Protein AF-A0A9W5Y0M5-F1 (afdb_monomer)

Foldseek 3Di:
DVVVLVVLQVQLVVLCVVLVNPCSNCLQPPAAQEEEEQEDDDDQQCPDQDDLVSCCLVDPVSQVVLVVLSYDYDYDPRDDLCLPPQAAYEYEYELDADDDDVLVSLQSNVVVVRHYAYEYAYEPVNLQDAPDVPVSVVNRQVSVVVRHPAHYAYAYSCCSVVVPPLVSLLSNLVRNLRSLVVLLVVLVVLLVVLVVVLVVLDDPPDDPVSVVVSVVSNVVSVVSNVSSVVSNVSSVVSNVVSRVSSVVSRVVRVVVSVVSSVVNNAAADLVVLLVVLCVVCVVLVVLVVVLLVVQCPDPLRVPDPLNVVLSVVLVVLLQDFFAEEEAEAPPLCRQLVVCRNQSAPFGDQDAPAFDDLAKEKEFADPPDPAWKKKFAWDQKFKDWQKAFDDLVVVLVVVLDPAWWAFQDADVVQQKTWIDGPPDIDIAGADDPWDQPDDHGDTHHRPDDRTPDDRPDDDDQKIFGPALQLLVVVVVLVVVVQWAFKKKWFDFPPDIDIGTDPVSVLVSVLSNVLNVPDDRIDGLVSCVVSVSRRGRIMMMMTGGRDGMDMFGSDLVSLCVQAVDSPDSHGDGRSCCNRITHYMYIHDPGSSNSRYMYIYATHFPDDDPVSVVRVLVCLLVRPHQAEYRQEFDPPSVDPRLVVVLVSSLVSQVVDPVHDLARYAYEYAYDPPHDDLVSSVVSLVVSLVSSVVSPHDSLRYAYFHSVCCVVVVDQRFCPDVVHHTVVSVVVVVSVRSSVSTVLVSLVVSLVSLVVVLVVLLVVLVVLLVVLVVLLVVLVVLLVLLVVLLVQLVPQDQDDLVRLLVVLCVLCVVLLVQLLPQDDLVSLVVCVVVSLVSLVPRAFSVVSLVVSLVSNVVSLVSNVNDPDDSPDPVPPPTPRLPSVVLNVVSVVVSPPDDCVVCVVCVVVVSVVSSVVSVVSSVVSSVCCVPPNVVVSNVVSVVSSVVSSVVSVVSSVVSPCPCPSVVSSVSSVVVSVVSVVSVVSSVVSSVVSVVVVVVVVVD

Sequence (998 aa):
MINELKNYIDKIVMIAEKLGMEDINRHFYDEVANIKVYFHGGYDYGKKSTSPQRLIFSNKEFKGFVSQHRIRFEELNVALPYNGEQDLLLTVFGDEEIEGRDKKNLNERRYNNYPTLPLIIFTEDFFRIPYGEVLAYASIIETLESCCEYRVVAFNERDVRSYESIFSRYLYCVSFLKRTIDIVKIADETRDNLHNLIFEIYDENDSHIDLVLKGGWIKQISEKLKEIESLNVACNSLKDFIFQQLFSIQEENKNNVLRRLRYFKANSYASTFAKDILLKYGTVIEEIDQFTDEVSKNQHINSDYQIVRRMEATRHYLEDACEFATIGTFSSGKTTFINTLLASNHKLRTSAAHNTAVLLKIHKDDEVKGEYSKITFKDKIELDLIEPASTNELAQLYRGQENGRVISVDRINARIKIRYGNRTSVILIENEKTIIVTEGQILKPNDKLTEGFSDVHNCRKVKCVSRDELLVLIDELNAKRLSSISVTLESENKSDFEKGSRAIGVIKALLKIANNTESTIDIESLKEVGLENCHHIKLTAEYNKGPIEIKLDNNGWRYFSDNVEEDVYIERPECYIFAKEIDVFMKSSFLQYCTIIDTPGFGSVTEKHDAISERYLMEHNGILLIMIKISNATEKLSMRVLLNKVEAIYNNNSNLNKKNVTFILNCFANSTTEEHLISACRNVSKMIVDKGFSKDKIFVCNLKRSIENNEYLDRMFDEFPSYKMFASSIKREIEEKGMLQKFIGVKDIWDGFFESKINELTRENSELKNDKRNRERIVSDNEFALGQTKNIQMLDFYELKKKYMDEVNPLLRMVDGLSSKKEWKQSKDDIFVFLDTVSGIDDYIERDYNKVYDIASKAGIRDIEIPQISNRKKFIVPSETFKDLYNDILYRRSWGLFWHNKHRFQKELYDFLTDEIDKSFEIMEKEYYKICSEQFAKFKKYCIAVIMKRIEVNKDDGTNKYIIESNEILNKEYRKFYKSWSVLSSLISKMDDMRNNY

Structure (mmCIF, N/CA/C/O backbone):
data_AF-A0A9W5Y0M5-F1
#
_entry.id   AF-A0A9W5Y0M5-F1
#
loop_
_atom_site.group_PDB
_atom_site.id
_atom_site.type_symbol
_atom_site.label_atom_id
_atom_site.label_alt_id
_atom_site.label_comp_id
_atom_site.label_asym_id
_atom_site.label_entity_id
_atom_site.label_seq_id
_atom_site.pdbx_PDB_ins_code
_atom_site.Cartn_x
_atom_site.Cartn_y
_atom_site.Cartn_z
_atom_site.occupancy
_atom_site.B_iso_or_equiv
_atom_site.auth_seq_id
_atom_site.auth_comp_id
_atom_site.auth_asym_id
_atom_site.auth_atom_id
_atom_site.pdbx_PDB_model_num
ATOM 1 N N . MET A 1 1 ? 41.125 -19.874 35.496 1.00 81.75 1 MET A N 1
ATOM 2 C CA . MET A 1 1 ? 39.735 -20.230 35.866 1.00 81.75 1 MET A CA 1
ATOM 3 C C . MET A 1 1 ? 39.630 -21.487 36.734 1.00 81.75 1 MET A C 1
ATOM 5 O O . MET A 1 1 ? 39.578 -21.315 37.938 1.00 81.75 1 MET A O 1
ATOM 9 N N . ILE A 1 2 ? 39.612 -22.728 36.208 1.00 80.75 2 ILE A N 1
ATOM 10 C CA . ILE A 1 2 ? 39.308 -23.933 37.030 1.00 80.75 2 ILE A CA 1
ATOM 11 C C . ILE A 1 2 ? 40.266 -24.096 38.225 1.00 80.75 2 ILE A C 1
ATOM 13 O O . ILE A 1 2 ? 39.815 -24.296 39.347 1.00 80.75 2 ILE A O 1
ATOM 17 N N . ASN A 1 3 ? 41.575 -23.931 38.009 1.00 84.56 3 ASN A N 1
ATOM 18 C CA . ASN A 1 3 ? 42.567 -24.028 39.089 1.00 84.56 3 ASN A CA 1
ATOM 19 C C . ASN A 1 3 ? 42.415 -22.925 40.153 1.00 84.56 3 ASN A C 1
ATOM 21 O O . ASN A 1 3 ? 42.693 -23.161 41.321 1.00 84.56 3 ASN A O 1
ATOM 25 N N . GLU A 1 4 ? 41.968 -21.729 39.768 1.00 85.31 4 GLU A N 1
ATOM 26 C CA . GLU A 1 4 ? 41.758 -20.621 40.710 1.00 85.31 4 GLU A CA 1
ATOM 27 C C . GLU A 1 4 ? 40.483 -20.831 41.521 1.00 85.31 4 GLU A C 1
ATOM 29 O O . GLU A 1 4 ? 40.516 -20.671 42.737 1.00 85.31 4 GLU A O 1
ATOM 34 N N . LEU A 1 5 ? 39.396 -21.279 40.876 1.00 86.00 5 LEU A N 1
ATOM 35 C CA . LEU A 1 5 ? 38.164 -21.679 41.565 1.00 86.00 5 LEU A CA 1
ATOM 36 C C . LEU A 1 5 ? 38.461 -22.729 42.635 1.00 86.00 5 LEU A C 1
ATOM 38 O O . LEU A 1 5 ? 38.001 -22.591 43.765 1.00 86.00 5 LEU A O 1
ATOM 42 N N . LYS A 1 6 ? 39.294 -23.720 42.300 1.00 88.81 6 LYS A N 1
ATOM 43 C CA . LYS A 1 6 ? 39.710 -24.770 43.230 1.00 88.81 6 LYS A CA 1
ATOM 44 C C . LYS A 1 6 ? 40.341 -24.203 44.507 1.00 88.81 6 LYS A C 1
ATOM 46 O O . LYS A 1 6 ? 39.952 -24.579 45.604 1.00 88.81 6 LYS A O 1
ATOM 51 N N . ASN A 1 7 ? 41.249 -23.235 44.378 1.00 90.94 7 ASN A N 1
ATOM 52 C CA . ASN A 1 7 ? 41.927 -22.634 45.532 1.00 90.94 7 ASN A CA 1
ATOM 53 C C . ASN A 1 7 ? 40.961 -21.906 46.478 1.00 90.94 7 ASN A C 1
ATOM 55 O O . ASN A 1 7 ? 41.106 -21.986 47.699 1.00 90.94 7 ASN A O 1
ATOM 59 N N . TYR A 1 8 ? 39.983 -21.184 45.925 1.00 92.19 8 TYR A N 1
ATOM 60 C CA . TYR A 1 8 ? 38.956 -20.529 46.734 1.00 92.19 8 TYR A CA 1
ATOM 61 C C . TYR A 1 8 ? 38.075 -21.552 47.450 1.00 92.19 8 TYR A C 1
ATOM 63 O O . TYR A 1 8 ? 37.809 -21.401 48.640 1.00 92.19 8 TYR A O 1
ATOM 71 N N . ILE A 1 9 ? 37.663 -22.601 46.740 1.00 91.31 9 ILE A N 1
ATOM 72 C CA . ILE A 1 9 ? 36.822 -23.668 47.283 1.00 91.31 9 ILE A CA 1
ATOM 73 C C . ILE A 1 9 ? 37.543 -24.414 48.404 1.00 91.31 9 ILE A C 1
ATOM 75 O O . ILE A 1 9 ? 36.989 -24.532 49.491 1.00 91.31 9 ILE A O 1
ATOM 79 N N . ASP A 1 10 ? 38.787 -24.846 48.194 1.00 91.50 10 ASP A N 1
ATOM 80 C CA . ASP A 1 10 ? 39.550 -25.610 49.189 1.00 91.50 10 ASP A CA 1
ATOM 81 C C . ASP A 1 10 ? 39.711 -24.814 50.501 1.00 91.50 10 ASP A C 1
ATOM 83 O O . ASP A 1 10 ? 39.638 -25.371 51.599 1.00 91.50 10 ASP A O 1
ATOM 87 N N . LYS A 1 11 ? 39.840 -23.480 50.409 1.00 92.25 11 LYS A N 1
ATOM 88 C CA . LYS A 1 11 ? 39.851 -22.590 51.579 1.00 92.25 11 LYS A CA 1
ATOM 89 C C . LYS A 1 11 ? 38.501 -22.557 52.302 1.00 92.25 11 LYS A C 1
ATOM 91 O O . LYS A 1 11 ? 38.487 -22.563 53.531 1.00 92.25 11 LYS A O 1
ATOM 96 N N . ILE A 1 12 ? 37.391 -22.496 51.564 1.00 93.56 12 ILE A N 1
ATOM 97 C CA . ILE A 1 12 ? 36.033 -22.507 52.133 1.00 93.56 12 ILE A CA 1
ATOM 98 C C . ILE A 1 12 ? 35.776 -23.846 52.834 1.00 93.56 12 ILE A C 1
ATOM 100 O O . ILE A 1 12 ? 35.376 -23.852 53.995 1.00 93.56 12 ILE A O 1
ATOM 104 N N . VAL A 1 13 ? 36.083 -24.961 52.167 1.00 91.81 13 VAL A N 1
ATOM 105 C CA . VAL A 1 13 ? 35.938 -26.327 52.694 1.00 91.81 13 VAL A CA 1
ATOM 106 C C . VAL A 1 13 ? 36.671 -26.485 54.022 1.00 91.81 13 VAL A C 1
ATOM 108 O O . VAL A 1 13 ? 36.061 -26.866 55.015 1.00 91.81 13 VAL A O 1
ATOM 111 N N . MET A 1 14 ? 37.952 -26.109 54.071 1.00 93.00 14 MET A N 1
ATOM 112 C CA . MET A 1 14 ? 38.766 -26.225 55.283 1.00 93.00 14 MET A CA 1
ATOM 113 C C . MET A 1 14 ? 38.173 -25.450 56.472 1.00 93.00 14 MET A C 1
ATOM 115 O O . MET A 1 14 ? 38.254 -25.909 57.611 1.00 93.00 14 MET A O 1
ATOM 119 N N . ILE A 1 15 ? 37.632 -24.249 56.243 1.00 91.31 15 ILE A N 1
ATOM 120 C CA . ILE A 1 15 ? 37.026 -23.449 57.319 1.00 91.31 15 ILE A CA 1
ATOM 121 C C . ILE A 1 15 ? 35.712 -24.093 57.770 1.00 91.31 15 ILE A C 1
ATOM 123 O O . ILE A 1 15 ? 35.458 -24.188 58.968 1.00 91.31 15 ILE A O 1
ATOM 127 N N . ALA A 1 16 ? 34.900 -24.565 56.828 1.00 90.38 16 ALA A N 1
ATOM 128 C CA . ALA A 1 16 ? 33.612 -25.164 57.134 1.00 90.38 16 ALA A CA 1
ATOM 129 C C . ALA A 1 16 ? 33.751 -26.493 57.907 1.00 90.38 16 ALA A C 1
ATOM 131 O O . ALA A 1 16 ? 33.035 -26.713 58.880 1.00 90.38 16 ALA A O 1
ATOM 132 N N . GLU A 1 17 ? 34.737 -27.333 57.580 1.00 88.81 17 GLU A N 1
ATOM 133 C CA . GLU A 1 17 ? 34.998 -28.575 58.325 1.00 88.81 17 GLU A CA 1
ATOM 134 C C . GLU A 1 17 ? 35.321 -28.314 59.808 1.00 88.81 17 GLU A C 1
ATOM 136 O O . GLU A 1 17 ? 34.898 -29.078 60.676 1.00 88.81 17 GLU A O 1
ATOM 141 N N . LYS A 1 18 ? 35.997 -27.202 60.137 1.00 86.81 18 LYS A N 1
ATOM 142 C CA . LYS A 1 18 ? 36.284 -26.820 61.537 1.00 86.81 18 LYS A CA 1
ATOM 143 C C . LYS A 1 18 ? 35.035 -26.475 62.336 1.00 86.81 18 LYS A C 1
ATOM 145 O O . LYS A 1 18 ? 34.944 -26.818 63.513 1.00 86.81 18 LYS A O 1
ATOM 150 N N . LEU A 1 19 ? 34.037 -25.899 61.672 1.00 85.75 19 LEU A N 1
ATOM 151 C CA . LEU A 1 19 ? 32.725 -25.660 62.271 1.00 85.75 19 LEU A CA 1
ATOM 152 C C . LEU A 1 19 ? 31.978 -26.966 62.584 1.00 85.75 19 LEU A C 1
ATOM 154 O O . LEU A 1 19 ? 30.971 -26.944 63.303 1.00 85.75 19 LEU A O 1
ATOM 158 N N . GLY A 1 20 ? 32.498 -28.098 62.102 1.00 81.94 20 GLY A N 1
ATOM 159 C CA . GLY A 1 20 ? 31.823 -29.385 62.080 1.00 81.94 20 GLY A CA 1
ATOM 160 C C . GLY A 1 20 ? 30.811 -29.467 60.944 1.00 81.94 20 GLY A C 1
ATOM 161 O O . GLY A 1 20 ? 29.874 -30.253 61.038 1.00 81.94 20 GLY A O 1
ATOM 162 N N . MET A 1 21 ? 30.949 -28.635 59.901 1.00 86.19 21 MET A N 1
ATOM 163 C CA . MET A 1 21 ? 30.153 -28.794 58.689 1.00 86.19 21 MET A CA 1
ATOM 164 C C . MET A 1 21 ? 30.779 -29.911 57.864 1.00 86.19 21 MET A C 1
ATOM 166 O O . MET A 1 21 ? 31.766 -29.719 57.151 1.00 86.19 21 MET A O 1
ATOM 170 N N . GLU A 1 22 ? 30.229 -31.103 58.039 1.00 78.88 22 GLU A N 1
ATOM 171 C CA . GLU A 1 22 ? 30.641 -32.292 57.306 1.00 78.88 22 GLU A CA 1
ATOM 172 C C . GLU A 1 22 ? 30.215 -32.187 55.827 1.00 78.88 22 GLU A C 1
ATOM 174 O O . GLU A 1 22 ? 29.307 -31.436 55.472 1.00 78.88 22 GLU A O 1
ATOM 179 N N . ASP A 1 23 ? 30.915 -32.909 54.948 1.00 83.94 23 ASP A N 1
ATOM 180 C CA . ASP A 1 23 ? 30.634 -33.016 53.505 1.00 83.94 23 ASP A CA 1
ATOM 181 C C . ASP A 1 23 ? 30.781 -31.737 52.645 1.00 83.94 23 ASP A C 1
ATOM 183 O O . ASP A 1 23 ? 30.442 -31.745 51.462 1.00 83.94 23 ASP A O 1
ATOM 187 N N . ILE A 1 24 ? 31.382 -30.651 53.140 1.00 84.69 24 ILE A N 1
ATOM 188 C CA . ILE A 1 24 ? 31.492 -29.390 52.368 1.00 84.69 24 ILE A CA 1
ATOM 189 C C . ILE A 1 24 ? 32.367 -29.531 51.111 1.00 84.69 24 ILE A C 1
ATOM 191 O O . ILE A 1 24 ? 32.084 -28.927 50.073 1.00 84.69 24 ILE A O 1
ATOM 195 N N . ASN A 1 25 ? 33.402 -30.372 51.159 1.00 83.62 25 ASN A N 1
ATOM 196 C CA . ASN A 1 25 ? 34.210 -30.685 49.977 1.00 83.62 25 ASN A CA 1
ATOM 197 C C . ASN A 1 25 ? 33.360 -31.339 48.877 1.00 83.62 25 ASN A C 1
ATOM 199 O O . ASN A 1 25 ? 33.395 -30.953 47.705 1.00 83.62 25 ASN A O 1
ATOM 203 N N . ARG A 1 26 ? 32.524 -32.293 49.294 1.00 86.62 26 ARG A N 1
ATOM 204 C CA . ARG A 1 26 ? 31.581 -33.001 48.433 1.00 86.62 26 ARG A CA 1
ATOM 205 C C . ARG A 1 26 ? 30.516 -32.045 47.891 1.00 86.62 26 ARG A C 1
ATOM 207 O O . ARG A 1 26 ? 30.210 -32.106 46.701 1.00 86.62 26 ARG A O 1
ATOM 214 N N . HIS A 1 27 ? 30.032 -31.107 48.707 1.00 86.88 27 HIS A N 1
ATOM 215 C CA . HIS A 1 27 ? 29.091 -30.072 48.280 1.00 86.88 27 HIS A CA 1
ATOM 216 C C . HIS A 1 27 ? 29.619 -29.286 47.074 1.00 86.88 27 HIS A C 1
ATOM 218 O O . HIS A 1 27 ? 28.908 -29.108 46.085 1.00 86.88 27 HIS A O 1
ATOM 224 N N . PHE A 1 28 ? 30.892 -28.879 47.095 1.00 81.31 28 PHE A N 1
ATOM 225 C CA . PHE A 1 28 ? 31.470 -28.090 46.009 1.00 81.31 28 PHE A CA 1
ATOM 226 C C . PHE A 1 28 ? 31.814 -28.853 44.737 1.00 81.31 28 PHE A C 1
ATOM 228 O O . PHE A 1 28 ? 31.630 -28.288 43.655 1.00 81.31 28 PHE A O 1
ATOM 235 N N . TYR A 1 29 ? 32.348 -30.068 44.830 1.00 82.12 29 TYR A N 1
ATOM 236 C CA . TYR A 1 29 ? 32.862 -30.774 43.651 1.00 82.12 29 TYR A CA 1
ATOM 237 C C . TYR A 1 29 ? 31.922 -31.862 43.127 1.00 82.12 29 TYR A C 1
ATOM 239 O O . TYR A 1 29 ? 31.906 -32.116 41.919 1.00 82.12 29 TYR A O 1
ATOM 247 N N . ASP A 1 30 ? 31.095 -32.446 43.995 1.00 81.69 30 ASP A N 1
ATOM 248 C CA . ASP A 1 30 ? 30.342 -33.660 43.678 1.00 81.69 30 ASP A CA 1
ATOM 249 C C . ASP A 1 30 ? 28.825 -33.445 43.637 1.00 81.69 30 ASP A C 1
ATOM 251 O O . ASP A 1 30 ? 28.134 -34.088 42.838 1.00 81.69 30 ASP A O 1
ATOM 255 N N . GLU A 1 31 ? 28.287 -32.547 44.465 1.00 86.31 31 GLU A N 1
ATOM 256 C CA . GLU A 1 31 ? 26.841 -32.334 44.557 1.00 86.31 31 GLU A CA 1
ATOM 257 C C . GLU A 1 31 ? 26.271 -31.536 43.387 1.00 86.31 31 GLU A C 1
ATOM 259 O O . GLU A 1 31 ? 26.916 -30.668 42.802 1.00 86.31 31 GLU A O 1
ATOM 264 N N . VAL A 1 32 ? 25.020 -31.822 43.029 1.00 90.88 32 VAL A N 1
ATOM 265 C CA . VAL A 1 32 ? 24.330 -31.124 41.940 1.00 90.88 32 VAL A CA 1
ATOM 266 C C . VAL A 1 32 ? 23.753 -29.810 42.464 1.00 90.88 32 VAL A C 1
ATOM 268 O O . VAL A 1 32 ? 22.937 -29.819 43.379 1.00 90.88 32 VAL A O 1
ATOM 271 N N . ALA A 1 33 ? 24.146 -28.687 41.862 1.00 91.25 33 ALA A N 1
ATOM 272 C CA . ALA A 1 33 ? 23.612 -27.372 42.196 1.00 91.25 33 ALA A CA 1
ATOM 273 C C . ALA A 1 33 ? 22.201 -27.214 41.608 1.00 91.25 33 ALA A C 1
ATOM 275 O O . ALA A 1 33 ? 22.037 -27.186 40.384 1.00 91.25 33 ALA A O 1
ATOM 276 N N . ASN A 1 34 ? 21.190 -27.109 42.471 1.00 93.00 34 ASN A N 1
ATOM 277 C CA . ASN A 1 34 ? 19.806 -26.873 42.058 1.00 93.00 34 ASN A CA 1
ATOM 278 C C . ASN A 1 34 ? 19.563 -25.367 41.960 1.00 93.00 34 ASN A C 1
ATOM 280 O O . ASN A 1 34 ? 19.688 -24.658 42.952 1.00 93.00 34 ASN A O 1
ATOM 284 N N . ILE A 1 35 ? 19.252 -24.864 40.771 1.00 92.88 35 ILE A N 1
ATOM 285 C CA . ILE A 1 35 ? 19.120 -23.429 40.513 1.00 92.88 35 ILE A CA 1
ATOM 286 C C . ILE A 1 35 ? 17.701 -23.142 40.075 1.00 92.88 35 ILE A C 1
ATOM 288 O O . ILE A 1 35 ? 17.226 -23.720 39.093 1.00 92.88 35 ILE A O 1
ATOM 292 N N . LYS A 1 36 ? 17.049 -22.221 40.787 1.00 91.56 36 LYS A N 1
ATOM 293 C CA . LYS A 1 36 ? 15.712 -21.772 40.428 1.00 91.56 36 LYS A CA 1
ATOM 294 C C . LYS A 1 36 ? 15.793 -20.928 39.167 1.00 91.56 36 LYS A C 1
ATOM 296 O O . LYS A 1 36 ? 16.604 -20.006 39.085 1.00 91.56 36 LYS A O 1
ATOM 301 N N . VAL A 1 37 ? 14.964 -21.247 38.181 1.00 89.19 37 VAL A N 1
ATOM 302 C CA . VAL A 1 37 ? 14.923 -20.532 36.906 1.00 89.19 37 VAL A CA 1
ATOM 303 C C . VAL A 1 37 ? 13.552 -19.929 36.693 1.00 89.19 37 VAL A C 1
ATOM 305 O O . VAL A 1 37 ? 12.531 -20.601 36.836 1.00 89.19 37 VAL A O 1
ATOM 308 N N . TYR A 1 38 ? 13.547 -18.661 36.314 1.00 86.38 38 TYR A N 1
ATOM 309 C CA . TYR A 1 38 ? 12.376 -17.964 35.824 1.00 86.38 38 TYR A CA 1
ATOM 310 C C . TYR A 1 38 ? 12.607 -17.584 34.365 1.00 86.38 38 TYR A C 1
ATOM 312 O O . TYR A 1 38 ? 13.620 -16.972 34.037 1.00 86.38 38 TYR A O 1
ATOM 320 N N . PHE A 1 39 ? 11.676 -17.940 33.487 1.00 83.56 39 PHE A N 1
ATOM 321 C CA . PHE A 1 39 ? 11.730 -17.566 32.077 1.00 83.56 39 PHE A CA 1
ATOM 322 C C . PHE A 1 39 ? 10.807 -16.373 31.843 1.00 83.56 39 PHE A C 1
ATOM 324 O O . PHE A 1 39 ? 9.601 -16.463 32.063 1.00 83.56 39 PHE A O 1
ATOM 331 N N . HIS A 1 40 ? 11.381 -15.265 31.395 1.00 75.31 40 HIS A N 1
ATOM 332 C CA . HIS A 1 40 ? 10.650 -14.106 30.909 1.00 75.31 40 HIS A CA 1
ATOM 333 C C . HIS A 1 40 ? 10.088 -14.393 29.508 1.00 75.31 40 HIS A C 1
ATOM 335 O O . HIS A 1 40 ? 10.730 -15.079 28.711 1.00 75.31 40 HIS A O 1
ATOM 341 N N . GLY A 1 41 ? 8.884 -13.893 29.224 1.00 57.34 41 GLY A N 1
ATOM 342 C CA . GLY A 1 41 ? 8.207 -14.086 27.936 1.00 57.34 41 GLY A CA 1
ATOM 343 C C . GLY A 1 41 ? 6.754 -14.547 28.066 1.00 57.34 41 GLY A C 1
ATOM 344 O O . GLY A 1 41 ? 6.432 -15.713 27.843 1.00 57.34 41 GLY A O 1
ATOM 345 N N . GLY A 1 42 ? 5.859 -13.607 28.378 1.00 46.72 42 GLY A N 1
ATOM 346 C CA . GLY A 1 42 ? 4.423 -13.760 28.127 1.00 46.72 42 GLY A CA 1
ATOM 347 C C . GLY A 1 42 ? 3.545 -13.921 29.370 1.00 46.72 42 GLY A C 1
ATOM 348 O O . GLY A 1 42 ? 3.496 -14.992 29.970 1.00 46.72 42 GLY A O 1
ATOM 349 N N . TYR A 1 43 ? 2.849 -12.820 29.688 1.00 43.50 43 TYR A N 1
ATOM 350 C CA . TYR A 1 43 ? 1.579 -12.520 30.394 1.00 43.50 43 TYR A CA 1
ATOM 351 C C . TYR A 1 43 ? 0.828 -13.521 31.299 1.00 43.50 43 TYR A C 1
ATOM 353 O O . TYR A 1 43 ? -0.148 -13.121 31.927 1.00 43.50 43 TYR A O 1
ATOM 361 N N . ASP A 1 44 ? 1.271 -14.762 31.452 1.00 48.47 44 ASP A N 1
ATOM 362 C CA . ASP A 1 44 ? 0.581 -15.810 32.209 1.00 48.47 44 ASP A CA 1
ATOM 363 C C . ASP A 1 44 ? 1.521 -16.502 33.210 1.00 48.47 44 ASP A C 1
ATOM 365 O O . ASP A 1 44 ? 1.448 -17.710 33.445 1.00 48.47 44 ASP A O 1
ATOM 369 N N . TYR A 1 45 ? 2.450 -15.729 33.785 1.00 52.47 45 TYR A N 1
ATOM 370 C CA . TYR A 1 45 ? 3.447 -16.178 34.766 1.00 52.47 45 TYR A CA 1
ATOM 371 C C . TYR A 1 45 ? 4.393 -17.286 34.269 1.00 52.47 45 TYR A C 1
ATOM 373 O O . TYR A 1 45 ? 5.077 -17.875 35.096 1.00 52.47 45 TYR A O 1
ATOM 381 N N . GLY A 1 46 ? 4.437 -17.575 32.957 1.00 51.97 46 GLY A N 1
ATOM 382 C CA . GLY A 1 46 ? 5.152 -18.710 32.359 1.00 51.97 46 GLY A CA 1
ATOM 383 C C . GLY A 1 46 ? 4.295 -19.974 32.133 1.00 51.97 46 GLY A C 1
ATOM 384 O O . GLY A 1 46 ? 4.840 -21.073 32.121 1.00 51.97 46 GLY A O 1
ATOM 385 N N . LYS A 1 47 ? 2.951 -19.917 32.042 1.00 51.09 47 LYS A N 1
ATOM 386 C CA . LYS A 1 47 ? 2.103 -21.146 32.015 1.00 51.09 47 LYS A CA 1
ATOM 387 C C . LYS A 1 47 ? 2.054 -21.913 30.705 1.00 51.09 47 LYS A C 1
ATOM 389 O O . LYS A 1 47 ? 1.684 -23.086 30.734 1.00 51.09 47 LYS A O 1
ATOM 394 N N . LYS A 1 48 ? 2.445 -21.330 29.574 1.00 48.00 48 LYS A N 1
ATOM 395 C CA . LYS A 1 48 ? 2.484 -22.057 28.298 1.00 48.00 48 LYS A CA 1
ATOM 396 C C . LYS A 1 48 ? 3.901 -22.119 27.734 1.00 48.00 48 LYS A C 1
ATOM 398 O O . LYS A 1 48 ? 4.658 -21.158 27.725 1.00 48.00 48 LYS A O 1
ATOM 403 N N . SER A 1 49 ? 4.268 -23.347 27.393 1.00 48.62 49 SER A N 1
ATOM 404 C CA . SER A 1 49 ? 5.604 -23.918 27.287 1.00 48.62 49 SER A CA 1
ATOM 405 C C . SER A 1 49 ? 6.235 -23.694 25.922 1.00 48.62 49 SER A C 1
ATOM 407 O O . SER A 1 49 ? 6.375 -24.647 25.156 1.00 48.62 49 SER A O 1
ATOM 409 N N . THR A 1 50 ? 6.564 -22.459 25.569 1.00 53.28 50 THR A N 1
ATOM 410 C CA . THR A 1 50 ? 6.996 -22.235 24.184 1.00 53.28 50 THR A CA 1
ATOM 411 C C . THR A 1 50 ? 8.032 -21.154 23.985 1.00 53.28 50 THR A C 1
ATOM 413 O O . THR A 1 50 ? 8.482 -21.023 22.850 1.00 53.28 50 THR A O 1
ATOM 416 N N . SER A 1 51 ? 8.469 -20.426 25.024 1.00 67.00 51 SER A N 1
ATOM 417 C CA . SER A 1 51 ? 9.614 -19.540 24.811 1.00 67.00 51 SER A CA 1
ATOM 418 C C . SER A 1 51 ? 10.805 -20.407 24.375 1.00 67.00 51 SER A C 1
ATOM 420 O O . SER A 1 51 ? 11.069 -21.443 25.011 1.00 67.00 51 SER A O 1
ATOM 422 N N . PRO A 1 52 ? 11.483 -20.068 23.264 1.00 73.38 52 PRO A N 1
ATOM 423 C CA . PRO A 1 52 ? 12.607 -20.848 22.752 1.00 73.38 52 PRO A CA 1
ATOM 424 C C . PRO A 1 52 ? 13.626 -21.170 23.849 1.00 73.38 52 PRO A C 1
ATOM 426 O O . PRO A 1 52 ? 14.142 -22.281 23.928 1.00 73.38 52 PRO A O 1
ATOM 429 N N . GLN A 1 53 ? 13.802 -20.245 24.791 1.00 83.56 53 GLN A N 1
ATOM 430 C CA . GLN A 1 53 ? 14.659 -20.369 25.960 1.00 83.56 53 GLN A CA 1
ATOM 431 C C . GLN A 1 53 ? 14.186 -21.469 26.917 1.00 83.56 53 GLN A C 1
ATOM 433 O O . GLN A 1 53 ? 14.962 -22.352 27.273 1.00 83.56 53 GLN A O 1
ATOM 438 N N . ARG A 1 54 ? 12.906 -21.503 27.300 1.00 78.88 54 ARG A N 1
ATOM 439 C CA . ARG A 1 54 ? 12.381 -22.571 28.164 1.00 78.88 54 ARG A CA 1
ATOM 440 C C . ARG A 1 54 ? 12.407 -23.932 27.476 1.00 78.88 54 ARG A C 1
ATOM 442 O O . ARG A 1 54 ? 12.639 -24.951 28.130 1.00 78.88 54 ARG A O 1
ATOM 449 N N . LEU A 1 55 ? 12.198 -23.972 26.161 1.00 82.25 55 LEU A N 1
ATOM 450 C CA . LEU A 1 55 ? 12.323 -25.197 25.368 1.00 82.25 55 LEU A CA 1
ATOM 451 C C . LEU A 1 55 ? 13.760 -25.715 25.342 1.00 82.25 55 LEU A C 1
ATOM 453 O O . LEU A 1 55 ? 13.969 -26.912 25.530 1.00 82.25 55 LEU A O 1
ATOM 457 N N . ILE A 1 56 ? 14.748 -24.826 25.209 1.00 84.19 56 ILE A N 1
ATOM 458 C CA . ILE A 1 56 ? 16.161 -25.183 25.373 1.00 84.19 56 ILE A CA 1
ATOM 459 C C . ILE A 1 56 ? 16.369 -25.826 26.748 1.00 84.19 56 ILE A C 1
ATOM 461 O O . ILE A 1 56 ? 16.910 -26.921 26.827 1.00 84.19 56 ILE A O 1
ATOM 465 N N . PHE A 1 57 ? 15.845 -25.235 27.823 1.00 86.56 57 PHE A N 1
ATOM 466 C CA . PHE A 1 57 ? 16.030 -25.760 29.182 1.00 86.56 57 PHE A CA 1
ATOM 467 C C . PHE A 1 57 ? 15.225 -27.031 29.489 1.00 86.56 57 PHE A C 1
ATOM 469 O O . PHE A 1 57 ? 15.603 -27.814 30.364 1.00 86.56 57 PHE A O 1
ATOM 476 N N . SER A 1 58 ? 14.125 -27.273 28.776 1.00 83.88 58 SER A N 1
ATOM 477 C CA . SER A 1 58 ? 13.309 -28.485 28.916 1.00 83.88 58 SER A CA 1
ATOM 478 C C . SER A 1 58 ? 13.766 -29.632 28.005 1.00 83.88 58 SER A C 1
ATOM 480 O O . SER A 1 58 ? 13.453 -30.788 28.313 1.00 83.88 58 SER A O 1
ATOM 482 N N . ASN A 1 59 ? 14.562 -29.341 26.969 1.00 89.38 59 ASN A N 1
ATOM 483 C CA . ASN A 1 59 ? 15.159 -30.308 26.050 1.00 89.38 59 ASN A CA 1
ATOM 484 C C . ASN A 1 59 ? 16.054 -31.324 26.790 1.00 89.38 59 ASN A C 1
ATOM 486 O O . ASN A 1 59 ? 16.869 -30.975 27.646 1.00 89.38 59 ASN A O 1
ATOM 490 N N . LYS A 1 60 ? 15.908 -32.613 26.451 1.00 89.06 60 LYS A N 1
ATOM 491 C CA . LYS A 1 60 ? 16.620 -33.714 27.120 1.00 89.06 60 LYS A CA 1
ATOM 492 C C . LYS A 1 60 ? 18.135 -33.671 26.898 1.00 89.06 60 LYS A C 1
ATOM 494 O O . LYS A 1 60 ? 18.877 -33.984 27.823 1.00 89.06 60 LYS A O 1
ATOM 499 N N . GLU A 1 61 ? 18.587 -33.294 25.707 1.00 89.31 61 GLU A N 1
ATOM 500 C CA . GLU A 1 61 ? 20.010 -33.177 25.372 1.00 89.31 61 GLU A CA 1
ATOM 501 C C . GLU A 1 61 ? 20.640 -32.008 26.119 1.00 89.31 61 GLU A C 1
ATOM 503 O O . GLU A 1 61 ? 21.679 -32.180 26.748 1.00 89.31 61 GLU A O 1
ATOM 508 N N . PHE A 1 62 ? 19.958 -30.860 26.174 1.00 89.38 62 PHE A N 1
ATOM 509 C CA . PHE A 1 62 ? 20.410 -29.726 26.978 1.00 89.38 62 PHE A CA 1
ATOM 510 C C . PHE A 1 62 ? 20.461 -30.069 28.472 1.00 89.38 62 PHE A C 1
ATOM 512 O O . PHE A 1 62 ? 21.464 -29.800 29.123 1.00 89.38 62 PHE A O 1
ATOM 519 N N . LYS A 1 63 ? 19.442 -30.745 29.022 1.00 89.00 63 LYS A N 1
ATOM 520 C CA . LYS A 1 63 ? 19.487 -31.257 30.405 1.00 89.00 63 LYS A CA 1
ATOM 521 C C . LYS A 1 63 ? 20.649 -32.228 30.618 1.00 89.00 63 LYS A C 1
ATOM 523 O O . LYS A 1 63 ? 21.311 -32.165 31.651 1.00 89.00 63 LYS A O 1
ATOM 528 N N . GLY A 1 64 ? 20.915 -33.096 29.642 1.00 90.31 64 GLY A N 1
ATOM 529 C CA . GLY A 1 64 ? 22.076 -33.983 29.637 1.00 90.31 64 GLY A CA 1
ATOM 530 C C . GLY A 1 64 ? 23.386 -33.198 29.696 1.00 90.31 64 GLY A C 1
ATOM 531 O O . GLY A 1 64 ? 24.214 -33.451 30.566 1.00 90.31 64 GLY A O 1
ATOM 532 N N . PHE A 1 65 ? 23.537 -32.186 28.851 1.00 89.75 65 PHE A N 1
ATOM 533 C CA . PHE A 1 65 ? 24.706 -31.313 28.807 1.00 89.75 65 PHE A CA 1
ATOM 534 C C . PHE A 1 65 ? 24.903 -30.498 30.100 1.00 89.75 65 PHE A C 1
ATOM 536 O O . PHE A 1 65 ? 25.989 -30.475 30.678 1.00 89.75 65 PHE A O 1
ATOM 543 N N . VAL A 1 66 ? 23.843 -29.888 30.629 1.00 90.31 66 VAL A N 1
ATOM 544 C CA . VAL A 1 66 ? 23.876 -29.150 31.902 1.00 90.31 66 VAL A CA 1
ATOM 545 C C . VAL A 1 66 ? 24.217 -30.082 33.074 1.00 90.31 66 VAL A C 1
ATOM 547 O O . VAL A 1 66 ? 24.964 -29.700 33.975 1.00 90.31 66 VAL A O 1
ATOM 550 N N . SER A 1 67 ? 23.765 -31.342 33.042 1.00 89.31 67 SER A N 1
ATOM 551 C CA . SER A 1 67 ? 24.103 -32.326 34.079 1.00 89.31 67 SER A CA 1
ATOM 552 C C . SER A 1 67 ? 25.592 -32.703 34.102 1.00 89.31 67 SER A C 1
ATOM 554 O O . SER A 1 67 ? 26.122 -32.996 35.175 1.00 89.31 67 SER A O 1
ATOM 556 N N . GLN A 1 68 ? 26.298 -32.604 32.965 1.00 88.38 68 GLN A N 1
ATOM 557 C CA . GLN A 1 68 ? 27.762 -32.757 32.908 1.00 88.38 68 GLN A CA 1
ATOM 558 C C . GLN A 1 68 ? 28.480 -31.644 33.686 1.00 88.38 68 GLN A C 1
ATOM 560 O O . GLN A 1 68 ? 29.580 -31.853 34.192 1.00 88.38 68 GLN A O 1
ATOM 565 N N . HIS A 1 69 ? 27.821 -30.496 33.853 1.00 87.06 69 HIS A N 1
ATOM 566 C CA . HIS A 1 69 ? 28.287 -29.364 34.652 1.00 87.06 69 HIS A CA 1
ATOM 567 C C . HIS A 1 69 ? 27.777 -29.412 36.102 1.00 87.06 69 HIS A C 1
ATOM 569 O O . HIS A 1 69 ? 27.968 -28.456 36.847 1.00 87.06 69 HIS A O 1
ATOM 575 N N . ARG A 1 70 ? 27.149 -30.525 36.520 1.00 90.19 70 ARG A N 1
ATOM 576 C CA . ARG A 1 70 ? 26.568 -30.728 37.861 1.00 90.19 70 ARG A CA 1
ATOM 577 C C . ARG A 1 70 ? 25.522 -29.677 38.237 1.00 90.19 70 ARG A C 1
ATOM 579 O O . ARG A 1 70 ? 25.411 -29.308 39.401 1.00 90.19 70 ARG A O 1
ATOM 586 N N . ILE A 1 71 ? 24.731 -29.228 37.269 1.00 92.75 71 ILE A N 1
ATOM 587 C CA . ILE A 1 71 ? 23.634 -28.286 37.501 1.00 92.75 71 ILE A CA 1
ATOM 588 C C . ILE A 1 71 ? 22.306 -28.983 37.239 1.00 92.75 71 ILE A C 1
ATOM 590 O O . ILE A 1 71 ? 22.177 -29.822 36.342 1.00 92.75 71 ILE A O 1
ATOM 594 N N . ARG A 1 72 ? 21.298 -28.600 38.015 1.00 94.12 72 ARG A N 1
ATOM 595 C CA . ARG A 1 72 ? 19.900 -28.885 37.735 1.00 94.12 72 ARG A CA 1
ATOM 596 C C . ARG A 1 72 ? 19.130 -27.578 37.773 1.00 94.12 72 ARG A C 1
ATOM 598 O O . ARG A 1 72 ? 19.134 -26.875 38.775 1.00 94.12 72 ARG A O 1
ATOM 605 N N . PHE A 1 73 ? 18.465 -27.266 36.673 1.00 92.38 73 PHE A N 1
ATOM 606 C CA . PHE A 1 73 ? 17.563 -26.129 36.620 1.00 92.38 73 PHE A CA 1
ATOM 607 C C . PHE A 1 73 ? 16.172 -26.558 37.066 1.00 92.38 73 PHE A C 1
ATOM 609 O O . PHE A 1 73 ? 15.593 -27.495 36.509 1.00 92.38 73 PHE A O 1
ATOM 616 N N . GLU A 1 74 ? 15.663 -25.874 38.080 1.00 89.75 74 GLU A N 1
ATOM 617 C CA . GLU A 1 74 ? 14.335 -26.073 38.636 1.00 89.75 74 GLU A CA 1
ATOM 618 C C . GLU A 1 74 ? 13.504 -24.851 38.302 1.00 89.75 74 GLU A C 1
ATOM 620 O O . GLU A 1 74 ? 13.781 -23.738 38.737 1.00 89.75 74 GLU A O 1
ATOM 625 N N . GLU A 1 75 ? 12.505 -25.038 37.457 1.00 86.69 75 GLU A N 1
ATOM 626 C CA . GLU A 1 75 ? 11.666 -23.922 37.071 1.00 86.69 75 GLU A CA 1
ATOM 627 C C . GLU A 1 75 ? 10.794 -23.474 38.249 1.00 86.69 75 GLU A C 1
ATOM 629 O O . GLU A 1 75 ? 10.167 -24.296 38.922 1.00 86.69 75 GLU A O 1
ATOM 634 N N . LEU A 1 76 ? 10.751 -22.165 38.499 1.00 81.31 76 LEU A N 1
ATOM 635 C CA . LEU A 1 76 ? 9.916 -21.598 39.547 1.00 81.31 76 LEU A CA 1
ATOM 636 C C . LEU A 1 76 ? 8.428 -21.811 39.214 1.00 81.31 76 LEU A C 1
ATOM 638 O O . LEU A 1 76 ? 7.986 -21.549 38.096 1.00 81.31 76 LEU A O 1
ATOM 642 N N . ASN A 1 77 ? 7.640 -22.269 40.193 1.00 66.00 77 ASN A N 1
ATOM 643 C CA . ASN A 1 77 ? 6.222 -22.566 39.986 1.00 66.00 77 ASN A CA 1
ATOM 644 C C . ASN A 1 77 ? 5.421 -21.318 39.559 1.00 66.00 77 ASN A C 1
ATOM 646 O O . ASN A 1 77 ? 5.435 -20.263 40.191 1.00 66.00 77 ASN A O 1
ATOM 650 N N . VAL A 1 78 ? 4.660 -21.500 38.488 1.00 55.94 78 VAL A N 1
ATOM 651 C CA . VAL A 1 78 ? 4.214 -20.496 37.516 1.00 55.94 78 VAL A CA 1
ATOM 652 C C . VAL A 1 78 ? 2.945 -19.726 37.948 1.00 55.94 78 VAL A C 1
ATOM 654 O O . VAL A 1 78 ? 1.970 -19.595 37.212 1.00 55.94 78 VAL A O 1
ATOM 657 N N . ALA A 1 79 ? 2.873 -19.279 39.202 1.00 53.84 79 ALA A N 1
ATOM 658 C CA . ALA A 1 79 ? 1.674 -18.599 39.719 1.00 53.84 79 ALA A CA 1
ATOM 659 C C . ALA A 1 79 ? 1.923 -17.602 40.863 1.00 53.84 79 ALA A C 1
ATOM 661 O O . ALA A 1 79 ? 0.963 -17.016 41.361 1.00 53.84 79 ALA A O 1
ATOM 662 N N . LEU A 1 80 ? 3.175 -17.403 41.291 1.00 56.72 80 LEU A N 1
ATOM 663 C CA . LEU A 1 80 ? 3.523 -16.499 42.391 1.00 56.72 80 LEU A CA 1
ATOM 664 C C . LEU A 1 80 ? 4.488 -15.401 41.919 1.00 56.72 80 LEU A C 1
ATOM 666 O O . LEU A 1 80 ? 5.330 -15.663 41.058 1.00 56.72 80 LEU A O 1
ATOM 670 N N . PRO A 1 81 ? 4.390 -14.169 42.458 1.00 63.75 81 PRO A N 1
ATOM 671 C CA . PRO A 1 81 ? 5.409 -13.155 42.232 1.00 63.75 81 PRO A CA 1
ATOM 672 C C . PRO A 1 81 ? 6.746 -13.661 42.787 1.00 63.75 81 PRO A C 1
ATOM 674 O O . PRO A 1 81 ? 6.854 -14.044 43.949 1.00 63.75 81 PRO A O 1
ATOM 677 N N . TYR A 1 82 ? 7.775 -13.675 41.942 1.00 70.75 82 TYR A N 1
ATOM 678 C CA . TYR A 1 82 ? 9.103 -14.179 42.301 1.00 70.75 82 TYR A CA 1
ATOM 679 C C . TYR A 1 82 ? 9.922 -13.160 43.110 1.00 70.75 82 TYR A C 1
ATOM 681 O O . TYR A 1 82 ? 11.083 -13.403 43.422 1.00 70.75 82 TYR A O 1
ATOM 689 N N . ASN A 1 83 ? 9.341 -12.014 43.477 1.00 70.62 83 ASN A N 1
ATOM 690 C CA . ASN A 1 83 ? 10.008 -10.964 44.249 1.00 70.62 83 ASN A CA 1
ATOM 691 C C . ASN A 1 83 ? 10.376 -11.394 45.684 1.00 70.62 83 ASN A C 1
ATOM 693 O O . ASN A 1 83 ? 11.335 -10.865 46.236 1.00 70.62 83 ASN A O 1
ATOM 697 N N . GLY A 1 84 ? 9.672 -12.380 46.254 1.00 68.50 84 GLY A N 1
ATOM 698 C CA . GLY A 1 84 ? 9.936 -12.934 47.589 1.00 68.50 84 GLY A CA 1
ATOM 699 C C . GLY A 1 84 ? 10.895 -14.132 47.642 1.00 68.50 84 GLY A C 1
ATOM 700 O O . GLY A 1 84 ? 11.148 -14.646 48.726 1.00 68.50 84 GLY A O 1
ATOM 701 N N . GLU A 1 85 ? 11.411 -14.616 46.505 1.00 81.62 85 GLU A N 1
ATOM 702 C CA . GLU A 1 85 ? 12.300 -15.788 46.475 1.00 81.62 85 GLU A CA 1
ATOM 703 C C . GLU A 1 85 ? 13.704 -15.450 47.009 1.00 81.62 85 GLU A C 1
ATOM 705 O O . GLU A 1 85 ? 14.440 -14.688 46.393 1.00 81.62 85 GLU A O 1
ATOM 710 N N . GLN A 1 86 ? 14.116 -16.008 48.140 1.00 81.94 86 GLN A N 1
ATOM 711 C CA . GLN A 1 86 ? 15.398 -15.627 48.751 1.00 81.94 86 GLN A CA 1
ATOM 712 C C . GLN A 1 86 ? 16.603 -16.363 48.146 1.00 81.94 86 GLN A C 1
ATOM 714 O O . GLN A 1 86 ? 17.735 -15.914 48.312 1.00 81.94 86 GLN A O 1
ATOM 719 N N . ASP A 1 87 ? 16.374 -17.476 47.442 1.00 85.56 87 ASP A N 1
ATOM 720 C CA . ASP A 1 87 ? 17.436 -18.243 46.789 1.00 85.56 87 ASP A CA 1
ATOM 721 C C . ASP A 1 87 ? 17.892 -17.606 45.457 1.00 85.56 87 ASP A C 1
ATOM 723 O O . ASP A 1 87 ? 17.238 -16.706 44.916 1.00 85.56 87 ASP A O 1
ATOM 727 N N . LEU A 1 88 ? 19.017 -18.082 44.908 1.00 90.06 88 LEU A N 1
ATOM 728 C CA . LEU A 1 88 ? 19.540 -17.646 43.615 1.00 90.06 88 LEU A CA 1
ATOM 729 C C . LEU A 1 88 ? 18.528 -17.932 42.507 1.00 90.06 88 LEU A C 1
ATOM 731 O O . LEU A 1 88 ? 18.239 -19.089 42.184 1.00 90.06 88 LEU A O 1
ATOM 735 N N . LEU A 1 89 ? 18.073 -16.853 41.877 1.00 89.81 89 LEU A N 1
ATOM 736 C CA . LEU A 1 89 ? 17.165 -16.912 40.746 1.00 89.81 89 LEU A CA 1
ATOM 737 C C . LEU A 1 89 ? 17.901 -16.585 39.446 1.00 89.81 89 LEU A C 1
ATOM 739 O O . LEU A 1 89 ? 18.381 -15.467 39.253 1.00 89.81 89 LEU A O 1
ATOM 743 N N . LEU A 1 90 ? 17.948 -17.547 38.526 1.00 90.88 90 LEU A N 1
ATOM 744 C CA . LEU A 1 90 ? 18.348 -17.307 37.144 1.00 90.88 90 LEU A CA 1
ATOM 745 C C . LEU A 1 90 ? 17.130 -16.817 36.363 1.00 90.88 90 LEU A C 1
ATOM 747 O O . LEU A 1 90 ? 16.158 -17.549 36.200 1.00 90.88 90 LEU A O 1
ATOM 751 N N . THR A 1 91 ? 17.186 -15.586 35.873 1.00 87.50 91 THR A N 1
ATOM 752 C CA . THR A 1 91 ? 16.085 -14.986 35.115 1.00 87.50 91 THR A CA 1
ATOM 753 C C . THR A 1 91 ? 16.477 -14.943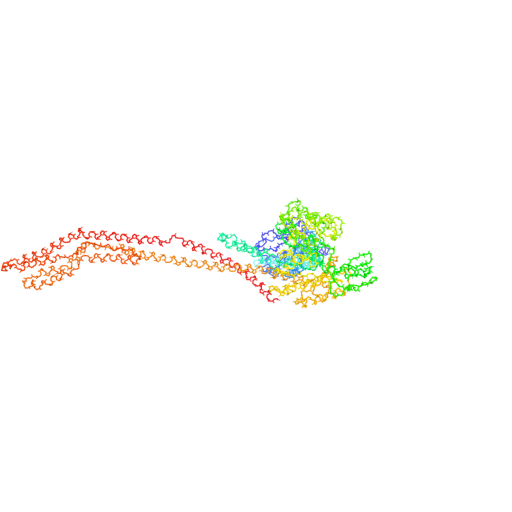 33.646 1.00 87.50 91 THR A C 1
ATOM 755 O O . THR A 1 91 ? 17.456 -14.288 33.292 1.00 87.50 91 THR A O 1
ATOM 758 N N . VAL A 1 92 ? 15.766 -15.688 32.802 1.00 87.19 92 VAL A N 1
ATOM 759 C CA . VAL A 1 92 ? 16.129 -15.903 31.399 1.00 87.19 92 VAL A CA 1
ATOM 760 C C . VAL A 1 92 ? 15.218 -15.096 30.488 1.00 87.19 92 VAL A C 1
ATOM 762 O O . VAL A 1 92 ? 14.007 -15.285 30.515 1.00 87.19 92 VAL A O 1
ATOM 765 N N . PHE A 1 93 ? 15.806 -14.239 29.667 1.00 83.44 93 PHE A N 1
ATOM 766 C CA . PHE A 1 93 ? 15.141 -13.302 28.772 1.00 83.44 93 PHE A CA 1
ATOM 767 C C . PHE A 1 93 ? 15.368 -13.677 27.307 1.00 83.44 93 PHE A C 1
ATOM 769 O O . PHE A 1 93 ? 16.374 -14.302 26.956 1.00 83.44 93 PHE A O 1
ATOM 776 N N . GLY A 1 94 ? 14.415 -13.297 26.463 1.00 77.69 94 GLY A N 1
ATOM 777 C CA . GLY A 1 94 ? 14.546 -13.336 25.011 1.00 77.69 94 GLY A CA 1
ATOM 778 C C . GLY A 1 94 ? 14.995 -11.992 24.443 1.00 77.69 94 GLY A C 1
ATOM 779 O O . GLY A 1 94 ? 15.739 -11.250 25.074 1.00 77.69 94 GLY A O 1
ATOM 780 N N . ASP A 1 95 ? 14.524 -11.691 23.244 1.00 68.81 95 ASP A N 1
ATOM 781 C CA . ASP A 1 95 ? 14.736 -10.449 22.498 1.00 68.81 95 ASP A CA 1
ATOM 782 C C . ASP A 1 95 ? 13.723 -9.335 22.817 1.00 68.81 95 ASP A C 1
ATOM 784 O O . ASP A 1 95 ? 13.727 -8.291 22.168 1.00 68.81 95 ASP A O 1
ATOM 788 N N . GLU A 1 96 ? 12.878 -9.530 23.826 1.00 69.31 96 GLU A N 1
ATOM 789 C CA . GLU A 1 96 ? 11.851 -8.569 24.236 1.00 69.31 96 GLU A CA 1
ATOM 790 C C . GLU A 1 96 ? 12.411 -7.500 25.198 1.00 69.31 96 GLU A C 1
ATOM 792 O O . GLU A 1 96 ? 13.212 -7.796 26.092 1.00 69.31 96 GLU A O 1
ATOM 797 N N . GLU A 1 97 ? 11.970 -6.245 25.039 1.00 66.31 97 GLU A N 1
ATOM 798 C CA . GLU A 1 97 ? 12.246 -5.174 26.005 1.00 66.31 97 GLU A CA 1
ATOM 799 C C . GLU A 1 97 ? 11.438 -5.363 27.292 1.00 66.31 97 GLU A C 1
ATOM 801 O O . GLU A 1 97 ? 10.278 -5.777 27.291 1.00 66.31 97 GLU A O 1
ATOM 806 N N . ILE A 1 98 ? 12.056 -5.023 28.424 1.00 70.88 98 ILE A N 1
ATOM 807 C CA . ILE A 1 98 ? 11.455 -5.271 29.732 1.00 70.88 98 ILE A CA 1
ATOM 808 C C . ILE A 1 98 ? 10.713 -4.047 30.225 1.00 70.88 98 ILE A C 1
ATOM 810 O O . ILE A 1 98 ? 11.308 -3.033 30.607 1.00 70.88 98 ILE A O 1
ATOM 814 N N . GLU A 1 99 ? 9.402 -4.206 30.358 1.00 68.81 99 GLU A N 1
ATOM 815 C CA . GLU A 1 99 ? 8.515 -3.163 30.844 1.00 68.81 99 GLU A CA 1
ATOM 816 C C . GLU A 1 99 ? 7.630 -3.619 32.015 1.00 68.81 99 GLU A C 1
ATOM 818 O O . GLU A 1 99 ? 7.514 -4.798 32.363 1.00 68.81 99 GLU A O 1
ATOM 823 N N . GLY A 1 100 ? 7.001 -2.642 32.673 1.00 75.75 100 GLY A N 1
ATOM 824 C CA . GLY A 1 100 ? 5.936 -2.883 33.643 1.00 75.75 100 GLY A CA 1
ATOM 825 C C . GLY A 1 100 ? 6.344 -3.708 34.873 1.00 75.75 100 GLY A C 1
ATOM 826 O O . GLY A 1 100 ? 7.138 -3.270 35.709 1.00 75.75 100 GLY A O 1
ATOM 827 N N . ARG A 1 101 ? 5.705 -4.874 35.045 1.00 70.38 101 ARG A N 1
ATOM 828 C CA . ARG A 1 101 ? 5.704 -5.651 36.299 1.00 70.38 101 ARG A CA 1
ATOM 829 C C . ARG A 1 101 ? 7.005 -6.414 36.547 1.00 70.38 101 ARG A C 1
ATOM 831 O O . ARG A 1 101 ? 7.472 -6.405 37.680 1.00 70.38 101 ARG A O 1
ATOM 838 N N . ASP A 1 102 ? 7.602 -7.030 35.531 1.00 75.12 102 ASP A N 1
ATOM 839 C CA . ASP A 1 102 ? 8.864 -7.768 35.699 1.00 75.12 102 ASP A CA 1
ATOM 840 C C . ASP A 1 102 ? 10.019 -6.811 36.009 1.00 75.12 102 ASP A C 1
ATOM 842 O O . ASP A 1 102 ? 10.813 -7.074 36.911 1.00 75.12 102 ASP A O 1
ATOM 846 N N . LYS A 1 103 ? 10.027 -5.626 35.382 1.00 82.56 103 LYS A N 1
ATOM 847 C CA . LYS A 1 103 ? 10.929 -4.522 35.747 1.00 82.56 103 LYS A CA 1
ATOM 848 C C . LYS A 1 103 ? 10.783 -4.141 37.224 1.00 82.56 103 LYS A C 1
ATOM 850 O O . LYS A 1 103 ? 11.775 -3.991 37.934 1.00 82.56 103 LYS A O 1
ATOM 855 N N . LYS A 1 104 ? 9.540 -4.020 37.707 1.00 82.00 104 LYS A N 1
ATOM 856 C CA . LYS A 1 104 ? 9.238 -3.726 39.116 1.00 82.00 104 LYS A CA 1
ATOM 857 C C . LYS A 1 104 ? 9.696 -4.852 40.052 1.00 82.00 104 LYS A C 1
ATOM 859 O O . LYS A 1 104 ? 10.348 -4.559 41.047 1.00 82.00 104 LYS A O 1
ATOM 864 N N . ASN A 1 105 ? 9.429 -6.113 39.717 1.00 82.88 105 ASN A N 1
ATOM 865 C CA . ASN A 1 105 ? 9.839 -7.271 40.519 1.00 82.88 105 ASN A CA 1
ATOM 866 C C . ASN A 1 105 ? 11.367 -7.393 40.615 1.00 82.88 105 ASN A C 1
ATOM 868 O O . ASN A 1 105 ? 11.888 -7.659 41.695 1.00 82.88 105 ASN A O 1
ATOM 872 N N . LEU A 1 106 ? 12.090 -7.181 39.510 1.00 84.06 106 LEU A N 1
ATOM 873 C CA . LEU A 1 106 ? 13.557 -7.174 39.505 1.00 84.06 106 LEU A CA 1
ATOM 874 C C . LEU A 1 106 ? 14.110 -6.057 40.400 1.00 84.06 106 LEU A C 1
ATOM 876 O O . LEU A 1 106 ? 14.982 -6.317 41.227 1.00 84.06 106 LEU A O 1
ATOM 880 N N . ASN A 1 107 ? 13.534 -4.854 40.319 1.00 85.62 107 ASN A N 1
ATOM 881 C CA . ASN A 1 107 ? 13.910 -3.739 41.191 1.00 85.62 107 ASN A CA 1
ATOM 882 C C . ASN A 1 107 ? 13.617 -4.025 42.675 1.00 85.62 107 ASN A C 1
ATOM 884 O O . ASN A 1 107 ? 14.435 -3.692 43.529 1.00 85.62 107 ASN A O 1
ATOM 888 N N . GLU A 1 108 ? 12.483 -4.656 42.996 1.00 85.62 108 GLU A N 1
ATOM 889 C CA . GLU A 1 108 ? 12.132 -5.044 44.371 1.00 85.62 108 GLU A CA 1
ATOM 890 C C . GLU A 1 108 ? 13.090 -6.107 44.931 1.00 85.62 108 GLU A C 1
ATOM 892 O O . GLU A 1 108 ? 13.548 -5.983 46.066 1.00 85.62 108 GLU A O 1
ATOM 897 N N . ARG A 1 109 ? 13.466 -7.119 44.136 1.00 88.62 109 ARG A N 1
ATOM 898 C CA . ARG A 1 109 ? 14.481 -8.112 44.540 1.00 88.62 109 ARG A CA 1
ATOM 899 C C . ARG A 1 109 ? 15.836 -7.474 44.786 1.00 88.62 109 ARG A C 1
ATOM 901 O O . ARG A 1 109 ? 16.472 -7.772 45.792 1.00 88.62 109 ARG A O 1
ATOM 908 N N . ARG A 1 110 ? 16.249 -6.576 43.888 1.00 86.19 110 ARG A N 1
ATOM 909 C CA . ARG A 1 110 ? 17.488 -5.811 44.026 1.00 86.19 110 ARG A CA 1
ATOM 910 C C . ARG A 1 110 ? 17.479 -4.966 45.300 1.00 86.19 110 ARG A C 1
ATOM 912 O O . ARG A 1 110 ? 18.473 -4.951 46.010 1.00 86.19 110 ARG A O 1
ATOM 919 N N . TYR A 1 111 ? 16.366 -4.300 45.614 1.00 87.44 111 TYR A N 1
ATOM 920 C CA . TYR A 1 111 ? 16.225 -3.519 46.848 1.00 87.44 111 TYR A CA 1
ATOM 921 C C . TYR A 1 111 ? 16.368 -4.384 48.112 1.00 87.44 111 TYR A C 1
ATOM 923 O O . TYR A 1 111 ? 16.954 -3.942 49.095 1.00 87.44 111 TYR A O 1
ATOM 931 N N . ASN A 1 112 ? 15.887 -5.630 48.064 1.00 83.62 112 ASN A N 1
ATOM 932 C CA . ASN A 1 112 ? 15.969 -6.592 49.168 1.00 83.62 112 ASN A CA 1
ATOM 933 C C . ASN A 1 112 ? 17.280 -7.412 49.201 1.00 83.62 112 ASN A C 1
ATOM 935 O O . ASN A 1 112 ? 17.401 -8.301 50.042 1.00 83.62 112 ASN A O 1
ATOM 939 N N . ASN A 1 113 ? 18.249 -7.142 48.314 1.00 83.25 113 ASN A N 1
ATOM 940 C CA . ASN A 1 113 ? 19.494 -7.911 48.142 1.00 83.25 113 ASN A CA 1
ATOM 941 C C . ASN A 1 113 ? 19.274 -9.417 47.889 1.00 83.25 113 ASN A C 1
ATOM 943 O O . ASN A 1 113 ? 20.036 -10.262 48.365 1.00 83.25 113 ASN A O 1
ATOM 947 N N . TYR A 1 114 ? 18.214 -9.776 47.156 1.00 87.44 114 TYR A N 1
ATOM 948 C CA . TYR A 1 114 ? 17.975 -11.167 46.770 1.00 87.44 114 TYR A CA 1
ATOM 949 C C . TYR A 1 114 ? 18.710 -11.512 45.466 1.00 87.44 114 TYR A C 1
ATOM 951 O O . TYR A 1 114 ? 18.480 -10.864 44.434 1.00 87.44 114 TYR A O 1
ATOM 959 N N . PRO A 1 115 ? 19.552 -12.564 45.460 1.00 86.19 115 PRO A N 1
ATOM 960 C CA . PRO A 1 115 ? 20.457 -12.834 44.352 1.00 86.19 115 PRO A CA 1
ATOM 961 C C . PRO A 1 115 ? 19.682 -13.173 43.071 1.00 86.19 115 PRO A C 1
ATOM 963 O O . PRO A 1 115 ? 18.874 -14.106 43.031 1.00 86.19 115 PRO A O 1
ATOM 966 N N . THR A 1 116 ? 19.921 -12.396 42.008 1.00 88.94 116 THR A N 1
ATOM 967 C CA . THR A 1 116 ? 19.199 -12.522 40.731 1.00 88.94 116 THR A CA 1
ATOM 968 C C . THR A 1 116 ? 20.145 -12.366 39.550 1.00 88.94 116 THR A C 1
ATOM 970 O O . THR A 1 116 ? 20.670 -11.277 39.321 1.00 88.94 116 THR A O 1
ATOM 973 N N . LEU A 1 117 ? 20.354 -13.442 38.791 1.00 91.06 117 LEU A N 1
ATOM 974 C CA . LEU A 1 117 ? 21.253 -13.451 37.640 1.00 91.06 117 LEU A CA 1
ATOM 975 C C . LEU A 1 117 ? 20.455 -13.339 36.332 1.00 91.06 117 LEU A C 1
ATOM 977 O O . LEU A 1 117 ? 19.700 -14.263 36.023 1.00 91.06 117 LEU A O 1
ATOM 981 N N . PRO A 1 118 ? 20.609 -12.256 35.552 1.00 89.50 118 PRO A N 1
ATOM 982 C CA . PRO A 1 118 ? 19.937 -12.135 34.266 1.00 89.50 118 PRO A CA 1
ATOM 983 C C . PRO A 1 118 ? 20.741 -12.802 33.136 1.00 89.50 118 PRO A C 1
ATOM 985 O O . PRO A 1 118 ? 21.939 -12.562 32.965 1.00 89.50 118 PRO A O 1
ATOM 988 N N . LEU A 1 119 ? 20.064 -13.628 32.340 1.00 90.88 119 LEU A N 1
ATOM 989 C CA . LEU A 1 119 ? 20.601 -14.289 31.150 1.00 90.88 119 LEU A CA 1
ATOM 990 C C . LEU A 1 119 ? 19.712 -13.972 29.954 1.00 90.88 119 LEU A C 1
ATOM 992 O O . LEU A 1 119 ? 18.534 -14.293 29.984 1.00 90.88 119 LEU A O 1
ATOM 996 N N . ILE A 1 120 ? 20.262 -13.413 28.885 1.00 88.00 120 ILE A N 1
ATOM 997 C CA . ILE A 1 120 ? 19.544 -13.265 27.620 1.00 88.00 120 ILE A CA 1
ATOM 998 C C . ILE A 1 120 ? 19.948 -14.401 26.683 1.00 88.00 120 ILE A C 1
ATOM 1000 O O . ILE A 1 120 ? 21.131 -14.704 26.520 1.00 88.00 120 ILE A O 1
ATOM 1004 N N . ILE A 1 121 ? 18.977 -15.017 26.024 1.00 87.50 121 ILE A N 1
ATOM 1005 C CA . ILE A 1 121 ? 19.230 -15.905 24.894 1.00 87.50 121 ILE A CA 1
ATOM 1006 C C . ILE A 1 121 ? 18.444 -15.355 23.709 1.00 87.50 121 ILE A C 1
ATOM 1008 O O . ILE A 1 121 ? 17.238 -15.583 23.583 1.00 87.50 121 ILE A O 1
ATOM 1012 N N . PHE A 1 122 ? 19.149 -14.620 22.854 1.00 81.75 122 PHE A N 1
ATOM 1013 C CA . PHE A 1 122 ? 18.625 -14.104 21.599 1.00 81.75 122 PHE A CA 1
ATOM 1014 C C . PHE A 1 122 ? 18.403 -15.267 20.641 1.00 81.75 122 PHE A C 1
ATOM 1016 O O . PHE A 1 122 ? 19.301 -16.085 20.430 1.00 81.75 122 PHE A O 1
ATOM 1023 N N . THR A 1 123 ? 17.220 -15.341 20.050 1.00 77.06 123 THR A N 1
ATOM 1024 C CA . THR A 1 123 ? 16.916 -16.342 19.025 1.00 77.06 123 THR A CA 1
ATOM 1025 C C . THR A 1 123 ? 17.830 -16.151 17.809 1.00 77.06 123 THR A C 1
ATOM 1027 O O . THR A 1 123 ? 18.419 -15.083 17.604 1.00 77.06 123 THR A O 1
ATOM 1030 N N . GLU A 1 124 ? 17.987 -17.180 16.973 1.00 69.88 124 GLU A N 1
ATOM 1031 C CA . GLU A 1 124 ? 18.780 -17.025 15.742 1.00 69.88 124 GLU A CA 1
ATOM 1032 C C . GLU A 1 124 ? 18.229 -15.929 14.810 1.00 69.88 124 GLU A C 1
ATOM 1034 O O . GLU A 1 124 ? 18.995 -15.310 14.063 1.00 69.88 124 GLU A O 1
ATOM 1039 N N . ASP A 1 125 ? 16.922 -15.674 14.870 1.00 58.72 125 ASP A N 1
ATOM 1040 C CA . ASP A 1 125 ? 16.226 -14.725 14.004 1.00 58.72 125 ASP A CA 1
ATOM 1041 C C . ASP A 1 125 ? 16.495 -13.261 14.367 1.00 58.72 125 ASP A C 1
ATOM 1043 O O . ASP A 1 125 ? 16.577 -12.423 13.465 1.00 58.72 125 ASP A O 1
ATOM 1047 N N . PHE A 1 126 ? 16.784 -12.969 15.639 1.00 63.56 126 PHE A N 1
ATOM 1048 C CA . PHE A 1 126 ? 17.172 -11.634 16.105 1.00 63.56 126 PHE A CA 1
ATOM 1049 C C . PHE A 1 126 ? 18.349 -11.031 15.304 1.00 63.56 126 PHE A C 1
ATOM 1051 O O . PHE A 1 126 ? 18.441 -9.822 15.099 1.00 63.56 126 PHE A O 1
ATOM 1058 N N . PHE A 1 127 ? 19.254 -11.863 14.773 1.00 55.75 127 PHE A N 1
ATOM 1059 C CA . PHE A 1 127 ? 20.448 -11.409 14.043 1.00 55.75 127 PHE A CA 1
ATOM 1060 C C . PHE A 1 127 ? 20.301 -11.358 12.513 1.00 55.75 127 PHE A C 1
ATOM 1062 O O . PHE A 1 127 ? 21.295 -11.164 11.806 1.00 55.75 127 PHE A O 1
ATOM 1069 N N . ARG A 1 128 ? 19.086 -11.510 11.975 1.00 52.00 128 ARG A N 1
ATOM 1070 C CA . ARG A 1 128 ? 18.818 -11.545 10.522 1.00 52.00 128 ARG A CA 1
ATOM 1071 C C . ARG A 1 128 ? 18.324 -10.203 9.925 1.00 52.00 128 ARG A C 1
ATOM 1073 O O . ARG A 1 128 ? 17.852 -10.181 8.788 1.00 52.00 128 ARG A O 1
ATOM 1080 N N . ILE A 1 129 ? 18.467 -9.069 10.628 1.00 48.12 129 ILE A N 1
ATOM 1081 C CA . ILE A 1 129 ? 17.832 -7.769 10.281 1.00 48.12 129 ILE A CA 1
ATOM 1082 C C . ILE A 1 129 ? 18.800 -6.752 9.580 1.00 48.12 129 ILE A C 1
ATOM 1084 O O . ILE A 1 129 ? 19.943 -6.588 10.031 1.00 48.12 129 ILE A O 1
ATOM 1088 N N . PRO A 1 130 ? 18.409 -6.043 8.479 1.00 42.72 130 PRO A N 1
ATOM 1089 C CA . PRO A 1 130 ? 19.193 -4.958 7.844 1.00 42.72 130 PRO A CA 1
ATOM 1090 C C . PRO A 1 130 ? 19.291 -3.660 8.682 1.00 42.72 130 PRO A C 1
ATOM 1092 O O . PRO A 1 130 ? 18.673 -3.527 9.726 1.00 42.72 130 PRO A O 1
ATOM 1095 N N . TYR A 1 131 ? 20.135 -2.699 8.270 1.00 39.69 131 TYR A N 1
ATOM 1096 C CA . TYR A 1 131 ? 20.566 -1.547 9.094 1.00 39.69 131 TYR A CA 1
ATOM 1097 C C . TYR A 1 131 ? 19.414 -0.594 9.503 1.00 39.69 131 TYR A C 1
ATOM 1099 O O . TYR A 1 131 ? 18.907 0.141 8.664 1.00 39.69 131 TYR A O 1
ATOM 1107 N N . GLY A 1 132 ? 19.093 -0.561 10.804 1.00 46.22 132 GLY A N 1
ATOM 1108 C CA . GLY A 1 132 ? 18.136 0.359 11.447 1.00 46.22 132 GLY A CA 1
ATOM 1109 C C . GLY A 1 132 ? 17.846 -0.004 12.913 1.00 46.22 132 GLY A C 1
ATOM 1110 O O . GLY A 1 132 ? 17.772 0.874 13.761 1.00 46.22 132 GLY A O 1
ATOM 1111 N N . GLU A 1 133 ? 17.845 -1.300 13.241 1.00 44.12 133 GLU A N 1
ATOM 1112 C CA . GLU A 1 133 ? 17.546 -1.826 14.591 1.00 44.12 133 GLU A CA 1
ATOM 1113 C C . GLU A 1 133 ? 18.788 -2.246 15.398 1.00 44.12 133 GLU A C 1
ATOM 1115 O O . GLU A 1 133 ? 18.723 -3.024 16.344 1.00 44.12 133 GLU A O 1
ATOM 1120 N N . VAL A 1 134 ? 19.969 -1.715 15.072 1.00 45.03 134 VAL A N 1
ATOM 1121 C CA . VAL A 1 134 ? 21.195 -2.032 15.839 1.00 45.03 134 VAL A CA 1
ATOM 1122 C C . VAL A 1 134 ? 21.153 -1.430 17.264 1.00 45.03 134 VAL A C 1
ATOM 1124 O O . VAL A 1 134 ? 22.013 -1.732 18.087 1.00 45.03 134 VAL A O 1
ATOM 1127 N N . LEU A 1 135 ? 20.133 -0.625 17.583 1.00 45.72 135 LEU A N 1
ATOM 1128 C CA . LEU A 1 135 ? 19.909 -0.053 18.912 1.00 45.72 135 LEU A CA 1
ATOM 1129 C C . LEU A 1 135 ? 19.287 -1.048 19.919 1.00 45.72 135 LEU A C 1
ATOM 1131 O O . LEU A 1 135 ? 19.564 -0.913 21.108 1.00 45.72 135 LEU A O 1
ATOM 1135 N N . ALA A 1 136 ? 18.546 -2.080 19.483 1.00 56.09 136 ALA A N 1
ATOM 1136 C CA . ALA A 1 136 ? 17.825 -2.984 20.397 1.00 56.09 136 ALA A CA 1
ATOM 1137 C C . ALA A 1 136 ? 18.756 -3.890 21.228 1.00 56.09 136 ALA A C 1
ATOM 1139 O O . ALA A 1 136 ? 18.569 -4.038 22.432 1.00 56.09 136 ALA A O 1
ATOM 1140 N N . TYR A 1 137 ? 19.820 -4.443 20.630 1.00 62.12 137 TYR A N 1
ATOM 1141 C CA . TYR A 1 137 ? 20.733 -5.352 21.347 1.00 62.12 137 TYR A CA 1
ATOM 1142 C C . TYR A 1 137 ? 21.381 -4.688 22.573 1.00 62.12 137 TYR A C 1
ATOM 1144 O O . TYR A 1 137 ? 21.440 -5.283 23.645 1.00 62.12 137 TYR A O 1
ATOM 1152 N N . ALA A 1 138 ? 21.871 -3.452 22.420 1.00 64.75 138 ALA A N 1
ATOM 1153 C CA . ALA A 1 138 ? 22.481 -2.706 23.520 1.00 64.75 138 ALA A CA 1
ATOM 1154 C C . ALA A 1 138 ? 21.424 -2.205 24.516 1.00 64.75 138 ALA A C 1
ATOM 1156 O O . ALA A 1 138 ? 21.634 -2.317 25.721 1.00 64.75 138 ALA A O 1
ATOM 1157 N N . SER A 1 139 ? 20.274 -1.732 24.021 1.00 66.56 139 SER A N 1
ATOM 1158 C CA . SER A 1 139 ? 19.206 -1.174 24.854 1.00 66.56 139 SER A CA 1
ATOM 1159 C C . SER A 1 139 ? 18.564 -2.205 25.791 1.00 66.56 139 SER A C 1
ATOM 1161 O O . SER A 1 139 ? 18.353 -1.903 26.967 1.00 66.56 139 SER A O 1
ATOM 1163 N N . ILE A 1 140 ? 18.334 -3.443 25.334 1.00 71.06 140 ILE A N 1
ATOM 1164 C CA . ILE A 1 140 ? 17.786 -4.523 26.176 1.00 71.06 140 ILE A CA 1
ATOM 1165 C C . ILE A 1 140 ? 18.768 -4.882 27.299 1.00 71.06 140 ILE A C 1
ATOM 1167 O O . ILE A 1 140 ? 18.376 -4.985 28.464 1.00 71.06 140 ILE A O 1
ATOM 1171 N N . ILE A 1 141 ? 20.056 -5.024 26.965 1.00 76.88 141 ILE A N 1
ATOM 1172 C CA . ILE A 1 141 ? 21.119 -5.323 27.937 1.00 76.88 141 ILE A CA 1
ATOM 1173 C C . ILE A 1 141 ? 21.221 -4.202 28.979 1.00 76.88 141 ILE A C 1
ATOM 1175 O O . ILE A 1 141 ? 21.180 -4.477 30.175 1.00 76.88 141 ILE A O 1
ATOM 1179 N N . GLU A 1 142 ? 21.308 -2.943 28.545 1.00 79.06 142 GLU A N 1
ATOM 1180 C CA . GLU A 1 142 ? 21.418 -1.778 29.434 1.00 79.06 142 GLU A CA 1
ATOM 1181 C C . GLU A 1 142 ? 20.188 -1.624 30.338 1.00 79.06 142 GLU A C 1
ATOM 1183 O O . GLU A 1 142 ? 20.318 -1.367 31.539 1.00 79.06 142 GLU A O 1
ATOM 1188 N N . THR A 1 143 ? 18.990 -1.840 29.788 1.00 79.31 143 THR A N 1
ATOM 1189 C CA . THR A 1 143 ? 17.734 -1.794 30.547 1.00 79.31 143 THR A CA 1
ATOM 1190 C C . THR A 1 143 ? 17.717 -2.850 31.646 1.00 79.31 143 THR A C 1
ATOM 1192 O O . THR A 1 143 ? 17.375 -2.541 32.788 1.00 79.31 143 THR A O 1
ATOM 1195 N N . LEU A 1 144 ? 18.141 -4.076 31.344 1.00 80.25 144 LEU A N 1
ATOM 1196 C CA . LEU A 1 144 ? 18.230 -5.159 32.318 1.00 80.25 144 LEU A CA 1
ATOM 1197 C C . LEU A 1 144 ? 19.273 -4.909 33.406 1.00 80.25 144 LEU A C 1
ATOM 1199 O O . LEU A 1 144 ? 18.980 -5.068 34.592 1.00 80.25 144 LEU A O 1
ATOM 1203 N N . GLU A 1 145 ? 20.475 -4.479 33.023 1.00 83.69 145 GLU A N 1
ATOM 1204 C CA . GLU A 1 145 ? 21.540 -4.155 33.977 1.00 83.69 145 GLU A CA 1
ATOM 1205 C C . GLU A 1 145 ? 21.142 -3.009 34.913 1.00 83.69 145 GLU A C 1
ATOM 1207 O O . GLU A 1 145 ? 21.555 -2.978 36.071 1.00 83.69 145 GLU A O 1
ATOM 1212 N N . SER A 1 146 ? 20.285 -2.091 34.454 1.00 82.62 146 SER A N 1
ATOM 1213 C CA . SER A 1 146 ? 19.741 -1.030 35.304 1.00 82.62 146 SER A CA 1
ATOM 1214 C C . SER A 1 146 ? 18.780 -1.546 36.385 1.00 82.62 146 SER A C 1
ATOM 1216 O O . SER A 1 146 ? 18.583 -0.865 37.393 1.00 82.62 146 SER A O 1
ATOM 1218 N N . CYS A 1 147 ? 18.215 -2.746 36.217 1.00 80.00 147 CYS A N 1
ATOM 1219 C CA . CYS A 1 147 ? 17.206 -3.325 37.108 1.00 80.00 147 CYS A CA 1
ATOM 1220 C C . CYS A 1 147 ? 17.708 -4.509 37.948 1.00 80.00 147 CYS A C 1
ATOM 1222 O O . CYS A 1 147 ? 17.037 -4.904 38.900 1.00 80.00 147 CYS A O 1
ATOM 1224 N N . CYS A 1 148 ? 18.888 -5.055 37.649 1.00 78.56 148 CYS A N 1
ATOM 1225 C CA . CYS A 1 148 ? 19.474 -6.191 38.361 1.00 78.56 148 CYS A CA 1
ATOM 1226 C C . CYS A 1 148 ? 20.743 -5.797 39.132 1.00 78.56 148 CYS A C 1
ATOM 1228 O O . CYS A 1 148 ? 21.412 -4.819 38.811 1.00 78.56 148 CYS A O 1
ATOM 1230 N N . GLU A 1 149 ? 21.068 -6.553 40.183 1.00 71.81 149 GLU A N 1
ATOM 1231 C CA . GLU A 1 149 ? 22.328 -6.385 40.924 1.00 71.81 149 GLU A CA 1
ATOM 1232 C C . GLU A 1 149 ? 23.525 -6.929 40.125 1.00 71.81 149 GLU A C 1
ATOM 1234 O O . GLU A 1 149 ? 24.610 -6.350 40.145 1.00 71.81 149 GLU A O 1
ATOM 1239 N N . TYR A 1 150 ? 23.311 -8.021 39.381 1.00 79.69 150 TYR A N 1
ATOM 1240 C CA . TYR A 1 150 ? 24.340 -8.690 38.589 1.00 79.69 150 TYR A CA 1
ATOM 1241 C C . TYR A 1 150 ? 24.275 -8.314 37.103 1.00 79.69 150 TYR A C 1
ATOM 1243 O O . TYR A 1 150 ? 23.212 -8.007 36.561 1.00 79.69 150 TYR A O 1
ATOM 1251 N N . ARG A 1 151 ? 25.441 -8.365 36.444 1.00 80.12 151 ARG A N 1
ATOM 1252 C CA . ARG A 1 151 ? 25.613 -8.077 35.011 1.00 80.12 151 ARG A CA 1
ATOM 1253 C C . ARG A 1 151 ? 24.886 -9.092 34.135 1.00 80.12 151 ARG A C 1
ATOM 1255 O O . ARG A 1 151 ? 24.778 -10.266 34.491 1.00 80.12 151 ARG A O 1
ATOM 1262 N N . VAL A 1 152 ? 24.447 -8.633 32.967 1.00 87.31 152 VAL A N 1
ATOM 1263 C CA . VAL A 1 152 ? 23.693 -9.451 32.014 1.00 87.31 152 VAL A CA 1
ATOM 1264 C C . VAL A 1 152 ? 24.645 -10.184 31.090 1.00 87.31 152 VAL A C 1
ATOM 1266 O O . VAL A 1 152 ? 25.504 -9.574 30.457 1.00 87.31 152 VAL A O 1
ATOM 1269 N N . VAL A 1 153 ? 24.455 -11.496 30.967 1.00 88.25 153 VAL A N 1
ATOM 1270 C CA . VAL A 1 153 ? 25.140 -12.296 29.948 1.00 88.25 153 VAL A CA 1
ATOM 1271 C C . VAL A 1 153 ? 24.136 -12.659 28.865 1.00 88.25 153 VAL A C 1
ATOM 1273 O O . VAL A 1 153 ? 23.030 -13.086 29.169 1.00 88.25 153 VAL A O 1
ATOM 1276 N N . ALA A 1 154 ? 24.511 -12.479 27.606 1.00 87.62 154 ALA A N 1
ATOM 1277 C CA . ALA A 1 154 ? 23.691 -12.709 26.438 1.00 87.62 154 ALA A CA 1
ATOM 1278 C C . ALA A 1 154 ? 24.359 -13.722 25.506 1.00 87.62 154 ALA A C 1
ATOM 1280 O O . ALA A 1 154 ? 25.555 -13.633 25.219 1.00 87.62 154 ALA A O 1
ATOM 1281 N N . PHE A 1 155 ? 23.574 -14.670 25.009 1.00 87.06 155 PHE A N 1
ATOM 1282 C CA . PHE A 1 155 ? 24.002 -15.654 24.022 1.00 87.06 155 PHE A CA 1
ATOM 1283 C C . PHE A 1 155 ? 23.061 -15.649 22.826 1.00 87.06 155 PHE A C 1
ATOM 1285 O O . PHE A 1 155 ? 21.885 -15.316 22.954 1.00 87.06 155 PHE A O 1
ATOM 1292 N N . ASN A 1 156 ? 23.564 -16.067 21.666 1.00 80.12 156 ASN A N 1
ATOM 1293 C CA . ASN A 1 156 ? 22.682 -16.544 20.615 1.00 80.12 156 ASN A CA 1
ATOM 1294 C C . ASN A 1 156 ? 22.221 -17.961 20.985 1.00 80.12 156 ASN A C 1
ATOM 1296 O O . ASN A 1 156 ? 23.003 -18.774 21.478 1.00 80.12 156 ASN A O 1
ATOM 1300 N N . GLU A 1 157 ? 20.964 -18.269 20.715 1.00 84.62 157 GLU A N 1
ATOM 1301 C CA . GLU A 1 157 ? 20.375 -19.595 20.851 1.00 84.62 157 GLU A CA 1
ATOM 1302 C C . GLU A 1 157 ? 21.249 -20.697 20.245 1.00 84.62 157 GLU A C 1
ATOM 1304 O O . GLU A 1 157 ? 21.412 -21.757 20.854 1.00 84.62 157 GLU A O 1
ATOM 1309 N N . ARG A 1 158 ? 21.859 -20.439 19.085 1.00 82.44 158 ARG A N 1
ATOM 1310 C CA . ARG A 1 158 ? 22.789 -21.368 18.450 1.00 82.44 158 ARG A CA 1
ATOM 1311 C C . ARG A 1 158 ? 23.944 -21.728 19.366 1.00 82.44 158 ARG A C 1
ATOM 1313 O O . ARG A 1 158 ? 24.227 -22.907 19.499 1.00 82.44 158 ARG A O 1
ATOM 1320 N N . ASP A 1 159 ? 24.560 -20.746 20.016 1.00 79.19 159 ASP A N 1
ATOM 1321 C CA . ASP A 1 159 ? 25.756 -20.943 20.845 1.00 79.19 159 ASP A CA 1
ATOM 1322 C C . ASP A 1 159 ? 25.428 -21.787 22.087 1.00 79.19 159 ASP A C 1
ATOM 1324 O O . ASP A 1 159 ? 26.229 -22.610 22.537 1.00 79.19 159 ASP A O 1
ATOM 1328 N N . VAL A 1 160 ? 24.202 -21.631 22.596 1.00 83.62 160 VAL A N 1
ATOM 1329 C CA . VAL A 1 160 ? 23.643 -22.429 23.693 1.00 83.62 160 VAL A CA 1
ATOM 1330 C C . VAL A 1 160 ? 23.337 -23.862 23.241 1.00 83.62 160 VAL A C 1
ATOM 1332 O O . VAL A 1 160 ? 23.653 -24.815 23.953 1.00 83.62 160 VAL A O 1
ATOM 1335 N N . ARG A 1 161 ? 22.740 -24.034 22.055 1.00 80.12 161 ARG A N 1
ATOM 1336 C CA . ARG A 1 161 ? 22.337 -25.342 21.505 1.00 80.12 161 ARG A CA 1
ATOM 1337 C C . ARG A 1 161 ? 23.501 -26.159 20.952 1.00 80.12 161 ARG A C 1
ATOM 1339 O O . ARG A 1 161 ? 23.484 -27.377 21.071 1.00 80.12 161 ARG A O 1
ATOM 1346 N N . SER A 1 162 ? 24.499 -25.514 20.352 1.00 77.44 162 SER A N 1
ATOM 1347 C CA . SER A 1 162 ? 25.728 -26.161 19.882 1.00 77.44 162 SER A CA 1
ATOM 1348 C C . SER A 1 162 ? 26.747 -26.367 20.999 1.00 77.44 162 SER A C 1
ATOM 1350 O O . SER A 1 162 ? 27.856 -26.819 20.722 1.00 77.44 162 SER A O 1
ATOM 1352 N N . TYR A 1 163 ? 26.367 -26.045 22.242 1.00 81.19 163 TYR A N 1
ATOM 1353 C CA . TYR A 1 163 ? 27.163 -26.251 23.445 1.00 81.19 163 TYR A CA 1
ATOM 1354 C C . TYR A 1 163 ? 28.559 -25.639 23.328 1.00 81.19 163 TYR A C 1
ATOM 1356 O O . TYR A 1 163 ? 29.562 -26.273 23.664 1.00 81.19 163 TYR A O 1
ATOM 1364 N N . GLU A 1 164 ? 28.637 -24.409 22.809 1.00 75.69 164 GLU A N 1
ATOM 1365 C CA . GLU A 1 164 ? 29.928 -23.763 22.606 1.00 75.69 164 GLU A CA 1
ATOM 1366 C C . GLU A 1 164 ? 30.700 -23.653 23.932 1.00 75.69 164 GLU A C 1
ATOM 1368 O O . GLU A 1 164 ? 30.139 -23.552 25.034 1.00 75.69 164 GLU A O 1
ATOM 1373 N N . SER A 1 165 ? 32.029 -23.669 23.834 1.00 81.31 165 SER A N 1
ATOM 1374 C CA . SER A 1 165 ? 32.930 -23.641 24.993 1.00 81.31 165 SER A CA 1
ATOM 1375 C C . SER A 1 165 ? 32.677 -22.437 25.911 1.00 81.31 165 SER A C 1
ATOM 1377 O O . SER A 1 165 ? 32.865 -22.529 27.125 1.00 81.31 165 SER A O 1
ATOM 1379 N N . ILE A 1 166 ? 32.193 -21.324 25.355 1.00 84.81 166 ILE A N 1
ATOM 1380 C CA . ILE A 1 166 ? 31.855 -20.103 26.091 1.00 84.81 166 ILE A CA 1
ATOM 1381 C C . ILE A 1 166 ? 30.603 -20.302 26.963 1.00 84.81 166 ILE A C 1
ATOM 1383 O O . ILE A 1 166 ? 30.612 -19.928 28.138 1.00 84.81 166 ILE A O 1
ATOM 1387 N N . PHE A 1 167 ? 29.554 -20.956 26.451 1.00 89.62 167 PHE A N 1
ATOM 1388 C CA . PHE A 1 167 ? 28.356 -21.261 27.244 1.00 89.62 167 PHE A CA 1
ATOM 1389 C C . PHE A 1 167 ? 28.652 -22.287 28.352 1.00 89.62 167 PHE A C 1
ATOM 1391 O O . PHE A 1 167 ? 28.172 -22.159 29.477 1.00 89.62 167 PHE A O 1
ATOM 1398 N N . SER A 1 168 ? 29.540 -23.249 28.081 1.00 89.44 168 SER A N 1
ATOM 1399 C CA . SER A 1 168 ? 30.033 -24.202 29.092 1.00 89.44 168 SER A CA 1
ATOM 1400 C C . SER A 1 168 ? 30.698 -23.489 30.281 1.00 89.44 168 SER A C 1
ATOM 1402 O O . SER A 1 168 ? 30.424 -23.792 31.443 1.00 89.44 168 SER A O 1
ATOM 1404 N N . ARG A 1 169 ? 31.543 -22.480 30.010 1.00 90.12 169 ARG A N 1
ATOM 1405 C CA . ARG A 1 169 ? 32.178 -21.648 31.052 1.00 90.12 169 ARG A CA 1
ATOM 1406 C C . ARG A 1 169 ? 31.147 -20.890 31.886 1.00 90.12 169 ARG A C 1
ATOM 1408 O O . ARG A 1 169 ? 31.294 -20.831 33.105 1.00 90.12 169 ARG A O 1
ATOM 1415 N N . TYR A 1 170 ? 30.107 -20.356 31.245 1.00 92.69 170 TYR A N 1
ATOM 1416 C CA . TYR A 1 170 ? 29.009 -19.678 31.936 1.00 92.69 170 TYR A CA 1
ATOM 1417 C C . TYR A 1 170 ? 28.322 -20.609 32.941 1.00 92.69 170 TYR A C 1
ATOM 1419 O O . TYR A 1 170 ? 28.170 -20.243 34.106 1.00 92.69 170 TYR A O 1
ATOM 1427 N N . LEU A 1 171 ? 27.998 -21.842 32.539 1.00 92.19 171 LEU A N 1
ATOM 1428 C CA . LEU A 1 171 ? 27.390 -22.826 33.437 1.00 92.19 171 LEU A CA 1
ATOM 1429 C C . LEU A 1 171 ? 28.284 -23.146 34.644 1.00 92.19 171 LEU A C 1
ATOM 1431 O O . LEU A 1 171 ? 27.792 -23.157 35.770 1.00 92.19 171 LEU A O 1
ATOM 1435 N N . TYR A 1 172 ? 29.597 -23.324 34.455 1.00 89.62 172 TYR A N 1
ATOM 1436 C CA . TYR A 1 172 ? 30.518 -23.527 35.582 1.00 89.62 172 TYR A CA 1
ATOM 1437 C C . TYR A 1 172 ? 30.456 -22.384 36.603 1.00 89.62 172 TYR A C 1
ATOM 1439 O O . TYR A 1 172 ? 30.332 -22.638 37.801 1.00 89.62 172 TYR A O 1
ATOM 1447 N N . CYS A 1 173 ? 30.502 -21.134 36.139 1.00 91.38 173 CYS A N 1
ATOM 1448 C CA . CYS A 1 173 ? 30.389 -19.956 36.999 1.00 91.38 173 CYS A CA 1
ATOM 1449 C C . CYS A 1 173 ? 29.076 -19.955 37.794 1.00 91.38 173 CYS A C 1
ATOM 1451 O O . CYS A 1 173 ? 29.083 -19.772 39.011 1.00 91.38 173 CYS A O 1
ATOM 1453 N N . VAL A 1 174 ? 27.962 -20.226 37.116 1.00 92.06 174 VAL A N 1
ATOM 1454 C CA . VAL A 1 174 ? 26.627 -20.273 37.721 1.00 92.06 174 VAL A CA 1
ATOM 1455 C C . VAL A 1 174 ? 26.513 -21.386 38.773 1.00 92.06 174 VAL A C 1
ATOM 1457 O O . VAL A 1 174 ? 25.971 -21.154 39.854 1.00 92.06 174 VAL A O 1
ATOM 1460 N N . SER A 1 175 ? 27.087 -22.565 38.510 1.00 92.69 175 SER A N 1
ATOM 1461 C CA . SER A 1 175 ? 27.100 -23.684 39.462 1.00 92.69 175 SER A CA 1
ATOM 1462 C C . SER A 1 175 ? 27.812 -23.334 40.765 1.00 92.69 175 SER A C 1
ATOM 1464 O O . SER A 1 175 ? 27.292 -23.619 41.842 1.00 92.69 175 SER A O 1
ATOM 1466 N N . PHE A 1 176 ? 29.012 -22.755 40.684 1.00 91.56 176 PHE A N 1
ATOM 1467 C CA . PHE A 1 176 ? 29.781 -22.429 41.884 1.00 91.56 176 PHE A CA 1
ATOM 1468 C C . PHE A 1 176 ? 29.144 -21.282 42.662 1.00 91.56 176 PHE A C 1
ATOM 1470 O O . PHE A 1 176 ? 29.112 -21.343 43.887 1.00 91.56 176 PHE A O 1
ATOM 1477 N N . LEU A 1 177 ? 28.551 -20.305 41.968 1.00 92.06 177 LEU A N 1
ATOM 1478 C CA . LEU A 1 177 ? 27.853 -19.197 42.613 1.00 92.06 177 LEU A CA 1
ATOM 1479 C C . LEU A 1 177 ? 26.728 -19.696 43.524 1.00 92.06 177 LEU A C 1
ATOM 1481 O O . LEU A 1 177 ? 26.632 -19.257 44.669 1.00 92.06 177 LEU A O 1
ATOM 1485 N N . LYS A 1 178 ? 25.915 -20.642 43.038 1.00 93.06 178 LYS A N 1
ATOM 1486 C CA . LYS A 1 178 ? 24.828 -21.243 43.820 1.00 93.06 178 LYS A CA 1
ATOM 1487 C C . LYS A 1 178 ? 25.342 -21.895 45.105 1.00 93.06 178 LYS A C 1
ATOM 1489 O O . LYS A 1 178 ? 24.886 -21.543 46.186 1.00 93.06 178 LYS A O 1
ATOM 1494 N N . ARG A 1 179 ? 26.336 -22.778 44.998 1.00 92.50 179 ARG A N 1
ATOM 1495 C CA . ARG A 1 179 ? 26.904 -23.497 46.154 1.00 92.50 179 ARG A CA 1
ATOM 1496 C C . ARG A 1 179 ? 27.506 -22.550 47.189 1.00 92.50 179 ARG A C 1
ATOM 1498 O O . ARG A 1 179 ? 27.356 -22.733 48.391 1.00 92.50 179 ARG A O 1
ATOM 1505 N N . THR A 1 180 ? 28.153 -21.484 46.727 1.00 91.69 180 THR A N 1
ATOM 1506 C CA . THR A 1 180 ? 28.677 -20.449 47.620 1.00 91.69 180 THR A CA 1
ATOM 1507 C C . THR A 1 180 ? 27.563 -19.688 48.344 1.00 91.69 180 THR A C 1
ATOM 1509 O O . THR A 1 180 ? 27.746 -19.308 49.496 1.00 91.69 180 THR A O 1
ATOM 1512 N N . ILE A 1 181 ? 26.412 -19.455 47.705 1.00 90.88 181 ILE A N 1
ATOM 1513 C CA . ILE A 1 181 ? 25.239 -18.853 48.362 1.00 90.88 181 ILE A CA 1
ATOM 1514 C C . ILE A 1 181 ? 24.666 -19.799 49.426 1.00 90.88 181 ILE A C 1
ATOM 1516 O O . ILE A 1 181 ? 24.374 -19.343 50.530 1.00 90.88 181 ILE A O 1
ATOM 1520 N N . ASP A 1 182 ? 24.577 -21.098 49.134 1.00 90.38 182 ASP A N 1
ATOM 1521 C CA . ASP A 1 182 ? 24.053 -22.102 50.071 1.00 90.38 182 ASP A CA 1
ATOM 1522 C C . ASP A 1 182 ? 24.884 -22.208 51.348 1.00 90.38 182 ASP A C 1
ATOM 1524 O O . ASP A 1 182 ? 24.335 -22.216 52.447 1.00 90.38 182 ASP A O 1
ATOM 1528 N N . ILE A 1 183 ? 26.210 -22.207 51.223 1.00 90.44 183 ILE A N 1
ATOM 1529 C CA . ILE A 1 183 ? 27.098 -22.270 52.389 1.00 90.44 183 ILE A CA 1
ATOM 1530 C C . ILE A 1 183 ? 26.961 -21.034 53.267 1.00 90.44 183 ILE A C 1
ATOM 1532 O O . ILE A 1 183 ? 26.919 -21.169 54.485 1.00 90.44 183 ILE A O 1
ATOM 1536 N N . VAL A 1 184 ? 26.856 -19.842 52.673 1.00 90.19 184 VAL A N 1
ATOM 1537 C CA . VAL A 1 184 ? 26.620 -18.612 53.445 1.00 90.19 184 VAL A CA 1
ATOM 1538 C C . VAL A 1 184 ? 25.307 -18.719 54.217 1.00 90.19 184 VAL A C 1
ATOM 1540 O O . VAL A 1 184 ? 25.271 -18.403 55.401 1.00 90.19 184 VAL A O 1
ATOM 1543 N N . LYS A 1 185 ? 24.253 -19.246 53.585 1.00 89.44 185 LYS A N 1
ATOM 1544 C CA . LYS A 1 185 ? 22.960 -19.445 54.243 1.00 89.44 185 LYS A CA 1
ATOM 1545 C C . LYS A 1 185 ? 23.050 -20.431 55.409 1.00 89.44 185 LYS A C 1
ATOM 1547 O O . LYS A 1 185 ? 22.562 -20.124 56.489 1.00 89.44 185 LYS A O 1
ATOM 1552 N N . ILE A 1 186 ? 23.704 -21.579 55.224 1.00 89.06 186 ILE A N 1
ATOM 1553 C CA . ILE A 1 186 ? 23.915 -22.564 56.299 1.00 89.06 186 ILE A CA 1
ATOM 1554 C C . ILE A 1 186 ? 24.743 -21.950 57.432 1.00 89.06 186 ILE A C 1
ATOM 1556 O O . ILE A 1 186 ? 24.461 -22.182 58.607 1.00 89.06 186 ILE A O 1
ATOM 1560 N N . ALA A 1 187 ? 25.758 -21.156 57.093 1.00 87.81 187 ALA A N 1
ATOM 1561 C CA . ALA A 1 187 ? 26.583 -20.456 58.064 1.00 87.81 187 ALA A CA 1
ATOM 1562 C C . ALA A 1 187 ? 25.759 -19.444 58.874 1.00 87.81 187 ALA A C 1
ATOM 1564 O O . ALA A 1 187 ? 25.870 -19.427 60.099 1.00 87.81 187 ALA A O 1
ATOM 1565 N N . ASP A 1 188 ? 24.880 -18.681 58.224 1.00 88.44 188 ASP A N 1
ATOM 1566 C CA . ASP A 1 188 ? 23.957 -17.753 58.880 1.00 88.44 188 ASP A CA 1
ATOM 1567 C C . ASP A 1 188 ? 22.905 -18.481 59.740 1.00 88.44 188 ASP A C 1
ATOM 1569 O O . ASP A 1 188 ? 22.701 -18.105 60.889 1.00 88.44 188 ASP A O 1
ATOM 1573 N N . GLU A 1 189 ? 22.299 -19.574 59.265 1.00 88.00 189 GLU A N 1
ATOM 1574 C CA . GLU A 1 189 ? 21.361 -20.387 60.063 1.00 88.00 189 GLU A CA 1
ATOM 1575 C C . GLU A 1 189 ? 22.048 -21.013 61.282 1.00 88.00 189 GLU A C 1
ATOM 1577 O O . GLU A 1 189 ? 21.506 -21.019 62.388 1.00 88.00 189 GLU A O 1
ATOM 1582 N N . THR A 1 190 ? 23.270 -21.518 61.102 1.00 87.31 190 THR A N 1
ATOM 1583 C CA . THR A 1 190 ? 24.079 -22.055 62.202 1.00 87.31 190 THR A CA 1
ATOM 1584 C C . THR A 1 190 ? 24.380 -20.957 63.211 1.00 87.31 190 THR A C 1
ATOM 1586 O O . THR A 1 190 ? 24.251 -21.185 64.411 1.00 87.31 190 THR A O 1
ATOM 1589 N N . ARG A 1 191 ? 24.731 -19.754 62.745 1.00 89.75 191 ARG A N 1
ATOM 1590 C CA . ARG A 1 191 ? 24.950 -18.581 63.596 1.00 89.75 191 ARG A CA 1
ATOM 1591 C C . ARG A 1 191 ? 23.705 -18.274 64.424 1.00 89.75 191 ARG A C 1
ATOM 1593 O O . ARG A 1 191 ? 23.806 -18.118 65.637 1.00 89.75 191 ARG A O 1
ATOM 1600 N N . ASP A 1 192 ? 22.543 -18.232 63.783 1.00 87.38 192 ASP A N 1
ATOM 1601 C CA . ASP A 1 192 ? 21.276 -17.879 64.419 1.00 87.38 192 ASP A CA 1
ATOM 1602 C C . ASP A 1 192 ? 20.821 -18.965 65.414 1.00 87.38 192 ASP A C 1
ATOM 1604 O O . ASP A 1 192 ? 20.404 -18.644 66.524 1.00 87.38 192 ASP A O 1
ATOM 1608 N N . ASN A 1 193 ? 20.998 -20.252 65.092 1.00 86.81 193 ASN A N 1
ATOM 1609 C CA . ASN A 1 193 ? 20.753 -21.366 66.018 1.00 86.81 193 ASN A CA 1
ATOM 1610 C C . ASN A 1 193 ? 21.684 -21.326 67.230 1.00 86.81 193 ASN A C 1
ATOM 1612 O O . ASN A 1 193 ? 21.249 -21.545 68.357 1.00 86.81 193 ASN A O 1
ATOM 1616 N N . LEU A 1 194 ? 22.965 -21.031 67.009 1.00 85.94 194 LEU A N 1
ATOM 1617 C CA . LEU A 1 194 ? 23.938 -20.848 68.079 1.00 85.94 194 LEU A CA 1
ATOM 1618 C C . LEU A 1 194 ? 23.550 -19.668 68.982 1.00 85.94 194 LEU A C 1
ATOM 1620 O O . LEU A 1 194 ? 23.670 -19.773 70.201 1.00 85.94 194 LEU A O 1
ATOM 1624 N N . HIS A 1 195 ? 23.029 -18.580 68.409 1.00 82.50 195 HIS A N 1
ATOM 1625 C CA . HIS A 1 195 ? 22.455 -17.475 69.175 1.00 82.50 195 HIS A CA 1
ATOM 1626 C C . HIS A 1 195 ? 21.207 -17.902 69.965 1.00 82.50 195 HIS A C 1
ATOM 1628 O O . HIS A 1 195 ? 21.143 -17.632 71.161 1.00 82.50 195 HIS A O 1
ATOM 1634 N N . ASN A 1 196 ? 20.254 -18.606 69.349 1.00 81.56 196 ASN A N 1
ATOM 1635 C CA . ASN A 1 196 ? 19.037 -19.093 70.012 1.00 81.56 196 ASN A CA 1
ATOM 1636 C C . ASN A 1 196 ? 19.344 -20.071 71.148 1.00 81.56 196 ASN A C 1
ATOM 1638 O O . ASN A 1 196 ? 18.768 -19.955 72.223 1.00 81.56 196 ASN A O 1
ATOM 1642 N N . LEU A 1 197 ? 20.307 -20.973 70.954 1.00 82.06 197 LEU A N 1
ATOM 1643 C CA . LEU A 1 197 ? 20.748 -21.903 71.987 1.00 82.06 197 LEU A CA 1
ATOM 1644 C C . LEU A 1 197 ? 21.338 -21.160 73.191 1.00 82.06 197 LEU A C 1
ATOM 1646 O O . LEU A 1 197 ? 21.083 -21.542 74.328 1.00 82.06 197 LEU A O 1
ATOM 1650 N N . ILE A 1 198 ? 22.092 -20.076 72.962 1.00 78.19 198 ILE A N 1
ATOM 1651 C CA . ILE A 1 198 ? 22.558 -19.206 74.053 1.00 78.19 198 ILE A CA 1
ATOM 1652 C C . ILE A 1 198 ? 21.365 -18.639 74.839 1.00 78.19 198 ILE A C 1
ATOM 1654 O O . ILE A 1 198 ? 21.438 -18.580 76.066 1.00 78.19 198 ILE A O 1
ATOM 1658 N N . PHE A 1 199 ? 20.284 -18.245 74.155 1.00 75.25 199 PHE A N 1
ATOM 1659 C CA . PHE A 1 199 ? 19.076 -17.717 74.794 1.00 75.25 199 PHE A CA 1
ATOM 1660 C C . PHE A 1 199 ? 18.276 -18.790 75.550 1.00 75.25 199 PHE A C 1
ATOM 1662 O O . PHE A 1 199 ? 17.891 -18.542 76.684 1.00 75.25 199 PHE A O 1
ATOM 1669 N N . GLU A 1 200 ? 18.062 -19.980 74.981 1.00 72.75 200 GLU A N 1
ATOM 1670 C CA . GLU A 1 200 ? 17.312 -21.084 75.617 1.00 72.75 200 GLU A CA 1
ATOM 1671 C C . GLU A 1 200 ? 18.026 -21.675 76.830 1.00 72.75 200 GLU A C 1
ATOM 1673 O O . GLU A 1 200 ? 17.404 -22.071 77.812 1.00 72.75 200 GLU A O 1
ATOM 1678 N N . ILE A 1 201 ? 19.358 -21.718 76.779 1.00 72.25 201 ILE A N 1
ATOM 1679 C CA . ILE A 1 201 ? 20.182 -22.114 77.918 1.00 72.25 201 ILE A CA 1
ATOM 1680 C C . ILE A 1 201 ? 19.949 -21.173 79.116 1.00 72.25 201 ILE A C 1
ATOM 1682 O O . ILE A 1 201 ? 20.236 -21.539 80.256 1.00 72.25 201 ILE A O 1
ATOM 1686 N N . TYR A 1 202 ? 19.392 -19.989 78.902 1.00 63.69 202 TYR A N 1
ATOM 1687 C CA . TYR A 1 202 ? 19.042 -19.040 79.945 1.00 63.69 202 TYR A CA 1
ATOM 1688 C C . TYR A 1 202 ? 17.567 -19.215 80.376 1.00 63.69 202 TYR A C 1
ATOM 1690 O O . TYR A 1 202 ? 16.682 -18.582 79.812 1.00 63.69 202 TYR A O 1
ATOM 1698 N N . ASP A 1 203 ? 17.288 -20.039 81.399 1.00 62.34 203 ASP A N 1
ATOM 1699 C CA . ASP A 1 203 ? 16.010 -19.995 82.141 1.00 62.34 203 ASP A CA 1
ATOM 1700 C C . ASP A 1 203 ? 16.250 -19.360 83.519 1.00 62.34 203 ASP A C 1
ATOM 1702 O O . ASP A 1 203 ? 17.211 -19.688 84.222 1.00 62.34 203 ASP A O 1
ATOM 1706 N N . GLU A 1 204 ? 15.381 -18.419 83.888 1.00 59.94 204 GLU A N 1
ATOM 1707 C CA . GLU A 1 204 ? 15.453 -17.646 85.130 1.00 59.94 204 GLU A CA 1
ATOM 1708 C C . GLU A 1 204 ? 15.100 -18.480 86.375 1.00 59.94 204 GLU A C 1
ATOM 1710 O O . GLU A 1 204 ? 15.405 -18.057 87.490 1.00 59.94 204 GLU A O 1
ATOM 1715 N N . ASN A 1 205 ? 14.501 -19.668 86.208 1.00 62.78 205 ASN A N 1
ATOM 1716 C CA . ASN A 1 205 ? 14.049 -20.519 87.318 1.00 62.78 205 ASN A CA 1
ATOM 1717 C C . ASN A 1 205 ? 14.922 -21.766 87.592 1.00 62.78 205 ASN A C 1
ATOM 1719 O O . ASN A 1 205 ? 14.556 -22.584 88.441 1.00 62.78 205 ASN A O 1
ATOM 1723 N N . ASP A 1 206 ? 16.067 -21.917 86.919 1.00 62.28 206 ASP A N 1
ATOM 1724 C CA . ASP A 1 206 ? 16.936 -23.099 87.040 1.00 62.28 206 ASP A CA 1
ATOM 1725 C C . ASP A 1 206 ? 17.806 -23.124 88.315 1.00 62.28 206 ASP A C 1
ATOM 1727 O O . ASP A 1 206 ? 18.186 -22.098 88.884 1.00 62.28 206 ASP A O 1
ATOM 1731 N N . SER A 1 207 ? 18.178 -24.326 88.773 1.00 56.59 207 SER A N 1
ATOM 1732 C CA . SER A 1 207 ? 19.011 -24.510 89.969 1.00 56.59 207 SER A CA 1
ATOM 1733 C C . SER A 1 207 ? 20.496 -24.180 89.720 1.00 56.59 207 SER A C 1
ATOM 1735 O O . SER A 1 207 ? 20.994 -24.184 88.598 1.00 56.59 207 SER A O 1
ATOM 1737 N N . HIS A 1 208 ? 21.274 -23.946 90.784 1.00 59.34 208 HIS A N 1
ATOM 1738 C CA . HIS A 1 208 ? 22.684 -23.537 90.663 1.00 59.34 208 HIS A CA 1
ATOM 1739 C C . HIS A 1 208 ? 23.610 -24.597 90.026 1.00 59.34 208 HIS A C 1
ATOM 1741 O O . HIS A 1 208 ? 24.659 -24.239 89.483 1.00 59.34 208 HIS A O 1
ATOM 1747 N N . ILE A 1 209 ? 23.231 -25.882 90.084 1.00 58.84 209 ILE A N 1
ATOM 1748 C CA . ILE A 1 209 ? 23.961 -26.973 89.416 1.00 58.84 209 ILE A CA 1
ATOM 1749 C C . ILE A 1 209 ? 23.787 -26.875 87.891 1.00 58.84 209 ILE A C 1
ATOM 1751 O O . ILE A 1 209 ? 24.734 -27.158 87.156 1.00 58.84 209 ILE A O 1
ATOM 1755 N N . ASP A 1 210 ? 22.647 -26.367 87.419 1.00 57.38 210 ASP A N 1
ATOM 1756 C CA . ASP A 1 210 ? 22.372 -26.195 85.992 1.00 57.38 210 ASP A CA 1
ATOM 1757 C C . ASP A 1 210 ? 23.203 -25.052 85.380 1.00 57.38 210 ASP A C 1
ATOM 1759 O O . ASP A 1 210 ? 23.661 -25.164 84.249 1.00 57.38 210 ASP A O 1
ATOM 1763 N N . LEU A 1 211 ? 23.515 -23.983 86.126 1.00 60.19 211 LEU A N 1
ATOM 1764 C CA . LEU A 1 211 ? 24.229 -22.797 85.608 1.00 60.19 211 LEU A CA 1
ATOM 1765 C C . LEU A 1 211 ? 25.727 -23.001 85.299 1.00 60.19 211 LEU A C 1
ATOM 1767 O O . LEU A 1 211 ? 26.229 -22.467 84.308 1.00 60.19 211 LEU A O 1
ATOM 1771 N N . VAL A 1 212 ? 26.473 -23.761 86.112 1.00 60.47 212 VAL A N 1
ATOM 1772 C CA . VAL A 1 212 ? 27.925 -23.974 85.885 1.00 60.47 212 VAL A CA 1
ATOM 1773 C C . VAL A 1 212 ? 28.172 -24.847 84.657 1.00 60.47 212 VAL A C 1
ATOM 1775 O O . VAL A 1 212 ? 29.093 -24.582 83.881 1.00 60.47 212 VAL A O 1
ATOM 1778 N N . LEU A 1 213 ? 27.321 -25.852 84.437 1.00 62.56 213 LEU A N 1
ATOM 1779 C CA . LEU A 1 213 ? 27.391 -26.699 83.249 1.00 62.56 213 LEU A CA 1
ATOM 1780 C C . LEU A 1 213 ? 27.122 -25.901 81.964 1.00 62.56 213 LEU A C 1
ATOM 1782 O O . LEU A 1 213 ? 27.690 -26.232 80.929 1.00 62.56 213 LEU A O 1
ATOM 1786 N N . LYS A 1 214 ? 26.371 -24.795 82.035 1.00 65.12 2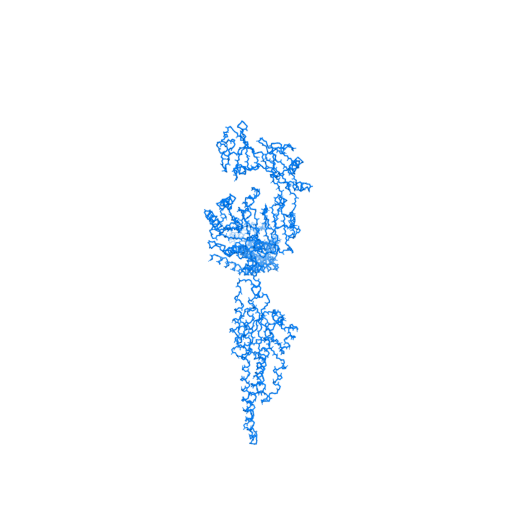14 LYS A N 1
ATOM 1787 C CA . LYS A 1 214 ? 26.022 -23.939 80.890 1.00 65.12 214 LYS A CA 1
ATOM 1788 C C . LYS A 1 214 ? 27.143 -22.981 80.434 1.00 65.12 214 LYS A C 1
ATOM 1790 O O . LYS A 1 214 ? 27.274 -22.719 79.241 1.00 65.12 214 LYS A O 1
ATOM 1795 N N . GLY A 1 215 ? 28.018 -22.496 81.327 1.00 66.44 215 GLY A N 1
ATOM 1796 C CA . GLY A 1 215 ? 29.076 -21.517 80.986 1.00 66.44 215 GLY A CA 1
ATOM 1797 C C . GLY A 1 215 ? 30.185 -22.037 80.052 1.00 66.44 215 GLY A C 1
ATOM 1798 O O . GLY A 1 215 ? 30.704 -21.292 79.217 1.00 66.44 215 GLY A O 1
ATOM 1799 N N . GLY A 1 216 ? 30.524 -23.329 80.139 1.00 72.31 216 GLY A N 1
ATOM 1800 C CA . GLY A 1 216 ? 31.465 -23.970 79.209 1.00 72.31 216 GLY A CA 1
ATOM 1801 C C . GLY A 1 216 ? 30.932 -24.042 77.773 1.00 72.31 216 GLY A C 1
ATOM 1802 O O . GLY A 1 216 ? 31.705 -23.927 76.822 1.00 72.31 216 GLY A O 1
ATOM 1803 N N . TRP A 1 217 ? 29.610 -24.151 77.621 1.00 75.12 217 TRP A N 1
ATOM 1804 C CA . TRP A 1 217 ? 28.945 -24.244 76.324 1.00 75.12 217 TRP A CA 1
ATOM 1805 C C . TRP A 1 217 ? 28.973 -22.889 75.598 1.00 75.12 217 TRP A C 1
ATOM 1807 O O . TRP A 1 217 ? 29.294 -22.839 74.415 1.00 75.12 217 TRP A O 1
ATOM 1817 N N . ILE A 1 218 ? 28.781 -21.769 76.310 1.00 78.06 218 ILE A N 1
ATOM 1818 C CA . ILE A 1 218 ? 28.779 -20.414 75.717 1.00 78.06 218 ILE A CA 1
ATOM 1819 C C . ILE A 1 218 ? 30.124 -20.055 75.056 1.00 78.06 218 ILE A C 1
ATOM 1821 O O . ILE A 1 218 ? 30.148 -19.498 73.956 1.00 78.06 218 ILE A O 1
ATOM 1825 N N . LYS A 1 219 ? 31.262 -20.383 75.685 1.00 81.06 219 LYS A N 1
ATOM 1826 C CA . LYS A 1 219 ? 32.587 -20.087 75.106 1.00 81.06 219 LYS A CA 1
ATOM 1827 C C . LYS A 1 219 ? 32.822 -20.854 73.798 1.00 81.06 219 LYS A C 1
ATOM 1829 O O . LYS A 1 219 ? 33.296 -20.259 72.832 1.00 81.06 219 LYS A O 1
ATOM 1834 N N . GLN A 1 220 ? 32.456 -22.139 73.760 1.00 82.94 220 GLN A N 1
ATOM 1835 C CA . GLN A 1 220 ? 32.557 -22.966 72.551 1.00 82.94 220 GLN A CA 1
ATOM 1836 C C . GLN A 1 220 ? 31.665 -22.428 71.425 1.00 82.94 220 GLN A C 1
ATOM 1838 O O . GLN A 1 220 ? 32.078 -22.411 70.267 1.00 82.94 220 GLN A O 1
ATOM 1843 N N . ILE A 1 221 ? 30.477 -21.917 71.763 1.00 84.38 221 ILE A N 1
ATOM 1844 C CA . ILE A 1 221 ? 29.586 -21.277 70.792 1.00 84.38 221 ILE A CA 1
ATOM 1845 C C . ILE A 1 221 ? 30.231 -20.007 70.193 1.00 84.38 221 ILE A C 1
ATOM 1847 O O . ILE A 1 221 ? 30.210 -19.831 68.977 1.00 84.38 221 ILE A O 1
ATOM 1851 N N . SER A 1 222 ? 30.866 -19.144 71.000 1.00 85.19 222 SER A N 1
ATOM 1852 C CA . SER A 1 222 ? 31.501 -17.901 70.512 1.00 85.19 222 SER A CA 1
ATOM 1853 C C . SER A 1 222 ? 32.676 -18.133 69.551 1.00 85.19 222 SER A C 1
ATOM 1855 O O . SER A 1 222 ? 32.847 -17.368 68.599 1.00 85.19 222 SER A O 1
ATOM 1857 N N . GLU A 1 223 ? 33.478 -19.177 69.773 1.00 85.94 223 GLU A N 1
ATOM 1858 C CA . GLU A 1 223 ? 34.570 -19.551 68.863 1.00 85.94 223 GLU A CA 1
ATOM 1859 C C . GLU A 1 223 ? 34.018 -20.008 67.501 1.00 85.94 223 GLU A C 1
ATOM 1861 O O . GLU A 1 223 ? 34.494 -19.531 66.467 1.00 85.94 223 GLU A O 1
ATOM 1866 N N . LYS A 1 224 ? 32.932 -20.798 67.491 1.00 88.12 224 LYS A N 1
ATOM 1867 C CA . LYS A 1 224 ? 32.228 -21.183 66.255 1.00 88.12 224 LYS A CA 1
ATOM 1868 C C . LYS A 1 224 ? 31.639 -19.983 65.500 1.00 88.12 224 LYS A C 1
ATOM 1870 O O . LYS A 1 224 ? 31.702 -19.942 64.276 1.00 88.12 224 LYS A O 1
ATOM 1875 N N . LEU A 1 225 ? 31.131 -18.959 66.191 1.00 89.31 225 LEU A N 1
ATOM 1876 C CA . LEU A 1 225 ? 30.605 -17.751 65.530 1.00 89.31 225 LEU A CA 1
ATOM 1877 C C . LEU A 1 225 ? 31.686 -16.981 64.734 1.00 89.31 225 LEU A C 1
ATOM 1879 O O . LEU A 1 225 ? 31.402 -16.476 63.649 1.00 89.31 225 LEU A O 1
ATOM 1883 N N . LYS A 1 226 ? 32.940 -16.927 65.212 1.00 91.19 226 LYS A N 1
ATOM 1884 C CA . LYS A 1 226 ? 34.059 -16.281 64.482 1.00 91.19 226 LYS A CA 1
ATOM 1885 C C . LYS A 1 226 ? 34.513 -17.075 63.256 1.00 91.19 226 LYS A C 1
ATOM 1887 O O . LYS A 1 226 ? 34.930 -16.499 62.246 1.00 91.19 226 LYS A O 1
ATOM 1892 N N . GLU A 1 227 ? 34.460 -18.400 63.345 1.00 90.62 227 GLU A N 1
ATOM 1893 C CA . GLU A 1 227 ? 34.748 -19.281 62.214 1.00 90.62 227 GLU A CA 1
ATOM 1894 C C . GLU A 1 227 ? 33.679 -19.143 61.114 1.00 90.62 227 GLU A C 1
ATOM 1896 O O . GLU A 1 227 ? 34.038 -19.080 59.937 1.00 90.62 227 GLU A O 1
ATOM 1901 N N . ILE A 1 228 ? 32.402 -18.959 61.481 1.00 91.81 228 ILE A N 1
ATOM 1902 C CA . ILE A 1 228 ? 31.311 -18.617 60.547 1.00 91.81 228 ILE A CA 1
ATOM 1903 C C . ILE A 1 228 ? 31.584 -17.288 59.820 1.00 91.81 228 ILE A C 1
ATOM 1905 O O . ILE A 1 228 ? 31.436 -17.205 58.601 1.00 91.81 228 ILE A O 1
ATOM 1909 N N . GLU A 1 229 ? 32.045 -16.250 60.522 1.00 91.75 229 GLU A N 1
ATOM 1910 C CA . GLU A 1 229 ? 32.374 -14.962 59.889 1.00 91.75 229 GLU A CA 1
ATOM 1911 C C . GLU A 1 229 ? 33.535 -15.093 58.885 1.00 91.75 229 GLU A C 1
ATOM 1913 O O . GLU A 1 229 ? 33.474 -14.581 57.763 1.00 91.75 229 GLU A O 1
ATOM 1918 N N . SER A 1 230 ? 34.566 -15.862 59.247 1.00 92.06 230 SER A N 1
ATOM 1919 C CA . SER A 1 230 ? 35.697 -16.162 58.357 1.00 92.06 230 SER A CA 1
ATOM 1920 C C . SER A 1 230 ? 35.265 -16.946 57.110 1.00 92.06 230 SER A C 1
ATOM 1922 O O . SER A 1 230 ? 35.790 -16.709 56.015 1.00 92.06 230 SER A O 1
ATOM 1924 N N . LEU A 1 231 ? 34.293 -17.852 57.257 1.00 93.31 231 LEU A N 1
ATOM 1925 C CA . LEU A 1 231 ? 33.692 -18.606 56.158 1.00 93.31 231 LEU A CA 1
ATOM 1926 C C . LEU A 1 231 ? 32.941 -17.681 55.188 1.00 93.31 231 LEU A C 1
ATOM 1928 O O . LEU A 1 231 ? 33.141 -17.772 53.973 1.00 93.31 231 LEU A O 1
ATOM 1932 N N . ASN A 1 232 ? 32.154 -16.739 55.712 1.00 91.88 232 ASN A N 1
ATOM 1933 C CA . ASN A 1 232 ? 31.416 -15.762 54.909 1.00 91.88 232 ASN A CA 1
ATOM 1934 C C . ASN A 1 232 ? 32.350 -14.862 54.079 1.00 91.88 232 ASN A C 1
ATOM 1936 O O . ASN A 1 232 ? 32.099 -14.638 52.892 1.00 91.88 232 ASN A O 1
ATOM 1940 N N . VAL A 1 233 ? 33.478 -14.409 54.644 1.00 93.62 233 VAL A N 1
ATOM 1941 C CA . VAL A 1 233 ? 34.491 -13.621 53.907 1.00 93.62 233 VAL A CA 1
ATOM 1942 C C . VAL A 1 233 ? 35.111 -14.423 52.755 1.00 93.62 233 VAL A C 1
ATOM 1944 O O . VAL A 1 233 ? 35.286 -13.899 51.647 1.00 93.62 233 VAL A O 1
ATOM 1947 N N . ALA A 1 234 ? 35.431 -15.700 52.984 1.00 92.62 234 ALA A N 1
ATOM 1948 C CA . ALA A 1 234 ? 35.968 -16.574 51.942 1.00 92.62 234 ALA A CA 1
ATOM 1949 C C . ALA A 1 234 ? 34.943 -16.820 50.820 1.00 92.62 234 ALA A C 1
ATOM 1951 O O . ALA A 1 234 ? 35.297 -16.744 49.641 1.00 92.62 234 ALA A O 1
ATOM 1952 N N . CYS A 1 235 ? 33.672 -17.030 51.175 1.00 92.69 235 CYS A N 1
ATOM 1953 C CA . CYS A 1 235 ? 32.577 -17.181 50.220 1.00 92.69 235 CYS A CA 1
ATOM 1954 C C . CYS A 1 235 ? 32.380 -15.922 49.364 1.00 92.69 235 CYS A C 1
ATOM 1956 O O . CYS A 1 235 ? 32.276 -16.023 48.143 1.00 92.69 235 CYS A O 1
ATOM 1958 N N . ASN A 1 236 ? 32.407 -14.726 49.957 1.00 91.75 236 ASN A N 1
ATOM 1959 C CA . ASN A 1 236 ? 32.284 -13.478 49.195 1.00 91.75 236 ASN A CA 1
ATOM 1960 C C . ASN A 1 236 ? 33.453 -13.271 48.220 1.00 91.75 236 ASN A C 1
ATOM 1962 O O . ASN A 1 236 ? 33.230 -12.903 47.070 1.00 91.75 236 ASN A O 1
ATOM 1966 N N . SER A 1 237 ? 34.677 -13.627 48.623 1.00 93.19 237 SER A N 1
ATOM 1967 C CA . SER A 1 237 ? 35.848 -13.559 47.734 1.00 93.19 237 SER A CA 1
ATOM 1968 C C . SER A 1 237 ? 35.702 -14.454 46.490 1.00 93.19 237 SER A C 1
ATOM 1970 O O . SER A 1 237 ? 36.151 -14.090 45.403 1.00 93.19 237 SER A O 1
ATOM 1972 N N . LEU A 1 238 ? 35.062 -15.621 46.628 1.00 93.31 238 LEU A N 1
ATOM 1973 C CA . LEU A 1 238 ? 34.752 -16.505 45.500 1.00 93.31 238 LEU A CA 1
ATOM 1974 C C . LEU A 1 238 ? 33.640 -15.927 44.608 1.00 93.31 238 LEU A C 1
ATOM 1976 O O . LEU A 1 238 ? 33.754 -15.992 43.383 1.00 93.31 238 LEU A O 1
ATOM 1980 N N . LYS A 1 239 ? 32.592 -15.327 45.192 1.00 91.31 239 LYS A N 1
ATOM 1981 C CA . LYS A 1 239 ? 31.518 -14.665 44.426 1.00 91.31 239 LYS A CA 1
ATOM 1982 C C . LYS A 1 239 ? 32.077 -13.566 43.517 1.00 91.31 239 LYS A C 1
ATOM 1984 O O . LYS A 1 239 ? 31.774 -13.561 42.325 1.00 91.31 239 LYS A O 1
ATOM 1989 N N . ASP A 1 240 ? 32.956 -12.714 44.041 1.00 90.69 240 ASP A N 1
ATOM 1990 C CA . ASP A 1 240 ? 33.581 -11.630 43.270 1.00 90.69 240 ASP A CA 1
ATOM 1991 C C . ASP A 1 240 ? 34.382 -12.158 42.073 1.00 90.69 240 ASP A C 1
ATOM 1993 O O . ASP A 1 240 ? 34.251 -11.659 40.951 1.00 90.69 240 ASP A O 1
ATOM 1997 N N . PHE A 1 241 ? 35.170 -13.216 42.283 1.00 92.94 241 PHE A N 1
ATOM 1998 C CA . PHE A 1 241 ? 35.909 -13.867 41.203 1.00 92.94 241 PHE A CA 1
ATOM 1999 C C . PHE A 1 241 ? 34.969 -14.431 40.124 1.00 92.94 241 PHE A C 1
ATOM 2001 O O . PHE A 1 241 ? 35.217 -14.268 38.927 1.00 92.94 241 PHE A O 1
ATOM 2008 N N . ILE A 1 242 ? 33.862 -15.064 40.525 1.00 91.31 242 ILE A N 1
ATOM 2009 C CA . ILE A 1 242 ? 32.866 -15.600 39.591 1.00 91.31 242 ILE A CA 1
ATOM 2010 C C . ILE A 1 242 ? 32.231 -14.478 38.757 1.00 91.31 242 ILE A C 1
ATOM 2012 O O . ILE A 1 242 ? 32.082 -14.636 37.542 1.00 91.31 242 ILE A O 1
ATOM 2016 N N . PHE A 1 243 ? 31.919 -13.326 39.354 1.00 88.50 243 PHE A N 1
ATOM 2017 C CA . PHE A 1 243 ? 31.352 -12.193 38.618 1.00 88.50 243 PHE A CA 1
ATOM 2018 C C . PHE A 1 243 ? 32.315 -11.611 37.582 1.00 88.50 243 PHE A C 1
ATOM 2020 O O . PHE A 1 243 ? 31.894 -11.293 36.467 1.00 88.50 243 PHE A O 1
ATOM 2027 N N . GLN A 1 244 ? 33.612 -11.549 37.891 1.00 89.06 244 GLN A N 1
ATOM 2028 C CA . GLN A 1 244 ? 34.625 -11.143 36.911 1.00 89.06 244 GLN A CA 1
ATOM 2029 C C . GLN A 1 244 ? 34.662 -12.085 35.696 1.00 89.06 244 GLN A C 1
ATOM 2031 O O . GLN A 1 244 ? 34.812 -11.631 34.559 1.00 89.06 244 GLN A O 1
ATOM 2036 N N . GLN A 1 245 ? 34.473 -13.391 35.905 1.00 90.69 245 GLN A N 1
ATOM 2037 C CA . GLN A 1 245 ? 34.418 -14.359 34.805 1.00 90.69 245 GLN A CA 1
ATOM 2038 C C . GLN A 1 245 ? 33.149 -14.213 33.957 1.00 90.69 245 GLN A C 1
ATOM 2040 O O . GLN A 1 245 ? 33.231 -14.269 32.729 1.00 90.69 245 GLN A O 1
ATOM 2045 N N . LEU A 1 246 ? 31.992 -13.972 34.581 1.00 88.88 246 LEU A N 1
ATOM 2046 C CA . LEU A 1 246 ? 30.737 -13.730 33.860 1.00 88.88 246 LEU A CA 1
ATOM 2047 C C . LEU A 1 246 ? 30.813 -12.475 32.977 1.00 88.88 246 LEU A C 1
ATOM 2049 O O . LEU A 1 246 ? 30.347 -12.501 31.839 1.00 88.88 246 LEU A O 1
ATOM 2053 N N . PHE A 1 247 ? 31.482 -11.419 33.447 1.00 85.06 247 PHE A N 1
ATOM 2054 C CA . PHE A 1 247 ? 31.741 -10.225 32.640 1.00 85.06 247 PHE A CA 1
ATOM 2055 C C . PHE A 1 247 ? 32.606 -10.531 31.408 1.00 85.06 247 PHE A C 1
ATOM 2057 O O . PHE A 1 247 ? 32.264 -10.150 30.289 1.00 85.06 247 PHE A O 1
ATOM 2064 N N . SER A 1 248 ? 33.702 -11.275 31.593 1.00 87.62 248 SER A N 1
ATOM 2065 C CA . SER A 1 248 ? 34.574 -11.670 30.480 1.00 87.62 248 SER A CA 1
ATOM 2066 C C . SER A 1 248 ? 33.833 -12.485 29.416 1.00 87.62 248 SER A C 1
ATOM 2068 O O . SER A 1 248 ? 34.119 -12.327 28.232 1.00 87.62 248 SER A O 1
ATOM 2070 N N . ILE A 1 249 ? 32.903 -13.349 29.826 1.00 87.69 249 ILE A N 1
ATOM 2071 C CA . ILE A 1 249 ? 32.088 -14.165 28.920 1.00 87.69 249 ILE A CA 1
ATOM 2072 C C . ILE A 1 249 ? 31.157 -13.285 28.075 1.00 87.69 249 ILE A C 1
ATOM 2074 O O . ILE A 1 249 ? 31.028 -13.504 26.869 1.00 87.69 249 ILE A O 1
ATOM 2078 N N . GLN A 1 250 ? 30.544 -12.265 28.678 1.00 84.69 250 GLN A N 1
ATOM 2079 C CA . GLN A 1 250 ? 29.617 -11.386 27.970 1.00 84.69 250 GLN A CA 1
ATOM 2080 C C . GLN A 1 250 ? 30.295 -10.563 26.867 1.00 84.69 250 GLN A C 1
ATOM 2082 O O . GLN A 1 250 ? 29.775 -10.445 25.753 1.00 84.69 250 GLN A O 1
ATOM 2087 N N . GLU A 1 251 ? 31.475 -10.015 27.154 1.00 79.31 251 GLU A N 1
ATOM 2088 C CA . GLU A 1 251 ? 32.238 -9.246 26.167 1.00 79.31 251 GLU A CA 1
ATOM 2089 C C . GLU A 1 251 ? 32.690 -10.115 24.982 1.00 79.31 251 GLU A C 1
ATOM 2091 O O . GLU A 1 251 ? 32.667 -9.675 23.829 1.00 79.31 251 GLU A O 1
ATOM 2096 N N . GLU A 1 252 ? 33.040 -11.380 25.226 1.00 80.50 252 GLU A N 1
ATOM 2097 C CA . GLU A 1 252 ? 33.410 -12.331 24.173 1.00 80.50 252 GLU A CA 1
ATOM 2098 C C . GLU A 1 252 ? 32.223 -12.619 23.227 1.00 80.50 252 GLU A C 1
ATOM 2100 O O . GLU A 1 252 ? 32.361 -12.547 22.000 1.00 80.50 252 GLU A O 1
ATOM 2105 N N . ASN A 1 253 ? 31.023 -12.828 23.777 1.00 75.94 253 ASN A N 1
ATOM 2106 C CA . ASN A 1 253 ? 29.809 -13.081 22.994 1.00 75.94 253 ASN A CA 1
ATOM 2107 C C . ASN A 1 253 ? 29.339 -11.878 22.182 1.00 75.94 253 ASN A C 1
ATOM 2109 O O . ASN A 1 253 ? 29.007 -12.024 21.003 1.00 75.94 253 ASN A O 1
ATOM 2113 N N . LYS A 1 254 ? 29.345 -10.681 22.775 1.00 72.50 254 LYS A N 1
ATOM 2114 C CA . LYS A 1 254 ? 28.987 -9.433 22.085 1.00 72.50 254 LYS A CA 1
ATOM 2115 C C . LYS A 1 254 ? 29.811 -9.251 20.809 1.00 72.50 254 LYS A C 1
ATOM 2117 O O . LYS A 1 254 ? 29.277 -8.905 19.754 1.00 72.50 254 LYS A O 1
ATOM 2122 N N . ASN A 1 255 ? 31.105 -9.553 20.878 1.00 63.34 255 ASN A N 1
ATOM 2123 C CA . ASN A 1 255 ? 32.003 -9.471 19.731 1.00 63.34 255 ASN A CA 1
ATOM 2124 C C . ASN A 1 255 ? 31.687 -10.517 18.641 1.00 63.34 255 ASN A C 1
ATOM 2126 O O . ASN A 1 255 ? 31.749 -10.195 17.449 1.00 63.34 255 ASN A O 1
ATOM 2130 N N . ASN A 1 256 ? 31.299 -11.740 19.012 1.00 63.69 256 ASN A N 1
ATOM 2131 C CA . ASN A 1 256 ? 30.904 -12.792 18.063 1.00 63.69 256 ASN A CA 1
ATOM 2132 C C . ASN A 1 256 ? 29.560 -12.498 17.378 1.00 63.69 256 ASN A C 1
ATOM 2134 O O . ASN A 1 256 ? 29.418 -12.664 16.163 1.00 63.69 256 ASN A O 1
ATOM 2138 N N . VAL A 1 257 ? 28.606 -11.969 18.135 1.00 60.47 257 VAL A N 1
ATOM 2139 C CA . VAL A 1 257 ? 27.303 -11.499 17.658 1.00 60.47 257 VAL A CA 1
ATOM 2140 C C . VAL A 1 257 ? 27.449 -10.385 16.610 1.00 60.47 257 VAL A C 1
ATOM 2142 O O . VAL A 1 257 ? 26.885 -10.469 15.514 1.00 60.47 257 VAL A O 1
ATOM 2145 N N . LEU A 1 258 ? 28.282 -9.377 16.887 1.00 57.19 258 LEU A N 1
ATOM 2146 C CA . LEU A 1 258 ? 28.542 -8.273 15.957 1.00 57.19 258 LEU A CA 1
ATOM 2147 C C . LEU A 1 258 ? 29.209 -8.737 14.653 1.00 57.19 258 LEU A C 1
ATOM 2149 O O . LEU A 1 258 ? 28.991 -8.136 13.598 1.00 57.19 258 LEU A O 1
ATOM 2153 N N . ARG A 1 259 ? 30.001 -9.816 14.694 1.00 56.03 259 ARG A N 1
ATOM 2154 C CA . ARG A 1 259 ? 30.596 -10.426 13.495 1.00 56.03 259 ARG A CA 1
ATOM 2155 C C . ARG A 1 259 ? 29.554 -11.141 12.629 1.00 56.03 259 ARG A C 1
ATOM 2157 O O . ARG A 1 259 ? 29.606 -10.999 11.411 1.00 56.03 259 ARG A O 1
ATOM 2164 N N . ARG A 1 260 ? 28.582 -11.845 13.222 1.00 53.72 260 ARG A N 1
ATOM 2165 C CA . ARG A 1 260 ? 27.515 -12.557 12.484 1.00 53.72 260 ARG A CA 1
ATOM 2166 C C . ARG A 1 260 ? 26.513 -11.600 11.812 1.00 53.72 260 ARG A C 1
ATOM 2168 O O . ARG A 1 260 ? 26.141 -11.826 10.662 1.00 53.72 260 ARG A O 1
ATOM 2175 N N . LEU A 1 261 ? 26.181 -10.468 12.442 1.00 51.38 261 LEU A N 1
ATOM 2176 C CA . LEU A 1 261 ? 25.343 -9.401 11.854 1.00 51.38 261 LEU A CA 1
ATOM 2177 C C . LEU A 1 261 ? 25.921 -8.787 10.565 1.00 51.38 261 LEU A C 1
ATOM 2179 O O . LEU A 1 261 ? 25.182 -8.285 9.717 1.00 51.38 261 LEU A O 1
ATOM 2183 N N . ARG A 1 262 ? 27.248 -8.816 10.399 1.00 43.38 262 ARG A N 1
ATOM 2184 C CA . ARG A 1 262 ? 27.919 -8.313 9.190 1.00 43.38 262 ARG A CA 1
ATOM 2185 C C . ARG A 1 262 ? 27.778 -9.257 7.985 1.00 43.38 262 ARG A C 1
ATOM 2187 O O . ARG A 1 262 ? 27.941 -8.793 6.865 1.00 43.38 262 ARG A O 1
ATOM 2194 N N . TYR A 1 263 ? 27.432 -10.532 8.190 1.00 39.25 263 TYR A N 1
ATOM 2195 C CA . TYR A 1 263 ? 27.307 -11.548 7.132 1.00 39.25 263 TYR A CA 1
ATOM 2196 C C . TYR A 1 263 ? 25.898 -11.608 6.499 1.00 39.25 263 TYR A C 1
ATOM 2198 O O . TYR A 1 263 ? 25.776 -11.837 5.300 1.00 39.25 263 TYR A O 1
ATOM 2206 N N . PHE A 1 264 ? 24.826 -11.319 7.251 1.00 42.38 264 PHE A N 1
ATOM 2207 C CA . PHE A 1 264 ? 23.439 -11.366 6.742 1.00 42.38 264 PHE A CA 1
ATOM 2208 C C . PHE A 1 264 ? 22.969 -10.099 5.999 1.00 42.38 264 PHE A C 1
ATOM 2210 O O . PHE A 1 264 ? 22.005 -10.150 5.240 1.00 42.38 264 PHE A O 1
ATOM 2217 N N . LYS A 1 265 ? 23.675 -8.969 6.135 1.00 45.69 265 LYS A N 1
ATOM 2218 C CA . LYS A 1 265 ? 23.386 -7.702 5.428 1.00 45.69 265 LYS A CA 1
ATOM 2219 C C . LYS A 1 265 ? 23.752 -7.708 3.934 1.00 45.69 265 LYS A C 1
ATOM 2221 O O . LYS A 1 265 ? 23.599 -6.684 3.275 1.00 45.69 265 LYS A O 1
ATOM 2226 N N . ALA A 1 266 ? 24.253 -8.821 3.400 1.00 37.12 266 ALA A N 1
ATOM 2227 C CA . ALA A 1 266 ? 25.011 -8.800 2.157 1.00 37.12 266 ALA A CA 1
ATOM 2228 C C . ALA A 1 266 ? 24.243 -9.070 0.850 1.00 37.12 266 ALA A C 1
ATOM 2230 O O . ALA A 1 266 ? 24.828 -8.751 -0.170 1.00 37.12 266 ALA A O 1
ATOM 2231 N N . ASN A 1 267 ? 22.998 -9.585 0.789 1.00 39.00 267 ASN A N 1
ATOM 2232 C CA . ASN A 1 267 ? 22.420 -9.959 -0.527 1.00 39.00 267 ASN A CA 1
ATOM 2233 C C . ASN A 1 267 ? 20.892 -9.747 -0.715 1.00 39.00 267 ASN A C 1
ATOM 2235 O O . ASN A 1 267 ? 20.187 -10.722 -0.956 1.00 39.00 267 ASN A O 1
ATOM 2239 N N . SER A 1 268 ? 20.380 -8.497 -0.635 1.00 48.59 268 SER A N 1
ATOM 2240 C CA . SER A 1 268 ? 19.684 -7.790 -1.753 1.00 48.59 268 SER A CA 1
ATOM 2241 C C . SER A 1 268 ? 18.883 -6.512 -1.357 1.00 48.59 268 SER A C 1
ATOM 2243 O O . SER A 1 268 ? 18.167 -6.492 -0.355 1.00 48.59 268 SER A O 1
ATOM 2245 N N . TYR A 1 269 ? 18.981 -5.435 -2.163 1.00 50.03 269 TYR A N 1
ATOM 2246 C CA . TYR A 1 269 ? 18.401 -4.087 -1.925 1.00 50.03 269 TYR A CA 1
ATOM 2247 C C . TYR A 1 269 ? 16.866 -4.005 -2.019 1.00 50.03 269 TYR A C 1
ATOM 2249 O O . TYR A 1 269 ? 16.248 -3.175 -1.356 1.00 50.03 269 TYR A O 1
ATOM 2257 N N . ALA A 1 270 ? 16.235 -4.872 -2.811 1.00 49.81 270 ALA A N 1
ATOM 2258 C CA . ALA A 1 270 ? 14.775 -4.981 -2.927 1.00 49.81 270 ALA A CA 1
ATOM 2259 C C . ALA A 1 270 ? 14.102 -5.256 -1.572 1.00 49.81 270 ALA A C 1
ATOM 2261 O O . ALA A 1 270 ? 13.002 -4.783 -1.274 1.00 49.81 270 ALA A O 1
ATOM 2262 N N . SER A 1 271 ? 14.798 -6.037 -0.740 1.00 50.25 271 SER A N 1
ATOM 2263 C CA . SER A 1 271 ? 14.299 -6.494 0.550 1.00 50.25 271 SER A CA 1
ATOM 2264 C C . SER A 1 271 ? 14.223 -5.375 1.586 1.00 50.25 271 SER A C 1
ATOM 2266 O O . SER A 1 271 ? 13.341 -5.418 2.434 1.00 50.25 271 SER A O 1
ATOM 2268 N N . THR A 1 272 ? 15.077 -4.348 1.513 1.00 56.19 272 THR A N 1
ATOM 2269 C CA . THR A 1 272 ? 15.060 -3.240 2.483 1.00 56.19 272 THR A CA 1
ATOM 2270 C C . THR A 1 272 ? 13.909 -2.271 2.231 1.00 56.19 272 THR A C 1
ATOM 2272 O O . THR A 1 272 ? 13.256 -1.858 3.179 1.00 56.19 272 THR A O 1
ATOM 2275 N N . PHE A 1 273 ? 13.598 -1.968 0.963 1.00 59.94 273 PHE A N 1
ATOM 2276 C CA . PHE A 1 273 ? 12.436 -1.139 0.610 1.00 59.94 273 PHE A CA 1
ATOM 2277 C C . PHE A 1 273 ? 11.138 -1.745 1.134 1.00 59.94 273 PHE A C 1
ATOM 2279 O O . PHE A 1 273 ? 10.380 -1.090 1.840 1.00 59.94 273 PHE A O 1
ATOM 2286 N N . ALA A 1 274 ? 10.916 -3.015 0.801 1.00 60.06 274 ALA A N 1
ATOM 2287 C CA . ALA A 1 274 ? 9.713 -3.729 1.181 1.00 60.06 274 ALA A CA 1
ATOM 2288 C C . ALA A 1 274 ? 9.577 -3.871 2.702 1.00 60.06 274 ALA A C 1
ATOM 2290 O O . ALA A 1 274 ? 8.501 -3.645 3.244 1.00 60.06 274 ALA A O 1
ATOM 2291 N N . LYS A 1 275 ? 10.678 -4.185 3.397 1.00 57.00 275 LYS A N 1
ATOM 2292 C CA . LYS A 1 275 ? 10.695 -4.304 4.861 1.00 57.00 275 LYS A CA 1
ATOM 2293 C C . LYS A 1 275 ? 10.362 -2.990 5.552 1.00 57.00 275 LYS A C 1
ATOM 2295 O O . LYS A 1 275 ? 9.563 -2.998 6.474 1.00 57.00 275 LYS A O 1
ATOM 2300 N N . ASP A 1 276 ? 10.915 -1.869 5.104 1.00 61.19 276 ASP A N 1
ATOM 2301 C CA . ASP A 1 276 ? 10.644 -0.586 5.752 1.00 61.19 276 ASP A CA 1
ATOM 2302 C C . ASP A 1 276 ? 9.192 -0.123 5.544 1.00 61.19 276 ASP A C 1
ATOM 2304 O O . ASP A 1 276 ? 8.583 0.436 6.455 1.00 61.19 276 ASP A O 1
ATOM 2308 N N . ILE A 1 277 ? 8.627 -0.373 4.356 1.00 65.31 277 ILE A N 1
ATOM 2309 C CA . ILE A 1 277 ? 7.212 -0.095 4.079 1.00 65.31 277 ILE A CA 1
ATOM 2310 C C . ILE A 1 277 ? 6.331 -1.011 4.937 1.00 65.31 277 ILE A C 1
ATOM 2312 O O . ILE A 1 277 ? 5.385 -0.528 5.556 1.00 65.31 277 ILE A O 1
ATOM 2316 N N . LEU A 1 278 ? 6.664 -2.303 5.044 1.00 63.34 278 LEU A N 1
ATOM 2317 C CA . LEU A 1 278 ? 5.969 -3.236 5.932 1.00 63.34 278 LEU A CA 1
ATOM 2318 C C . LEU A 1 278 ? 6.046 -2.800 7.400 1.00 63.34 278 LEU A C 1
ATOM 2320 O O . LEU A 1 278 ? 5.042 -2.840 8.089 1.00 63.34 278 LEU A O 1
ATOM 2324 N N . LEU A 1 279 ? 7.198 -2.340 7.885 1.00 62.00 279 LEU A N 1
ATOM 2325 C CA . LEU A 1 279 ? 7.339 -1.868 9.267 1.00 62.00 279 LEU A CA 1
ATOM 2326 C C . LEU A 1 279 ? 6.489 -0.622 9.539 1.00 62.00 279 LEU A C 1
ATOM 2328 O O . LEU A 1 279 ? 5.920 -0.477 10.615 1.00 62.00 279 LEU A O 1
ATOM 2332 N N . LYS A 1 280 ? 6.391 0.284 8.562 1.00 69.12 280 LYS A N 1
ATOM 2333 C CA . LYS A 1 280 ? 5.652 1.543 8.711 1.00 69.12 280 LYS A CA 1
ATOM 2334 C C . LYS A 1 280 ? 4.140 1.381 8.537 1.00 69.12 280 LYS A C 1
ATOM 2336 O O . LYS A 1 280 ? 3.378 2.085 9.193 1.00 69.12 280 LYS A O 1
ATOM 2341 N N . TYR A 1 281 ? 3.711 0.503 7.634 1.00 75.50 281 TYR A N 1
ATOM 2342 C CA . TYR A 1 281 ? 2.315 0.390 7.199 1.00 75.50 281 TYR A CA 1
ATOM 2343 C C . TYR A 1 281 ? 1.696 -0.988 7.463 1.00 75.50 281 TYR A C 1
ATOM 2345 O O . TYR A 1 281 ? 0.481 -1.116 7.386 1.00 75.50 281 TYR A O 1
ATOM 2353 N N . GLY A 1 282 ? 2.488 -2.011 7.784 1.00 69.75 282 GLY A N 1
ATOM 2354 C CA . GLY A 1 282 ? 2.037 -3.395 7.960 1.00 69.75 282 GLY A CA 1
ATOM 2355 C C . GLY A 1 282 ? 0.997 -3.546 9.059 1.00 69.75 282 GLY A C 1
ATOM 2356 O O . GLY A 1 282 ? -0.036 -4.149 8.810 1.00 69.75 282 GLY A O 1
ATOM 2357 N N . THR A 1 283 ? 1.187 -2.892 10.208 1.00 74.50 283 THR A N 1
ATOM 2358 C CA . THR A 1 283 ? 0.171 -2.870 11.273 1.00 74.50 283 THR A CA 1
ATOM 2359 C C . THR A 1 283 ? -1.149 -2.273 10.784 1.00 74.50 283 THR A C 1
ATOM 2361 O O . THR A 1 283 ? -2.207 -2.769 11.132 1.00 74.50 283 THR A O 1
ATOM 2364 N N . VAL A 1 284 ? -1.118 -1.248 9.925 1.00 81.94 284 VAL A N 1
ATOM 2365 C CA . VAL A 1 284 ? -2.345 -0.667 9.350 1.00 81.94 284 VAL A CA 1
ATOM 2366 C C . VAL A 1 284 ? -3.032 -1.664 8.415 1.00 81.94 284 VAL A C 1
ATOM 2368 O O . VAL A 1 284 ? -4.250 -1.779 8.462 1.00 81.94 284 VAL A O 1
ATOM 2371 N N . ILE A 1 285 ? -2.269 -2.399 7.595 1.00 81.12 285 ILE A N 1
ATOM 2372 C CA . ILE A 1 285 ? -2.811 -3.465 6.734 1.00 81.12 285 ILE A CA 1
ATOM 2373 C C . ILE A 1 285 ? -3.465 -4.545 7.596 1.00 81.12 285 ILE A C 1
ATOM 2375 O O . ILE A 1 285 ? -4.616 -4.883 7.360 1.00 81.12 285 ILE A O 1
ATOM 2379 N N . GLU A 1 286 ? -2.763 -5.031 8.621 1.00 80.62 286 GLU A N 1
ATOM 2380 C CA . GLU A 1 286 ? -3.271 -6.062 9.529 1.00 80.62 286 GLU A CA 1
ATOM 2381 C C . GLU A 1 286 ? -4.542 -5.613 10.256 1.00 80.62 286 GLU A C 1
ATOM 2383 O O . GLU A 1 286 ? -5.474 -6.397 10.383 1.00 80.62 286 GLU A O 1
ATOM 2388 N N . GLU A 1 287 ? -4.615 -4.356 10.696 1.00 85.81 287 GLU A N 1
ATOM 2389 C CA . GLU A 1 287 ? -5.807 -3.787 11.335 1.00 85.81 287 GLU A CA 1
ATOM 2390 C C . GLU A 1 287 ? -6.976 -3.636 10.344 1.00 85.81 287 GLU A C 1
ATOM 2392 O O . GLU A 1 287 ? -8.121 -3.909 10.706 1.00 85.81 287 GLU A O 1
ATOM 2397 N N . ILE A 1 288 ? -6.716 -3.253 9.083 1.00 87.12 288 ILE A N 1
ATOM 2398 C CA . ILE A 1 288 ? -7.747 -3.244 8.028 1.00 87.12 288 ILE A CA 1
ATOM 2399 C C . ILE A 1 288 ? -8.234 -4.673 7.766 1.00 87.12 288 ILE A C 1
ATOM 2401 O O . ILE A 1 288 ? -9.444 -4.904 7.738 1.00 87.12 288 ILE A O 1
ATOM 2405 N N . ASP A 1 289 ? -7.323 -5.632 7.613 1.00 82.81 289 ASP A N 1
ATOM 2406 C CA . ASP A 1 289 ? -7.658 -7.032 7.361 1.00 82.81 289 ASP A CA 1
ATOM 2407 C C . ASP A 1 289 ? -8.471 -7.607 8.525 1.00 82.81 289 ASP A C 1
ATOM 2409 O O . ASP A 1 289 ? -9.560 -8.133 8.300 1.00 82.81 289 ASP A O 1
ATOM 2413 N N . GLN A 1 290 ? -8.025 -7.414 9.772 1.00 86.44 290 GLN A N 1
ATOM 2414 C CA . GLN A 1 290 ? -8.759 -7.809 10.979 1.00 86.44 290 GLN A CA 1
ATOM 2415 C C . GLN A 1 290 ? -10.152 -7.183 11.021 1.00 86.44 290 GLN A C 1
ATOM 2417 O O . GLN A 1 290 ? -11.131 -7.890 11.258 1.00 86.44 290 GLN A O 1
ATOM 2422 N N . PHE A 1 291 ? -10.266 -5.884 10.737 1.00 90.31 291 PHE A N 1
ATOM 2423 C CA . PHE A 1 291 ? -11.553 -5.204 10.660 1.00 90.31 291 PHE A CA 1
ATOM 2424 C C . PHE A 1 291 ? -12.466 -5.827 9.589 1.00 90.31 291 PHE A C 1
ATOM 2426 O O . PHE A 1 291 ? -13.631 -6.117 9.871 1.00 90.31 291 PHE A O 1
ATOM 2433 N N . THR A 1 292 ? -11.959 -6.090 8.379 1.00 86.12 292 THR A N 1
ATOM 2434 C CA . THR A 1 292 ? -12.758 -6.736 7.321 1.00 86.12 292 THR A CA 1
ATOM 2435 C C . THR A 1 292 ? -13.180 -8.156 7.707 1.00 86.12 292 THR A C 1
ATOM 2437 O O . THR A 1 292 ? -14.325 -8.550 7.465 1.00 86.12 292 THR A O 1
ATOM 2440 N N . ASP A 1 293 ? -12.309 -8.895 8.390 1.00 85.50 293 ASP A N 1
ATOM 2441 C CA . ASP A 1 293 ? -12.576 -10.223 8.931 1.00 85.50 293 ASP A CA 1
ATOM 2442 C C . ASP A 1 293 ? -13.675 -10.193 10.001 1.00 85.50 293 ASP A C 1
ATOM 2444 O O . ASP A 1 293 ? -14.592 -11.020 9.973 1.00 85.50 293 ASP A O 1
ATOM 2448 N N . GLU A 1 294 ? -13.622 -9.236 10.928 1.00 87.69 294 GLU A N 1
ATOM 2449 C CA . GLU A 1 294 ? -14.640 -9.037 11.961 1.00 87.69 294 GLU A CA 1
ATOM 2450 C C . GLU A 1 294 ? -16.009 -8.708 11.356 1.00 87.69 294 GLU A C 1
ATOM 2452 O O . GLU A 1 294 ? -17.023 -9.285 11.767 1.00 87.69 294 GLU A O 1
ATOM 2457 N N . VAL A 1 295 ? -16.044 -7.821 10.357 1.00 84.06 295 VAL A N 1
ATOM 2458 C CA . VAL A 1 295 ? -17.271 -7.463 9.633 1.00 84.06 295 VAL A CA 1
ATOM 2459 C C . VAL A 1 295 ? -17.844 -8.685 8.908 1.00 84.06 295 VAL A C 1
ATOM 2461 O O . VAL A 1 295 ? -19.040 -8.959 9.022 1.00 84.06 295 VAL A O 1
ATOM 2464 N N . SER A 1 296 ? -16.999 -9.475 8.237 1.00 82.44 296 SER A N 1
ATOM 2465 C CA . SER A 1 296 ? -17.418 -10.673 7.492 1.00 82.44 296 SER A CA 1
ATOM 2466 C C . SER A 1 296 ? -18.039 -11.765 8.379 1.00 82.44 296 SER A C 1
ATOM 2468 O O . SER A 1 296 ? -18.976 -12.461 7.972 1.00 82.44 296 SER A O 1
ATOM 2470 N N . LYS A 1 297 ? -17.549 -11.898 9.620 1.00 87.44 297 LYS A N 1
ATOM 2471 C CA . LYS A 1 297 ? -18.003 -12.899 10.599 1.00 87.44 297 LYS A CA 1
ATOM 2472 C C . LYS A 1 297 ? -19.279 -12.473 11.334 1.00 87.44 297 LYS A C 1
ATOM 2474 O O . LYS A 1 297 ? -19.899 -13.304 12.000 1.00 87.44 297 LYS A O 1
ATOM 2479 N N . ASN A 1 298 ? -19.699 -11.209 11.226 1.00 86.25 298 ASN A N 1
ATOM 2480 C CA . ASN A 1 298 ? -20.894 -10.712 11.901 1.00 86.25 298 ASN A CA 1
ATOM 2481 C C . ASN A 1 298 ? -22.172 -11.107 11.148 1.00 86.25 298 ASN A C 1
ATOM 2483 O O . ASN A 1 298 ? -22.502 -10.539 10.110 1.00 86.25 298 ASN A O 1
ATOM 2487 N N . GLN A 1 299 ? -22.923 -12.049 11.722 1.00 82.94 299 GLN A N 1
ATOM 2488 C CA . GLN A 1 299 ? -24.141 -12.618 11.132 1.00 82.94 299 GLN A CA 1
ATOM 2489 C C . GLN A 1 299 ? -25.274 -11.606 10.899 1.00 82.94 299 GLN A C 1
ATOM 2491 O O . GLN A 1 299 ? -26.186 -11.894 10.132 1.00 82.94 299 GLN A O 1
ATOM 2496 N N . HIS A 1 300 ? -25.254 -10.447 11.564 1.00 77.56 300 HIS A N 1
ATOM 2497 C CA . HIS A 1 300 ? -26.279 -9.419 11.376 1.00 77.56 300 HIS A CA 1
ATOM 2498 C C . HIS A 1 300 ? -25.981 -8.502 10.185 1.00 77.56 300 HIS A C 1
ATOM 2500 O O . HIS A 1 300 ? -26.899 -7.912 9.629 1.00 77.56 300 HIS A O 1
ATOM 2506 N N . ILE A 1 301 ? -24.707 -8.361 9.812 1.00 79.88 301 ILE A N 1
ATOM 2507 C CA . ILE A 1 301 ? -24.239 -7.333 8.873 1.00 79.88 301 ILE A CA 1
ATOM 2508 C C . ILE A 1 301 ? -23.674 -7.945 7.585 1.00 79.88 301 ILE A C 1
ATOM 2510 O O . ILE A 1 301 ? -23.776 -7.333 6.525 1.00 79.88 301 ILE A O 1
ATOM 2514 N N . ASN A 1 302 ? -23.135 -9.165 7.629 1.00 74.06 302 ASN A N 1
ATOM 2515 C CA . ASN A 1 302 ? -22.495 -9.801 6.475 1.00 74.06 302 ASN A CA 1
ATOM 2516 C C . ASN A 1 302 ? -23.446 -10.136 5.308 1.00 74.06 302 ASN A C 1
ATOM 2518 O O . ASN A 1 302 ? -22.982 -10.386 4.199 1.00 74.06 302 ASN A O 1
ATOM 2522 N N . SER A 1 303 ? -24.763 -10.110 5.531 1.00 74.12 303 SER A N 1
ATOM 2523 C CA . SER A 1 303 ? -25.780 -10.247 4.484 1.00 74.12 303 SER A CA 1
ATOM 2524 C C . SER A 1 303 ? -26.127 -8.928 3.783 1.00 74.12 303 SER A C 1
ATOM 2526 O O . SER A 1 303 ? -26.892 -8.938 2.820 1.00 74.12 303 SER A O 1
ATOM 2528 N N . ASP A 1 304 ? -25.614 -7.787 4.257 1.00 80.62 304 ASP A N 1
ATOM 2529 C CA . ASP A 1 304 ? -25.836 -6.492 3.615 1.00 80.62 304 ASP A CA 1
ATOM 2530 C C . ASP A 1 304 ? -24.960 -6.375 2.357 1.00 80.62 304 ASP A C 1
ATOM 2532 O O . ASP A 1 304 ? -23.731 -6.310 2.417 1.00 80.62 304 ASP A O 1
ATOM 2536 N N . TYR A 1 305 ? -25.601 -6.319 1.188 1.00 83.62 305 TYR A N 1
ATOM 2537 C CA . TYR A 1 305 ? -24.919 -6.174 -0.101 1.00 83.62 305 TYR A CA 1
ATOM 2538 C C . TYR A 1 305 ? -23.988 -4.949 -0.151 1.00 83.62 305 TYR A C 1
ATOM 2540 O O . TYR A 1 305 ? -22.957 -4.980 -0.827 1.00 83.62 305 TYR A O 1
ATOM 2548 N N . GLN A 1 306 ? -24.308 -3.868 0.572 1.00 83.31 306 GLN A N 1
ATOM 2549 C CA . GLN A 1 306 ? -23.453 -2.683 0.608 1.00 83.31 306 GLN A CA 1
ATOM 2550 C C . GLN A 1 306 ? -22.135 -2.951 1.343 1.00 83.31 306 GLN A C 1
ATOM 2552 O O . GLN A 1 306 ? -21.095 -2.493 0.868 1.00 83.31 306 GLN A O 1
ATOM 2557 N N . ILE A 1 307 ? -22.160 -3.726 2.436 1.00 84.00 307 ILE A N 1
ATOM 2558 C CA . ILE A 1 307 ? -20.961 -4.167 3.170 1.00 84.00 307 ILE A CA 1
ATOM 2559 C C . ILE A 1 307 ? -20.069 -4.999 2.255 1.00 84.00 307 ILE A C 1
ATOM 2561 O O . ILE A 1 307 ? -18.885 -4.697 2.128 1.00 84.00 307 ILE A O 1
ATOM 2565 N N . VAL A 1 308 ? -20.640 -6.002 1.580 1.00 83.38 308 VAL A N 1
ATOM 2566 C CA . VAL A 1 308 ? -19.893 -6.887 0.670 1.00 83.38 308 VAL A CA 1
ATOM 2567 C C . VAL A 1 308 ? -19.192 -6.065 -0.410 1.00 83.38 308 VAL A C 1
ATOM 2569 O O . VAL A 1 308 ? -17.986 -6.193 -0.602 1.00 83.38 308 VAL A O 1
ATOM 2572 N N . ARG A 1 309 ? -19.908 -5.118 -1.027 1.00 87.44 309 ARG A N 1
ATOM 2573 C CA . ARG A 1 309 ? -19.331 -4.212 -2.026 1.00 87.44 309 ARG A CA 1
ATOM 2574 C C . ARG A 1 309 ? -18.228 -3.311 -1.450 1.00 87.44 309 ARG A C 1
ATOM 2576 O O . ARG A 1 309 ? -17.274 -2.995 -2.158 1.00 87.44 309 ARG A O 1
ATOM 2583 N N . ARG A 1 310 ? -18.333 -2.864 -0.190 1.00 88.69 310 ARG A N 1
ATOM 2584 C CA . ARG A 1 310 ? -17.265 -2.084 0.473 1.00 88.69 310 ARG A CA 1
ATOM 2585 C C . ARG A 1 310 ? -16.045 -2.939 0.789 1.00 88.69 310 ARG A C 1
ATOM 2587 O O . ARG A 1 310 ? -14.929 -2.451 0.637 1.00 88.69 310 ARG A O 1
ATOM 2594 N N . MET A 1 311 ? -16.240 -4.195 1.175 1.00 86.38 311 MET A N 1
ATOM 2595 C CA . MET A 1 311 ? -15.148 -5.144 1.380 1.00 86.38 311 MET A CA 1
ATOM 2596 C C . MET A 1 311 ? -14.419 -5.457 0.071 1.00 86.38 311 MET A C 1
ATOM 2598 O O . MET A 1 311 ? -13.195 -5.416 0.040 1.00 86.38 311 MET A O 1
ATOM 2602 N N . GLU A 1 312 ? -15.151 -5.699 -1.019 1.00 85.50 312 GLU A N 1
ATOM 2603 C CA . GLU A 1 312 ? -14.568 -5.892 -2.355 1.00 85.50 312 GLU A CA 1
ATOM 2604 C C . GLU A 1 312 ? -13.781 -4.660 -2.808 1.00 85.50 312 GLU A C 1
ATOM 2606 O O . GLU A 1 312 ? -12.645 -4.789 -3.256 1.00 85.50 312 GLU A O 1
ATOM 2611 N N . ALA A 1 313 ? -14.343 -3.460 -2.627 1.00 85.81 313 ALA A N 1
ATOM 2612 C CA . ALA A 1 313 ? -13.629 -2.221 -2.917 1.00 85.81 313 ALA A CA 1
ATOM 2613 C C . ALA A 1 313 ? -12.366 -2.086 -2.051 1.00 85.81 313 ALA A C 1
ATOM 2615 O O . ALA A 1 313 ? -11.307 -1.768 -2.574 1.00 85.81 313 ALA A O 1
ATOM 2616 N N . THR A 1 314 ? -12.454 -2.372 -0.749 1.00 87.44 314 THR A N 1
ATOM 2617 C CA . THR A 1 314 ? -11.302 -2.333 0.170 1.00 87.44 314 THR A CA 1
ATOM 2618 C C . THR A 1 314 ? -10.194 -3.264 -0.304 1.00 87.44 314 THR A C 1
ATOM 2620 O O . THR A 1 314 ? -9.052 -2.832 -0.420 1.00 87.44 314 THR A O 1
ATOM 2623 N N . ARG A 1 315 ? -10.540 -4.510 -0.649 1.00 84.94 315 ARG A N 1
ATOM 2624 C CA . ARG A 1 315 ? -9.594 -5.485 -1.195 1.00 84.94 315 ARG A CA 1
ATOM 2625 C C . ARG A 1 315 ? -8.941 -4.964 -2.475 1.00 84.94 315 ARG A C 1
ATOM 2627 O O . ARG A 1 315 ? -7.720 -4.946 -2.552 1.00 84.94 315 ARG A O 1
ATOM 2634 N N . HIS A 1 316 ? -9.734 -4.453 -3.414 1.00 84.06 316 HIS A N 1
ATOM 2635 C CA . HIS A 1 316 ? -9.221 -3.895 -4.665 1.00 84.06 316 HIS A CA 1
ATOM 2636 C C . HIS A 1 316 ? -8.231 -2.738 -4.431 1.00 84.06 316 HIS A C 1
ATOM 2638 O O . HIS A 1 316 ? -7.133 -2.751 -4.980 1.00 84.06 316 HIS A O 1
ATOM 2644 N N . TYR A 1 317 ? -8.558 -1.787 -3.546 1.00 83.38 317 TYR A N 1
ATOM 2645 C CA . TYR A 1 317 ? -7.648 -0.690 -3.187 1.00 83.38 317 TYR A CA 1
ATOM 2646 C C . TYR A 1 317 ? -6.349 -1.188 -2.540 1.00 83.38 317 TYR A C 1
ATOM 2648 O O . TYR A 1 317 ? -5.279 -0.632 -2.793 1.00 83.38 317 TYR A O 1
ATOM 2656 N N . LEU A 1 318 ? -6.415 -2.218 -1.692 1.00 81.19 318 LEU A N 1
ATOM 2657 C CA . LEU A 1 318 ? -5.226 -2.796 -1.067 1.00 81.19 318 LEU A CA 1
ATOM 2658 C C . LEU A 1 318 ? -4.352 -3.547 -2.084 1.00 81.19 318 LEU A C 1
ATOM 2660 O O . LEU A 1 318 ? -3.126 -3.416 -2.031 1.00 81.19 318 LEU A O 1
ATOM 2664 N N . GLU A 1 319 ? -4.961 -4.243 -3.044 1.00 77.44 319 GLU A N 1
ATOM 2665 C CA . GLU A 1 319 ? -4.282 -5.012 -4.095 1.00 77.44 319 GLU A CA 1
ATOM 2666 C C . GLU A 1 319 ? -3.623 -4.130 -5.174 1.00 77.44 319 GLU A C 1
ATOM 2668 O O . GLU A 1 319 ? -2.551 -4.479 -5.667 1.00 77.44 319 GLU A O 1
ATOM 2673 N N . ASP A 1 320 ? -4.183 -2.958 -5.495 1.00 76.31 320 ASP A N 1
ATOM 2674 C CA . ASP A 1 320 ? -3.720 -2.085 -6.590 1.00 76.31 320 ASP A CA 1
ATOM 2675 C C . ASP A 1 320 ? -2.306 -1.517 -6.365 1.00 76.31 320 ASP A C 1
ATOM 2677 O O . ASP A 1 320 ? -2.119 -0.447 -5.795 1.00 76.31 320 ASP A O 1
ATOM 2681 N N . ALA A 1 321 ? -1.244 -2.220 -6.749 1.00 76.88 321 ALA A N 1
ATOM 2682 C CA . ALA A 1 321 ? 0.127 -1.759 -6.521 1.00 76.88 321 ALA A CA 1
ATOM 2683 C C . ALA A 1 321 ? 0.452 -0.447 -7.269 1.00 76.88 321 ALA A C 1
ATOM 2685 O O . ALA A 1 321 ? 0.064 -0.254 -8.420 1.00 76.88 321 ALA A O 1
ATOM 2686 N N . CYS A 1 322 ? 1.221 0.444 -6.627 1.00 85.88 322 CYS A N 1
ATOM 2687 C CA . CYS A 1 322 ? 1.665 1.698 -7.243 1.00 85.88 322 CYS A CA 1
ATOM 2688 C C . CYS A 1 322 ? 2.473 1.406 -8.513 1.00 85.88 322 CYS A C 1
ATOM 2690 O O . CYS A 1 322 ? 3.361 0.561 -8.483 1.00 85.88 322 CYS A O 1
ATOM 2692 N N . GLU A 1 323 ? 2.223 2.096 -9.622 1.00 90.00 323 GLU A N 1
ATOM 2693 C CA . GLU A 1 323 ? 3.032 1.900 -10.828 1.00 90.00 323 GLU A CA 1
ATOM 2694 C C . GLU A 1 323 ? 4.383 2.623 -10.710 1.00 90.00 323 GLU A C 1
ATOM 2696 O O . GLU A 1 323 ? 4.448 3.804 -10.371 1.00 90.00 323 GLU A O 1
ATOM 2701 N N . PHE A 1 324 ? 5.473 1.931 -11.028 1.00 90.19 324 PHE A N 1
ATOM 2702 C CA . PHE A 1 324 ? 6.811 2.483 -11.212 1.00 90.19 324 PHE A CA 1
ATOM 2703 C C . PHE A 1 324 ? 7.243 2.238 -12.647 1.00 90.19 324 PHE A C 1
ATOM 2705 O O . PHE A 1 324 ? 7.682 1.151 -13.026 1.00 90.19 324 PHE A O 1
ATOM 2712 N N . ALA A 1 325 ? 7.083 3.270 -13.459 1.00 91.06 325 ALA A N 1
ATOM 2713 C CA . ALA A 1 325 ? 7.321 3.198 -14.880 1.00 91.06 325 ALA A CA 1
ATOM 2714 C C . ALA A 1 325 ? 8.757 3.570 -15.229 1.00 91.06 325 ALA A C 1
ATOM 2716 O O . ALA A 1 325 ? 9.244 4.641 -14.862 1.00 91.06 325 ALA A O 1
ATOM 2717 N N . THR A 1 326 ? 9.419 2.717 -16.003 1.00 90.31 326 THR A N 1
ATOM 2718 C CA . THR A 1 326 ? 10.740 2.965 -16.569 1.00 90.31 326 THR A CA 1
ATOM 2719 C C . THR A 1 326 ? 10.635 3.234 -18.063 1.00 90.31 326 THR A C 1
ATOM 2721 O O . THR A 1 326 ? 10.255 2.388 -18.876 1.00 90.31 326 THR A O 1
ATOM 2724 N N . ILE A 1 327 ? 11.029 4.443 -18.442 1.00 89.94 327 ILE A N 1
ATOM 2725 C CA . ILE A 1 327 ? 11.095 4.922 -19.823 1.00 89.94 327 ILE A CA 1
ATOM 2726 C C . ILE A 1 327 ? 12.534 5.313 -20.111 1.00 89.94 327 ILE A C 1
ATOM 2728 O O . ILE A 1 327 ? 13.288 5.654 -19.208 1.00 89.94 327 ILE A O 1
ATOM 2732 N N . GLY A 1 328 ? 12.984 5.249 -21.357 1.00 87.62 328 GLY A N 1
ATOM 2733 C CA . GLY A 1 328 ? 14.335 5.703 -21.653 1.00 87.62 328 GLY A CA 1
ATOM 2734 C C . GLY A 1 328 ? 14.722 5.617 -23.109 1.00 87.62 328 GLY A C 1
ATOM 2735 O O . GLY A 1 328 ? 13.989 5.084 -23.934 1.00 87.62 328 GLY A O 1
ATOM 2736 N N . THR A 1 329 ? 15.908 6.125 -23.424 1.00 82.19 329 THR A N 1
ATOM 2737 C CA . THR A 1 329 ? 16.505 5.961 -24.755 1.00 82.19 329 THR A CA 1
ATOM 2738 C C . THR A 1 329 ? 16.868 4.498 -25.009 1.00 82.19 329 THR A C 1
ATOM 2740 O O . THR A 1 329 ? 17.185 3.765 -24.068 1.00 82.19 329 THR A O 1
ATOM 2743 N N . PHE A 1 330 ? 16.916 4.075 -26.275 1.00 75.38 330 PHE A N 1
ATOM 2744 C CA . PHE A 1 330 ? 17.406 2.742 -26.640 1.00 75.38 330 PHE A CA 1
ATOM 2745 C C . PHE A 1 330 ? 18.737 2.387 -25.941 1.00 75.38 330 PHE A C 1
ATOM 2747 O O . PHE A 1 330 ? 19.687 3.176 -25.934 1.00 75.38 330 PHE A O 1
ATOM 2754 N N . SER A 1 331 ? 18.812 1.185 -25.353 1.00 74.25 331 SER A N 1
ATOM 2755 C CA . SER A 1 331 ? 19.996 0.680 -24.636 1.00 74.25 331 SER A CA 1
ATOM 2756 C C . SER A 1 331 ? 20.423 1.518 -23.404 1.00 74.25 331 SER A C 1
ATOM 2758 O O . SER A 1 331 ? 21.600 1.512 -23.044 1.00 74.25 331 SER A O 1
ATOM 2760 N N . SER A 1 332 ? 19.506 2.209 -22.713 1.00 81.56 332 SER A N 1
ATOM 2761 C CA . SER A 1 332 ? 19.821 2.980 -21.489 1.00 81.56 332 SER A CA 1
ATOM 2762 C C . SER A 1 332 ? 20.112 2.146 -20.233 1.00 81.56 332 SER A C 1
ATOM 2764 O O . SER A 1 332 ? 20.591 2.696 -19.244 1.00 81.56 332 SER A O 1
ATOM 2766 N N . GLY A 1 333 ? 19.887 0.827 -20.265 1.00 79.88 333 GLY A N 1
ATOM 2767 C CA . GLY A 1 333 ? 20.115 -0.071 -19.124 1.00 79.88 333 GLY A CA 1
ATOM 2768 C C . GLY A 1 333 ? 18.899 -0.277 -18.211 1.00 79.88 333 GLY A C 1
ATOM 2769 O O . GLY A 1 333 ? 19.087 -0.649 -17.057 1.00 79.88 333 GLY A O 1
ATOM 2770 N N . LYS A 1 334 ? 17.671 -0.060 -18.712 1.00 85.56 334 LYS A N 1
ATOM 2771 C CA . LYS A 1 334 ? 16.411 -0.227 -17.954 1.00 85.56 334 LYS A CA 1
ATOM 2772 C C . LYS A 1 334 ? 16.274 -1.599 -17.306 1.00 85.56 334 LYS A C 1
ATOM 2774 O O . LYS A 1 334 ? 16.205 -1.692 -16.091 1.00 85.56 334 LYS A O 1
ATOM 2779 N N . THR A 1 335 ? 16.354 -2.668 -18.090 1.00 80.25 335 THR A N 1
ATOM 2780 C CA . THR A 1 335 ? 16.248 -4.048 -17.589 1.00 80.25 335 THR A CA 1
ATOM 2781 C C . THR A 1 335 ? 17.315 -4.364 -16.541 1.00 80.25 335 THR A C 1
ATOM 2783 O O . THR A 1 335 ? 17.038 -4.995 -15.527 1.00 80.25 335 THR A O 1
ATOM 2786 N N . THR A 1 336 ? 18.540 -3.870 -16.742 1.00 78.19 336 THR A N 1
ATOM 2787 C CA . THR A 1 336 ? 19.630 -3.991 -15.767 1.00 78.19 336 THR A CA 1
ATOM 2788 C C . THR A 1 336 ? 19.285 -3.294 -14.451 1.00 78.19 336 THR A C 1
ATOM 2790 O O . THR A 1 336 ? 19.494 -3.862 -13.386 1.00 78.19 336 THR A O 1
ATOM 2793 N N . PHE A 1 337 ? 18.724 -2.088 -14.519 1.00 81.50 337 PHE A N 1
ATOM 2794 C CA . PHE A 1 337 ? 18.256 -1.347 -13.352 1.00 81.50 337 PHE A CA 1
ATOM 2795 C C . PHE A 1 337 ? 17.092 -2.052 -12.640 1.00 81.50 337 PHE A C 1
ATOM 2797 O O . PHE A 1 337 ? 17.130 -2.211 -11.423 1.00 81.50 337 PHE A O 1
ATOM 2804 N N . ILE A 1 338 ? 16.107 -2.546 -13.393 1.00 82.38 338 ILE A N 1
ATOM 2805 C CA . ILE A 1 338 ? 14.976 -3.320 -12.866 1.00 82.38 338 ILE A CA 1
ATOM 2806 C C . ILE A 1 338 ? 15.477 -4.568 -12.135 1.00 82.38 338 ILE A C 1
ATOM 2808 O O . ILE A 1 338 ? 15.060 -4.824 -11.013 1.00 82.38 338 ILE A O 1
ATOM 2812 N N . ASN A 1 339 ? 16.430 -5.307 -12.705 1.00 76.19 339 ASN A N 1
ATOM 2813 C CA . ASN A 1 339 ? 17.038 -6.455 -12.031 1.00 76.19 339 ASN A CA 1
ATOM 2814 C C . ASN A 1 339 ? 17.713 -6.080 -10.707 1.00 76.19 339 ASN A C 1
ATOM 2816 O O . ASN A 1 339 ? 17.632 -6.841 -9.744 1.00 76.19 339 ASN A O 1
ATOM 2820 N N . THR A 1 340 ? 18.351 -4.909 -10.641 1.00 73.81 340 THR A N 1
ATOM 2821 C CA . THR A 1 340 ? 18.915 -4.382 -9.391 1.00 73.81 340 THR A CA 1
ATOM 2822 C C . THR A 1 340 ? 17.824 -4.082 -8.359 1.00 73.81 340 THR A C 1
ATOM 2824 O O . THR A 1 340 ? 18.035 -4.334 -7.173 1.00 73.81 340 THR A O 1
ATOM 2827 N N . LEU A 1 341 ? 16.661 -3.577 -8.789 1.00 75.25 341 LEU A N 1
ATOM 2828 C CA . LEU A 1 341 ? 15.514 -3.311 -7.912 1.00 75.25 341 LEU A CA 1
ATOM 2829 C C . LEU A 1 341 ? 14.797 -4.576 -7.451 1.00 75.25 341 LEU A C 1
ATOM 2831 O O . LEU A 1 341 ? 14.379 -4.631 -6.303 1.00 75.25 341 LEU A O 1
ATOM 2835 N N . LEU A 1 342 ? 14.632 -5.567 -8.327 1.00 75.06 342 LEU A N 1
ATOM 2836 C CA . LEU A 1 342 ? 13.928 -6.815 -8.024 1.00 75.06 342 LEU A CA 1
ATOM 2837 C C . LEU A 1 342 ? 14.761 -7.731 -7.143 1.00 75.06 342 LEU A C 1
ATOM 2839 O O . LEU A 1 342 ? 14.220 -8.397 -6.260 1.00 75.06 342 LEU A O 1
ATOM 2843 N N . ALA A 1 343 ? 16.068 -7.749 -7.410 1.00 64.31 343 ALA A N 1
ATOM 2844 C CA . ALA A 1 343 ? 17.088 -8.472 -6.676 1.00 64.31 343 ALA A CA 1
ATOM 2845 C C . ALA A 1 343 ? 16.699 -9.932 -6.340 1.00 64.31 343 ALA A C 1
ATOM 2847 O O . ALA A 1 343 ? 16.998 -10.458 -5.265 1.00 64.31 343 ALA A O 1
ATOM 2848 N N . SER A 1 344 ? 15.997 -10.546 -7.297 1.00 57.72 344 SER A N 1
ATOM 2849 C CA . SER A 1 344 ? 15.472 -11.909 -7.315 1.00 57.72 344 SER A CA 1
ATOM 2850 C C . SER A 1 344 ? 16.533 -12.913 -7.772 1.00 57.72 344 SER A C 1
ATOM 2852 O O . SER A 1 344 ? 17.478 -12.577 -8.488 1.00 57.72 344 SER A O 1
ATOM 2854 N N . ASN A 1 345 ? 16.353 -14.182 -7.388 1.00 53.25 345 ASN A N 1
ATOM 2855 C CA . ASN A 1 345 ? 17.214 -15.284 -7.838 1.00 53.25 345 ASN A CA 1
ATOM 2856 C C . ASN A 1 345 ? 17.120 -15.509 -9.358 1.00 53.25 345 ASN A C 1
ATOM 2858 O O . ASN A 1 345 ? 18.095 -15.917 -9.989 1.00 53.25 345 ASN A O 1
ATOM 2862 N N . HIS A 1 346 ? 15.962 -15.211 -9.949 1.00 57.94 346 HIS A N 1
ATOM 2863 C CA . HIS A 1 346 ? 15.758 -15.182 -11.391 1.00 57.94 346 HIS A CA 1
ATOM 2864 C C . HIS A 1 346 ? 15.891 -13.742 -11.875 1.00 57.94 346 HIS A C 1
ATOM 2866 O O . HIS A 1 346 ? 15.129 -12.870 -11.464 1.00 57.94 346 HIS A O 1
ATOM 2872 N N . LYS A 1 347 ? 16.883 -13.474 -12.723 1.00 66.81 347 LYS A N 1
ATOM 2873 C CA . LYS A 1 347 ? 17.054 -12.165 -13.360 1.00 66.81 347 LYS A CA 1
ATOM 2874 C C . LYS A 1 347 ? 16.218 -12.131 -14.634 1.00 66.81 347 LYS A C 1
ATOM 2876 O O . LYS A 1 347 ? 16.234 -13.098 -15.396 1.00 66.81 347 LYS A O 1
ATOM 2881 N N . LEU A 1 348 ? 15.560 -11.007 -14.903 1.00 73.06 348 LEU A N 1
ATOM 2882 C CA . LEU A 1 348 ? 15.089 -10.703 -16.251 1.00 73.06 348 LEU A CA 1
ATOM 2883 C C . LEU A 1 348 ? 16.307 -10.756 -17.174 1.00 73.06 348 LEU A C 1
ATOM 2885 O O . LEU A 1 348 ? 17.325 -10.114 -16.893 1.00 73.06 348 LEU A O 1
ATOM 2889 N N . ARG A 1 349 ? 16.259 -11.544 -18.248 1.00 66.50 349 ARG A N 1
ATOM 2890 C CA . ARG A 1 349 ? 17.399 -11.608 -19.166 1.00 66.50 349 ARG A CA 1
ATOM 2891 C C . ARG A 1 349 ? 17.579 -10.248 -19.841 1.00 66.50 349 ARG A C 1
ATOM 2893 O O . ARG A 1 349 ? 16.625 -9.649 -20.325 1.00 66.50 349 ARG A O 1
ATOM 2900 N N . THR A 1 350 ? 18.805 -9.737 -19.834 1.00 56.75 350 THR A N 1
ATOM 2901 C CA . THR A 1 350 ? 19.159 -8.479 -20.498 1.00 56.75 350 THR A CA 1
ATOM 2902 C C . THR A 1 350 ? 19.573 -8.774 -21.934 1.00 56.75 350 THR A C 1
ATOM 2904 O O . THR A 1 350 ? 20.491 -9.561 -22.142 1.00 56.75 350 THR A O 1
ATOM 2907 N N . SER A 1 351 ? 18.953 -8.142 -22.930 1.00 49.62 351 SER A N 1
ATOM 2908 C CA . SER A 1 351 ? 19.432 -8.224 -24.316 1.00 49.62 351 SER A CA 1
ATOM 2909 C C . SER A 1 351 ? 20.486 -7.164 -24.628 1.00 49.62 351 SER A C 1
ATOM 2911 O O . SER A 1 351 ? 20.430 -6.045 -24.104 1.00 49.62 351 SER A O 1
ATOM 2913 N N . ALA A 1 352 ? 21.423 -7.491 -25.525 1.00 43.41 352 ALA A N 1
ATOM 2914 C CA . ALA A 1 352 ? 22.201 -6.478 -26.247 1.00 43.41 352 ALA A CA 1
ATOM 2915 C C . ALA A 1 352 ? 21.443 -5.957 -27.486 1.00 43.41 352 ALA A C 1
ATOM 2917 O O . ALA A 1 352 ? 21.736 -4.859 -27.962 1.00 43.41 352 ALA A O 1
ATOM 2918 N N . ALA A 1 353 ? 20.447 -6.710 -27.968 1.00 45.22 353 ALA A N 1
ATOM 2919 C CA . ALA A 1 353 ? 19.577 -6.363 -29.083 1.00 45.22 353 ALA A CA 1
ATOM 2920 C C . ALA A 1 353 ? 18.114 -6.289 -28.610 1.00 45.22 353 ALA A C 1
ATOM 2922 O O . ALA A 1 353 ? 17.511 -7.304 -28.288 1.00 45.22 353 ALA A O 1
ATOM 2923 N N . HIS A 1 354 ? 17.559 -5.072 -28.605 1.00 49.06 354 HIS A N 1
ATOM 2924 C CA . HIS A 1 354 ? 16.130 -4.783 -28.410 1.00 49.06 354 HIS A CA 1
ATOM 2925 C C . HIS A 1 354 ? 15.567 -5.196 -27.039 1.00 49.06 354 HIS A C 1
ATOM 2927 O O . HIS A 1 354 ? 14.920 -6.220 -26.879 1.00 49.06 354 HIS A O 1
ATOM 2933 N N . ASN A 1 355 ? 15.780 -4.357 -26.018 1.00 48.31 355 ASN A N 1
ATOM 2934 C CA . ASN A 1 355 ? 15.009 -4.476 -24.778 1.00 48.31 355 ASN A CA 1
ATOM 2935 C C . ASN A 1 355 ? 13.664 -3.766 -24.973 1.00 48.31 355 ASN A C 1
ATOM 2937 O O . ASN A 1 355 ? 13.640 -2.537 -25.114 1.00 48.31 355 ASN A O 1
ATOM 2941 N N . THR A 1 356 ? 12.616 -4.595 -24.985 1.00 56.56 356 THR A N 1
ATOM 2942 C CA . THR A 1 356 ? 11.181 -4.292 -24.944 1.00 56.56 356 THR A CA 1
ATOM 2943 C C . THR A 1 356 ? 10.640 -3.580 -26.179 1.00 56.56 356 THR A C 1
ATOM 2945 O O . THR A 1 356 ? 10.517 -2.368 -26.213 1.00 56.56 356 THR A O 1
ATOM 2948 N N . ALA A 1 357 ? 10.263 -4.323 -27.217 1.00 54.94 357 ALA A N 1
ATOM 2949 C CA . ALA A 1 357 ? 9.343 -3.803 -28.235 1.00 54.94 357 ALA A CA 1
ATOM 2950 C C . ALA A 1 357 ? 7.862 -3.848 -27.780 1.00 54.94 357 ALA A C 1
ATOM 2952 O O . ALA A 1 357 ? 6.975 -3.302 -28.437 1.00 54.94 357 ALA A O 1
ATOM 2953 N N . VAL A 1 358 ? 7.610 -4.456 -26.618 1.00 69.38 358 VAL A N 1
ATOM 2954 C CA . VAL A 1 358 ? 6.296 -4.640 -25.995 1.00 69.38 358 VAL A CA 1
ATOM 2955 C C . VAL A 1 358 ? 6.289 -3.992 -24.608 1.00 69.38 358 VAL A C 1
ATOM 2957 O O . VAL A 1 358 ? 7.330 -3.916 -23.954 1.00 69.38 358 VAL A O 1
ATOM 2960 N N . LEU A 1 359 ? 5.123 -3.518 -24.159 1.00 75.62 359 LEU A N 1
ATOM 2961 C CA . LEU A 1 359 ? 4.924 -3.072 -22.780 1.00 75.62 359 LEU A CA 1
ATOM 2962 C C . LEU A 1 359 ? 5.040 -4.275 -21.836 1.00 75.62 359 LEU A C 1
ATOM 2964 O O . LEU A 1 359 ? 4.260 -5.223 -21.948 1.00 75.62 359 LEU A O 1
ATOM 2968 N N . LEU A 1 360 ? 6.001 -4.223 -20.919 1.00 85.00 360 LEU A N 1
ATOM 2969 C CA . LEU A 1 360 ? 6.223 -5.259 -19.920 1.00 85.00 360 LEU A CA 1
ATOM 2970 C C . LEU A 1 360 ? 5.719 -4.759 -18.570 1.00 85.00 360 LEU A C 1
ATOM 2972 O O . LEU A 1 360 ? 6.189 -3.729 -18.085 1.00 85.00 360 LEU A O 1
ATOM 2976 N N . LYS A 1 361 ? 4.802 -5.489 -17.943 1.00 89.75 361 LYS A N 1
ATOM 2977 C CA . LYS A 1 361 ? 4.367 -5.196 -16.579 1.00 89.75 361 LYS A CA 1
ATOM 2978 C C . LYS A 1 361 ? 4.864 -6.283 -15.650 1.00 89.75 361 LYS A C 1
ATOM 2980 O O . LYS A 1 361 ? 4.712 -7.460 -15.942 1.00 89.75 361 LYS A O 1
ATOM 2985 N N . ILE A 1 362 ? 5.502 -5.906 -14.554 1.00 89.38 362 ILE A N 1
ATOM 2986 C CA . ILE A 1 362 ? 6.099 -6.841 -13.610 1.00 89.38 362 ILE A CA 1
ATOM 2987 C C . ILE A 1 362 ? 5.386 -6.657 -12.280 1.00 89.38 362 ILE A C 1
ATOM 2989 O O . ILE A 1 362 ? 5.453 -5.583 -11.679 1.00 89.38 362 ILE A O 1
ATOM 2993 N N . HIS A 1 363 ? 4.717 -7.711 -11.832 1.00 89.31 363 HIS A N 1
ATOM 2994 C CA . HIS A 1 363 ? 3.873 -7.717 -10.645 1.00 89.31 363 HIS A CA 1
ATOM 2995 C C . HIS A 1 363 ? 4.222 -8.893 -9.734 1.00 89.31 363 HIS A C 1
ATOM 2997 O O . HIS A 1 363 ? 4.902 -9.847 -10.127 1.00 89.31 363 HIS A O 1
ATOM 3003 N N . LYS A 1 364 ? 3.733 -8.830 -8.498 1.00 85.38 364 LYS A N 1
ATOM 3004 C CA . LYS A 1 364 ? 3.731 -9.964 -7.579 1.00 85.38 364 LYS A CA 1
ATOM 3005 C C . LYS A 1 364 ? 2.476 -10.801 -7.825 1.00 85.38 364 LYS A C 1
ATOM 3007 O O . LYS A 1 364 ? 1.405 -10.243 -8.029 1.00 85.38 364 LYS A O 1
ATOM 3012 N N . ASP A 1 365 ? 2.617 -12.119 -7.768 1.00 82.06 365 ASP A N 1
ATOM 3013 C CA . ASP A 1 365 ? 1.493 -13.053 -7.691 1.00 82.06 365 ASP A CA 1
ATOM 3014 C C . ASP A 1 365 ? 1.733 -13.977 -6.497 1.00 82.06 365 ASP A C 1
ATOM 3016 O O . ASP A 1 365 ? 2.719 -14.720 -6.462 1.00 82.06 365 ASP A O 1
ATOM 3020 N N . ASP A 1 366 ? 0.869 -13.864 -5.491 1.00 69.56 366 ASP A N 1
ATOM 3021 C CA . ASP A 1 366 ? 0.949 -14.645 -4.257 1.00 69.56 366 ASP A CA 1
ATOM 3022 C C . ASP A 1 366 ? 0.248 -16.010 -4.371 1.00 69.56 366 ASP A C 1
ATOM 3024 O O . ASP A 1 366 ? 0.505 -16.901 -3.557 1.00 69.56 366 ASP A O 1
ATOM 3028 N N . GLU A 1 367 ? -0.590 -16.219 -5.391 1.00 67.88 367 GLU A N 1
ATOM 3029 C CA . GLU A 1 367 ? -1.377 -17.443 -5.561 1.00 67.88 367 GLU A CA 1
ATOM 3030 C C . GLU A 1 367 ? -0.602 -18.538 -6.311 1.00 67.88 367 GLU A C 1
ATOM 3032 O O . GLU A 1 367 ? -0.800 -19.739 -6.081 1.00 67.88 367 GLU A O 1
ATOM 3037 N N . VAL A 1 368 ? 0.332 -18.154 -7.188 1.00 66.25 368 VAL A N 1
ATOM 3038 C CA . VAL A 1 368 ? 1.039 -19.099 -8.060 1.00 66.25 368 VAL A CA 1
ATOM 3039 C C . VAL A 1 368 ? 2.371 -19.564 -7.459 1.00 66.25 368 VAL A C 1
ATOM 3041 O O . VAL A 1 368 ? 3.257 -18.803 -7.072 1.00 66.25 368 VAL A O 1
ATOM 3044 N N . LYS A 1 369 ? 2.569 -20.891 -7.421 1.00 63.28 369 LYS A N 1
ATOM 3045 C CA . LYS A 1 369 ? 3.748 -21.524 -6.794 1.00 63.28 369 LYS A CA 1
ATOM 3046 C C . LYS A 1 369 ? 5.092 -21.196 -7.466 1.00 63.28 369 LYS A C 1
ATOM 3048 O O . LYS A 1 369 ? 6.130 -21.474 -6.860 1.00 63.28 369 LYS A O 1
ATOM 3053 N N . GLY A 1 370 ? 5.121 -20.593 -8.653 1.00 75.69 370 GLY A N 1
ATOM 3054 C CA . GLY A 1 370 ? 6.342 -20.286 -9.406 1.00 75.69 370 GLY A CA 1
ATOM 3055 C C . GLY A 1 370 ? 6.228 -19.004 -10.228 1.00 75.69 370 GLY A C 1
ATOM 3056 O O . GLY A 1 370 ? 5.135 -18.491 -10.417 1.00 75.69 370 GLY A O 1
ATOM 3057 N N . GLU A 1 371 ? 7.365 -18.498 -10.702 1.00 83.00 371 GLU A N 1
ATOM 3058 C CA . GLU A 1 371 ? 7.417 -17.298 -11.542 1.00 83.00 371 GLU A CA 1
ATOM 3059 C C . GLU A 1 371 ? 7.034 -17.636 -12.989 1.00 83.00 371 GLU A C 1
ATOM 3061 O O . GLU A 1 371 ? 7.475 -18.648 -13.550 1.00 83.00 371 GLU A O 1
ATOM 3066 N N . TYR A 1 372 ? 6.194 -16.805 -13.596 1.00 86.88 372 TYR A N 1
ATOM 3067 C CA . TYR A 1 372 ? 5.656 -17.028 -14.935 1.00 86.88 372 TYR A CA 1
ATOM 3068 C C . TYR A 1 372 ? 5.402 -15.700 -15.646 1.00 86.88 372 TYR A C 1
ATOM 3070 O O . TYR A 1 372 ? 5.496 -14.626 -15.062 1.00 86.88 372 TYR A O 1
ATOM 3078 N N . SER A 1 373 ? 5.108 -15.780 -16.934 1.00 86.56 373 SER A N 1
ATOM 3079 C CA . SER A 1 373 ? 4.725 -14.650 -17.767 1.00 86.56 373 SER A CA 1
ATOM 3080 C C . SER A 1 373 ? 3.445 -14.973 -18.515 1.00 86.56 373 SER A C 1
ATOM 3082 O O . SER A 1 373 ? 3.244 -16.114 -18.934 1.00 86.56 373 SER A O 1
ATOM 3084 N N . LYS A 1 374 ? 2.587 -13.975 -18.680 1.00 89.56 374 LYS A N 1
ATOM 3085 C CA . LYS A 1 374 ? 1.352 -14.047 -19.446 1.00 89.56 374 LYS A CA 1
ATOM 3086 C C . LYS A 1 374 ? 1.463 -13.095 -20.625 1.00 89.56 374 LYS A C 1
ATOM 3088 O O . LYS A 1 374 ? 1.655 -11.897 -20.450 1.00 89.56 374 LYS A O 1
ATOM 3093 N N . ILE A 1 375 ? 1.363 -13.636 -21.833 1.00 88.19 375 ILE A N 1
ATOM 3094 C CA . ILE A 1 375 ? 1.388 -12.835 -23.055 1.00 88.19 375 ILE A CA 1
ATOM 3095 C C . ILE A 1 375 ? -0.046 -12.593 -23.496 1.00 88.19 375 ILE A C 1
ATOM 3097 O O . ILE A 1 375 ? -0.772 -13.540 -23.812 1.00 88.19 375 ILE A O 1
ATOM 3101 N N . THR A 1 376 ? -0.425 -11.322 -23.566 1.00 89.94 376 THR A N 1
ATOM 3102 C CA . THR A 1 376 ? -1.683 -10.886 -24.169 1.00 89.94 376 THR A CA 1
ATOM 3103 C C . THR A 1 376 ? -1.395 -10.420 -25.587 1.00 89.94 376 THR A C 1
ATOM 3105 O O . THR A 1 376 ? -0.528 -9.576 -25.819 1.00 89.94 376 THR A O 1
ATOM 3108 N N . PHE A 1 377 ? -2.116 -10.970 -26.559 1.00 90.00 377 PHE A N 1
ATOM 3109 C CA . PHE A 1 377 ? -1.916 -10.654 -27.969 1.00 90.00 377 PHE A CA 1
ATOM 3110 C C . PHE A 1 377 ? -2.812 -9.503 -28.442 1.00 90.00 377 PHE A C 1
ATOM 3112 O O . PHE A 1 377 ? -3.814 -9.168 -27.814 1.00 90.00 377 PHE A O 1
ATOM 3119 N N . LYS A 1 378 ? -2.425 -8.859 -29.545 1.00 89.69 378 LYS A N 1
ATOM 3120 C CA . LYS A 1 378 ? -3.221 -7.828 -30.221 1.00 89.69 378 LYS A CA 1
ATOM 3121 C C . LYS A 1 378 ? -4.405 -8.485 -30.927 1.00 89.69 378 LYS A C 1
ATOM 3123 O O . LYS A 1 378 ? -4.203 -9.454 -31.645 1.00 89.69 378 LYS A O 1
ATOM 3128 N N . ASP A 1 379 ? -5.591 -7.889 -30.830 1.00 91.19 379 ASP A N 1
ATOM 3129 C CA . ASP A 1 379 ? -6.764 -8.349 -31.593 1.00 91.19 379 ASP A CA 1
ATOM 3130 C C . ASP A 1 379 ? -6.609 -8.062 -33.096 1.00 91.19 379 ASP A C 1
ATOM 3132 O O . ASP A 1 379 ? -7.092 -8.804 -33.951 1.00 91.19 379 ASP A O 1
ATOM 3136 N N . LYS A 1 380 ? -5.897 -6.975 -33.423 1.00 91.38 380 LYS A N 1
ATOM 3137 C CA . LYS A 1 380 ? -5.622 -6.529 -34.789 1.00 91.38 380 LYS A CA 1
ATOM 3138 C C . LYS A 1 380 ? -4.138 -6.220 -34.971 1.00 91.38 380 LYS A C 1
ATOM 3140 O O . LYS A 1 380 ? -3.541 -5.484 -34.186 1.00 91.38 380 LYS A O 1
ATOM 3145 N N . ILE A 1 381 ? -3.563 -6.749 -36.042 1.00 89.31 381 ILE A N 1
ATOM 3146 C CA . ILE A 1 381 ? -2.183 -6.523 -36.462 1.00 89.31 381 ILE A CA 1
ATOM 3147 C C . ILE A 1 381 ? -2.174 -5.502 -37.592 1.00 89.31 381 ILE A C 1
ATOM 3149 O O . ILE A 1 381 ? -2.927 -5.642 -38.554 1.00 89.31 381 ILE A O 1
ATOM 3153 N N . GLU A 1 382 ? -1.301 -4.501 -37.483 1.00 88.19 382 GLU A N 1
ATOM 3154 C CA . GLU A 1 382 ? -0.993 -3.554 -38.556 1.00 88.19 382 GLU A CA 1
ATOM 3155 C C . GLU A 1 382 ? 0.524 -3.430 -38.723 1.00 88.19 382 GLU A C 1
ATOM 3157 O O . GLU A 1 382 ? 1.213 -2.833 -37.888 1.00 88.19 382 GLU A O 1
ATOM 3162 N N . LEU A 1 383 ? 1.052 -3.990 -39.807 1.00 86.38 383 LEU A N 1
ATOM 3163 C CA . LEU A 1 383 ? 2.488 -4.102 -40.044 1.00 86.38 383 LEU A CA 1
ATOM 3164 C C . LEU A 1 383 ? 2.841 -3.570 -41.427 1.00 86.38 383 LEU A C 1
ATOM 3166 O O . LEU A 1 383 ? 2.216 -3.951 -42.411 1.00 86.38 383 LEU A O 1
ATOM 3170 N N . ASP A 1 384 ? 3.865 -2.733 -41.505 1.00 83.19 384 ASP A N 1
ATOM 3171 C CA . ASP A 1 384 ? 4.375 -2.242 -42.781 1.00 83.19 384 ASP A CA 1
ATOM 3172 C C . ASP A 1 384 ? 5.416 -3.263 -43.247 1.00 83.19 384 ASP A C 1
ATOM 3174 O O . ASP A 1 384 ? 6.482 -3.396 -42.656 1.00 83.19 384 ASP A O 1
ATOM 3178 N N . LEU A 1 385 ? 5.047 -4.081 -44.234 1.00 85.06 385 LEU A N 1
ATOM 3179 C CA . LEU A 1 385 ? 5.898 -5.136 -44.791 1.00 85.06 385 LEU A CA 1
ATOM 3180 C C . LEU A 1 385 ? 7.012 -4.546 -45.658 1.00 85.06 385 LEU A C 1
ATOM 3182 O O . LEU A 1 385 ? 8.116 -5.082 -45.722 1.00 85.06 385 LEU A O 1
ATOM 3186 N N . ILE A 1 386 ? 6.702 -3.442 -46.328 1.00 81.06 386 ILE A N 1
ATOM 3187 C CA . ILE A 1 386 ? 7.657 -2.615 -47.049 1.00 81.06 386 ILE A CA 1
ATOM 3188 C C . ILE A 1 386 ? 7.365 -1.181 -46.668 1.00 81.06 386 ILE A C 1
ATOM 3190 O O . ILE A 1 386 ? 6.235 -0.756 -46.874 1.00 81.06 386 ILE A O 1
ATOM 3194 N N . GLU A 1 387 ? 8.361 -0.442 -46.190 1.00 74.12 387 GLU A N 1
ATOM 3195 C CA . GLU A 1 387 ? 8.267 0.997 -45.944 1.00 74.12 387 GLU A CA 1
ATOM 3196 C C . GLU A 1 387 ? 9.249 1.783 -46.836 1.00 74.12 387 GLU A C 1
ATOM 3198 O O . GLU A 1 387 ? 10.371 1.318 -47.106 1.00 74.12 387 GLU A O 1
ATOM 3203 N N . PRO A 1 388 ? 8.861 2.983 -47.307 1.00 64.44 388 PRO A N 1
ATOM 3204 C CA . PRO A 1 388 ? 9.786 3.870 -47.987 1.00 64.44 388 PRO A CA 1
ATOM 3205 C C . PRO A 1 388 ? 10.851 4.310 -46.978 1.00 64.44 388 PRO A C 1
ATOM 3207 O O . PRO A 1 388 ? 10.531 4.785 -45.890 1.00 64.44 388 PRO A O 1
ATOM 3210 N N . ALA A 1 389 ? 12.130 4.144 -47.325 1.00 55.50 389 ALA A N 1
ATOM 3211 C CA . ALA A 1 389 ? 13.217 4.557 -46.443 1.00 55.50 389 ALA A CA 1
ATOM 3212 C C . ALA A 1 389 ? 13.092 6.057 -46.113 1.00 55.50 389 ALA A C 1
ATOM 3214 O O . ALA A 1 389 ? 12.856 6.878 -47.005 1.00 55.50 389 ALA A O 1
ATOM 3215 N N . SER A 1 390 ? 13.228 6.416 -44.833 1.00 51.69 390 SER A N 1
ATOM 3216 C CA . SER A 1 390 ? 12.960 7.782 -44.380 1.00 51.69 390 SER A CA 1
ATOM 3217 C C . SER A 1 390 ? 13.905 8.793 -45.040 1.00 51.69 390 SER A C 1
ATOM 3219 O O . SER A 1 390 ? 15.088 8.528 -45.283 1.00 51.69 390 SER A O 1
ATOM 3221 N N . THR A 1 391 ? 13.408 10.008 -45.286 1.00 43.69 391 THR A N 1
ATOM 3222 C CA . THR A 1 391 ? 14.177 11.120 -45.872 1.00 43.69 391 THR A CA 1
ATOM 3223 C C . THR A 1 391 ? 15.454 11.415 -45.073 1.00 43.69 391 THR A C 1
ATOM 3225 O O . THR A 1 391 ? 16.471 11.806 -45.640 1.00 43.69 391 THR A O 1
ATOM 3228 N N . ASN A 1 392 ? 15.438 11.181 -43.755 1.00 43.25 392 ASN A N 1
ATOM 3229 C CA . ASN A 1 392 ? 16.586 11.375 -42.868 1.00 43.25 392 ASN A CA 1
ATOM 3230 C C . ASN A 1 392 ? 17.605 10.223 -42.909 1.00 43.25 392 ASN A C 1
ATOM 3232 O O . ASN A 1 392 ? 18.802 10.500 -42.857 1.00 43.25 392 ASN A O 1
ATOM 3236 N N . GLU A 1 393 ? 17.183 8.960 -43.026 1.00 46.31 393 GLU A N 1
ATOM 3237 C CA . GLU A 1 393 ? 18.105 7.820 -43.186 1.00 46.31 393 GLU A CA 1
ATOM 3238 C C . GLU A 1 393 ? 18.777 7.829 -44.554 1.00 46.31 393 GLU A C 1
ATOM 3240 O O . GLU A 1 393 ? 19.979 7.591 -44.654 1.00 46.31 393 GLU A O 1
ATOM 3245 N N . LEU A 1 394 ? 18.033 8.187 -45.600 1.00 45.62 394 LEU A N 1
ATOM 3246 C CA . LEU A 1 394 ? 18.588 8.388 -46.933 1.00 45.62 394 LEU A CA 1
ATOM 3247 C C . LEU A 1 394 ? 19.544 9.573 -46.946 1.00 45.62 394 LEU A C 1
ATOM 3249 O O . LEU A 1 394 ? 20.667 9.452 -47.432 1.00 45.62 394 LEU A O 1
ATOM 3253 N N . ALA A 1 395 ? 19.171 10.681 -46.304 1.00 43.50 395 ALA A N 1
ATOM 3254 C CA . ALA A 1 395 ? 20.097 11.779 -46.097 1.00 43.50 395 ALA A CA 1
ATOM 3255 C C . ALA A 1 395 ? 21.345 11.341 -45.312 1.00 43.50 395 ALA A C 1
ATOM 3257 O O . ALA A 1 395 ? 22.418 11.804 -45.650 1.00 43.50 395 ALA A O 1
ATOM 3258 N N . GLN A 1 396 ? 21.279 10.446 -44.322 1.00 44.62 396 GLN A N 1
ATOM 3259 C CA . GLN A 1 396 ? 22.467 9.957 -43.598 1.00 44.62 396 GLN A CA 1
ATOM 3260 C C . GLN A 1 396 ? 23.329 8.976 -44.411 1.00 44.62 396 GLN A C 1
ATOM 3262 O O . GLN A 1 396 ? 24.555 9.061 -44.354 1.00 44.62 396 GLN A O 1
ATOM 3267 N N . LEU A 1 397 ? 22.713 8.096 -45.207 1.00 44.12 397 LEU A N 1
ATOM 3268 C CA . LEU A 1 397 ? 23.393 7.198 -46.149 1.00 44.12 397 LEU A CA 1
ATOM 3269 C C . LEU A 1 397 ? 24.144 7.972 -47.241 1.00 44.12 397 LEU A C 1
ATOM 3271 O O . LEU A 1 397 ? 25.225 7.555 -47.656 1.00 44.12 397 LEU A O 1
ATOM 3275 N N . TYR A 1 398 ? 23.593 9.108 -47.679 1.00 48.34 398 TYR A N 1
ATOM 3276 C CA . TYR A 1 398 ? 24.165 9.940 -48.740 1.00 48.34 398 TYR A CA 1
ATOM 3277 C C . TYR A 1 398 ? 24.999 11.128 -48.230 1.00 48.34 398 TYR A C 1
ATOM 3279 O O . TYR A 1 398 ? 25.891 11.584 -48.942 1.00 48.34 398 TYR A O 1
ATOM 3287 N N . ARG A 1 399 ? 24.803 11.589 -46.985 1.00 47.56 399 ARG A N 1
ATOM 3288 C CA . ARG A 1 399 ? 25.641 12.619 -46.332 1.00 47.56 399 ARG A CA 1
ATOM 3289 C C . ARG A 1 399 ? 26.963 12.082 -45.788 1.00 47.56 399 ARG A C 1
ATOM 3291 O O . ARG A 1 399 ? 27.679 12.888 -45.215 1.00 47.56 399 ARG A O 1
ATOM 3298 N N . GLY A 1 400 ? 27.266 10.790 -45.972 1.00 45.59 400 GLY A N 1
ATOM 3299 C CA . GLY A 1 400 ? 28.566 10.131 -45.772 1.00 45.59 400 GLY A CA 1
ATOM 3300 C C . GLY A 1 400 ? 29.292 10.467 -44.466 1.00 45.59 400 GLY A C 1
ATOM 3301 O O . GLY A 1 400 ? 29.831 11.551 -44.322 1.00 45.59 400 GLY A O 1
ATOM 3302 N N . GLN A 1 401 ? 29.433 9.518 -43.536 1.00 47.09 401 GLN A N 1
ATOM 3303 C CA . GLN A 1 401 ? 30.400 9.670 -42.428 1.00 47.09 401 GLN A CA 1
ATOM 3304 C C . GLN A 1 401 ? 31.869 9.600 -42.902 1.00 47.09 401 GLN A C 1
ATOM 3306 O O . GLN A 1 401 ? 32.779 9.927 -42.145 1.00 47.09 401 GLN A O 1
ATOM 3311 N N . GLU A 1 402 ? 32.094 9.213 -44.161 1.00 55.75 402 GLU A N 1
ATOM 3312 C CA . GLU A 1 402 ? 33.397 9.077 -44.810 1.00 55.75 402 GLU A CA 1
ATOM 3313 C C . GLU A 1 402 ? 33.423 9.847 -46.137 1.00 55.75 402 GLU A C 1
ATOM 3315 O O . GLU A 1 402 ? 32.393 10.028 -46.792 1.00 55.75 402 GLU A O 1
ATOM 3320 N N . ASN A 1 403 ? 34.616 10.271 -46.557 1.00 70.88 403 ASN A N 1
ATOM 3321 C CA . ASN A 1 403 ? 34.804 10.972 -47.822 1.00 70.88 403 ASN A CA 1
ATOM 3322 C C . ASN A 1 403 ? 34.444 10.063 -49.015 1.00 70.88 403 ASN A C 1
ATOM 3324 O O . ASN A 1 403 ? 35.004 8.975 -49.165 1.00 70.88 403 ASN A O 1
ATOM 3328 N N . GLY A 1 404 ? 33.544 10.518 -49.887 1.00 76.25 404 GLY A N 1
ATOM 3329 C CA . GLY A 1 404 ? 33.135 9.796 -51.096 1.00 76.25 404 GLY A CA 1
ATOM 3330 C C . GLY A 1 404 ? 33.788 10.369 -52.345 1.00 76.25 404 GLY A C 1
ATOM 3331 O O . GLY A 1 404 ? 33.810 11.578 -52.522 1.00 76.25 404 GLY A O 1
ATOM 3332 N N . ARG A 1 405 ? 34.301 9.538 -53.254 1.00 82.44 405 ARG A N 1
ATOM 3333 C CA . ARG A 1 405 ? 34.819 10.009 -54.547 1.00 82.44 405 ARG A CA 1
ATOM 3334 C C . ARG A 1 405 ? 33.754 9.881 -55.624 1.00 82.44 405 ARG A C 1
ATOM 3336 O O . ARG A 1 405 ? 33.301 8.772 -55.897 1.00 82.44 405 ARG A O 1
ATOM 3343 N N . VAL A 1 406 ? 33.393 10.978 -56.279 1.00 82.69 406 VAL A N 1
ATOM 3344 C CA . VAL A 1 406 ? 32.509 10.943 -57.448 1.00 82.69 406 VAL A CA 1
ATOM 3345 C C . VAL A 1 406 ? 33.214 10.183 -58.573 1.00 82.69 406 VAL A C 1
ATOM 3347 O O . VAL A 1 406 ? 34.276 10.576 -59.043 1.00 82.69 406 VAL A O 1
ATOM 3350 N N . ILE A 1 407 ? 32.642 9.051 -58.960 1.00 85.31 407 ILE A N 1
ATOM 3351 C CA . ILE A 1 407 ? 33.121 8.154 -60.014 1.00 85.31 407 ILE A CA 1
ATOM 3352 C C . ILE A 1 407 ? 32.671 8.629 -61.385 1.00 85.31 407 ILE A C 1
ATOM 3354 O O . ILE A 1 407 ? 33.419 8.475 -62.334 1.00 85.31 407 ILE A O 1
ATOM 3358 N N . SER A 1 408 ? 31.440 9.124 -61.497 1.00 82.94 408 SER A N 1
ATOM 3359 C CA . SER A 1 408 ? 30.888 9.611 -62.761 1.00 82.94 408 SER A CA 1
ATOM 3360 C C . SER A 1 408 ? 29.706 10.532 -62.504 1.00 82.94 408 SER A C 1
ATOM 3362 O O . SER A 1 408 ? 28.928 10.290 -61.577 1.00 82.94 408 SER A O 1
ATOM 3364 N N . VAL A 1 409 ? 29.539 11.546 -63.349 1.00 82.38 409 VAL A N 1
ATOM 3365 C CA . VAL A 1 409 ? 28.372 12.439 -63.337 1.00 82.38 409 VAL A CA 1
ATOM 3366 C C . VAL A 1 409 ? 27.725 12.420 -64.714 1.00 82.38 409 VAL A C 1
ATOM 3368 O O . VAL A 1 409 ? 28.305 12.881 -65.690 1.00 82.38 409 VAL A O 1
ATOM 3371 N N . ASP A 1 410 ? 26.508 11.906 -64.787 1.00 77.69 410 ASP A N 1
ATOM 3372 C CA . ASP A 1 410 ? 25.665 11.907 -65.974 1.00 77.69 410 ASP A CA 1
ATOM 3373 C C . ASP A 1 410 ? 24.569 12.956 -65.782 1.00 77.69 410 ASP A C 1
ATOM 3375 O O . ASP A 1 410 ? 23.543 12.717 -65.153 1.00 77.69 410 ASP A O 1
ATOM 3379 N N . ARG A 1 411 ? 24.819 14.161 -66.296 1.00 79.25 411 ARG A N 1
ATOM 3380 C CA . ARG A 1 411 ? 23.894 15.293 -66.149 1.00 79.25 411 ARG A CA 1
ATOM 3381 C C . ARG A 1 411 ? 22.629 15.151 -66.991 1.00 79.25 411 ARG A C 1
ATOM 3383 O O . ARG A 1 411 ? 21.629 15.759 -66.640 1.00 79.25 411 ARG A O 1
ATOM 3390 N N . ILE A 1 412 ? 22.670 14.366 -68.070 1.00 71.06 412 ILE A N 1
ATOM 3391 C CA . ILE A 1 412 ? 21.530 14.182 -68.979 1.00 71.06 412 ILE A CA 1
ATOM 3392 C C . ILE A 1 412 ? 20.449 13.362 -68.280 1.00 71.06 412 ILE A C 1
ATOM 3394 O O . ILE A 1 412 ? 19.282 13.731 -68.306 1.00 71.06 412 ILE A O 1
ATOM 3398 N N . ASN A 1 413 ? 20.854 12.288 -67.600 1.00 64.00 413 ASN A N 1
ATOM 3399 C CA . ASN A 1 413 ? 19.949 11.435 -66.827 1.00 64.00 413 ASN A CA 1
ATOM 3400 C C . ASN A 1 413 ? 19.933 11.789 -65.332 1.00 64.00 413 ASN A C 1
ATOM 3402 O O . ASN A 1 413 ? 19.505 10.975 -64.515 1.00 64.00 413 ASN A O 1
ATOM 3406 N N . ALA A 1 414 ? 20.474 12.960 -64.980 1.00 68.44 414 ALA A N 1
ATOM 3407 C CA . ALA A 1 414 ? 20.587 13.475 -63.621 1.00 68.44 414 ALA A CA 1
ATOM 3408 C C . ALA A 1 414 ? 21.120 12.437 -62.605 1.00 68.44 414 ALA A C 1
ATOM 3410 O O . ALA A 1 414 ? 20.581 12.236 -61.521 1.00 68.44 414 ALA A O 1
ATOM 3411 N N . ARG A 1 415 ? 22.199 11.737 -62.963 1.00 68.94 415 ARG A N 1
ATOM 3412 C CA . ARG A 1 415 ? 22.745 10.589 -62.234 1.00 68.94 415 ARG A CA 1
ATOM 3413 C C . ARG A 1 415 ? 24.180 10.842 -61.771 1.00 68.94 415 ARG A C 1
ATOM 3415 O O . ARG A 1 415 ? 25.043 11.211 -62.557 1.00 68.94 415 ARG A O 1
ATOM 3422 N N . ILE A 1 416 ? 24.484 10.556 -60.508 1.00 68.25 416 ILE A N 1
ATOM 3423 C CA . ILE A 1 416 ? 25.828 10.670 -59.921 1.00 68.25 416 ILE A CA 1
ATOM 3424 C C . ILE A 1 416 ? 26.242 9.309 -59.366 1.00 68.25 416 ILE A C 1
ATOM 3426 O O . ILE A 1 416 ? 25.519 8.702 -58.584 1.00 68.25 416 ILE A O 1
ATOM 3430 N N . LYS A 1 417 ? 27.420 8.810 -59.731 1.00 73.62 417 LYS A N 1
ATOM 3431 C CA . LYS A 1 417 ? 28.004 7.593 -59.154 1.00 73.62 417 LYS A CA 1
ATOM 3432 C C . LYS A 1 417 ? 29.100 7.996 -58.180 1.00 73.62 417 LYS A C 1
ATOM 3434 O O . LYS A 1 417 ? 29.984 8.754 -58.559 1.00 73.62 417 LYS A O 1
ATOM 3439 N N . ILE A 1 418 ? 29.073 7.494 -56.950 1.00 72.62 418 ILE A N 1
ATOM 3440 C CA . ILE A 1 418 ? 30.020 7.856 -55.882 1.00 72.62 418 ILE A CA 1
ATOM 3441 C C . ILE A 1 418 ? 30.597 6.579 -55.275 1.00 72.62 418 ILE A C 1
ATOM 3443 O O . ILE A 1 418 ? 29.870 5.616 -55.048 1.00 72.62 418 ILE A O 1
ATOM 3447 N N . ARG A 1 419 ? 31.904 6.550 -55.010 1.00 70.38 419 ARG A N 1
ATOM 3448 C CA . ARG A 1 419 ? 32.596 5.451 -54.334 1.00 70.38 419 ARG A CA 1
ATOM 3449 C C . ARG A 1 419 ? 33.020 5.871 -52.930 1.00 70.38 419 ARG A C 1
ATOM 3451 O O . ARG A 1 419 ? 33.803 6.806 -52.785 1.00 70.38 419 ARG A O 1
ATOM 3458 N N . TYR A 1 420 ? 32.545 5.143 -51.927 1.00 68.25 420 TYR A N 1
ATOM 3459 C CA . TYR A 1 420 ? 32.925 5.275 -50.520 1.00 68.25 420 TYR A CA 1
ATOM 3460 C C . TYR A 1 420 ? 33.733 4.030 -50.133 1.00 68.25 420 TYR A C 1
ATOM 3462 O O . TYR A 1 420 ? 33.184 2.927 -50.069 1.00 68.25 420 TYR A O 1
ATOM 3470 N N . GLY A 1 421 ? 35.053 4.169 -49.978 1.00 72.50 421 GLY A N 1
ATOM 3471 C CA . GLY A 1 421 ? 35.953 3.021 -49.812 1.00 72.50 421 GLY A CA 1
ATOM 3472 C C . GLY A 1 421 ? 35.806 2.004 -50.955 1.00 72.50 421 GLY A C 1
ATOM 3473 O O . GLY A 1 421 ? 36.032 2.330 -52.122 1.00 72.50 421 GLY A O 1
ATOM 3474 N N . ASN A 1 422 ? 35.373 0.781 -50.628 1.00 57.44 422 ASN A N 1
ATOM 3475 C CA . ASN A 1 422 ? 35.152 -0.305 -51.597 1.00 57.44 422 ASN A CA 1
ATOM 3476 C C . ASN A 1 422 ? 33.717 -0.355 -52.160 1.00 57.44 422 ASN A C 1
ATOM 3478 O O . ASN A 1 422 ? 33.425 -1.168 -53.035 1.00 57.44 422 ASN A O 1
ATOM 3482 N N . ARG A 1 423 ? 32.801 0.491 -51.672 1.00 54.00 423 ARG A N 1
ATOM 3483 C CA . ARG A 1 423 ? 31.378 0.484 -52.049 1.00 54.00 423 ARG A CA 1
ATOM 3484 C C . ARG A 1 423 ? 31.102 1.549 -53.102 1.00 54.00 423 ARG A C 1
ATOM 3486 O O . ARG A 1 423 ? 31.631 2.652 -53.015 1.00 54.00 423 ARG A O 1
ATOM 3493 N N . THR A 1 424 ? 30.270 1.236 -54.094 1.00 54.09 424 THR A N 1
ATOM 3494 C CA . THR A 1 424 ? 29.861 2.198 -55.130 1.00 54.09 424 THR A CA 1
ATOM 3495 C C . THR A 1 424 ? 28.351 2.400 -55.094 1.00 54.09 424 THR A C 1
ATOM 3497 O O . THR A 1 424 ? 27.601 1.440 -55.236 1.00 54.09 424 THR A O 1
ATOM 3500 N N . SER A 1 425 ? 27.922 3.648 -54.943 1.00 51.94 425 SER A N 1
ATOM 3501 C CA . SER A 1 425 ? 26.525 4.076 -54.889 1.00 51.94 425 SER A CA 1
ATOM 3502 C C . SER A 1 425 ? 26.168 4.882 -56.135 1.00 51.94 425 SER A C 1
ATOM 3504 O O . SER A 1 425 ? 27.017 5.565 -56.708 1.00 51.94 425 SER A O 1
ATOM 3506 N N . VAL A 1 426 ? 24.911 4.806 -56.567 1.00 54.56 426 VAL A N 1
ATOM 3507 C CA . VAL A 1 426 ? 24.367 5.584 -57.686 1.00 54.56 426 VAL A CA 1
ATOM 3508 C C . VAL A 1 426 ? 23.198 6.407 -57.163 1.00 54.56 426 VAL A C 1
ATOM 3510 O O . VAL A 1 426 ? 22.246 5.841 -56.637 1.00 54.56 426 VAL A O 1
ATOM 3513 N N . ILE A 1 427 ? 23.278 7.719 -57.332 1.00 57.69 427 ILE A N 1
ATOM 3514 C CA . ILE A 1 427 ? 22.259 8.700 -56.967 1.00 57.69 427 ILE A CA 1
ATOM 3515 C C . ILE A 1 427 ? 21.575 9.158 -58.249 1.00 57.69 427 ILE A C 1
ATOM 3517 O O . ILE A 1 427 ? 22.255 9.451 -59.231 1.00 57.69 427 ILE A O 1
ATOM 3521 N N . LEU A 1 428 ? 20.249 9.201 -58.239 1.00 49.41 428 LEU A N 1
ATOM 3522 C CA . LEU A 1 428 ? 19.429 9.825 -59.274 1.00 49.41 428 LEU A CA 1
ATOM 3523 C C . LEU A 1 428 ? 18.782 11.065 -58.667 1.00 49.41 428 LEU A C 1
ATOM 3525 O O . LEU A 1 428 ? 18.301 11.012 -57.539 1.00 49.41 428 LEU A O 1
ATOM 3529 N N . ILE A 1 429 ? 18.829 12.171 -59.395 1.00 56.59 429 ILE A N 1
ATOM 3530 C CA . ILE A 1 429 ? 18.306 13.471 -58.993 1.00 56.59 429 ILE A CA 1
ATOM 3531 C C . ILE A 1 429 ? 17.097 13.745 -59.873 1.00 56.59 429 ILE A C 1
ATOM 3533 O O . ILE A 1 429 ? 17.215 13.759 -61.093 1.00 56.59 429 ILE A O 1
ATOM 3537 N N . GLU A 1 430 ? 15.938 13.972 -59.267 1.00 45.78 430 GLU A N 1
ATOM 3538 C 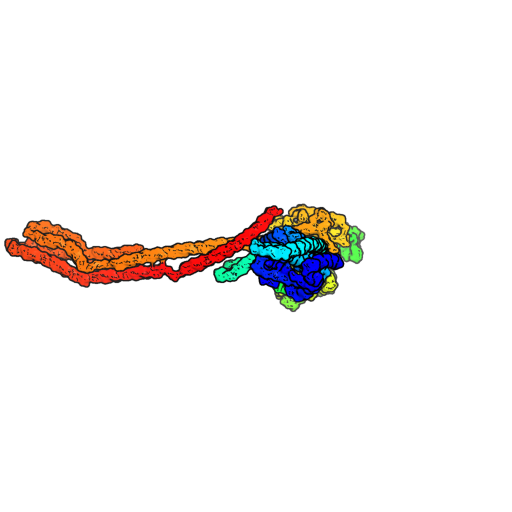CA . GLU A 1 430 ? 14.759 14.394 -60.019 1.00 45.78 430 GLU A CA 1
ATOM 3539 C C . GLU A 1 430 ? 14.510 15.896 -59.902 1.00 45.78 430 GLU A C 1
ATOM 3541 O O . GLU A 1 430 ? 14.710 16.499 -58.840 1.00 45.78 430 GLU A O 1
ATOM 3546 N N . ASN A 1 431 ? 14.009 16.455 -61.012 1.00 53.19 431 ASN A N 1
ATOM 3547 C CA . ASN A 1 431 ? 13.838 17.869 -61.382 1.00 53.19 431 ASN A CA 1
ATOM 3548 C C . ASN A 1 431 ? 15.024 18.486 -62.144 1.00 53.19 431 ASN A C 1
ATOM 3550 O O . ASN A 1 431 ? 16.161 18.051 -61.989 1.00 53.19 431 ASN A O 1
ATOM 3554 N N . GLU A 1 432 ? 14.742 19.534 -62.938 1.00 53.09 432 GLU A N 1
ATOM 3555 C CA . GLU A 1 432 ? 15.665 20.352 -63.766 1.00 53.09 432 GLU A CA 1
ATOM 3556 C C . GLU A 1 432 ? 16.753 21.106 -62.958 1.00 53.09 432 GLU A C 1
ATOM 3558 O O . GLU A 1 432 ? 17.186 22.201 -63.313 1.00 53.09 432 GLU A O 1
ATOM 3563 N N . LYS A 1 433 ? 17.184 20.560 -61.820 1.00 54.94 433 LYS A N 1
ATOM 3564 C CA . LYS A 1 433 ? 18.153 21.174 -60.919 1.00 54.94 433 LYS A CA 1
ATOM 3565 C C . LYS A 1 433 ? 19.579 20.849 -61.346 1.00 54.94 433 LYS A C 1
ATOM 3567 O O . LYS A 1 433 ? 19.913 19.730 -61.735 1.00 54.94 433 LYS A O 1
ATOM 3572 N N . THR A 1 434 ? 20.448 21.841 -61.214 1.00 70.69 434 THR A N 1
ATOM 3573 C CA . THR A 1 434 ? 21.846 21.754 -61.630 1.00 70.69 434 THR A CA 1
ATOM 3574 C C . THR A 1 434 ? 22.654 20.882 -60.665 1.00 70.69 434 THR A C 1
ATOM 3576 O O . THR A 1 434 ? 22.776 21.201 -59.481 1.00 70.69 434 THR A O 1
ATOM 3579 N N . ILE A 1 435 ? 23.251 19.796 -61.171 1.00 73.56 435 ILE A N 1
ATOM 3580 C CA . ILE A 1 435 ? 24.263 19.016 -60.440 1.00 73.56 435 ILE A CA 1
ATOM 3581 C C . ILE A 1 435 ? 25.524 19.872 -60.276 1.00 73.56 435 ILE A C 1
ATOM 3583 O O . ILE A 1 435 ? 26.166 20.212 -61.275 1.00 73.56 435 ILE A O 1
ATOM 3587 N N . ILE A 1 436 ? 25.910 20.172 -59.033 1.00 80.12 436 ILE A N 1
ATOM 3588 C CA . ILE A 1 436 ? 27.071 21.033 -58.729 1.00 80.12 436 ILE A CA 1
ATOM 3589 C C . ILE A 1 436 ? 28.370 20.266 -58.486 1.00 80.12 436 ILE A C 1
ATOM 3591 O O . ILE A 1 436 ? 29.432 20.877 -58.381 1.00 80.12 436 ILE A O 1
ATOM 3595 N N . VAL A 1 437 ? 28.305 18.937 -58.423 1.00 79.38 437 VAL A N 1
ATOM 3596 C CA . VAL A 1 437 ? 29.489 18.093 -58.231 1.00 79.38 437 VAL A CA 1
ATOM 3597 C C . VAL A 1 437 ? 30.097 17.639 -59.556 1.00 79.38 437 VAL A C 1
ATOM 3599 O O . VAL A 1 437 ? 29.403 17.503 -60.568 1.00 79.38 437 VAL A O 1
ATOM 3602 N N . THR A 1 438 ? 31.408 17.402 -59.561 1.00 87.12 438 THR A N 1
ATOM 3603 C CA . THR A 1 438 ? 32.163 16.962 -60.744 1.00 87.12 438 THR A CA 1
ATOM 3604 C C . THR A 1 438 ? 32.757 15.572 -60.564 1.00 87.12 438 THR A C 1
ATOM 3606 O O . THR A 1 438 ? 33.023 15.111 -59.455 1.00 87.12 438 THR A O 1
ATOM 3609 N N . GLU A 1 439 ? 32.966 14.873 -61.679 1.00 90.31 439 GLU A N 1
ATOM 3610 C CA . GLU A 1 439 ? 33.659 13.589 -61.672 1.00 90.31 439 GLU A CA 1
ATOM 3611 C C . GLU A 1 439 ? 35.072 13.734 -61.087 1.00 90.31 439 GLU A C 1
ATOM 3613 O O . GLU A 1 439 ? 35.804 14.672 -61.396 1.00 90.31 439 GLU A O 1
ATOM 3618 N N . GLY A 1 440 ? 35.445 12.819 -60.195 1.00 81.94 440 GLY A N 1
ATOM 3619 C CA . GLY A 1 440 ? 36.697 12.857 -59.447 1.00 81.94 440 GLY A CA 1
ATOM 3620 C C . GLY A 1 440 ? 36.654 13.668 -58.148 1.00 81.94 440 GLY A C 1
ATOM 3621 O O . GLY A 1 440 ? 37.575 13.504 -57.344 1.00 81.94 440 GLY A O 1
ATOM 3622 N N . GLN A 1 441 ? 35.611 14.472 -57.902 1.00 87.50 441 GLN A N 1
ATOM 3623 C CA . GLN A 1 441 ? 35.472 15.256 -56.672 1.00 87.50 441 GLN A CA 1
ATOM 3624 C C . GLN A 1 441 ? 35.421 14.350 -55.439 1.00 87.50 441 GLN A C 1
ATOM 3626 O O . GLN A 1 441 ? 34.738 13.325 -55.428 1.00 87.50 441 GLN A O 1
ATOM 3631 N N . ILE A 1 442 ? 36.140 14.744 -54.388 1.00 84.69 442 ILE A N 1
ATOM 3632 C CA . ILE A 1 442 ? 36.020 14.132 -53.066 1.00 84.69 442 ILE A CA 1
ATOM 3633 C C . ILE A 1 442 ? 34.962 14.915 -52.293 1.00 84.69 442 ILE A C 1
ATOM 3635 O O . ILE A 1 442 ? 35.159 16.088 -51.988 1.00 84.69 442 ILE A O 1
ATOM 3639 N N . LEU A 1 443 ? 33.851 14.255 -52.007 1.00 70.88 443 LEU A N 1
ATOM 3640 C CA . LEU A 1 443 ? 32.728 14.760 -51.237 1.00 70.88 443 LEU A CA 1
ATOM 3641 C C .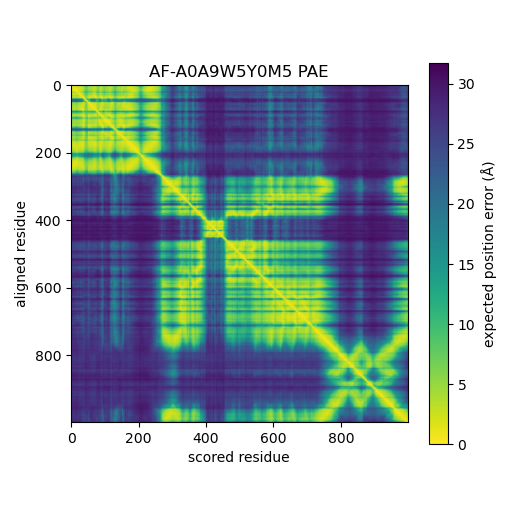 LEU A 1 443 ? 32.986 14.522 -49.757 1.00 70.88 443 LEU A C 1
ATOM 3643 O O . LEU A 1 443 ? 33.210 13.383 -49.338 1.00 70.88 443 LEU A O 1
ATOM 3647 N N . LYS A 1 444 ? 32.951 15.599 -48.980 1.00 72.62 444 LYS A N 1
ATOM 3648 C CA . LYS A 1 444 ? 32.981 15.576 -47.520 1.00 72.62 444 LYS A CA 1
ATOM 3649 C C . LYS A 1 444 ? 31.572 15.379 -46.954 1.00 72.62 444 LYS A C 1
ATOM 3651 O O . LYS A 1 444 ? 30.585 15.635 -47.652 1.00 72.62 444 LYS A O 1
ATOM 3656 N N . PRO A 1 445 ? 31.463 14.973 -45.676 1.00 61.88 445 PRO A N 1
ATOM 3657 C CA . PRO A 1 445 ? 30.174 14.898 -45.010 1.00 61.88 445 PRO A CA 1
ATOM 3658 C C . PRO A 1 445 ? 29.395 16.219 -45.131 1.00 61.88 445 PRO A C 1
ATOM 3660 O O . PRO A 1 445 ? 29.904 17.271 -44.745 1.00 61.88 445 PRO A O 1
ATOM 3663 N N . ASN A 1 446 ? 28.152 16.152 -45.619 1.00 58.78 446 ASN A N 1
ATOM 3664 C CA . ASN A 1 446 ? 27.245 17.288 -45.887 1.00 58.78 446 ASN A CA 1
ATOM 3665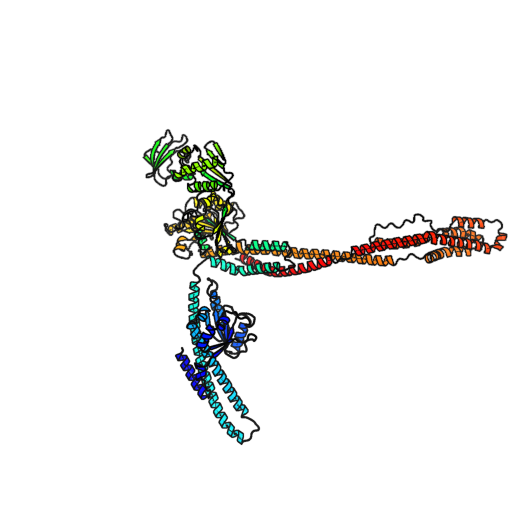 C C . ASN A 1 446 ? 27.550 18.182 -47.107 1.00 58.78 446 ASN A C 1
ATOM 3667 O O . ASN A 1 446 ? 26.884 19.213 -47.259 1.00 58.78 446 ASN A O 1
ATOM 3671 N N . ASP A 1 447 ? 28.484 17.814 -47.988 1.00 63.19 447 ASP A N 1
ATOM 3672 C CA . ASP A 1 447 ? 28.633 18.519 -49.266 1.00 63.19 447 ASP A CA 1
ATOM 3673 C C . ASP A 1 447 ? 27.335 18.415 -50.085 1.00 63.19 447 ASP A C 1
ATOM 3675 O O . ASP A 1 447 ? 26.714 17.354 -50.191 1.00 63.19 447 ASP A O 1
ATOM 3679 N N . LYS A 1 448 ? 26.897 19.543 -50.650 1.00 65.31 448 LYS A N 1
ATOM 3680 C CA . LYS A 1 448 ? 25.690 19.603 -51.482 1.00 65.31 448 LYS A CA 1
ATOM 3681 C C . LYS A 1 448 ? 25.961 18.977 -52.850 1.00 65.31 448 LYS A C 1
ATOM 3683 O O . LYS A 1 448 ? 27.006 19.229 -53.446 1.00 65.31 448 LYS A O 1
ATOM 3688 N N . LEU A 1 449 ? 24.999 18.204 -53.355 1.00 66.94 449 LEU A N 1
ATOM 3689 C CA . LEU A 1 449 ? 25.064 17.601 -54.691 1.00 66.94 449 LEU A CA 1
ATOM 3690 C C . LEU A 1 449 ? 24.342 18.450 -55.754 1.00 66.94 449 LEU A C 1
ATOM 3692 O O . LEU A 1 449 ? 24.720 18.399 -56.928 1.00 66.94 449 LEU A O 1
ATOM 3696 N N . THR A 1 450 ? 23.372 19.275 -55.336 1.00 68.00 450 THR A N 1
ATOM 3697 C CA . THR A 1 450 ? 22.561 20.175 -56.179 1.00 68.00 450 THR A CA 1
ATOM 3698 C C . THR A 1 450 ? 22.384 21.577 -55.565 1.00 68.00 450 THR A C 1
ATOM 3700 O O . THR A 1 450 ? 22.684 21.809 -54.387 1.00 68.00 450 THR A O 1
ATOM 3703 N N . GLU A 1 451 ? 21.905 22.540 -56.364 1.00 54.97 451 GLU A N 1
ATOM 3704 C CA . GLU A 1 451 ? 21.426 23.848 -55.881 1.00 54.97 451 GLU A CA 1
ATOM 3705 C C . GLU A 1 451 ? 19.965 23.767 -55.379 1.00 54.97 451 GLU A C 1
ATOM 3707 O O . GLU A 1 451 ? 19.073 23.295 -56.083 1.00 54.97 451 GLU A O 1
ATOM 3712 N N . GLY A 1 452 ? 19.702 24.268 -54.161 1.00 43.41 452 GLY A N 1
ATOM 3713 C CA . GLY A 1 452 ? 18.408 24.144 -53.461 1.00 43.41 452 GLY A CA 1
ATOM 3714 C C . GLY A 1 452 ? 18.367 22.943 -52.497 1.00 43.41 452 GLY A C 1
ATOM 3715 O O . GLY A 1 452 ? 19.105 21.987 -52.655 1.00 43.41 452 GLY A O 1
ATOM 3716 N N . PHE A 1 453 ? 17.588 23.002 -51.418 1.00 36.00 453 PHE A N 1
ATOM 3717 C CA . PHE A 1 453 ? 17.675 22.038 -50.302 1.00 36.00 453 PHE A CA 1
ATOM 3718 C C . PHE A 1 453 ? 17.190 20.595 -50.619 1.00 36.00 453 PHE A C 1
ATOM 3720 O O . PHE A 1 453 ? 16.300 20.407 -51.446 1.00 36.00 453 PHE A O 1
ATOM 3727 N N . SER A 1 454 ? 17.772 19.639 -49.866 1.00 36.78 454 SER A N 1
ATOM 3728 C CA . SER A 1 454 ? 17.440 18.216 -49.595 1.00 36.78 454 SER A CA 1
ATOM 3729 C C . SER A 1 454 ? 17.031 17.302 -50.761 1.00 36.78 454 SER A C 1
ATOM 3731 O O . SER A 1 454 ? 15.857 16.989 -50.939 1.00 36.78 454 SER A O 1
ATOM 3733 N N . ASP A 1 455 ? 18.037 16.778 -51.462 1.00 42.25 455 ASP A N 1
ATOM 3734 C CA . ASP A 1 455 ? 17.932 15.648 -52.393 1.00 42.25 455 ASP A CA 1
ATOM 3735 C C . ASP A 1 455 ? 17.542 14.346 -51.668 1.00 42.25 455 ASP A C 1
ATOM 3737 O O . ASP A 1 455 ? 18.417 13.631 -51.185 1.00 42.25 455 ASP A O 1
ATOM 3741 N N . VAL A 1 456 ? 16.248 14.022 -51.593 1.00 39.41 456 VAL A N 1
ATOM 3742 C CA . VAL A 1 456 ? 15.762 12.646 -51.381 1.00 39.41 456 VAL A CA 1
ATOM 3743 C C . VAL A 1 456 ? 14.354 12.505 -51.980 1.00 39.41 456 VAL A C 1
ATOM 3745 O O . VAL A 1 456 ? 13.368 12.341 -51.268 1.00 39.41 456 VAL A O 1
ATOM 3748 N N . HIS A 1 457 ? 14.236 12.578 -53.300 1.00 38.97 457 HIS A N 1
ATOM 3749 C CA . HIS A 1 457 ? 13.071 12.021 -53.984 1.00 38.97 457 HIS A CA 1
ATOM 3750 C C . HIS A 1 457 ? 13.583 11.038 -55.036 1.00 38.97 457 HIS A C 1
ATOM 3752 O O . HIS A 1 457 ? 14.561 11.318 -55.722 1.00 38.97 457 HIS A O 1
ATOM 3758 N N . ASN A 1 458 ? 12.967 9.856 -55.046 1.00 46.97 458 ASN A N 1
ATOM 3759 C CA . ASN A 1 458 ? 13.302 8.641 -55.797 1.00 46.97 458 ASN A CA 1
ATOM 3760 C C . ASN A 1 458 ? 14.349 7.713 -55.174 1.00 46.97 458 ASN A C 1
ATOM 3762 O O . ASN A 1 458 ? 15.398 7.373 -55.726 1.00 46.97 458 ASN A O 1
ATOM 3766 N N . CYS A 1 459 ? 13.981 7.215 -53.992 1.00 45.62 459 CYS A N 1
ATOM 3767 C CA . CYS A 1 459 ? 14.650 6.093 -53.365 1.00 45.62 459 CYS A CA 1
ATOM 3768 C C . CYS A 1 459 ? 14.324 4.769 -54.082 1.00 45.62 459 CYS A C 1
ATOM 3770 O O . CYS A 1 459 ? 13.189 4.308 -54.066 1.00 45.62 459 CYS A O 1
ATOM 3772 N N . ARG A 1 460 ? 15.343 4.114 -54.659 1.00 55.28 460 ARG A N 1
ATOM 3773 C CA . ARG A 1 460 ? 15.249 2.751 -55.233 1.00 55.28 460 ARG A CA 1
ATOM 3774 C C . ARG A 1 460 ? 15.361 1.621 -54.205 1.00 55.28 460 ARG A C 1
ATOM 3776 O O . ARG A 1 460 ? 15.399 0.450 -54.583 1.00 55.28 460 ARG A O 1
ATOM 3783 N N . LYS A 1 461 ? 15.497 1.972 -52.928 1.00 55.03 461 LYS A N 1
ATOM 3784 C CA . LYS A 1 461 ? 15.635 1.030 -51.822 1.00 55.03 461 LYS A CA 1
ATOM 3785 C C . LYS A 1 461 ? 14.465 1.210 -50.881 1.00 55.03 461 LYS A C 1
ATOM 3787 O O . LYS A 1 461 ? 14.232 2.307 -50.378 1.00 55.03 461 LYS A O 1
ATOM 3792 N N . VAL A 1 462 ? 13.768 0.119 -50.641 1.00 64.56 462 VAL A N 1
ATOM 3793 C CA . VAL A 1 462 ? 12.720 0.058 -49.637 1.00 64.56 462 VAL A CA 1
ATOM 3794 C C . VAL A 1 462 ? 13.214 -0.794 -48.480 1.00 64.56 462 VAL A C 1
ATOM 3796 O O . VAL A 1 462 ? 14.003 -1.730 -48.668 1.00 64.56 462 VAL A O 1
ATOM 3799 N N . LYS A 1 463 ? 12.798 -0.443 -47.266 1.00 69.19 463 LYS A N 1
ATOM 3800 C CA . LYS A 1 463 ? 13.079 -1.276 -46.104 1.00 69.19 463 LYS A CA 1
ATOM 3801 C C . LYS A 1 463 ? 11.994 -2.337 -46.057 1.00 69.19 463 LYS A C 1
ATOM 3803 O O . LYS A 1 463 ? 10.809 -2.021 -46.034 1.00 69.19 463 LYS A O 1
ATOM 3808 N N . CYS A 1 464 ? 12.416 -3.589 -46.135 1.00 73.50 464 CYS A N 1
ATOM 3809 C CA . CYS A 1 464 ? 11.520 -4.722 -45.994 1.00 73.50 464 CYS A CA 1
ATOM 3810 C C . CYS A 1 464 ? 11.609 -5.227 -44.560 1.00 73.50 464 CYS A C 1
ATOM 3812 O O . CYS A 1 464 ? 12.680 -5.171 -43.948 1.00 73.50 464 CYS A O 1
ATOM 3814 N N . VAL A 1 465 ? 10.504 -5.767 -44.053 1.00 77.31 465 VAL A N 1
ATOM 3815 C CA . VAL A 1 465 ? 10.558 -6.644 -42.882 1.00 77.31 465 VAL A CA 1
ATOM 3816 C C . VAL A 1 465 ? 11.560 -7.778 -43.125 1.00 77.31 465 VAL A C 1
ATOM 3818 O O . VAL A 1 465 ? 11.752 -8.253 -44.249 1.00 77.31 465 VAL A O 1
ATOM 3821 N N . SER A 1 466 ? 12.239 -8.187 -42.065 1.00 78.06 466 SER A N 1
ATOM 3822 C CA . SER A 1 466 ? 13.214 -9.267 -42.071 1.00 78.06 466 SER A CA 1
ATOM 3823 C C . SER A 1 466 ? 12.600 -10.599 -42.509 1.00 78.06 466 SER A C 1
ATOM 3825 O O . SER A 1 466 ? 11.391 -10.840 -42.435 1.00 78.06 466 SER A O 1
ATOM 3827 N N . ARG A 1 467 ? 13.475 -11.509 -42.945 1.00 84.06 467 ARG A N 1
ATOM 3828 C CA . ARG A 1 467 ? 13.102 -12.884 -43.285 1.00 84.06 467 ARG A CA 1
ATOM 3829 C C . ARG A 1 467 ? 12.382 -13.579 -42.126 1.00 84.06 467 ARG A C 1
ATOM 3831 O O . ARG A 1 467 ? 11.380 -14.247 -42.364 1.00 84.06 467 ARG A O 1
ATOM 3838 N N . ASP A 1 468 ? 12.871 -13.405 -40.901 1.00 81.94 468 ASP A N 1
ATOM 3839 C CA . ASP A 1 468 ? 12.316 -14.072 -39.721 1.00 81.94 468 ASP A CA 1
ATOM 3840 C C . ASP A 1 468 ? 10.913 -13.544 -39.389 1.00 81.94 468 ASP A C 1
ATOM 3842 O O . ASP A 1 468 ? 10.010 -14.333 -39.122 1.00 81.94 468 ASP A O 1
ATOM 3846 N N . GLU A 1 469 ? 10.667 -12.236 -39.523 1.00 84.81 469 GLU A N 1
ATOM 3847 C CA . GLU A 1 469 ? 9.322 -11.650 -39.381 1.00 84.81 469 GLU A CA 1
ATOM 3848 C C . GLU A 1 469 ? 8.331 -12.224 -40.405 1.00 84.81 469 GLU A C 1
ATOM 3850 O O . GLU A 1 469 ? 7.203 -12.582 -40.057 1.00 84.81 469 GLU A O 1
ATOM 3855 N N . LEU A 1 470 ? 8.755 -12.363 -41.667 1.00 88.00 470 LEU A N 1
ATOM 3856 C CA . LEU A 1 470 ? 7.932 -12.948 -42.731 1.00 88.00 470 LEU A CA 1
ATOM 3857 C C . LEU A 1 470 ? 7.634 -14.433 -42.492 1.00 88.00 470 LEU A C 1
ATOM 3859 O O . LEU A 1 470 ? 6.516 -14.878 -42.763 1.00 88.00 470 LEU A O 1
ATOM 3863 N N . LEU A 1 471 ? 8.608 -15.194 -41.983 1.00 88.31 471 LEU A N 1
ATOM 3864 C CA . LEU A 1 471 ? 8.419 -16.600 -41.622 1.00 88.31 471 LEU A CA 1
ATOM 3865 C C . LEU A 1 471 ? 7.382 -16.747 -40.509 1.00 88.31 471 LEU A C 1
ATOM 3867 O O . LEU A 1 471 ? 6.436 -17.514 -40.675 1.00 88.31 471 LEU A O 1
ATOM 3871 N N . VAL A 1 472 ? 7.486 -15.952 -39.439 1.00 89.31 472 VAL A N 1
ATOM 3872 C CA . VAL A 1 472 ? 6.521 -16.013 -38.332 1.00 89.31 472 VAL A CA 1
ATOM 3873 C C . VAL A 1 472 ? 5.108 -15.643 -38.807 1.00 89.31 472 VAL A C 1
ATOM 3875 O O . VAL A 1 472 ? 4.146 -16.326 -38.456 1.00 89.31 472 VAL A O 1
ATOM 3878 N N . LEU A 1 473 ? 4.950 -14.625 -39.663 1.00 91.19 473 LEU A N 1
ATOM 3879 C CA . LEU A 1 473 ? 3.643 -14.301 -40.257 1.00 91.19 473 LEU A CA 1
ATOM 3880 C C . LEU A 1 473 ? 3.057 -15.485 -41.038 1.00 91.19 473 LEU A C 1
ATOM 3882 O O . LEU A 1 473 ? 1.865 -15.769 -40.927 1.00 91.19 473 LEU A O 1
ATOM 3886 N N . ILE A 1 474 ? 3.878 -16.180 -41.829 1.00 91.62 474 ILE A N 1
ATOM 3887 C CA . ILE A 1 474 ? 3.449 -17.349 -42.608 1.00 91.62 474 ILE A CA 1
ATOM 3888 C C . ILE A 1 474 ? 3.084 -18.525 -41.699 1.00 91.62 474 ILE A C 1
ATOM 3890 O O . ILE A 1 474 ? 2.090 -19.204 -41.966 1.00 91.62 474 ILE A O 1
ATOM 3894 N N . ASP A 1 475 ? 3.829 -18.754 -40.624 1.00 92.50 475 ASP A N 1
ATOM 3895 C CA . ASP A 1 475 ? 3.537 -19.818 -39.666 1.00 92.50 475 ASP A CA 1
ATOM 3896 C C . ASP A 1 475 ? 2.207 -19.570 -38.939 1.00 92.50 475 ASP A C 1
ATOM 3898 O O . ASP A 1 475 ? 1.358 -20.464 -38.878 1.00 92.50 475 ASP A O 1
ATOM 3902 N N . GLU A 1 476 ? 1.956 -18.338 -38.490 1.00 93.62 476 GLU A N 1
ATOM 3903 C CA . GLU A 1 476 ? 0.693 -17.948 -37.850 1.00 93.62 476 GLU A CA 1
ATOM 3904 C C . GLU A 1 476 ? -0.501 -17.974 -38.832 1.00 93.62 476 GLU A C 1
ATOM 3906 O O . GLU A 1 476 ? -1.626 -18.335 -38.456 1.00 93.62 476 GLU A O 1
ATOM 3911 N N . LEU A 1 477 ? -0.262 -17.677 -40.118 1.00 90.69 477 LEU A N 1
ATOM 3912 C CA . LEU A 1 477 ? -1.235 -17.873 -41.201 1.00 90.69 477 LEU A CA 1
ATOM 3913 C C . LEU A 1 477 ? -1.575 -19.355 -41.399 1.00 90.69 477 LEU A C 1
ATOM 3915 O O . LEU A 1 477 ? -2.751 -19.720 -41.462 1.00 90.69 477 LEU A O 1
ATOM 3919 N N . ASN A 1 478 ? -0.561 -20.218 -41.481 1.00 91.19 478 ASN A N 1
ATOM 3920 C CA . ASN A 1 478 ? -0.738 -21.660 -41.661 1.00 91.19 478 ASN A CA 1
ATOM 3921 C C . ASN A 1 478 ? -1.445 -22.296 -40.452 1.00 91.19 478 ASN A C 1
ATOM 3923 O O . ASN A 1 478 ? -2.269 -23.197 -40.621 1.00 91.19 478 ASN A O 1
ATOM 3927 N N . ALA A 1 479 ? -1.189 -21.777 -39.248 1.00 92.44 479 ALA A N 1
ATOM 3928 C CA . ALA A 1 479 ? -1.876 -22.155 -38.016 1.00 92.44 479 ALA A CA 1
ATOM 3929 C C . ALA A 1 479 ? -3.324 -21.630 -37.919 1.00 92.44 479 ALA A C 1
ATOM 3931 O O . ALA A 1 479 ? -4.011 -21.933 -36.943 1.00 92.44 479 ALA A O 1
ATOM 3932 N N . LYS A 1 480 ? -3.806 -20.868 -38.916 1.00 92.75 480 LYS A N 1
ATOM 3933 C CA . LYS A 1 480 ? -5.142 -20.242 -38.963 1.00 92.75 480 LYS A CA 1
ATOM 3934 C C . LYS A 1 480 ? -5.430 -19.288 -37.798 1.00 92.75 480 LYS A C 1
ATOM 3936 O O . LYS A 1 480 ? -6.586 -19.105 -37.421 1.00 92.75 480 LYS A O 1
ATOM 3941 N N . ARG A 1 481 ? -4.393 -18.674 -37.228 1.00 93.75 481 ARG A N 1
ATOM 3942 C CA . ARG A 1 481 ? -4.546 -17.682 -36.154 1.00 93.75 481 ARG A CA 1
ATOM 3943 C C . ARG A 1 481 ? -4.718 -16.270 -36.695 1.00 93.75 481 ARG A C 1
ATOM 3945 O O . ARG A 1 481 ? -5.270 -15.432 -35.999 1.00 93.75 481 ARG A O 1
ATOM 3952 N N . LEU A 1 482 ? -4.318 -16.020 -37.939 1.00 92.75 482 LEU A N 1
ATOM 3953 C CA . LEU A 1 482 ? -4.615 -14.777 -38.645 1.00 92.75 482 LEU A CA 1
ATOM 3954 C C . LEU A 1 482 ? -5.878 -14.930 -39.500 1.00 92.75 482 LEU A C 1
ATOM 3956 O O . LEU A 1 482 ? -6.006 -15.870 -40.287 1.00 92.75 482 LEU A O 1
ATOM 3960 N N . SER A 1 483 ? -6.807 -13.989 -39.356 1.00 91.19 483 SER A N 1
ATOM 3961 C CA . SER A 1 483 ? -8.052 -13.908 -40.123 1.00 91.19 483 SER A CA 1
ATOM 3962 C C . SER A 1 483 ? -8.266 -12.503 -40.679 1.00 91.19 483 SER A C 1
ATOM 3964 O O . SER A 1 483 ? -7.513 -11.584 -40.364 1.00 91.19 483 SER A O 1
ATOM 3966 N N . SER A 1 484 ? -9.239 -12.344 -41.580 1.00 92.38 484 SER A N 1
ATOM 3967 C CA . SER A 1 484 ? -9.562 -11.042 -42.191 1.00 92.38 484 SER A CA 1
ATOM 3968 C C . SER A 1 484 ? -8.351 -10.329 -42.825 1.00 92.38 484 SER A C 1
ATOM 3970 O O . SER A 1 484 ? -8.296 -9.103 -42.883 1.00 92.38 484 SER A O 1
ATOM 3972 N N . ILE A 1 485 ? -7.369 -11.103 -43.310 1.00 92.38 485 ILE A N 1
ATOM 3973 C CA . ILE A 1 485 ? -6.088 -10.580 -43.794 1.00 92.38 485 ILE A CA 1
ATOM 3974 C C . ILE A 1 485 ? -6.288 -9.740 -45.050 1.00 92.38 485 ILE A C 1
ATOM 3976 O O . ILE A 1 485 ? -6.925 -10.169 -46.021 1.00 92.38 485 ILE A O 1
ATOM 3980 N N . SER A 1 486 ? -5.666 -8.570 -45.048 1.00 92.62 486 SER A N 1
ATOM 3981 C CA . SER A 1 486 ? -5.582 -7.693 -46.200 1.00 92.62 486 SER A CA 1
ATOM 3982 C C . SER A 1 486 ? -4.239 -6.988 -46.286 1.00 92.62 486 SER A C 1
ATOM 3984 O O . SER A 1 486 ? -3.578 -6.757 -45.276 1.00 92.62 486 SER A O 1
ATOM 3986 N N . VAL A 1 487 ? -3.833 -6.667 -47.507 1.00 91.38 487 VAL A N 1
ATOM 3987 C CA . VAL A 1 487 ? -2.612 -5.922 -47.791 1.00 91.38 487 VAL A CA 1
ATOM 3988 C C . VAL A 1 487 ? -2.971 -4.724 -48.658 1.00 91.38 487 VAL A C 1
ATOM 3990 O O . VAL A 1 487 ? -3.595 -4.878 -49.708 1.00 91.38 487 VAL A O 1
ATOM 3993 N N . THR A 1 488 ? -2.566 -3.541 -48.214 1.00 90.94 488 THR A N 1
ATOM 3994 C CA . THR A 1 488 ? -2.609 -2.309 -48.997 1.00 90.94 488 THR A CA 1
ATOM 3995 C C . THR A 1 488 ? -1.285 -2.159 -49.735 1.00 90.94 488 THR A C 1
ATOM 3997 O O . THR A 1 488 ? -0.222 -2.217 -49.117 1.00 90.94 488 THR A O 1
ATOM 4000 N N . LEU A 1 489 ? -1.357 -1.985 -51.051 1.00 86.12 489 LEU A N 1
ATOM 4001 C CA . LEU A 1 489 ? -0.230 -1.788 -51.956 1.00 86.12 489 LEU A CA 1
ATOM 4002 C C . LEU A 1 489 ? -0.246 -0.338 -52.434 1.00 86.12 489 LEU A C 1
ATOM 4004 O O . LEU A 1 489 ? -1.135 0.060 -53.186 1.00 86.12 489 LEU A O 1
ATOM 4008 N N . GLU A 1 490 ? 0.718 0.463 -52.001 1.00 79.31 490 GLU A N 1
ATOM 4009 C CA . GLU A 1 490 ? 0.825 1.863 -52.400 1.00 79.31 490 GLU A CA 1
ATOM 4010 C C . GLU A 1 490 ? 1.930 2.044 -53.449 1.00 79.31 490 GLU A C 1
ATOM 4012 O O . GLU A 1 490 ? 3.080 1.624 -53.282 1.00 79.31 490 GLU A O 1
ATOM 4017 N N . SER A 1 491 ? 1.545 2.681 -54.554 1.00 75.94 491 SER A N 1
ATOM 4018 C CA . SER A 1 491 ? 2.388 3.076 -55.685 1.00 75.94 491 SER A CA 1
ATOM 4019 C C . SER A 1 491 ? 2.254 4.584 -55.929 1.00 75.94 491 SER A C 1
ATOM 4021 O O . SER A 1 491 ? 1.330 5.202 -55.403 1.00 75.94 491 SER A O 1
ATOM 4023 N N . GLU A 1 492 ? 3.157 5.194 -56.709 1.00 63.53 492 GLU A N 1
ATOM 4024 C CA . GLU A 1 492 ? 3.249 6.663 -56.880 1.00 63.53 492 GLU A CA 1
ATOM 4025 C C . GLU A 1 492 ? 1.917 7.362 -57.207 1.00 63.53 492 GLU A C 1
ATOM 4027 O O . GLU A 1 492 ? 1.733 8.516 -56.839 1.00 63.53 492 GLU A O 1
ATOM 4032 N N . ASN A 1 493 ? 0.977 6.671 -57.864 1.00 64.38 493 ASN A N 1
ATOM 4033 C CA . ASN A 1 493 ? -0.297 7.252 -58.298 1.00 64.38 493 ASN A CA 1
ATOM 4034 C C . ASN A 1 493 ? -1.532 6.396 -57.959 1.00 64.38 493 ASN A C 1
ATOM 4036 O O . ASN A 1 493 ? -2.632 6.703 -58.422 1.00 64.38 493 ASN A O 1
ATOM 4040 N N . LYS A 1 494 ? -1.381 5.297 -57.205 1.00 70.44 494 LYS A N 1
ATOM 4041 C CA . LYS A 1 494 ? -2.477 4.346 -56.960 1.00 70.44 494 LYS A CA 1
ATOM 4042 C C . LYS A 1 494 ? -2.283 3.565 -55.661 1.00 70.44 494 LYS A C 1
ATOM 4044 O O . LYS A 1 494 ? -1.188 3.073 -55.396 1.00 70.44 494 LYS A O 1
ATOM 4049 N N . SER A 1 495 ? -3.364 3.416 -54.899 1.00 76.56 495 SER A N 1
ATOM 4050 C CA . SER A 1 495 ? -3.459 2.490 -53.768 1.00 76.56 495 SER A CA 1
ATOM 4051 C C . SER A 1 495 ? -4.351 1.323 -54.184 1.00 76.56 495 SER A C 1
ATOM 4053 O O . SER A 1 495 ? -5.528 1.522 -54.493 1.00 76.56 495 SER A O 1
ATOM 4055 N N . ASP A 1 496 ? -3.772 0.130 -54.257 1.00 79.38 496 ASP A N 1
ATOM 4056 C CA . ASP A 1 496 ? -4.478 -1.117 -54.535 1.00 79.38 496 ASP A CA 1
ATOM 4057 C C . ASP A 1 496 ? -4.653 -1.920 -53.241 1.00 79.38 496 ASP A C 1
ATOM 4059 O O . ASP A 1 496 ? -3.864 -1.818 -52.300 1.00 79.38 496 ASP A O 1
ATOM 4063 N N . PHE A 1 497 ? -5.724 -2.708 -53.170 1.00 83.75 497 PHE A N 1
ATOM 4064 C CA . PHE A 1 497 ? -6.120 -3.403 -51.950 1.00 83.75 497 PHE A CA 1
ATOM 4065 C C . PHE A 1 497 ? -6.377 -4.881 -52.224 1.00 83.75 497 PHE A C 1
ATOM 4067 O O . PHE A 1 497 ? -7.292 -5.234 -52.968 1.00 83.75 497 PHE A O 1
ATOM 4074 N N . GLU A 1 498 ? -5.610 -5.751 -51.573 1.00 86.06 498 GLU A N 1
ATOM 4075 C CA . GLU A 1 498 ? -5.713 -7.201 -51.724 1.00 86.06 498 GLU A CA 1
ATOM 4076 C C . GLU A 1 498 ? -6.254 -7.853 -50.444 1.00 86.06 498 GLU A C 1
ATOM 4078 O O . GLU A 1 498 ? -5.857 -7.500 -49.335 1.00 86.06 498 GLU A O 1
ATOM 4083 N N . LYS A 1 499 ? -7.163 -8.832 -50.574 1.00 86.12 499 LYS A N 1
ATOM 4084 C CA . LYS A 1 499 ? -7.768 -9.581 -49.447 1.00 86.12 499 LYS A CA 1
ATOM 4085 C C . LYS A 1 499 ? -7.504 -11.080 -49.548 1.00 86.12 499 LYS A C 1
ATOM 4087 O O . LYS A 1 499 ? -7.402 -11.636 -50.643 1.00 86.12 499 LYS A O 1
ATOM 4092 N N . GLY A 1 500 ? -7.473 -11.755 -48.400 1.00 87.38 500 GLY A N 1
ATOM 4093 C CA . GLY A 1 500 ? -7.494 -13.216 -48.314 1.00 87.38 500 GLY A CA 1
ATOM 4094 C C . GLY A 1 500 ? -6.311 -13.880 -49.026 1.00 87.38 500 GLY A C 1
ATOM 4095 O O . GLY A 1 500 ? -5.156 -13.597 -48.719 1.00 87.38 500 GLY A O 1
ATOM 4096 N N . SER A 1 501 ? -6.584 -14.771 -49.984 1.00 84.19 501 SER A N 1
ATOM 4097 C CA . SER A 1 501 ? -5.547 -15.558 -50.673 1.00 84.19 501 SER A CA 1
ATOM 4098 C C . SER A 1 501 ? -4.536 -14.709 -51.448 1.00 84.19 501 SER A C 1
ATOM 4100 O O . SER A 1 501 ? -3.367 -15.084 -51.522 1.00 84.19 501 SER A O 1
ATOM 4102 N N . ARG A 1 502 ? -4.955 -13.558 -51.989 1.00 84.94 502 ARG A N 1
ATOM 4103 C CA . ARG A 1 502 ? -4.062 -12.647 -52.719 1.00 84.94 502 ARG A CA 1
ATOM 4104 C C . ARG A 1 502 ? -3.106 -11.914 -51.783 1.00 84.94 502 ARG A C 1
ATOM 4106 O O . ARG A 1 502 ? -1.912 -11.888 -52.053 1.00 84.94 502 ARG A O 1
ATOM 4113 N N . ALA A 1 503 ? -3.599 -11.444 -50.636 1.00 86.12 503 ALA A N 1
ATOM 4114 C CA . ALA A 1 503 ? -2.766 -10.863 -49.582 1.00 86.12 503 ALA A CA 1
ATOM 4115 C C . ALA A 1 503 ? -1.705 -11.861 -49.069 1.00 86.12 503 ALA A C 1
ATOM 4117 O O . ALA A 1 503 ? -0.538 -11.511 -48.913 1.00 86.12 503 ALA A O 1
ATOM 4118 N N . ILE A 1 504 ? -2.079 -13.135 -48.898 1.00 88.38 504 ILE A N 1
ATOM 4119 C CA . ILE A 1 504 ? -1.137 -14.216 -48.549 1.00 88.38 504 ILE A CA 1
ATOM 4120 C C . ILE A 1 504 ? -0.091 -14.428 -49.658 1.00 88.38 504 ILE A C 1
ATOM 4122 O O . ILE A 1 504 ? 1.078 -14.690 -49.367 1.00 88.38 504 ILE A O 1
ATOM 4126 N N . GLY A 1 505 ? -0.499 -14.308 -50.925 1.00 89.00 505 GLY A N 1
ATOM 4127 C CA . GLY A 1 505 ? 0.398 -14.357 -52.080 1.00 89.00 505 GLY A CA 1
ATOM 4128 C C . GLY A 1 505 ? 1.495 -13.292 -52.017 1.00 89.00 505 GLY A C 1
ATOM 4129 O O . GLY A 1 505 ? 2.659 -13.624 -52.231 1.00 89.00 505 GLY A O 1
ATOM 4130 N N . VAL A 1 506 ? 1.142 -12.060 -51.631 1.00 88.38 506 VAL A N 1
ATOM 4131 C CA . VAL A 1 506 ? 2.099 -10.954 -51.449 1.00 88.38 506 VAL A CA 1
ATOM 4132 C C . VAL A 1 506 ? 3.132 -11.284 -50.367 1.00 88.38 506 VAL A C 1
ATOM 4134 O O . VAL A 1 506 ? 4.328 -11.185 -50.619 1.00 88.38 506 VAL A O 1
ATOM 4137 N N . ILE A 1 507 ? 2.712 -11.759 -49.190 1.00 89.69 507 ILE A N 1
ATOM 4138 C CA . ILE A 1 507 ? 3.642 -12.098 -48.091 1.00 89.69 507 ILE A CA 1
ATOM 4139 C C . ILE A 1 507 ? 4.635 -13.196 -48.520 1.00 89.69 507 ILE A C 1
ATOM 4141 O O . ILE A 1 507 ? 5.835 -13.094 -48.266 1.00 89.69 507 ILE A O 1
ATOM 4145 N N . LYS A 1 508 ? 4.162 -14.234 -49.226 1.00 89.75 508 LYS A N 1
ATOM 4146 C CA . LYS A 1 508 ? 5.021 -15.319 -49.743 1.00 89.75 508 LYS A CA 1
ATOM 4147 C C . LYS A 1 508 ? 5.996 -14.840 -50.819 1.00 89.75 508 LYS A C 1
ATOM 4149 O O . LYS A 1 508 ? 7.134 -15.310 -50.861 1.00 89.75 508 LYS A O 1
ATOM 4154 N N . ALA A 1 509 ? 5.557 -13.923 -51.678 1.00 88.06 509 ALA A N 1
ATOM 4155 C CA . ALA A 1 509 ? 6.406 -13.267 -52.663 1.00 88.06 509 ALA A CA 1
ATOM 4156 C C . ALA A 1 509 ? 7.547 -12.489 -51.986 1.00 88.06 509 ALA A C 1
ATOM 4158 O O . ALA A 1 509 ? 8.704 -12.662 -52.363 1.00 88.06 509 ALA A O 1
ATOM 4159 N N . LEU A 1 510 ? 7.246 -11.726 -50.931 1.00 86.25 510 LEU A N 1
ATOM 4160 C CA . LEU A 1 510 ? 8.263 -11.005 -50.159 1.00 86.25 510 LEU A CA 1
ATOM 4161 C C . LEU A 1 510 ? 9.255 -11.945 -49.471 1.00 86.25 510 LEU A C 1
ATOM 4163 O O . LEU A 1 510 ? 10.458 -11.707 -49.538 1.00 86.25 510 LEU A O 1
ATOM 4167 N N . LEU A 1 511 ? 8.789 -13.059 -48.891 1.00 87.75 511 LEU A N 1
ATOM 4168 C CA . LEU A 1 511 ? 9.688 -14.052 -48.290 1.00 87.75 511 LEU A CA 1
ATOM 4169 C C . LEU A 1 511 ? 10.664 -14.640 -49.321 1.00 87.75 511 LEU A C 1
ATOM 4171 O O . LEU A 1 511 ? 11.836 -14.862 -49.014 1.00 87.75 511 LEU A O 1
ATOM 4175 N N . LYS A 1 512 ? 10.201 -14.880 -50.556 1.00 86.44 512 LYS A N 1
ATOM 4176 C CA . LYS A 1 512 ? 11.055 -15.382 -51.641 1.00 86.44 512 LYS A CA 1
ATOM 4177 C C . LYS A 1 512 ? 12.209 -14.421 -51.936 1.00 86.44 512 LYS A C 1
ATOM 4179 O O . LYS A 1 512 ? 13.321 -14.889 -52.159 1.00 86.44 512 LYS A O 1
ATOM 4184 N N . ILE A 1 513 ? 11.952 -13.114 -51.903 1.00 81.12 513 ILE A N 1
ATOM 4185 C CA . ILE A 1 513 ? 12.986 -12.091 -52.087 1.00 81.12 513 ILE A CA 1
ATOM 4186 C C . ILE A 1 513 ? 13.910 -12.035 -50.869 1.00 81.12 513 ILE A C 1
ATOM 4188 O O . ILE A 1 513 ? 15.125 -12.103 -51.025 1.00 81.12 513 ILE A O 1
ATOM 4192 N N . ALA A 1 514 ? 13.346 -11.988 -49.657 1.00 78.81 514 ALA A N 1
ATOM 4193 C CA . ALA A 1 514 ? 14.109 -11.895 -48.411 1.00 78.81 514 ALA A CA 1
ATOM 4194 C C . ALA A 1 514 ? 15.081 -13.073 -48.197 1.00 78.81 514 ALA A C 1
ATOM 4196 O O . ALA A 1 514 ? 16.105 -12.912 -47.540 1.00 78.81 514 ALA A O 1
ATOM 4197 N N . ASN A 1 515 ? 14.809 -14.247 -48.780 1.00 79.44 515 ASN A N 1
ATOM 4198 C CA . ASN A 1 515 ? 15.738 -15.385 -48.777 1.00 79.44 515 ASN A CA 1
ATOM 4199 C C . ASN A 1 515 ? 17.031 -15.137 -49.583 1.00 79.44 515 ASN A C 1
ATOM 4201 O O . ASN A 1 515 ? 18.006 -15.856 -49.373 1.00 79.44 515 ASN A O 1
ATOM 4205 N N . ASN A 1 516 ? 17.045 -14.152 -50.488 1.00 68.38 516 ASN A N 1
ATOM 4206 C CA . ASN A 1 516 ? 18.144 -13.888 -51.421 1.00 68.38 516 ASN A CA 1
ATOM 4207 C C . ASN A 1 516 ? 18.910 -12.579 -51.133 1.00 68.38 516 ASN A C 1
ATOM 4209 O O . ASN A 1 516 ? 19.918 -12.323 -51.790 1.00 68.38 516 ASN A O 1
ATOM 4213 N N . THR A 1 517 ? 18.467 -11.747 -50.181 1.00 58.56 517 THR A N 1
ATOM 4214 C CA . THR A 1 517 ? 19.015 -10.391 -49.957 1.00 58.56 517 THR A CA 1
ATOM 4215 C C . THR A 1 517 ? 19.240 -10.059 -48.478 1.00 58.56 517 THR A C 1
ATOM 4217 O O . THR A 1 517 ? 18.395 -10.353 -47.635 1.00 58.56 517 THR A O 1
ATOM 4220 N N . GLU A 1 518 ? 20.338 -9.362 -48.161 1.00 55.72 518 GLU A N 1
ATOM 4221 C CA . GLU A 1 518 ? 20.606 -8.791 -46.830 1.00 55.72 518 GLU A CA 1
ATOM 4222 C C . GLU A 1 518 ? 19.690 -7.574 -46.566 1.00 55.72 518 GLU A C 1
ATOM 4224 O O . GLU A 1 518 ? 20.000 -6.472 -47.013 1.00 55.72 518 GLU A O 1
ATOM 4229 N N . SER A 1 519 ? 18.551 -7.800 -45.887 1.00 54.84 519 SER A N 1
ATOM 4230 C CA . SER A 1 519 ? 17.606 -6.855 -45.223 1.00 54.84 519 SER A CA 1
ATOM 4231 C C . SER A 1 519 ? 17.083 -5.608 -45.969 1.00 54.84 519 SER A C 1
ATOM 4233 O O . SER A 1 519 ? 16.121 -4.984 -45.524 1.00 54.84 519 SER A O 1
ATOM 4235 N N . THR A 1 520 ? 17.643 -5.249 -47.118 1.00 61.75 520 THR A N 1
ATOM 4236 C CA . THR A 1 520 ? 17.199 -4.166 -47.996 1.00 61.75 520 THR A CA 1
ATOM 4237 C C . THR A 1 520 ? 16.896 -4.744 -49.365 1.00 61.75 520 THR A C 1
ATOM 4239 O O . THR A 1 520 ? 17.741 -5.399 -49.972 1.00 61.75 520 THR A O 1
ATOM 4242 N N . ILE A 1 521 ? 15.675 -4.497 -49.835 1.00 65.62 521 ILE A N 1
ATOM 4243 C CA . ILE A 1 521 ? 15.190 -4.993 -51.119 1.00 65.62 521 ILE A CA 1
ATOM 4244 C C . ILE A 1 521 ? 15.292 -3.849 -52.127 1.00 65.62 521 ILE A C 1
ATOM 4246 O O . ILE A 1 521 ? 14.842 -2.727 -51.865 1.00 65.62 521 ILE A O 1
ATOM 4250 N N . ASP A 1 522 ? 15.919 -4.108 -53.272 1.00 68.00 522 ASP A N 1
ATOM 4251 C CA . ASP A 1 522 ? 15.834 -3.183 -54.395 1.00 68.00 522 ASP A CA 1
ATOM 4252 C C . ASP A 1 522 ? 14.489 -3.339 -55.118 1.00 68.00 522 ASP A C 1
ATOM 4254 O O . ASP A 1 522 ? 13.864 -4.400 -55.139 1.00 68.00 522 ASP A O 1
ATOM 4258 N N . ILE A 1 523 ? 14.013 -2.249 -55.718 1.00 66.38 523 ILE A N 1
ATOM 4259 C CA . ILE A 1 523 ? 12.749 -2.269 -56.468 1.00 66.38 523 ILE A CA 1
ATOM 4260 C C . ILE A 1 523 ? 12.801 -3.281 -57.630 1.00 66.38 523 ILE A C 1
ATOM 4262 O O . ILE A 1 523 ? 11.760 -3.786 -58.039 1.00 66.38 523 ILE A O 1
ATOM 4266 N N . GLU A 1 524 ? 13.986 -3.607 -58.160 1.00 67.62 524 GLU A N 1
ATOM 4267 C CA . GLU A 1 524 ? 14.142 -4.608 -59.226 1.00 67.62 524 GLU A CA 1
ATOM 4268 C C . GLU A 1 524 ? 13.751 -6.015 -58.754 1.00 67.62 524 GLU A C 1
ATOM 4270 O O . GLU A 1 524 ? 13.005 -6.694 -59.455 1.00 67.62 524 GLU A O 1
ATOM 4275 N N . SER A 1 525 ? 14.111 -6.395 -57.530 1.00 73.88 525 SER A N 1
ATOM 4276 C CA . SER A 1 525 ? 13.707 -7.654 -56.898 1.00 73.88 525 SER A CA 1
ATOM 4277 C C . SER A 1 525 ? 12.192 -7.734 -56.669 1.00 73.88 525 SER A C 1
ATOM 4279 O O . SER A 1 525 ? 11.608 -8.811 -56.758 1.00 73.88 525 SER A O 1
ATOM 4281 N N . LEU A 1 526 ? 11.515 -6.599 -56.433 1.00 75.00 526 LEU A N 1
ATOM 4282 C CA . LEU A 1 526 ? 10.045 -6.553 -56.343 1.00 75.00 526 LEU A CA 1
ATOM 4283 C C . LEU A 1 526 ? 9.361 -6.809 -57.693 1.00 75.00 526 LEU A C 1
ATOM 4285 O O . LEU A 1 526 ? 8.261 -7.365 -57.724 1.00 75.00 526 LEU A O 1
ATOM 4289 N N . LYS A 1 527 ? 10.013 -6.467 -58.813 1.00 75.38 527 LYS A N 1
ATOM 4290 C CA . LYS A 1 527 ? 9.499 -6.792 -60.155 1.00 75.38 527 LYS A CA 1
ATOM 4291 C C . LYS A 1 527 ? 9.480 -8.299 -60.397 1.00 75.38 527 LYS A C 1
ATOM 4293 O O . LYS A 1 527 ? 8.556 -8.803 -61.025 1.00 75.38 527 LYS A O 1
ATOM 4298 N N . GLU A 1 528 ? 10.452 -9.038 -59.860 1.00 74.88 528 GLU A N 1
ATOM 4299 C CA . GLU A 1 528 ? 10.535 -10.499 -60.027 1.00 74.88 528 GLU A CA 1
ATOM 4300 C C . GLU A 1 528 ? 9.346 -11.257 -59.415 1.00 74.88 528 GLU A C 1
ATOM 4302 O O . GLU A 1 528 ? 9.119 -12.429 -59.729 1.00 74.88 528 GLU A O 1
ATOM 4307 N N . VAL A 1 529 ? 8.579 -10.596 -58.544 1.00 80.19 529 VAL A N 1
ATOM 4308 C CA . VAL A 1 529 ? 7.390 -11.156 -57.894 1.00 80.19 529 VAL A CA 1
ATOM 4309 C C . VAL A 1 529 ? 6.093 -10.422 -58.248 1.00 80.19 529 VAL A C 1
ATOM 4311 O O . VAL A 1 529 ? 5.068 -10.675 -57.617 1.00 80.19 529 VAL A O 1
ATOM 4314 N N . GLY A 1 530 ? 6.113 -9.545 -59.258 1.00 76.75 530 GLY A N 1
ATOM 4315 C CA . GLY A 1 530 ? 4.924 -8.831 -59.734 1.00 76.75 530 GLY A CA 1
ATOM 4316 C C . GLY A 1 530 ? 4.432 -7.721 -58.800 1.00 76.75 530 GLY A C 1
ATOM 4317 O O . GLY A 1 530 ? 3.249 -7.389 -58.815 1.00 76.75 530 GLY A O 1
ATOM 4318 N N . LEU A 1 531 ? 5.313 -7.171 -57.959 1.00 79.62 531 LEU A N 1
ATOM 4319 C CA . LEU A 1 531 ? 5.047 -6.012 -57.096 1.00 79.62 531 LEU A CA 1
ATOM 4320 C C . LEU A 1 531 ? 5.741 -4.757 -57.648 1.00 79.62 531 LEU A C 1
ATOM 4322 O O . LEU A 1 531 ? 6.174 -3.882 -56.894 1.00 79.62 531 LEU A O 1
ATOM 4326 N N . GLU A 1 532 ? 5.882 -4.679 -58.978 1.00 69.69 532 GLU A N 1
ATOM 4327 C CA . GLU A 1 532 ? 6.487 -3.529 -59.638 1.00 69.69 532 GLU A CA 1
ATOM 4328 C C . GLU A 1 532 ? 5.786 -2.223 -59.232 1.00 69.69 532 GLU A C 1
ATOM 4330 O O . GLU A 1 532 ? 4.563 -2.109 -59.250 1.00 69.69 532 GLU A O 1
ATOM 4335 N N . ASN A 1 533 ? 6.581 -1.210 -58.879 1.00 69.38 533 ASN A N 1
ATOM 4336 C CA . ASN A 1 533 ? 6.129 0.137 -58.498 1.00 69.38 533 ASN A CA 1
ATOM 4337 C C . ASN A 1 533 ? 5.473 0.269 -57.109 1.00 69.38 533 ASN A C 1
ATOM 4339 O O . ASN A 1 533 ? 5.064 1.375 -56.748 1.00 69.38 533 ASN A O 1
ATOM 4343 N N . CYS A 1 534 ? 5.405 -0.799 -56.307 1.00 71.81 534 CYS A N 1
ATOM 4344 C CA . CYS A 1 534 ? 4.994 -0.697 -54.904 1.00 71.81 534 CYS A CA 1
ATOM 4345 C C . CYS A 1 534 ? 6.151 -0.143 -54.059 1.00 71.81 534 CYS A C 1
ATOM 4347 O O . CYS A 1 534 ? 7.226 -0.741 -54.014 1.00 71.81 534 CYS A O 1
ATOM 4349 N N . HIS A 1 535 ? 5.936 0.985 -53.381 1.00 73.56 535 HIS A N 1
ATOM 4350 C CA . HIS A 1 535 ? 6.934 1.594 -52.488 1.00 73.56 535 HIS A CA 1
ATOM 4351 C C . HIS A 1 535 ? 6.548 1.502 -51.006 1.00 73.56 535 HIS A C 1
ATOM 4353 O O . HIS A 1 535 ? 7.405 1.687 -50.144 1.00 73.56 535 HIS A O 1
ATOM 4359 N N . HIS A 1 536 ? 5.286 1.185 -50.713 1.00 81.62 536 HIS A N 1
ATOM 4360 C CA . HIS A 1 536 ? 4.796 0.915 -49.368 1.00 81.62 536 HIS A CA 1
ATOM 4361 C C . HIS A 1 536 ? 3.779 -0.234 -49.423 1.00 81.62 536 HIS A C 1
ATOM 4363 O O . HIS A 1 536 ? 2.876 -0.251 -50.260 1.00 81.62 536 HIS A O 1
ATOM 4369 N N . ILE A 1 537 ? 3.967 -1.241 -48.571 1.00 86.44 537 ILE A N 1
ATOM 4370 C CA . ILE A 1 537 ? 3.090 -2.410 -48.469 1.00 86.44 537 ILE A CA 1
ATOM 4371 C C . ILE A 1 537 ? 2.688 -2.560 -47.009 1.00 86.44 537 ILE A C 1
ATOM 4373 O O . ILE A 1 537 ? 3.529 -2.897 -46.179 1.00 86.44 537 ILE A O 1
ATOM 4377 N N . LYS A 1 538 ? 1.402 -2.376 -46.702 1.00 90.38 538 LYS A N 1
ATOM 4378 C CA . LYS A 1 538 ? 0.868 -2.463 -45.337 1.00 90.38 538 LYS A CA 1
ATOM 4379 C C . LYS A 1 538 ? -0.055 -3.664 -45.176 1.00 90.38 538 LYS A C 1
ATOM 4381 O O . LYS A 1 538 ? -1.073 -3.772 -45.849 1.00 90.38 538 LYS A O 1
ATOM 4386 N N . LEU A 1 539 ? 0.273 -4.549 -44.246 1.00 91.88 539 LEU A N 1
ATOM 4387 C CA . LEU A 1 539 ? -0.550 -5.670 -43.808 1.00 91.88 539 LEU A CA 1
ATOM 4388 C C . LEU A 1 539 ? -1.515 -5.229 -42.707 1.00 91.88 539 LEU A C 1
ATOM 4390 O O . LEU A 1 539 ? -1.098 -4.617 -41.723 1.00 91.88 539 LEU A O 1
ATOM 4394 N N . THR A 1 540 ? -2.780 -5.631 -42.820 1.00 93.00 540 THR A N 1
ATOM 4395 C CA . THR A 1 540 ? -3.725 -5.632 -41.700 1.00 93.00 540 THR A CA 1
ATOM 4396 C C . THR A 1 540 ? -4.411 -6.990 -41.559 1.00 93.00 540 THR A C 1
ATOM 4398 O O . THR A 1 540 ? -4.795 -7.605 -42.554 1.00 93.00 540 THR A O 1
ATOM 4401 N N . ALA A 1 541 ? -4.544 -7.487 -40.331 1.00 94.12 541 ALA A N 1
ATOM 4402 C CA . ALA A 1 541 ? -5.178 -8.775 -40.044 1.00 94.12 541 ALA A CA 1
ATOM 4403 C C . ALA A 1 541 ? -5.784 -8.796 -38.634 1.00 94.12 541 ALA A C 1
ATOM 4405 O O . ALA A 1 541 ? -5.308 -8.091 -37.749 1.00 94.12 541 ALA A O 1
ATOM 4406 N N . GLU A 1 542 ? -6.802 -9.624 -38.418 1.00 94.19 542 GLU A N 1
ATOM 4407 C CA . GLU A 1 542 ? -7.300 -9.989 -37.086 1.00 94.19 542 GLU A CA 1
ATOM 4408 C C . GLU A 1 542 ? -6.505 -11.188 -36.566 1.00 94.19 542 GLU A C 1
ATOM 4410 O O . GLU A 1 542 ? -6.235 -12.120 -37.330 1.00 94.19 542 GLU A O 1
ATOM 4415 N N . TYR A 1 543 ? -6.132 -11.183 -35.288 1.00 94.69 543 TYR A N 1
ATOM 4416 C CA . TYR A 1 543 ? -5.330 -12.242 -34.686 1.00 94.69 543 TYR A CA 1
ATOM 4417 C C . TYR A 1 543 ? -6.082 -12.929 -33.545 1.00 94.69 543 TYR A C 1
ATOM 4419 O O . TYR A 1 543 ? -6.396 -12.340 -32.519 1.00 94.69 543 TYR A O 1
ATOM 4427 N N . ASN A 1 544 ? -6.360 -14.214 -33.744 1.00 91.06 544 ASN A N 1
ATOM 4428 C CA . ASN A 1 544 ? -7.276 -15.016 -32.938 1.00 91.06 544 ASN A CA 1
ATOM 4429 C C . ASN A 1 544 ? -6.531 -15.966 -31.989 1.00 91.06 544 ASN A C 1
ATOM 4431 O O . ASN A 1 544 ? -6.928 -17.122 -31.816 1.00 91.06 544 ASN A O 1
ATOM 4435 N N . LYS A 1 545 ? -5.413 -15.520 -31.409 1.00 91.75 545 LYS A N 1
ATOM 4436 C CA . LYS A 1 545 ? -4.678 -16.292 -30.399 1.00 91.75 545 LYS A CA 1
ATOM 4437 C C . LYS A 1 545 ? -5.057 -15.777 -29.013 1.00 91.75 545 LYS A C 1
ATOM 4439 O O . LYS A 1 545 ? -4.842 -14.610 -28.704 1.00 91.75 545 LYS A O 1
ATOM 4444 N N . GLY A 1 546 ? -5.629 -16.655 -28.188 1.00 89.50 546 GLY A N 1
ATOM 4445 C CA . GLY A 1 546 ? -5.881 -16.355 -26.778 1.00 89.50 546 GLY A CA 1
ATOM 4446 C C . GLY A 1 546 ? -4.578 -16.143 -25.995 1.00 89.50 546 GLY A C 1
ATOM 4447 O O . GLY A 1 546 ? -3.505 -16.497 -26.494 1.00 89.50 546 GLY A O 1
ATOM 4448 N N . PRO A 1 547 ? -4.654 -15.583 -24.776 1.00 90.50 547 PRO A N 1
ATOM 4449 C CA . PRO A 1 547 ? -3.476 -15.369 -23.947 1.00 90.50 547 PRO A CA 1
ATOM 4450 C C . PRO A 1 547 ? -2.781 -16.695 -23.632 1.00 90.50 547 PRO A C 1
ATOM 4452 O O . PRO A 1 547 ? -3.428 -17.739 -23.516 1.00 90.50 547 PRO A O 1
ATOM 4455 N N . ILE A 1 548 ? -1.460 -16.647 -23.489 1.00 91.06 548 ILE A N 1
ATOM 4456 C CA . ILE A 1 548 ? -0.650 -17.815 -23.128 1.00 91.06 548 ILE A CA 1
ATOM 4457 C C . ILE A 1 548 ? 0.162 -17.546 -21.870 1.00 91.06 548 ILE A C 1
ATOM 4459 O O . ILE A 1 548 ? 0.609 -16.423 -21.646 1.00 91.06 548 ILE A O 1
ATOM 4463 N N . GLU A 1 549 ? 0.384 -18.597 -21.087 1.00 90.12 549 GLU A N 1
ATOM 4464 C CA . GLU A 1 549 ? 1.207 -18.566 -19.880 1.00 90.12 549 GLU A CA 1
ATOM 4465 C C . GLU A 1 549 ? 2.485 -19.380 -20.079 1.00 90.12 549 GLU A C 1
ATOM 4467 O O . GLU A 1 549 ? 2.458 -20.520 -20.552 1.00 90.12 549 GLU A O 1
ATOM 4472 N N . ILE A 1 550 ? 3.620 -18.789 -19.714 1.00 86.31 550 ILE A N 1
ATOM 4473 C CA . ILE A 1 550 ? 4.955 -19.354 -19.900 1.00 86.31 550 ILE A CA 1
ATOM 4474 C C . ILE A 1 550 ? 5.710 -19.254 -18.577 1.00 86.31 550 ILE A C 1
ATOM 4476 O O . ILE A 1 550 ? 5.902 -18.165 -18.040 1.00 86.31 550 ILE A O 1
ATOM 4480 N N . LYS A 1 551 ? 6.181 -20.387 -18.052 1.00 85.81 551 LYS A N 1
ATOM 4481 C CA . LYS A 1 551 ? 7.014 -20.420 -16.838 1.00 85.81 551 LYS A CA 1
ATOM 4482 C C . LYS A 1 551 ? 8.352 -19.725 -17.081 1.00 85.81 551 LYS A C 1
ATOM 4484 O O . LYS A 1 551 ? 8.962 -19.952 -18.114 1.00 85.81 551 LYS A O 1
ATOM 4489 N N . LEU A 1 552 ? 8.866 -18.955 -16.126 1.00 77.12 552 LEU A N 1
ATOM 4490 C CA . LEU A 1 552 ? 10.153 -18.252 -16.267 1.00 77.12 552 LEU A CA 1
ATOM 4491 C C . LEU A 1 552 ? 11.360 -19.146 -15.934 1.00 77.12 552 LEU A C 1
ATOM 4493 O O . LEU A 1 552 ? 12.281 -18.756 -15.217 1.00 77.12 552 LEU A O 1
ATOM 4497 N N . ASP A 1 553 ? 11.360 -20.368 -16.465 1.00 77.56 553 ASP A N 1
ATOM 4498 C CA . ASP A 1 553 ? 12.489 -21.295 -16.399 1.00 77.56 553 ASP A CA 1
ATOM 4499 C C . ASP A 1 553 ? 13.324 -21.257 -17.695 1.00 77.56 553 ASP A C 1
ATOM 4501 O O . ASP A 1 553 ? 13.006 -20.553 -18.655 1.00 77.56 553 ASP A O 1
ATOM 4505 N N . ASN A 1 554 ? 14.421 -22.018 -17.746 1.00 73.88 554 ASN A N 1
ATOM 4506 C CA . ASN A 1 554 ? 15.291 -22.066 -18.929 1.00 73.88 554 ASN A CA 1
ATOM 4507 C C . ASN A 1 554 ? 14.566 -22.506 -20.215 1.00 73.88 554 ASN A C 1
ATOM 4509 O O . ASN A 1 554 ? 15.041 -22.185 -21.303 1.00 73.88 554 ASN A O 1
ATOM 4513 N N . ASN A 1 555 ? 13.451 -23.238 -20.114 1.00 76.56 555 ASN A N 1
ATOM 4514 C CA . ASN A 1 555 ? 12.659 -23.648 -21.269 1.00 76.56 555 ASN A CA 1
ATOM 4515 C C . ASN A 1 555 ? 11.652 -22.573 -21.666 1.00 76.56 555 ASN A C 1
ATOM 4517 O O . ASN A 1 555 ? 11.483 -22.332 -22.855 1.00 76.56 555 ASN A O 1
ATOM 4521 N N . GLY A 1 556 ? 11.011 -21.895 -20.718 1.00 76.44 556 GLY A N 1
ATOM 4522 C CA . GLY A 1 556 ? 10.099 -20.807 -21.048 1.00 76.44 556 GLY A CA 1
ATOM 4523 C C . GLY A 1 556 ? 10.810 -19.576 -21.599 1.00 76.44 556 GLY A C 1
ATOM 4524 O O . GLY A 1 556 ? 10.296 -18.953 -22.521 1.00 76.44 556 GLY A O 1
ATOM 4525 N N . TRP A 1 557 ? 12.051 -19.298 -21.180 1.00 72.81 557 TRP A N 1
ATOM 4526 C CA . TRP A 1 557 ? 12.874 -18.273 -21.836 1.00 72.81 557 TRP A CA 1
ATOM 4527 C C . TRP A 1 557 ? 13.142 -18.567 -23.325 1.00 72.81 557 TRP A C 1
ATOM 4529 O O . TRP A 1 557 ? 13.316 -17.623 -24.093 1.00 72.81 557 TRP A O 1
ATOM 4539 N N . ARG A 1 558 ? 13.092 -19.838 -23.768 1.00 73.12 558 ARG A N 1
ATOM 4540 C CA . ARG A 1 558 ? 13.174 -20.206 -25.201 1.00 73.12 558 ARG A CA 1
ATOM 4541 C C . ARG A 1 558 ? 11.970 -19.742 -26.007 1.00 73.12 558 ARG A C 1
ATOM 4543 O O . ARG A 1 558 ? 12.052 -19.654 -27.225 1.00 73.12 558 ARG A O 1
ATOM 4550 N N . TYR A 1 559 ? 10.844 -19.463 -25.351 1.00 75.56 559 TYR A N 1
ATOM 4551 C CA . TYR A 1 559 ? 9.705 -18.872 -26.041 1.00 75.56 559 TYR A CA 1
ATOM 4552 C C . TYR A 1 559 ? 10.059 -17.487 -26.580 1.00 75.56 559 TYR A C 1
ATOM 4554 O O . TYR A 1 559 ? 9.617 -17.112 -27.661 1.00 75.56 559 TYR A O 1
ATOM 4562 N N . PHE A 1 560 ? 10.884 -16.751 -25.835 1.00 72.06 560 PHE A N 1
ATOM 4563 C CA . PHE A 1 560 ? 11.199 -15.366 -26.134 1.00 72.06 560 PHE A CA 1
ATOM 4564 C C . PHE A 1 560 ? 12.557 -15.155 -26.820 1.00 72.06 560 PHE A C 1
ATOM 4566 O O . PHE A 1 560 ? 12.785 -14.070 -27.352 1.00 72.06 560 PHE A O 1
ATOM 4573 N N . SER A 1 561 ? 13.437 -16.167 -26.827 1.00 68.88 561 SER A N 1
ATOM 4574 C CA . SER A 1 561 ? 14.777 -16.117 -27.433 1.00 68.88 561 SER A CA 1
ATOM 4575 C C . SER A 1 561 ? 15.122 -17.408 -28.174 1.00 68.88 561 SER A C 1
ATOM 4577 O O . SER A 1 561 ? 14.915 -18.503 -27.648 1.00 68.88 561 SER A O 1
ATOM 4579 N N . ASP A 1 562 ? 15.725 -17.275 -29.357 1.00 61.50 562 ASP A N 1
ATOM 4580 C CA . ASP A 1 562 ? 16.212 -18.409 -30.154 1.00 61.50 562 ASP A CA 1
ATOM 4581 C C . ASP A 1 562 ? 17.516 -19.027 -29.605 1.00 61.50 562 ASP A C 1
ATOM 4583 O O . ASP A 1 562 ? 17.842 -20.162 -29.951 1.00 61.50 562 ASP A O 1
ATOM 4587 N N . ASN A 1 563 ? 18.245 -18.334 -28.715 1.00 60.56 563 ASN A N 1
ATOM 4588 C CA . ASN A 1 563 ? 19.526 -18.803 -28.171 1.00 60.56 563 ASN A CA 1
ATOM 4589 C C . ASN A 1 563 ? 19.548 -18.745 -26.630 1.00 60.56 563 ASN A C 1
ATOM 4591 O O . ASN A 1 563 ? 19.308 -17.696 -26.030 1.00 60.56 563 ASN A O 1
ATOM 4595 N N . VAL A 1 564 ? 19.800 -19.885 -25.973 1.00 54.34 564 VAL A N 1
ATOM 4596 C CA . VAL A 1 564 ? 19.763 -20.018 -24.493 1.00 54.34 564 VAL A CA 1
ATOM 4597 C C . VAL A 1 564 ? 21.150 -19.910 -23.867 1.00 54.34 564 VAL A C 1
ATOM 4599 O O . VAL A 1 564 ? 21.257 -19.550 -22.691 1.00 54.34 564 VAL A O 1
ATOM 4602 N N . GLU A 1 565 ? 22.179 -20.234 -24.654 1.00 55.91 565 GLU A N 1
ATOM 4603 C CA . GLU A 1 565 ? 23.576 -20.368 -24.227 1.00 55.91 565 GLU A CA 1
ATOM 4604 C C . GLU A 1 565 ? 24.363 -19.051 -24.288 1.00 55.91 565 GLU A C 1
ATOM 4606 O O . GLU A 1 565 ? 25.437 -18.962 -23.702 1.00 55.91 565 GLU A O 1
ATOM 4611 N N . GLU A 1 566 ? 23.828 -18.017 -24.940 1.00 52.56 566 GLU A N 1
ATOM 4612 C CA . GLU A 1 566 ? 24.454 -16.696 -25.004 1.00 52.56 566 GLU A CA 1
ATOM 4613 C C . GLU A 1 566 ? 23.863 -15.750 -23.948 1.00 52.56 566 GLU A C 1
ATOM 4615 O O . GLU A 1 566 ? 22.648 -15.685 -23.744 1.00 52.56 566 GLU A O 1
ATOM 4620 N N . ASP A 1 567 ? 24.726 -14.953 -23.308 1.00 47.16 567 ASP A N 1
ATOM 4621 C CA . ASP A 1 567 ? 24.336 -13.861 -22.395 1.00 47.16 567 ASP A CA 1
ATOM 4622 C C . ASP A 1 567 ? 23.569 -12.730 -23.112 1.00 47.16 567 ASP A C 1
ATOM 4624 O O . ASP A 1 567 ? 23.068 -11.797 -22.481 1.00 47.16 567 ASP A O 1
ATOM 4628 N N . VAL A 1 568 ? 23.476 -12.799 -24.444 1.00 49.16 568 VAL A N 1
ATOM 4629 C CA . VAL A 1 568 ? 22.817 -11.823 -25.305 1.00 49.16 568 VAL A CA 1
ATOM 4630 C C . VAL A 1 568 ? 21.482 -12.388 -25.782 1.00 49.16 568 VAL A C 1
ATOM 4632 O O . VAL A 1 568 ? 21.408 -13.167 -26.724 1.00 49.16 568 VAL A O 1
ATOM 4635 N N . TYR A 1 569 ? 20.408 -11.961 -25.126 1.00 57.12 569 TYR A N 1
ATOM 4636 C CA . TYR A 1 569 ? 19.036 -12.250 -25.543 1.00 57.12 569 TYR A CA 1
ATOM 4637 C C . TYR A 1 569 ? 18.714 -11.556 -26.882 1.00 57.12 569 TYR A C 1
ATOM 4639 O O . TYR A 1 569 ? 19.071 -10.391 -27.056 1.00 57.12 569 TYR A O 1
ATOM 4647 N N . ILE A 1 570 ? 18.034 -12.240 -27.806 1.00 61.53 570 ILE A N 1
ATOM 4648 C CA . ILE A 1 570 ? 17.458 -11.649 -29.026 1.00 61.53 570 ILE A CA 1
ATOM 4649 C C . ILE A 1 570 ? 15.957 -11.941 -28.999 1.00 61.53 570 ILE A C 1
ATOM 4651 O O . ILE A 1 570 ? 15.562 -13.104 -28.974 1.00 61.53 570 ILE A O 1
ATOM 4655 N N . GLU A 1 571 ? 15.131 -10.891 -28.961 1.00 68.81 571 GLU A N 1
ATOM 4656 C CA . GLU A 1 571 ? 13.669 -11.019 -28.921 1.00 68.81 571 GLU A CA 1
ATOM 4657 C C . GLU A 1 571 ? 13.141 -11.635 -30.227 1.00 68.81 571 GLU A C 1
ATOM 4659 O O . GLU A 1 571 ? 13.442 -11.143 -31.317 1.00 68.81 571 GLU A O 1
ATOM 4664 N N . ARG A 1 572 ? 12.336 -12.699 -30.126 1.00 76.50 572 ARG A N 1
ATOM 4665 C CA . ARG A 1 572 ? 11.717 -13.331 -31.302 1.00 76.50 572 ARG A CA 1
ATOM 4666 C C . ARG A 1 572 ? 10.701 -12.393 -31.970 1.00 76.50 572 ARG A C 1
ATOM 4668 O O . ARG A 1 572 ? 9.925 -11.749 -31.258 1.00 76.50 572 ARG A O 1
ATOM 4675 N N . PRO A 1 573 ? 10.586 -12.397 -33.314 1.00 78.94 573 PRO A N 1
ATOM 4676 C CA . PRO A 1 573 ? 9.600 -11.591 -34.040 1.00 78.94 573 PRO A CA 1
ATOM 4677 C C . PRO A 1 573 ? 8.157 -11.730 -33.565 1.00 78.94 573 PRO A C 1
ATOM 4679 O O . PRO A 1 573 ? 7.390 -10.768 -33.578 1.00 78.94 573 PRO A O 1
ATOM 4682 N N . GLU A 1 574 ? 7.786 -12.923 -33.099 1.00 82.12 574 GLU A N 1
ATOM 4683 C CA . GLU A 1 574 ? 6.443 -13.192 -32.593 1.00 82.12 574 GLU A CA 1
ATOM 4684 C C . GLU A 1 574 ? 6.052 -12.256 -31.436 1.00 82.12 574 GLU A C 1
ATOM 4686 O O . GLU A 1 574 ? 4.909 -11.793 -31.370 1.00 82.12 574 GLU A O 1
ATOM 4691 N N . CYS A 1 575 ? 7.003 -11.935 -30.553 1.00 77.19 575 CYS A N 1
ATOM 4692 C CA . CYS A 1 575 ? 6.758 -11.106 -29.381 1.00 77.19 575 CYS A CA 1
ATOM 4693 C C . CYS A 1 575 ? 6.346 -9.691 -29.792 1.00 77.19 575 CYS A C 1
ATOM 4695 O O . CYS A 1 575 ? 5.287 -9.227 -29.392 1.00 77.19 575 CYS A O 1
ATOM 4697 N N . TYR A 1 576 ? 7.091 -9.023 -30.668 1.00 77.12 576 TYR A N 1
ATOM 4698 C CA . TYR A 1 576 ? 6.793 -7.628 -30.992 1.00 77.12 576 TYR A CA 1
ATOM 4699 C C . TYR A 1 576 ? 5.762 -7.430 -32.110 1.00 77.12 576 TYR A C 1
ATOM 4701 O O . TYR A 1 576 ? 5.061 -6.409 -32.141 1.00 77.12 576 TYR A O 1
ATOM 4709 N N . ILE A 1 577 ? 5.604 -8.406 -33.012 1.00 82.56 577 ILE A N 1
ATOM 4710 C CA . ILE A 1 577 ? 4.548 -8.357 -34.030 1.00 82.56 577 ILE A CA 1
ATOM 4711 C C . ILE A 1 577 ? 3.185 -8.537 -33.360 1.00 82.56 577 ILE A C 1
ATOM 4713 O O . ILE A 1 577 ? 2.304 -7.688 -33.542 1.00 82.56 577 ILE A O 1
ATOM 4717 N N . PHE A 1 578 ? 3.009 -9.599 -32.565 1.00 87.19 578 PHE A N 1
ATOM 4718 C CA . PHE A 1 578 ? 1.686 -10.016 -32.097 1.00 87.19 578 PHE A CA 1
ATOM 4719 C C . PHE A 1 578 ? 1.383 -9.680 -30.644 1.00 87.19 578 PHE A C 1
ATOM 4721 O O . PHE A 1 578 ? 0.207 -9.492 -30.333 1.00 87.19 578 PHE A O 1
ATOM 4728 N N . ALA A 1 579 ? 2.370 -9.612 -29.744 1.00 85.25 579 ALA A N 1
ATOM 4729 C CA . ALA A 1 579 ? 2.068 -9.301 -28.350 1.00 85.25 579 ALA A CA 1
ATOM 4730 C C . ALA A 1 579 ? 1.675 -7.829 -28.199 1.00 85.25 579 ALA A C 1
ATOM 4732 O O . ALA A 1 579 ? 2.258 -6.924 -28.799 1.00 85.25 579 ALA A O 1
ATOM 4733 N N . LYS A 1 580 ? 0.640 -7.606 -27.398 1.00 84.50 580 LYS A N 1
ATOM 4734 C CA . LYS A 1 580 ? 0.155 -6.293 -26.981 1.00 84.50 580 LYS A CA 1
ATOM 4735 C C . LYS A 1 580 ? 0.840 -5.871 -25.685 1.00 84.50 580 LYS A C 1
ATOM 4737 O O . LYS A 1 580 ? 1.333 -4.752 -25.591 1.00 84.50 580 LYS A O 1
ATOM 4742 N N . GLU A 1 581 ? 0.861 -6.776 -24.715 1.00 87.25 581 GLU A N 1
ATOM 4743 C CA . GLU A 1 581 ? 1.480 -6.609 -23.402 1.00 87.25 581 GLU A CA 1
ATOM 4744 C C . GLU A 1 581 ? 1.978 -7.967 -22.898 1.00 87.25 581 GLU A C 1
ATOM 4746 O O . GLU A 1 581 ? 1.452 -9.020 -23.281 1.00 87.25 581 GLU A O 1
ATOM 4751 N N . ILE A 1 582 ? 3.015 -7.932 -22.065 1.00 86.56 582 ILE A N 1
ATOM 4752 C CA . ILE A 1 582 ? 3.539 -9.105 -21.369 1.00 86.56 582 ILE A CA 1
ATOM 4753 C C . ILE A 1 582 ? 3.500 -8.798 -19.876 1.00 86.56 582 ILE A C 1
ATOM 4755 O O . ILE A 1 582 ? 4.204 -7.902 -19.409 1.00 86.56 582 ILE A O 1
ATOM 4759 N N . ASP A 1 583 ? 2.704 -9.557 -19.134 1.00 89.31 583 ASP A N 1
ATOM 4760 C CA . ASP A 1 583 ? 2.694 -9.517 -17.677 1.00 89.31 583 ASP A CA 1
ATOM 4761 C C . ASP A 1 583 ? 3.691 -10.552 -17.150 1.00 89.31 583 ASP A C 1
ATOM 4763 O O . ASP A 1 583 ? 3.712 -11.698 -17.595 1.00 89.31 583 ASP A O 1
ATOM 4767 N N . VAL A 1 584 ? 4.546 -10.159 -16.216 1.00 87.50 584 VAL A N 1
ATOM 4768 C CA . VAL A 1 584 ? 5.587 -10.986 -15.606 1.00 87.50 584 VAL A CA 1
ATOM 4769 C C . VAL A 1 584 ? 5.322 -11.045 -14.115 1.00 87.50 584 VAL A C 1
ATOM 4771 O O . VAL A 1 584 ? 5.293 -10.024 -13.433 1.00 87.50 584 VAL A O 1
ATOM 4774 N N . PHE A 1 585 ? 5.183 -12.254 -13.598 1.00 87.31 585 PHE A N 1
ATOM 4775 C CA . PHE A 1 585 ? 4.891 -12.506 -12.199 1.00 87.31 585 PHE A CA 1
ATOM 4776 C C . PHE A 1 585 ? 6.137 -13.061 -11.521 1.00 87.31 585 PHE A C 1
ATOM 4778 O O . PHE A 1 585 ? 6.593 -14.165 -11.837 1.00 87.31 585 PHE A O 1
ATOM 4785 N N . MET A 1 586 ? 6.716 -12.272 -10.612 1.00 84.19 586 MET A N 1
ATOM 4786 C CA . MET A 1 586 ? 7.987 -12.587 -9.951 1.00 84.19 586 MET A CA 1
ATOM 4787 C C . MET A 1 586 ? 7.873 -12.551 -8.431 1.00 84.19 586 MET A C 1
ATOM 4789 O O . MET A 1 586 ? 7.111 -11.775 -7.852 1.00 84.19 586 MET A O 1
ATOM 4793 N N . LYS A 1 587 ? 8.710 -13.348 -7.761 1.00 78.81 587 LYS A N 1
ATOM 4794 C CA . LYS A 1 587 ? 8.796 -13.385 -6.300 1.00 78.81 587 LYS A CA 1
ATOM 4795 C C . LYS A 1 587 ? 9.814 -12.360 -5.815 1.00 78.81 587 LYS A C 1
ATOM 4797 O O . LYS A 1 587 ? 10.925 -12.701 -5.413 1.00 78.81 587 LYS A O 1
ATOM 4802 N N . SER A 1 588 ? 9.426 -11.089 -5.846 1.00 77.62 588 SER A N 1
ATOM 4803 C CA . SER A 1 588 ? 10.198 -10.002 -5.240 1.00 77.62 588 SER A CA 1
ATOM 4804 C C . SER A 1 588 ? 9.367 -9.270 -4.196 1.00 77.62 588 SER A C 1
ATOM 4806 O O . SER A 1 588 ? 8.219 -8.907 -4.438 1.00 77.62 588 SER A O 1
ATOM 4808 N N . SER A 1 589 ? 9.969 -9.008 -3.035 1.00 72.25 589 SER A N 1
ATOM 4809 C CA . SER A 1 589 ? 9.341 -8.217 -1.975 1.00 72.25 589 SER A CA 1
ATOM 4810 C C . SER A 1 589 ? 9.066 -6.779 -2.420 1.00 72.25 589 SER A C 1
ATOM 4812 O O . SER A 1 589 ? 8.104 -6.173 -1.965 1.00 72.25 589 SER A O 1
ATOM 4814 N N . PHE A 1 590 ? 9.874 -6.236 -3.339 1.00 77.00 590 PHE A N 1
ATOM 4815 C CA . PHE A 1 590 ? 9.647 -4.908 -3.913 1.00 77.00 590 PHE A CA 1
ATOM 4816 C C . PHE A 1 590 ? 8.293 -4.827 -4.636 1.00 77.00 590 PHE A C 1
ATOM 4818 O O . PHE A 1 590 ? 7.591 -3.822 -4.531 1.00 77.00 590 PHE A O 1
ATOM 4825 N N . LEU A 1 591 ? 7.889 -5.921 -5.293 1.00 83.31 591 LEU A N 1
ATOM 4826 C CA . LEU A 1 591 ? 6.657 -5.985 -6.075 1.00 83.31 591 LEU A CA 1
ATOM 4827 C C . LEU A 1 591 ? 5.378 -6.049 -5.227 1.00 83.31 591 LEU A C 1
ATOM 4829 O O . LEU A 1 591 ? 4.286 -5.896 -5.759 1.00 83.31 591 LEU A O 1
ATOM 4833 N N . GLN A 1 592 ? 5.493 -6.232 -3.907 1.00 77.50 592 GLN A N 1
ATOM 4834 C CA . GLN A 1 592 ? 4.347 -6.162 -2.991 1.00 77.50 592 GLN A CA 1
ATOM 4835 C C . GLN A 1 592 ? 3.742 -4.755 -2.923 1.00 77.50 592 GLN A C 1
ATOM 4837 O O . GLN A 1 592 ? 2.558 -4.594 -2.648 1.00 77.50 592 GLN A O 1
ATOM 4842 N N . TYR A 1 593 ? 4.558 -3.731 -3.161 1.00 79.38 593 TYR A N 1
ATOM 4843 C CA . TYR A 1 593 ? 4.154 -2.333 -3.008 1.00 79.38 593 TYR A CA 1
ATOM 4844 C C . TYR A 1 593 ? 4.066 -1.604 -4.339 1.00 79.38 593 TYR A C 1
ATOM 4846 O O . TYR A 1 593 ? 3.531 -0.495 -4.412 1.00 79.38 593 TYR A O 1
ATOM 4854 N N . CYS A 1 594 ? 4.611 -2.214 -5.388 1.00 86.50 594 CYS A N 1
ATOM 4855 C CA . CYS A 1 594 ? 4.822 -1.541 -6.641 1.00 86.50 594 CYS A CA 1
ATOM 4856 C C . CYS A 1 594 ? 4.794 -2.502 -7.830 1.00 86.50 594 CYS A C 1
ATOM 4858 O O . CYS A 1 594 ? 5.458 -3.531 -7.830 1.00 86.50 594 CYS A O 1
ATOM 4860 N N . THR A 1 595 ? 4.076 -2.118 -8.874 1.00 89.94 595 THR A N 1
ATOM 4861 C CA . THR A 1 595 ? 4.167 -2.722 -10.197 1.00 89.94 595 THR A CA 1
ATOM 4862 C C . THR A 1 595 ? 5.262 -2.018 -10.981 1.00 89.94 595 THR A C 1
ATOM 4864 O O . THR A 1 595 ? 5.194 -0.803 -11.148 1.00 89.94 595 THR A O 1
ATOM 4867 N N . ILE A 1 596 ? 6.226 -2.747 -11.540 1.00 90.06 596 ILE A N 1
ATOM 4868 C CA . ILE A 1 596 ? 7.193 -2.136 -12.460 1.00 90.06 596 ILE A CA 1
ATOM 4869 C C . ILE A 1 596 ? 6.632 -2.189 -13.876 1.00 90.06 596 ILE A C 1
ATOM 4871 O O . ILE A 1 596 ? 6.295 -3.260 -14.370 1.00 90.06 596 ILE A O 1
ATOM 4875 N N . ILE A 1 597 ? 6.579 -1.043 -14.545 1.00 90.94 597 ILE A N 1
ATOM 4876 C CA . ILE A 1 597 ? 6.173 -0.947 -15.945 1.00 90.94 597 ILE A CA 1
ATOM 4877 C C . ILE A 1 597 ? 7.404 -0.617 -16.781 1.00 90.94 597 ILE A C 1
ATOM 4879 O O . ILE A 1 597 ? 7.911 0.500 -16.720 1.00 90.94 597 ILE A O 1
ATOM 4883 N N . ASP A 1 598 ? 7.894 -1.566 -17.573 1.00 89.12 598 ASP A N 1
ATOM 4884 C CA . ASP A 1 598 ? 8.987 -1.322 -18.511 1.00 89.12 598 ASP A CA 1
ATOM 4885 C C . ASP A 1 598 ? 8.448 -1.040 -19.912 1.00 89.12 598 ASP A C 1
ATOM 4887 O O . ASP A 1 598 ? 7.774 -1.864 -20.534 1.00 89.12 598 ASP A O 1
ATOM 4891 N N . THR A 1 599 ? 8.749 0.156 -20.413 1.00 86.88 599 THR A N 1
ATOM 4892 C CA . THR A 1 599 ? 8.300 0.606 -21.735 1.00 86.88 599 THR A CA 1
ATOM 4893 C C . THR A 1 599 ? 9.388 0.427 -22.795 1.00 86.88 599 THR A C 1
ATOM 4895 O O . THR A 1 599 ? 10.588 0.421 -22.479 1.00 86.88 599 THR A O 1
ATOM 4898 N N . PRO A 1 600 ? 9.011 0.377 -24.082 1.00 80.31 600 PRO A N 1
ATOM 4899 C CA . PRO A 1 600 ? 9.980 0.411 -25.160 1.00 80.31 600 PRO A CA 1
ATOM 4900 C C . PRO A 1 600 ? 10.931 1.606 -25.122 1.00 80.31 600 PRO A C 1
ATOM 4902 O O . PRO A 1 600 ? 10.592 2.723 -24.723 1.00 80.31 600 PRO A O 1
ATOM 4905 N N . GLY A 1 601 ? 12.175 1.366 -25.543 1.00 76.94 601 GLY A N 1
ATOM 4906 C CA . GLY A 1 601 ? 13.161 2.435 -25.673 1.00 76.94 601 GLY A CA 1
ATOM 4907 C C . GLY A 1 601 ? 12.789 3.422 -26.785 1.00 76.94 601 GLY A C 1
ATOM 4908 O O . GLY A 1 601 ? 12.541 3.000 -27.913 1.00 76.94 601 GLY A O 1
ATOM 4909 N N . PHE A 1 602 ? 12.832 4.724 -26.497 1.00 74.31 602 PHE A N 1
ATOM 4910 C CA . PHE A 1 602 ? 12.654 5.773 -27.505 1.00 74.31 602 PHE A CA 1
ATOM 4911 C C . PHE A 1 602 ? 13.793 5.757 -28.532 1.00 74.31 602 PHE A C 1
ATOM 4913 O O . PHE A 1 602 ? 14.976 5.647 -28.168 1.00 74.31 602 PHE A O 1
ATOM 4920 N N . GLY A 1 603 ? 13.433 5.896 -29.810 1.00 64.75 603 GLY A N 1
ATOM 4921 C CA . GLY A 1 603 ? 14.351 5.755 -30.941 1.00 64.75 603 GLY A CA 1
ATOM 4922 C C . GLY A 1 603 ? 14.795 4.309 -31.179 1.00 64.75 603 GLY A C 1
ATOM 4923 O O . GLY A 1 603 ? 15.950 4.078 -31.540 1.00 64.75 603 GLY A O 1
ATOM 4924 N N . SER A 1 604 ? 13.915 3.344 -30.891 1.00 61.53 604 SER A N 1
ATOM 4925 C CA . SER A 1 604 ? 14.108 1.923 -31.209 1.00 61.53 604 SER A CA 1
ATOM 4926 C C . SER A 1 604 ? 13.606 1.580 -32.628 1.00 61.53 604 SER A C 1
ATOM 4928 O O . SER A 1 604 ? 13.466 2.466 -33.461 1.00 61.53 604 SER A O 1
ATOM 4930 N N . VAL A 1 605 ? 13.418 0.287 -32.928 1.00 54.53 605 VAL A N 1
ATOM 4931 C CA . VAL A 1 605 ? 13.296 -0.316 -34.278 1.00 54.53 605 VAL A CA 1
ATOM 4932 C C . VAL A 1 605 ? 12.256 0.341 -35.199 1.00 54.53 605 VAL A C 1
ATOM 4934 O O . VAL A 1 605 ? 12.458 0.346 -36.414 1.00 54.53 605 VAL A O 1
ATOM 4937 N N . THR A 1 606 ? 11.165 0.891 -34.649 1.00 58.69 606 THR A N 1
ATOM 4938 C CA . THR A 1 606 ? 10.068 1.505 -35.418 1.00 58.69 606 THR A CA 1
ATOM 4939 C C . THR A 1 606 ? 9.484 2.732 -34.706 1.00 58.69 606 THR A C 1
ATOM 4941 O O . THR A 1 606 ? 9.479 2.798 -33.476 1.00 58.69 606 THR A O 1
ATOM 4944 N N . GLU A 1 607 ? 8.906 3.677 -35.460 1.00 59.41 607 GLU A N 1
ATOM 4945 C CA . GLU A 1 607 ? 8.143 4.815 -34.902 1.00 59.41 607 GLU A CA 1
ATOM 4946 C C . GLU A 1 607 ? 6.936 4.359 -34.057 1.00 59.41 607 GLU A C 1
ATOM 4948 O O . GLU A 1 607 ? 6.480 5.067 -33.159 1.00 59.41 607 GLU A O 1
ATOM 4953 N N . LYS A 1 608 ? 6.452 3.130 -34.281 1.00 64.38 608 LYS A N 1
ATOM 4954 C CA . LYS A 1 608 ? 5.367 2.515 -33.505 1.00 64.38 608 LYS A CA 1
ATOM 4955 C C . LYS A 1 608 ? 5.765 2.223 -32.052 1.00 64.38 608 LYS A C 1
ATOM 4957 O O . LYS A 1 608 ? 4.892 2.218 -31.189 1.00 64.38 608 LYS A O 1
ATOM 4962 N N . HIS A 1 609 ? 7.049 2.013 -31.752 1.00 70.56 609 HIS A N 1
ATOM 4963 C CA . HIS A 1 609 ? 7.512 1.825 -30.369 1.00 70.56 609 HIS A CA 1
ATOM 4964 C C . HIS A 1 609 ? 7.488 3.129 -29.573 1.00 70.56 609 HIS A C 1
ATOM 4966 O O . HIS A 1 609 ? 7.071 3.136 -28.415 1.00 70.56 609 HIS A O 1
ATOM 4972 N N . ASP A 1 610 ? 7.883 4.235 -30.207 1.00 74.25 610 ASP A N 1
ATOM 4973 C CA . ASP A 1 610 ? 7.775 5.568 -29.615 1.00 74.25 610 ASP A CA 1
ATOM 4974 C C . ASP A 1 610 ? 6.313 5.868 -29.249 1.00 74.25 610 ASP A C 1
ATOM 4976 O O . ASP A 1 610 ? 6.054 6.355 -28.153 1.00 74.25 610 ASP A O 1
ATOM 4980 N N . ALA A 1 611 ? 5.352 5.488 -30.101 1.00 75.44 611 ALA A N 1
ATOM 4981 C CA . ALA A 1 611 ? 3.925 5.679 -29.836 1.00 75.44 611 ALA A CA 1
ATOM 4982 C C . ALA A 1 611 ? 3.424 4.934 -28.580 1.00 75.44 611 ALA A C 1
ATOM 4984 O O . ALA A 1 611 ? 2.567 5.458 -27.868 1.00 75.44 611 ALA A O 1
ATOM 4985 N N . ILE A 1 612 ? 3.958 3.743 -28.270 1.00 79.19 612 ILE A N 1
ATOM 4986 C CA . ILE A 1 612 ? 3.618 3.009 -27.035 1.00 79.19 612 ILE A CA 1
ATOM 4987 C C . ILE A 1 612 ? 4.111 3.787 -25.815 1.00 79.19 612 ILE A C 1
ATOM 4989 O O . ILE A 1 612 ? 3.340 4.042 -24.889 1.00 79.19 612 ILE A O 1
ATOM 4993 N N . SER A 1 613 ? 5.380 4.195 -25.823 1.00 84.62 613 SER A N 1
ATOM 4994 C CA . SER A 1 613 ? 5.977 4.933 -24.710 1.00 84.62 613 SER A CA 1
ATOM 4995 C C . SER A 1 613 ? 5.373 6.336 -24.558 1.00 84.62 613 SER A C 1
ATOM 4997 O O . SER A 1 613 ? 5.204 6.802 -23.436 1.00 84.62 613 SER A O 1
ATOM 4999 N N . GLU A 1 614 ? 4.981 6.996 -25.652 1.00 83.50 614 GLU A N 1
ATOM 5000 C CA . GLU A 1 614 ? 4.236 8.265 -25.644 1.00 83.50 614 GLU A CA 1
ATOM 5001 C C . GLU A 1 614 ? 2.836 8.117 -25.065 1.00 83.50 614 GLU A C 1
ATOM 5003 O O . GLU A 1 614 ? 2.454 8.893 -24.191 1.00 83.50 614 GLU A O 1
ATOM 5008 N N . ARG A 1 615 ? 2.076 7.118 -25.523 1.00 83.56 615 ARG A N 1
ATOM 5009 C CA . ARG A 1 615 ? 0.742 6.849 -24.988 1.00 83.56 615 ARG A CA 1
ATOM 5010 C C . ARG A 1 615 ? 0.816 6.579 -23.491 1.00 83.56 615 ARG A C 1
ATOM 5012 O O . ARG A 1 615 ? 0.063 7.171 -22.726 1.00 83.56 615 ARG A O 1
ATOM 5019 N N . TYR A 1 616 ? 1.769 5.750 -23.072 1.00 86.75 616 TYR A N 1
ATOM 5020 C CA . TYR A 1 616 ? 1.965 5.468 -21.659 1.00 86.75 616 TYR A CA 1
ATOM 5021 C C . TYR A 1 616 ? 2.376 6.733 -20.879 1.00 86.75 616 TYR A C 1
ATOM 5023 O O . TYR A 1 616 ? 1.815 7.006 -19.825 1.00 86.75 616 TYR A O 1
ATOM 5031 N N . LEU A 1 617 ? 3.265 7.581 -21.417 1.00 85.62 617 LEU A N 1
ATOM 5032 C CA . LEU A 1 617 ? 3.595 8.886 -20.819 1.00 85.62 617 LEU A CA 1
ATOM 5033 C C . LEU A 1 617 ? 2.367 9.788 -20.617 1.00 85.62 617 LEU A C 1
ATOM 5035 O O . LEU A 1 617 ? 2.325 10.531 -19.637 1.00 85.62 617 LEU A O 1
ATOM 5039 N N . MET A 1 618 ? 1.383 9.749 -21.519 1.00 84.44 618 MET A N 1
ATOM 5040 C CA . MET A 1 618 ? 0.155 10.545 -21.404 1.00 84.44 618 MET A CA 1
ATOM 5041 C C . MET A 1 618 ? -0.824 9.998 -20.357 1.00 84.44 618 MET A C 1
ATOM 5043 O O . MET A 1 618 ? -1.554 10.786 -19.757 1.00 84.44 618 MET A O 1
ATOM 5047 N N . GLU A 1 619 ? -0.846 8.678 -20.166 1.00 83.25 619 GLU A N 1
ATOM 5048 C CA . GLU A 1 619 ? -1.843 7.962 -19.356 1.00 83.25 619 GLU A CA 1
ATOM 5049 C C . GLU A 1 619 ? -1.325 7.536 -17.964 1.00 83.25 619 GLU A C 1
ATOM 5051 O O . GLU A 1 619 ? -2.130 7.152 -17.118 1.00 83.25 619 GLU A O 1
ATOM 5056 N N . HIS A 1 620 ? -0.010 7.590 -17.704 1.00 85.94 620 HIS A N 1
ATOM 5057 C CA . HIS A 1 620 ? 0.564 7.079 -16.452 1.00 85.94 620 HIS A CA 1
ATOM 5058 C C . HIS A 1 620 ? 0.048 7.819 -15.207 1.00 85.94 620 HIS A C 1
ATOM 5060 O O . HIS A 1 620 ? 0.010 9.049 -15.160 1.00 85.94 620 HIS A O 1
ATOM 5066 N N . ASN A 1 621 ? -0.244 7.048 -14.156 1.00 75.75 621 ASN A N 1
ATOM 5067 C CA . ASN A 1 621 ? -0.667 7.557 -12.845 1.00 75.75 621 ASN A CA 1
ATOM 5068 C C . ASN A 1 621 ? 0.321 7.194 -11.718 1.00 75.75 621 ASN A C 1
ATOM 5070 O O . ASN A 1 621 ? 0.001 7.300 -10.535 1.00 75.75 621 ASN A O 1
ATOM 5074 N N . GLY A 1 622 ? 1.532 6.766 -12.084 1.00 83.94 622 GLY A N 1
ATOM 5075 C CA . GLY A 1 622 ? 2.554 6.270 -11.166 1.00 83.94 622 GLY A CA 1
ATOM 5076 C C . GLY A 1 622 ? 3.790 7.158 -11.014 1.00 83.94 622 GLY A C 1
ATOM 5077 O O . GLY A 1 622 ? 3.826 8.340 -11.363 1.00 83.94 622 GLY A O 1
ATOM 5078 N N . ILE A 1 623 ? 4.843 6.550 -10.480 1.00 89.19 623 ILE A N 1
ATOM 5079 C CA . ILE A 1 623 ? 6.187 7.114 -10.399 1.00 89.19 623 ILE A CA 1
ATOM 5080 C C . ILE A 1 623 ? 6.852 6.936 -11.761 1.00 89.19 623 ILE A C 1
ATOM 5082 O O . ILE A 1 623 ? 7.021 5.811 -12.227 1.00 89.19 623 ILE A O 1
ATOM 5086 N N . LEU A 1 624 ? 7.257 8.040 -12.391 1.00 91.75 624 LEU A N 1
ATOM 5087 C CA . LEU A 1 624 ? 7.934 8.000 -13.682 1.00 91.75 624 LEU A CA 1
ATOM 5088 C C . LEU A 1 624 ? 9.448 8.142 -13.524 1.00 91.75 624 LEU A C 1
ATOM 5090 O O . LEU A 1 624 ? 9.950 9.147 -13.008 1.00 91.75 624 LEU A O 1
ATOM 5094 N N . LEU A 1 625 ? 10.170 7.167 -14.067 1.00 93.44 625 LEU A N 1
ATOM 5095 C CA . LEU A 1 625 ? 11.616 7.167 -14.167 1.00 93.44 625 LEU A CA 1
ATOM 5096 C C . LEU A 1 625 ? 12.066 7.174 -15.630 1.00 93.44 625 LEU A C 1
ATOM 5098 O O . LEU A 1 625 ? 11.749 6.274 -16.403 1.00 93.44 625 LEU A O 1
ATOM 5102 N N . ILE A 1 626 ? 12.873 8.166 -15.997 1.00 92.94 626 ILE A N 1
ATOM 5103 C CA . ILE A 1 626 ? 13.448 8.328 -17.330 1.00 92.94 626 ILE A CA 1
ATOM 5104 C C . ILE A 1 626 ? 14.947 8.016 -17.294 1.00 92.94 626 ILE A C 1
ATOM 5106 O O . ILE A 1 626 ? 15.740 8.747 -16.705 1.00 92.94 626 ILE A O 1
ATOM 5110 N N . MET A 1 627 ? 15.356 6.945 -17.967 1.00 92.12 627 MET A N 1
ATOM 5111 C CA . MET A 1 627 ? 16.748 6.522 -18.099 1.00 92.12 627 MET A CA 1
ATOM 5112 C C . MET A 1 627 ? 17.372 7.012 -19.405 1.00 92.12 627 MET A C 1
ATOM 5114 O O . MET A 1 627 ? 16.920 6.669 -20.502 1.00 92.12 627 MET A O 1
ATOM 5118 N N . ILE A 1 628 ? 18.479 7.740 -19.296 1.00 90.50 628 ILE A N 1
ATOM 5119 C CA . ILE A 1 628 ? 19.241 8.271 -20.428 1.00 90.50 628 ILE A CA 1
ATOM 5120 C C . ILE A 1 628 ? 20.618 7.612 -20.464 1.00 90.50 628 ILE A C 1
ATOM 5122 O O . ILE A 1 628 ? 21.328 7.557 -19.461 1.00 90.50 628 ILE A O 1
ATOM 5126 N N . LYS A 1 629 ? 21.005 7.117 -21.642 1.00 88.12 629 LYS A N 1
ATOM 5127 C CA . LYS A 1 629 ? 22.344 6.571 -21.885 1.00 88.12 629 LYS A CA 1
ATOM 5128 C C . LYS A 1 629 ? 23.375 7.694 -22.016 1.00 88.12 629 LYS A C 1
ATOM 5130 O O . LYS A 1 629 ? 23.261 8.510 -22.928 1.00 88.12 629 LYS A O 1
ATOM 5135 N N . ILE A 1 630 ? 24.429 7.661 -21.201 1.00 87.94 630 ILE A N 1
ATOM 5136 C CA . ILE A 1 630 ? 25.581 8.568 -21.299 1.00 87.94 630 ILE A CA 1
ATOM 5137 C C . ILE A 1 630 ? 26.807 7.811 -21.841 1.00 87.94 630 ILE A C 1
ATOM 5139 O O . ILE A 1 630 ? 27.214 6.778 -21.310 1.00 87.94 630 ILE A O 1
ATOM 5143 N N . SER A 1 631 ? 27.374 8.312 -22.940 1.00 83.06 631 SER A N 1
ATOM 5144 C CA . SER A 1 631 ? 28.547 7.792 -23.668 1.00 83.06 631 SER A CA 1
ATOM 5145 C C . SER A 1 631 ? 29.217 8.881 -24.538 1.00 83.06 631 SER A C 1
ATOM 5147 O O . SER A 1 631 ? 28.727 10.005 -24.612 1.00 83.06 631 SER A O 1
ATOM 5149 N N . ASN A 1 632 ? 30.265 8.555 -25.304 1.00 71.38 632 ASN A N 1
ATOM 5150 C CA . ASN A 1 632 ? 30.863 9.490 -26.287 1.00 71.38 632 ASN A CA 1
ATOM 5151 C C . ASN A 1 632 ? 29.868 10.020 -27.340 1.00 71.38 632 ASN A C 1
ATOM 5153 O O . ASN A 1 632 ? 30.112 11.042 -27.970 1.00 71.38 632 ASN A O 1
ATOM 5157 N N . ALA A 1 633 ? 28.747 9.325 -27.549 1.00 66.88 633 ALA A N 1
ATOM 5158 C CA . ALA A 1 633 ? 27.708 9.712 -28.498 1.00 66.88 633 ALA A CA 1
ATOM 5159 C C . ALA A 1 633 ? 26.418 10.187 -27.798 1.00 66.88 633 ALA A C 1
ATOM 5161 O O . ALA A 1 633 ? 25.328 10.009 -28.339 1.00 66.88 633 ALA A O 1
ATOM 5162 N N . THR A 1 634 ? 26.517 10.742 -26.581 1.00 64.25 634 THR A N 1
ATOM 5163 C CA . THR A 1 634 ? 25.351 11.184 -25.782 1.00 64.25 634 THR A CA 1
ATOM 5164 C C . THR A 1 634 ? 24.487 12.205 -26.518 1.00 64.25 634 THR A C 1
ATOM 5166 O O . THR A 1 634 ? 23.269 12.152 -26.412 1.00 64.25 634 THR A O 1
ATOM 5169 N N . GLU A 1 635 ? 25.070 13.081 -27.341 1.00 61.03 635 GLU A N 1
ATOM 5170 C CA . GLU A 1 635 ? 24.332 14.141 -28.050 1.00 61.03 635 GLU A CA 1
ATOM 5171 C C . GLU A 1 635 ? 23.478 13.666 -29.245 1.00 61.03 635 GLU A C 1
ATOM 5173 O O . GLU A 1 635 ? 23.036 14.478 -30.062 1.00 61.03 635 G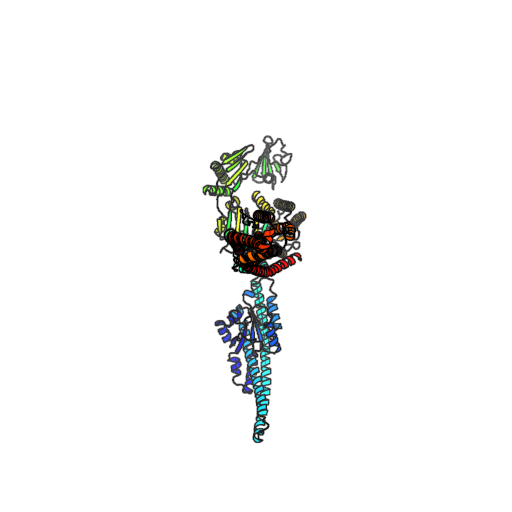LU A O 1
ATOM 5178 N N . LYS A 1 636 ? 23.212 12.360 -29.360 1.00 64.94 636 LYS A N 1
ATOM 5179 C CA . LYS A 1 636 ? 22.359 11.787 -30.410 1.00 64.94 636 LYS A CA 1
ATOM 5180 C C . LYS A 1 636 ? 20.966 12.431 -30.449 1.00 64.94 636 LYS A C 1
ATOM 5182 O O . LYS A 1 636 ? 20.366 12.762 -29.425 1.00 64.94 636 LYS A O 1
ATOM 5187 N N . LEU A 1 637 ? 20.420 12.514 -31.666 1.00 66.62 637 LEU A N 1
ATOM 5188 C CA . LEU A 1 637 ? 19.081 13.036 -31.961 1.00 66.62 637 LEU A CA 1
ATOM 5189 C C . LEU A 1 637 ? 17.983 12.377 -31.104 1.00 66.62 637 LEU A C 1
ATOM 5191 O O . LEU A 1 637 ? 17.090 13.074 -30.634 1.00 66.62 637 LEU A O 1
ATOM 5195 N N . SER A 1 638 ? 18.079 11.072 -30.832 1.00 68.19 638 SER A N 1
ATOM 5196 C CA . SER A 1 638 ? 17.068 10.306 -30.084 1.00 68.19 638 SER A CA 1
ATOM 5197 C C . SER A 1 638 ? 16.842 10.796 -28.650 1.00 68.19 638 SER A C 1
ATOM 5199 O O . SER A 1 638 ? 15.701 10.874 -28.204 1.00 68.19 638 SER A O 1
ATOM 5201 N N . MET A 1 639 ? 17.897 11.197 -27.935 1.00 82.94 639 MET A N 1
ATOM 5202 C CA . MET A 1 639 ? 17.764 11.792 -26.599 1.00 82.94 639 MET A CA 1
ATOM 5203 C C . MET A 1 639 ? 17.029 13.136 -26.664 1.00 82.94 639 MET A C 1
ATOM 5205 O O . MET A 1 639 ? 16.159 13.405 -25.838 1.00 82.94 639 MET A O 1
ATOM 5209 N N . ARG A 1 640 ? 17.359 13.987 -27.646 1.00 81.62 640 ARG A N 1
ATOM 5210 C CA . ARG A 1 640 ? 16.695 15.291 -27.814 1.00 81.62 640 ARG A CA 1
ATOM 5211 C C . ARG A 1 640 ? 15.216 15.115 -28.152 1.00 81.62 640 ARG A C 1
ATOM 5213 O O . ARG A 1 640 ? 14.385 15.828 -27.602 1.00 81.62 640 ARG A O 1
ATOM 5220 N N . VAL A 1 641 ? 14.899 14.143 -29.011 1.00 79.12 641 VAL A N 1
ATOM 5221 C CA . VAL A 1 641 ? 13.520 13.767 -29.355 1.00 79.12 641 VAL A CA 1
ATOM 5222 C C . VAL A 1 641 ? 12.757 13.314 -28.111 1.00 79.12 641 VAL A C 1
ATOM 5224 O O . VAL A 1 641 ? 11.693 13.866 -27.847 1.00 79.12 641 VAL A O 1
ATOM 5227 N N . LEU A 1 642 ? 13.322 12.401 -27.309 1.00 85.00 642 LEU A N 1
ATOM 5228 C CA . LEU A 1 642 ? 12.723 11.963 -26.043 1.00 85.00 642 LEU A CA 1
ATOM 5229 C C . LEU A 1 642 ? 12.416 13.157 -25.127 1.00 85.00 642 LEU A C 1
ATOM 5231 O O . LEU A 1 642 ? 11.277 13.330 -24.708 1.00 85.00 642 LEU A O 1
ATOM 5235 N N . LEU A 1 643 ? 13.406 14.010 -24.846 1.00 88.38 643 LEU A N 1
ATOM 5236 C CA . LEU A 1 643 ? 13.224 15.142 -23.930 1.00 88.38 643 LEU A CA 1
ATOM 5237 C C . LEU A 1 643 ? 12.195 16.161 -24.440 1.00 88.38 643 LEU A C 1
ATOM 5239 O O . LEU A 1 643 ? 11.425 16.690 -23.643 1.00 88.38 643 LEU A O 1
ATOM 5243 N N . ASN A 1 644 ? 12.160 16.431 -25.749 1.00 86.06 644 ASN A N 1
ATOM 5244 C CA . ASN A 1 644 ? 11.168 17.327 -26.350 1.00 86.06 644 ASN A CA 1
ATOM 5245 C C . ASN A 1 644 ? 9.749 16.744 -26.272 1.00 86.06 644 ASN A C 1
ATOM 5247 O O . ASN A 1 644 ? 8.814 17.473 -25.951 1.00 86.06 644 ASN A O 1
ATOM 5251 N N . LYS A 1 645 ? 9.585 15.442 -26.541 1.00 85.44 645 LYS A N 1
ATOM 5252 C CA . LYS A 1 645 ? 8.286 14.758 -26.446 1.00 85.44 645 LYS A CA 1
ATOM 5253 C C . LYS A 1 645 ? 7.775 14.740 -25.003 1.00 85.44 645 LYS A C 1
ATOM 5255 O O . LYS A 1 645 ? 6.638 15.130 -24.759 1.00 85.44 645 LYS A O 1
ATOM 5260 N N . VAL A 1 646 ? 8.629 14.374 -24.042 1.00 89.12 646 VAL A N 1
ATOM 5261 C CA . VAL A 1 646 ? 8.284 14.381 -22.609 1.00 89.12 646 VAL A CA 1
ATOM 5262 C C . VAL A 1 646 ? 7.896 15.792 -22.156 1.00 89.12 646 VAL A C 1
ATOM 5264 O O . VAL A 1 646 ? 6.870 15.970 -21.510 1.00 89.12 646 VAL A O 1
ATOM 5267 N N . GLU A 1 647 ? 8.660 16.820 -22.531 1.00 91.94 647 GLU A N 1
ATOM 5268 C CA . GLU A 1 647 ? 8.305 18.209 -22.221 1.00 91.94 647 GLU A CA 1
ATOM 5269 C C . GLU A 1 647 ? 6.945 18.612 -22.806 1.00 91.94 647 GLU A C 1
ATOM 5271 O O . GLU A 1 647 ? 6.132 19.195 -22.089 1.00 91.94 647 GLU A O 1
ATOM 5276 N N . ALA A 1 648 ? 6.690 18.300 -24.080 1.00 87.62 648 ALA A N 1
ATOM 5277 C CA . ALA A 1 648 ? 5.434 18.635 -24.742 1.00 87.62 648 ALA A CA 1
ATOM 5278 C C . ALA A 1 648 ? 4.230 17.977 -24.049 1.00 87.62 648 ALA A C 1
ATOM 5280 O O . ALA A 1 648 ? 3.234 18.649 -23.791 1.00 87.62 648 ALA A O 1
ATOM 5281 N N . ILE A 1 649 ? 4.340 16.695 -23.683 1.00 88.00 649 ILE A N 1
ATOM 5282 C CA . ILE A 1 649 ? 3.285 15.960 -22.968 1.00 88.00 649 ILE A CA 1
ATOM 5283 C C . ILE A 1 649 ? 2.991 16.611 -21.609 1.00 88.00 649 ILE A C 1
ATOM 5285 O O . ILE A 1 649 ? 1.835 16.892 -21.298 1.00 88.00 649 ILE A O 1
ATOM 5289 N N . TYR A 1 650 ? 4.028 16.921 -20.825 1.00 90.62 650 TYR A N 1
ATOM 5290 C CA . TYR A 1 650 ? 3.864 17.528 -19.499 1.00 90.62 650 TYR A CA 1
ATOM 5291 C C . TYR A 1 650 ? 3.420 18.996 -19.539 1.00 90.62 650 TYR A C 1
ATOM 5293 O O . TYR A 1 650 ? 2.837 19.477 -18.575 1.00 90.62 650 TYR A O 1
ATOM 5301 N N . ASN A 1 651 ? 3.693 19.725 -20.624 1.00 89.19 651 ASN A N 1
ATOM 5302 C CA . ASN A 1 651 ? 3.176 21.085 -20.807 1.00 89.19 651 ASN A CA 1
ATOM 5303 C C . ASN A 1 651 ? 1.691 21.090 -21.200 1.00 89.19 651 ASN A C 1
ATOM 5305 O O . ASN A 1 651 ? 0.976 22.027 -20.853 1.00 89.19 651 ASN A O 1
ATOM 5309 N N . ASN A 1 652 ? 1.236 20.063 -21.922 1.00 88.06 652 ASN A N 1
ATOM 5310 C CA . ASN A 1 652 ? -0.120 20.000 -22.470 1.00 88.06 652 ASN A CA 1
ATOM 5311 C C . ASN A 1 652 ? -1.133 19.306 -21.544 1.00 88.06 652 ASN A C 1
ATOM 5313 O O . ASN A 1 652 ? -2.333 19.411 -21.787 1.00 88.06 652 ASN A O 1
ATOM 5317 N N . ASN A 1 653 ? -0.683 18.602 -20.501 1.00 84.75 653 ASN A N 1
ATOM 5318 C CA . ASN A 1 653 ? -1.552 17.869 -19.581 1.00 84.75 653 ASN A CA 1
ATOM 5319 C C . ASN A 1 653 ? -1.450 18.430 -18.152 1.00 84.75 653 ASN A C 1
ATOM 5321 O O . ASN A 1 653 ? -0.450 18.223 -17.467 1.00 84.75 653 ASN A O 1
ATOM 5325 N N . SER A 1 654 ? -2.508 19.104 -17.684 1.00 81.62 654 SER A N 1
ATOM 5326 C CA . SER A 1 654 ? -2.559 19.746 -16.359 1.00 81.62 654 SER A CA 1
ATOM 5327 C C . SER A 1 654 ? -2.473 18.774 -15.182 1.00 81.62 654 SER A C 1
ATOM 5329 O O . SER A 1 654 ? -2.145 19.195 -14.075 1.00 81.62 654 SER A O 1
ATOM 5331 N N . ASN A 1 655 ? -2.770 17.491 -15.401 1.00 82.00 655 ASN A N 1
ATOM 5332 C CA . ASN A 1 655 ? -2.716 16.469 -14.354 1.00 82.00 655 ASN A CA 1
ATOM 5333 C C . ASN A 1 655 ? -1.286 15.958 -14.117 1.00 82.00 655 ASN A C 1
ATOM 5335 O O . ASN A 1 655 ? -1.020 15.312 -13.105 1.00 82.00 655 ASN A O 1
ATOM 5339 N N . LEU A 1 656 ? -0.352 16.258 -15.026 1.00 84.62 656 LEU A N 1
ATOM 5340 C CA . LEU A 1 656 ? 1.033 15.818 -14.935 1.00 84.62 656 LEU A CA 1
ATOM 5341 C C . LEU A 1 656 ? 1.915 16.911 -14.328 1.00 84.62 656 LEU A C 1
ATOM 5343 O O . LEU A 1 656 ? 1.902 18.067 -14.741 1.00 84.62 656 LEU A O 1
ATOM 5347 N N . ASN A 1 657 ? 2.746 16.537 -13.354 1.00 87.62 657 ASN A N 1
ATOM 5348 C CA . ASN A 1 657 ? 3.653 17.465 -12.682 1.00 87.62 657 ASN A CA 1
ATOM 5349 C C . ASN A 1 657 ? 5.115 17.107 -12.970 1.00 87.62 657 ASN A C 1
ATOM 5351 O O . ASN A 1 657 ? 5.592 16.047 -12.565 1.00 87.62 657 ASN A O 1
ATOM 5355 N N . LYS A 1 658 ? 5.859 18.025 -13.601 1.00 90.44 658 LYS A N 1
ATOM 5356 C CA . LYS A 1 658 ? 7.287 17.846 -13.930 1.00 90.44 658 LYS A CA 1
ATOM 5357 C C . LYS A 1 658 ? 8.173 17.560 -12.711 1.00 90.44 658 LYS A C 1
ATOM 5359 O O . LYS A 1 658 ? 9.225 16.945 -12.858 1.00 90.44 658 LYS A O 1
ATOM 5364 N N . LYS A 1 659 ? 7.764 17.966 -11.501 1.00 86.94 659 LYS A N 1
ATOM 5365 C CA . LYS A 1 659 ? 8.498 17.682 -10.252 1.00 86.94 659 LYS A CA 1
ATOM 5366 C C . LYS A 1 659 ? 8.470 16.201 -9.851 1.00 86.94 659 LYS A C 1
ATOM 5368 O O . LYS A 1 659 ? 9.298 15.785 -9.044 1.00 86.94 659 LYS A O 1
ATOM 5373 N N . ASN A 1 660 ? 7.546 15.424 -10.418 1.00 86.12 660 ASN A N 1
ATOM 5374 C CA . ASN A 1 660 ? 7.374 13.998 -10.142 1.00 86.12 660 ASN A CA 1
ATOM 5375 C C . ASN A 1 660 ? 8.187 13.092 -11.079 1.00 86.12 660 ASN A C 1
ATOM 5377 O O . ASN A 1 660 ? 8.103 11.875 -10.954 1.00 86.12 660 ASN A O 1
ATOM 5381 N N . VAL A 1 661 ? 8.950 13.660 -12.017 1.00 92.06 661 VAL A N 1
ATOM 5382 C CA . VAL A 1 661 ? 9.750 12.887 -12.973 1.00 92.06 661 VAL A CA 1
ATOM 5383 C C . VAL A 1 661 ? 11.165 12.727 -12.447 1.00 92.06 661 VAL A C 1
ATOM 5385 O O . VAL A 1 661 ? 11.844 13.717 -12.173 1.00 92.06 661 VAL A O 1
ATOM 5388 N N . THR A 1 662 ? 11.615 11.480 -12.338 1.00 94.19 662 THR A N 1
ATOM 5389 C CA . THR A 1 662 ? 12.985 11.151 -11.946 1.00 94.19 662 THR A CA 1
ATOM 5390 C C . THR A 1 662 ? 13.816 10.789 -13.167 1.00 94.19 662 THR A C 1
ATOM 5392 O O . THR A 1 662 ? 13.402 9.971 -13.978 1.00 94.19 662 THR A O 1
ATOM 5395 N N . PHE A 1 663 ? 15.008 11.363 -13.298 1.00 94.31 663 PHE A N 1
ATOM 5396 C CA . PHE A 1 663 ? 15.948 11.068 -14.374 1.00 94.31 663 PHE A CA 1
ATOM 5397 C C . PHE A 1 663 ? 17.138 10.273 -13.837 1.00 94.31 663 PHE A C 1
ATOM 5399 O O . PHE A 1 663 ? 17.756 10.672 -12.852 1.00 94.31 663 PHE A O 1
ATOM 5406 N N . ILE A 1 664 ? 17.499 9.182 -14.513 1.00 92.12 664 ILE A N 1
ATOM 5407 C CA . ILE A 1 664 ? 18.756 8.461 -14.291 1.00 92.12 664 ILE A CA 1
ATOM 5408 C C . ILE A 1 664 ? 19.638 8.602 -15.531 1.00 92.12 664 ILE A C 1
ATOM 5410 O O . ILE A 1 664 ? 19.300 8.134 -16.618 1.00 92.12 664 ILE A O 1
ATOM 5414 N N . LEU A 1 665 ? 20.803 9.209 -15.352 1.00 92.75 665 LEU A N 1
ATOM 5415 C CA . LEU A 1 665 ? 21.863 9.317 -16.341 1.00 92.75 665 LEU A CA 1
ATOM 5416 C C . LEU A 1 665 ? 22.822 8.134 -16.143 1.00 92.75 665 LEU A C 1
ATOM 5418 O O . LEU A 1 665 ? 23.659 8.134 -15.240 1.00 92.75 665 LEU A O 1
ATOM 5422 N N . ASN A 1 666 ? 22.669 7.091 -16.958 1.00 90.31 666 ASN A N 1
ATOM 5423 C CA . ASN A 1 666 ? 23.460 5.870 -16.835 1.00 90.31 666 ASN A CA 1
ATOM 5424 C C . ASN A 1 666 ? 24.715 5.935 -17.722 1.00 90.31 666 ASN A C 1
ATOM 5426 O O . ASN A 1 666 ? 24.625 5.912 -18.952 1.00 90.31 666 ASN A O 1
ATOM 5430 N N . CYS A 1 667 ? 25.880 6.011 -17.087 1.00 88.50 667 CYS A N 1
ATOM 5431 C CA . CYS A 1 667 ? 27.202 6.118 -17.690 1.00 88.50 667 CYS A CA 1
ATOM 5432 C C . CYS A 1 667 ? 27.745 4.763 -18.151 1.00 88.50 667 CYS A C 1
ATOM 5434 O O . CYS A 1 667 ? 27.903 3.837 -17.358 1.00 88.50 667 CYS A O 1
ATOM 5436 N N . PHE A 1 668 ? 28.131 4.674 -19.424 1.00 80.94 668 PHE A N 1
ATOM 5437 C CA . PHE A 1 668 ? 28.779 3.496 -20.003 1.00 80.94 668 PHE A CA 1
ATOM 5438 C C . PHE A 1 668 ? 30.283 3.756 -20.156 1.00 80.94 668 PHE A C 1
ATOM 5440 O O . PHE A 1 668 ? 30.735 4.278 -21.173 1.00 80.94 668 PHE A O 1
ATOM 5447 N N . ALA A 1 669 ? 31.059 3.405 -19.127 1.00 65.19 669 ALA A N 1
ATOM 5448 C CA . ALA A 1 669 ? 32.470 3.792 -19.002 1.00 65.19 669 ALA A CA 1
ATOM 5449 C C . ALA A 1 669 ? 33.458 3.010 -19.890 1.00 65.19 669 ALA A C 1
ATOM 5451 O O . ALA A 1 669 ? 34.605 3.421 -20.024 1.00 65.19 669 ALA A O 1
ATOM 5452 N N . ASN A 1 670 ? 33.040 1.915 -20.532 1.00 65.62 670 ASN A N 1
ATOM 5453 C CA . ASN A 1 670 ? 33.947 0.990 -21.231 1.00 65.62 670 ASN A CA 1
ATOM 5454 C C . ASN A 1 670 ? 34.728 1.601 -22.415 1.00 65.62 670 ASN A C 1
ATOM 5456 O O . ASN A 1 670 ? 35.632 0.952 -22.931 1.00 65.62 670 ASN A O 1
ATOM 5460 N N . SER A 1 671 ? 34.396 2.817 -22.856 1.00 61.22 671 SER A N 1
ATOM 5461 C CA . SER A 1 671 ? 35.059 3.505 -23.975 1.00 61.22 671 SER A CA 1
ATOM 5462 C C . SER A 1 671 ? 35.186 5.027 -23.797 1.00 61.22 671 SER A C 1
ATOM 5464 O O . SER A 1 671 ? 35.496 5.731 -24.760 1.00 61.22 671 SER A O 1
ATOM 5466 N N . THR A 1 672 ? 34.887 5.563 -22.611 1.00 73.81 672 THR A N 1
ATOM 5467 C CA . THR A 1 672 ? 34.759 7.011 -22.376 1.00 73.81 672 THR A CA 1
ATOM 5468 C C . THR A 1 672 ? 35.521 7.416 -21.122 1.00 73.81 672 THR A C 1
ATOM 5470 O O . THR A 1 672 ? 35.371 6.779 -20.083 1.00 73.81 672 THR A O 1
ATOM 5473 N N . THR A 1 673 ? 36.318 8.486 -21.207 1.00 81.69 673 THR A N 1
ATOM 5474 C CA . THR A 1 673 ? 37.029 9.036 -20.046 1.00 81.69 673 THR A CA 1
ATOM 5475 C C . THR A 1 673 ? 36.050 9.625 -19.032 1.00 81.69 673 THR A C 1
ATOM 5477 O O . THR A 1 673 ? 34.999 10.157 -19.391 1.00 81.69 673 THR A O 1
ATOM 5480 N N . GLU A 1 674 ? 36.402 9.560 -17.750 1.00 83.50 674 GLU A N 1
ATOM 5481 C CA . GLU A 1 674 ? 35.567 10.071 -16.660 1.00 83.50 674 GLU A CA 1
ATOM 5482 C C . GLU A 1 674 ? 35.217 11.559 -16.836 1.00 83.50 674 GLU A C 1
ATOM 5484 O O . GLU A 1 674 ? 34.052 11.935 -16.736 1.00 83.50 674 GLU A O 1
ATOM 5489 N N . GLU A 1 675 ? 36.192 12.387 -17.227 1.00 84.88 675 GLU A N 1
ATOM 5490 C CA . GLU A 1 675 ? 35.995 13.815 -17.521 1.00 84.88 675 GLU A CA 1
ATOM 5491 C C . GLU A 1 675 ? 34.927 14.057 -18.599 1.00 84.88 675 GLU A C 1
ATOM 5493 O O . GLU A 1 675 ? 34.093 14.960 -18.475 1.00 84.88 675 GLU A O 1
ATOM 5498 N N . HIS A 1 676 ? 34.914 13.229 -19.648 1.00 85.69 676 HIS A N 1
ATOM 5499 C CA . HIS A 1 676 ? 33.923 13.336 -20.712 1.00 85.69 676 HIS A CA 1
ATOM 5500 C C . HIS A 1 676 ? 32.532 12.892 -20.239 1.00 85.69 676 HIS A C 1
ATOM 5502 O O . HIS A 1 676 ? 31.543 13.539 -20.581 1.00 85.69 676 HIS A O 1
ATOM 5508 N N . LEU A 1 677 ? 32.438 11.841 -19.410 1.00 87.00 677 LEU A N 1
ATOM 5509 C CA . LEU A 1 677 ? 31.168 11.421 -18.799 1.00 87.00 677 LEU A CA 1
ATOM 5510 C C . LEU A 1 677 ? 30.583 12.516 -17.902 1.00 87.00 677 LEU A C 1
ATOM 5512 O O . LEU A 1 677 ? 29.387 12.790 -17.997 1.00 87.00 677 LEU A O 1
ATOM 5516 N N . ILE A 1 678 ? 31.412 13.165 -17.077 1.00 88.81 678 ILE A N 1
ATOM 5517 C CA . ILE A 1 678 ? 30.997 14.282 -16.217 1.00 88.81 678 ILE A CA 1
ATOM 5518 C C . ILE A 1 678 ? 30.461 15.430 -17.075 1.00 88.81 678 ILE A C 1
ATOM 5520 O O . ILE A 1 678 ? 29.352 15.916 -16.849 1.00 88.81 678 ILE A O 1
ATOM 5524 N N . SER A 1 679 ? 31.215 15.841 -18.100 1.00 89.31 679 SER A N 1
ATOM 5525 C CA . SER A 1 679 ? 30.795 16.910 -19.013 1.00 89.31 679 SER A CA 1
ATOM 5526 C C . SER A 1 679 ? 29.474 16.581 -19.720 1.00 89.31 679 SER A C 1
ATOM 5528 O O . SER A 1 679 ? 28.569 17.418 -19.749 1.00 89.31 679 SER A O 1
ATOM 5530 N N . ALA A 1 680 ? 29.316 15.350 -20.212 1.00 89.50 680 ALA A N 1
ATOM 5531 C CA . ALA A 1 680 ? 28.076 14.896 -20.832 1.00 89.50 680 ALA A CA 1
ATOM 5532 C C . ALA A 1 680 ? 26.899 14.902 -19.839 1.00 89.50 680 ALA A C 1
ATOM 5534 O O . ALA A 1 680 ? 25.826 15.402 -20.175 1.00 89.50 680 ALA A O 1
ATOM 5535 N N . CYS A 1 681 ? 27.097 14.429 -18.602 1.00 92.06 681 CYS A N 1
ATOM 5536 C CA . CYS A 1 681 ? 26.068 14.473 -17.559 1.00 92.06 681 CYS A CA 1
ATOM 5537 C C . CYS A 1 681 ? 25.648 15.911 -17.232 1.00 92.06 681 CYS A C 1
ATOM 5539 O O . CYS A 1 681 ? 24.453 16.179 -17.120 1.00 92.06 681 CYS A O 1
ATOM 5541 N N . ARG A 1 682 ? 26.596 16.854 -17.132 1.00 92.31 682 ARG A N 1
ATOM 5542 C CA . ARG A 1 682 ? 26.307 18.284 -16.910 1.00 92.31 682 ARG A CA 1
ATOM 5543 C C . ARG A 1 682 ? 25.471 18.879 -18.034 1.00 92.31 682 ARG A C 1
ATOM 5545 O O . ARG A 1 682 ? 24.487 19.564 -17.763 1.00 92.31 682 ARG A O 1
ATOM 5552 N N . ASN A 1 683 ? 25.835 18.594 -19.282 1.00 91.25 683 ASN A N 1
ATOM 5553 C CA . ASN A 1 683 ? 25.116 19.101 -20.447 1.00 91.25 683 ASN A CA 1
ATOM 5554 C C . ASN A 1 683 ? 23.682 18.559 -20.491 1.00 91.25 683 ASN A C 1
ATOM 5556 O O . ASN A 1 683 ? 22.739 19.334 -20.635 1.00 91.25 683 ASN A O 1
ATOM 5560 N N . VAL A 1 684 ? 23.502 17.248 -20.300 1.00 92.00 684 VAL A N 1
ATOM 5561 C CA . VAL A 1 684 ? 22.170 16.624 -20.280 1.00 92.00 684 VAL A CA 1
ATOM 5562 C C . VAL A 1 684 ? 21.342 17.111 -19.090 1.00 92.00 684 VAL A C 1
ATOM 5564 O O . VAL A 1 684 ? 20.173 17.447 -19.261 1.00 92.00 684 VAL A O 1
ATOM 5567 N N . SER A 1 685 ? 21.943 17.224 -17.905 1.00 94.62 685 SER A N 1
ATOM 5568 C CA . SER A 1 685 ? 21.289 17.768 -16.710 1.00 94.62 685 SER A CA 1
ATOM 5569 C C . SER A 1 685 ? 20.799 19.198 -16.936 1.00 94.62 685 SER A C 1
ATOM 5571 O O . SER A 1 685 ? 19.637 19.501 -16.673 1.00 94.62 685 SER A O 1
ATOM 5573 N N . LYS A 1 686 ? 21.637 20.056 -17.533 1.00 94.25 686 LYS A N 1
ATOM 5574 C CA . LYS A 1 686 ? 21.244 21.414 -17.918 1.00 94.25 686 LYS A CA 1
ATOM 5575 C C . LYS A 1 686 ? 20.056 21.404 -18.882 1.00 94.25 686 LYS A C 1
ATOM 5577 O O . LYS A 1 686 ? 19.094 22.120 -18.646 1.00 94.25 686 LYS A O 1
ATOM 5582 N N . MET A 1 687 ? 20.071 20.551 -19.909 1.00 93.38 687 MET A N 1
ATOM 5583 C CA . MET A 1 687 ? 18.947 20.432 -20.848 1.00 93.38 687 MET A CA 1
ATOM 5584 C C . MET A 1 687 ? 17.641 19.993 -20.170 1.00 93.38 687 MET A C 1
ATOM 5586 O O . MET A 1 687 ? 16.574 20.469 -20.546 1.00 93.38 687 MET A O 1
ATOM 5590 N N . ILE A 1 688 ? 17.710 19.084 -19.196 1.00 95.12 688 ILE A N 1
ATOM 5591 C CA . ILE A 1 688 ? 16.547 18.642 -18.414 1.00 95.12 688 ILE A CA 1
ATOM 5592 C C . ILE A 1 688 ? 16.004 19.807 -17.570 1.00 95.12 688 ILE A C 1
ATOM 5594 O O . ILE A 1 688 ? 14.802 20.072 -17.581 1.00 95.12 688 ILE A O 1
ATOM 5598 N N . VAL A 1 689 ? 16.883 20.545 -16.888 1.00 95.69 689 VAL A N 1
ATOM 5599 C CA . VAL A 1 689 ? 16.502 21.695 -16.051 1.00 95.69 689 VAL A CA 1
ATOM 5600 C C . VAL A 1 689 ? 15.936 22.847 -16.885 1.00 95.69 689 VAL A C 1
ATOM 5602 O O . VAL A 1 689 ? 14.907 23.408 -16.515 1.00 95.69 689 VAL A O 1
ATOM 5605 N N . ASP A 1 690 ? 16.534 23.156 -18.039 1.00 94.38 690 ASP A N 1
ATOM 5606 C CA . ASP A 1 690 ? 16.075 24.214 -18.953 1.00 94.38 690 ASP A CA 1
ATOM 5607 C C . ASP A 1 690 ? 14.644 23.948 -19.474 1.00 94.38 690 ASP A C 1
ATOM 5609 O O . ASP A 1 690 ? 13.912 24.882 -19.792 1.00 94.38 690 ASP A O 1
ATOM 5613 N N . LYS A 1 691 ? 14.209 22.679 -19.499 1.00 94.25 691 LYS A N 1
ATOM 5614 C CA . LYS A 1 691 ? 12.836 22.252 -19.838 1.00 94.25 691 LYS A CA 1
ATOM 5615 C C . LYS A 1 691 ? 11.860 22.286 -18.653 1.00 94.25 691 LYS A C 1
ATOM 5617 O O . LYS A 1 691 ? 10.702 21.876 -18.782 1.00 94.25 691 LYS A O 1
ATOM 5622 N N . GLY A 1 692 ? 12.301 22.759 -17.488 1.00 94.75 692 GLY A N 1
ATOM 5623 C CA . GLY A 1 692 ? 11.487 22.940 -16.283 1.00 94.75 692 GLY A CA 1
ATOM 5624 C C . GLY A 1 692 ? 11.358 21.709 -15.379 1.00 94.75 692 GLY A C 1
ATOM 5625 O O . GLY A 1 692 ? 10.468 21.684 -14.528 1.00 94.75 692 GLY A O 1
ATOM 5626 N N . PHE A 1 693 ? 12.197 20.682 -15.550 1.00 95.44 693 PHE A N 1
ATOM 5627 C CA . PHE A 1 693 ? 12.252 19.535 -14.633 1.00 95.44 693 PHE A CA 1
ATOM 5628 C C . PHE A 1 693 ? 13.151 19.823 -13.418 1.00 95.44 693 PHE A C 1
ATOM 5630 O O . PHE A 1 693 ? 14.028 20.686 -13.458 1.00 95.44 693 PHE A O 1
ATOM 5637 N N . SER A 1 694 ? 12.929 19.102 -12.314 1.00 93.38 694 SER A N 1
ATOM 5638 C CA . SER A 1 694 ? 13.652 19.345 -11.058 1.00 93.38 694 SER A CA 1
ATOM 5639 C C . SER A 1 694 ? 15.095 18.840 -11.107 1.00 93.38 694 SER A C 1
ATOM 5641 O O . SER A 1 694 ? 15.334 17.667 -11.392 1.00 93.38 694 SER A O 1
ATOM 5643 N N . LYS A 1 695 ? 16.056 19.699 -10.740 1.00 92.75 695 LYS A N 1
ATOM 5644 C CA . LYS A 1 695 ? 17.479 19.337 -10.634 1.00 92.75 695 LYS A CA 1
ATOM 5645 C C . LYS A 1 695 ? 17.728 18.238 -9.591 1.00 92.75 695 LYS A C 1
ATOM 5647 O O . LYS A 1 695 ? 18.539 17.350 -9.829 1.00 92.75 695 LYS A O 1
ATOM 5652 N N . ASP A 1 696 ? 16.991 18.255 -8.481 1.00 90.25 696 ASP A N 1
ATOM 5653 C CA . ASP A 1 696 ? 17.145 17.293 -7.373 1.00 90.25 696 ASP A CA 1
ATOM 5654 C C . ASP A 1 696 ? 16.640 15.883 -7.721 1.00 90.25 696 ASP A C 1
ATOM 5656 O O . ASP A 1 696 ? 16.784 14.944 -6.938 1.00 90.25 696 ASP A O 1
ATOM 5660 N N . LYS A 1 697 ? 16.031 15.733 -8.903 1.00 92.31 697 LYS A N 1
ATOM 5661 C CA . LYS A 1 697 ? 15.519 14.474 -9.443 1.00 92.31 697 LYS A CA 1
ATOM 5662 C C . LYS A 1 697 ? 16.400 13.906 -10.557 1.00 92.31 697 LYS A C 1
ATOM 5664 O O . LYS A 1 697 ? 15.962 13.005 -11.264 1.00 92.31 697 LYS A O 1
ATOM 5669 N N . ILE A 1 698 ? 17.617 14.421 -10.737 1.00 93.88 698 ILE A N 1
ATOM 5670 C CA . ILE A 1 698 ? 18.564 13.959 -11.759 1.00 93.88 698 ILE A CA 1
ATOM 5671 C C . ILE A 1 698 ? 19.699 13.203 -11.074 1.00 93.88 698 ILE A C 1
ATOM 5673 O O . ILE A 1 698 ? 20.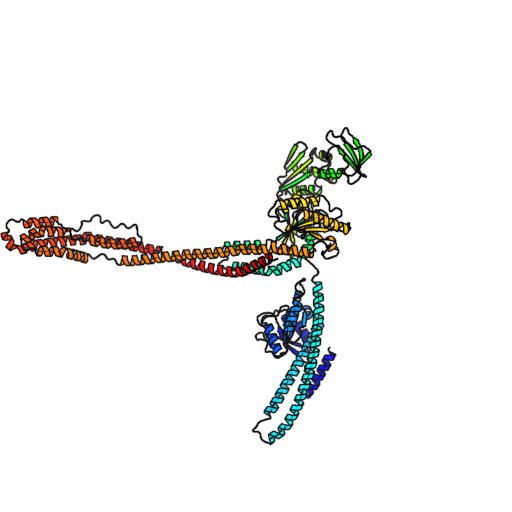520 13.801 -10.387 1.00 93.88 698 ILE A O 1
ATOM 5677 N N . PHE A 1 699 ? 19.768 11.895 -11.290 1.00 91.38 699 PHE A N 1
ATOM 5678 C CA . PHE A 1 699 ? 20.745 11.001 -10.671 1.00 91.38 699 PHE A CA 1
ATOM 5679 C C . PHE A 1 699 ? 21.720 10.465 -11.714 1.00 91.38 699 PHE A C 1
ATOM 5681 O O . PHE A 1 699 ? 21.350 10.283 -12.871 1.00 91.38 699 PHE A O 1
ATOM 5688 N N . VAL A 1 700 ? 22.957 10.179 -11.310 1.00 90.19 700 VAL A N 1
ATOM 5689 C CA . VAL A 1 700 ? 23.980 9.591 -12.187 1.00 90.19 700 VAL A CA 1
ATOM 5690 C C . VAL A 1 700 ? 24.415 8.244 -11.630 1.00 90.19 700 VAL A C 1
ATOM 5692 O O . VAL A 1 700 ? 24.654 8.112 -10.431 1.00 90.19 700 VAL A O 1
ATOM 5695 N N . CYS A 1 701 ? 24.535 7.242 -12.498 1.00 86.69 701 CYS A N 1
ATOM 5696 C CA . CYS A 1 701 ? 24.985 5.908 -12.114 1.00 86.69 701 CYS A CA 1
ATOM 5697 C C . CYS A 1 701 ? 25.853 5.253 -13.190 1.00 86.69 701 CYS A C 1
ATOM 5699 O O . CYS A 1 701 ? 25.829 5.655 -14.348 1.00 86.69 701 CYS A O 1
ATOM 5701 N N . ASN A 1 702 ? 26.555 4.178 -12.831 1.00 84.19 702 ASN A N 1
ATOM 5702 C CA . ASN A 1 702 ? 27.181 3.259 -13.780 1.00 84.19 702 ASN A CA 1
ATOM 5703 C C . ASN A 1 702 ? 26.786 1.828 -13.411 1.00 84.19 702 ASN A C 1
ATOM 5705 O O . ASN A 1 702 ? 27.484 1.143 -12.664 1.00 84.19 702 ASN A O 1
ATOM 5709 N N . LEU A 1 703 ? 25.631 1.393 -13.923 1.00 77.06 703 LEU A N 1
ATOM 5710 C CA . LEU A 1 703 ? 25.036 0.107 -13.546 1.00 77.06 703 LEU A CA 1
ATOM 5711 C C . LEU A 1 703 ? 25.933 -1.077 -13.895 1.00 77.06 703 LEU A C 1
ATOM 5713 O O . LEU A 1 703 ? 25.998 -2.039 -13.136 1.00 77.06 703 LEU A O 1
ATOM 5717 N N . LYS A 1 704 ? 26.642 -0.994 -15.026 1.00 75.75 704 LYS A N 1
ATOM 5718 C CA . LYS A 1 704 ? 27.546 -2.053 -15.473 1.00 75.75 704 LYS A CA 1
ATOM 5719 C C . LYS A 1 704 ? 28.677 -2.260 -14.468 1.00 75.75 704 LYS A C 1
ATOM 5721 O O . LYS A 1 704 ? 28.843 -3.368 -13.971 1.00 75.75 704 LYS A O 1
ATOM 5726 N N . ARG A 1 705 ? 29.378 -1.180 -14.107 1.00 71.62 705 ARG A N 1
ATOM 5727 C CA . ARG A 1 705 ? 30.462 -1.222 -13.117 1.00 71.62 705 ARG A CA 1
ATOM 5728 C C . ARG A 1 705 ? 29.970 -1.708 -11.753 1.00 71.62 705 ARG A C 1
ATOM 5730 O O . ARG A 1 705 ? 30.621 -2.545 -11.141 1.00 71.62 705 ARG A O 1
ATOM 5737 N N . SER A 1 706 ? 28.819 -1.222 -11.290 1.00 66.31 706 SER A N 1
ATOM 5738 C CA . SER A 1 706 ? 28.271 -1.633 -9.992 1.00 66.31 706 SER A CA 1
ATOM 5739 C C . SER A 1 706 ? 27.909 -3.114 -9.931 1.00 66.31 706 SER A C 1
ATOM 5741 O O . SER A 1 706 ? 28.123 -3.742 -8.899 1.00 66.31 706 SER A O 1
ATOM 5743 N N . ILE A 1 707 ? 27.412 -3.691 -11.029 1.00 65.06 707 ILE A N 1
ATOM 5744 C CA . ILE A 1 707 ? 27.116 -5.128 -11.100 1.00 65.06 707 ILE A CA 1
ATOM 5745 C C . ILE A 1 707 ? 28.401 -5.953 -11.210 1.00 65.06 707 ILE A C 1
ATOM 5747 O O . ILE A 1 707 ? 28.536 -6.941 -10.495 1.00 65.06 707 ILE A O 1
ATOM 5751 N N . GLU A 1 708 ? 29.338 -5.559 -12.078 1.00 63.81 708 GLU A N 1
ATOM 5752 C CA . GLU A 1 708 ? 30.592 -6.295 -12.309 1.00 63.81 708 GLU A CA 1
ATOM 5753 C C . GLU A 1 708 ? 31.501 -6.302 -11.070 1.00 63.81 708 GLU A C 1
ATOM 5755 O O . GLU A 1 708 ? 32.108 -7.326 -10.761 1.00 63.81 708 GLU A O 1
ATOM 5760 N N . ASN A 1 709 ? 31.554 -5.194 -10.325 1.00 56.00 709 ASN A N 1
ATOM 5761 C CA . ASN A 1 709 ? 32.448 -5.045 -9.174 1.00 56.00 709 ASN A CA 1
ATOM 5762 C C . ASN A 1 709 ? 31.762 -5.274 -7.818 1.00 56.00 709 ASN A C 1
ATOM 5764 O O . ASN A 1 709 ? 32.414 -5.159 -6.781 1.00 56.00 709 ASN A O 1
ATOM 5768 N N . ASN A 1 710 ? 30.451 -5.544 -7.800 1.00 50.38 710 ASN A N 1
ATOM 5769 C CA . ASN A 1 710 ? 29.630 -5.542 -6.581 1.00 50.38 710 ASN A CA 1
ATOM 5770 C C . ASN A 1 710 ? 29.805 -4.244 -5.746 1.00 50.38 710 ASN A C 1
ATOM 5772 O O . ASN A 1 710 ? 29.725 -4.251 -4.516 1.00 50.38 710 ASN A O 1
ATOM 5776 N N . GLU A 1 711 ? 30.105 -3.129 -6.425 1.00 54.66 711 GLU A N 1
ATOM 5777 C CA . GLU A 1 711 ? 30.378 -1.815 -5.836 1.00 54.66 711 GLU A CA 1
ATOM 5778 C C . GLU A 1 711 ? 29.063 -1.048 -5.633 1.00 54.66 711 GLU A C 1
ATOM 5780 O O . GLU A 1 711 ? 28.215 -0.982 -6.530 1.00 54.66 711 GLU A O 1
ATOM 5785 N N . TYR A 1 712 ? 28.904 -0.427 -4.459 1.00 55.88 712 TYR A N 1
ATOM 5786 C CA . TYR A 1 712 ? 27.762 0.441 -4.168 1.00 55.88 712 TYR A CA 1
ATOM 5787 C C . TYR A 1 712 ? 27.670 1.562 -5.216 1.00 55.88 712 TYR A C 1
ATOM 5789 O O . TYR A 1 712 ? 28.654 2.240 -5.496 1.00 55.88 712 TYR A O 1
ATOM 5797 N N . LEU A 1 713 ? 26.466 1.795 -5.751 1.00 59.94 713 LEU A N 1
ATOM 5798 C CA . LEU A 1 713 ? 26.138 2.862 -6.715 1.00 59.94 713 LEU A CA 1
ATOM 5799 C C . LEU A 1 713 ? 26.290 4.293 -6.140 1.00 59.94 713 LEU A C 1
ATOM 5801 O O . LEU A 1 713 ? 25.803 5.254 -6.734 1.00 59.94 713 LEU A O 1
ATOM 5805 N N . ASP A 1 714 ? 26.891 4.462 -4.962 1.00 62.12 714 ASP A N 1
ATOM 5806 C CA . ASP A 1 714 ? 26.818 5.713 -4.213 1.00 62.12 714 ASP A CA 1
ATOM 5807 C C . ASP A 1 714 ? 27.896 6.713 -4.663 1.00 62.12 714 ASP A C 1
ATOM 5809 O O . ASP A 1 714 ? 29.080 6.395 -4.689 1.00 62.12 714 ASP A O 1
ATOM 5813 N N . ARG A 1 715 ? 27.452 7.931 -5.008 1.00 65.56 715 ARG A N 1
ATOM 5814 C CA . ARG A 1 715 ? 28.265 9.092 -5.429 1.00 65.56 715 ARG A CA 1
ATOM 5815 C C . ARG A 1 715 ? 29.279 8.803 -6.544 1.00 65.56 715 ARG A C 1
ATOM 5817 O O . ARG A 1 715 ? 30.481 8.919 -6.345 1.00 65.56 715 ARG A O 1
ATOM 5824 N N . MET A 1 716 ? 28.784 8.512 -7.752 1.00 73.19 716 MET A N 1
ATOM 5825 C CA . MET A 1 716 ? 29.652 8.444 -8.936 1.00 73.19 716 MET A CA 1
ATOM 5826 C C . MET A 1 716 ? 30.360 9.783 -9.201 1.00 73.19 716 MET A C 1
ATOM 5828 O O . MET A 1 716 ? 31.550 9.787 -9.480 1.00 73.19 716 MET A O 1
ATOM 5832 N N . PHE A 1 717 ? 29.633 10.901 -9.081 1.00 81.44 717 PHE A N 1
ATOM 5833 C CA . PHE A 1 717 ? 30.150 12.265 -9.207 1.00 81.44 717 PHE A CA 1
ATOM 5834 C C . PHE A 1 717 ? 29.555 13.132 -8.089 1.00 81.44 717 PHE A C 1
ATOM 5836 O O . PHE A 1 717 ? 28.335 13.157 -7.929 1.00 81.44 717 PHE A O 1
ATOM 5843 N N . ASP A 1 718 ? 30.392 13.859 -7.345 1.00 79.94 718 ASP A N 1
ATOM 5844 C CA . ASP A 1 718 ? 29.985 14.593 -6.130 1.00 79.94 718 ASP A CA 1
ATOM 5845 C C . ASP A 1 718 ? 28.908 15.669 -6.356 1.00 79.94 718 ASP A C 1
ATOM 5847 O O . ASP A 1 718 ? 28.193 16.043 -5.428 1.00 79.94 718 ASP A O 1
ATOM 5851 N N . GLU A 1 719 ? 28.778 16.180 -7.582 1.00 84.81 719 GLU A N 1
ATOM 5852 C CA . GLU A 1 719 ? 27.816 17.235 -7.925 1.00 84.81 719 GLU A CA 1
ATOM 5853 C C . GLU A 1 719 ? 26.383 16.730 -8.168 1.00 84.81 719 GLU A C 1
ATOM 5855 O O . GLU A 1 719 ? 25.464 17.545 -8.299 1.00 84.81 719 GLU A O 1
ATOM 5860 N N . PHE A 1 720 ? 26.184 15.410 -8.239 1.00 86.19 720 PHE A N 1
ATOM 5861 C CA . PHE A 1 720 ? 24.875 14.791 -8.428 1.00 86.19 720 PHE A CA 1
ATOM 5862 C C . PHE A 1 720 ? 24.389 14.131 -7.130 1.00 86.19 720 PHE A C 1
ATOM 5864 O O . PHE A 1 720 ? 25.195 13.596 -6.363 1.00 86.19 720 PHE A O 1
ATOM 5871 N N . PRO A 1 721 ? 23.068 14.123 -6.875 1.00 82.69 721 PRO A N 1
ATOM 5872 C CA . PRO A 1 721 ? 22.488 13.383 -5.766 1.00 82.69 721 PRO A CA 1
ATOM 5873 C C . PRO A 1 721 ? 22.931 11.918 -5.769 1.00 82.69 721 PRO A C 1
ATOM 5875 O O . PRO A 1 721 ? 23.032 11.267 -6.812 1.00 82.69 721 PRO A O 1
ATOM 5878 N N . SER A 1 722 ? 23.188 11.391 -4.576 1.00 73.06 722 SER A N 1
ATOM 5879 C CA . SER A 1 722 ? 23.707 10.037 -4.426 1.00 73.06 722 SER A CA 1
ATOM 5880 C C . SER A 1 722 ? 22.634 8.984 -4.733 1.00 73.06 722 SER A C 1
ATOM 5882 O O . SER A 1 722 ? 21.434 9.247 -4.610 1.00 73.06 722 SER A O 1
ATOM 5884 N N . TYR A 1 723 ? 23.034 7.762 -5.092 1.00 71.69 723 TYR A N 1
ATOM 5885 C CA . TYR A 1 723 ? 22.069 6.680 -5.311 1.00 71.69 723 TYR A CA 1
ATOM 5886 C C . TYR A 1 723 ? 21.277 6.348 -4.038 1.00 71.69 723 TYR A C 1
ATOM 5888 O O . TYR A 1 723 ? 20.103 5.994 -4.108 1.00 71.69 723 TYR A O 1
ATOM 5896 N N . LYS A 1 724 ? 21.868 6.541 -2.851 1.00 70.56 724 LYS A N 1
ATOM 5897 C CA . LYS A 1 724 ? 21.124 6.468 -1.586 1.00 70.56 724 LYS A CA 1
ATOM 5898 C C . LYS A 1 724 ? 20.000 7.510 -1.517 1.00 70.56 724 LYS A C 1
ATOM 5900 O O . LYS A 1 724 ? 18.904 7.183 -1.071 1.00 70.56 724 LYS A O 1
ATOM 5905 N N . MET A 1 725 ? 20.238 8.741 -1.977 1.00 75.88 725 MET A N 1
ATOM 5906 C CA . MET A 1 725 ? 19.192 9.770 -2.051 1.00 75.88 725 MET A CA 1
ATOM 5907 C C . MET A 1 725 ? 18.105 9.412 -3.065 1.00 75.88 725 MET A C 1
ATOM 5909 O O . MET A 1 725 ? 16.926 9.600 -2.771 1.00 75.88 725 MET A O 1
ATOM 5913 N N . PHE A 1 726 ? 18.486 8.861 -4.222 1.00 82.50 726 PHE A N 1
ATOM 5914 C CA . PHE A 1 726 ? 17.538 8.306 -5.192 1.00 82.50 726 PHE A CA 1
ATOM 5915 C C . PHE A 1 726 ? 16.643 7.257 -4.534 1.00 82.50 726 PHE A C 1
ATOM 5917 O O . PHE A 1 726 ? 15.421 7.378 -4.569 1.00 82.50 726 PHE A O 1
ATOM 5924 N N . ALA A 1 727 ? 17.256 6.271 -3.879 1.00 74.25 727 ALA A N 1
ATOM 5925 C CA . ALA A 1 727 ? 16.548 5.178 -3.238 1.00 74.25 727 ALA A CA 1
ATOM 5926 C C . ALA A 1 727 ? 15.564 5.687 -2.175 1.00 74.25 727 ALA A C 1
ATOM 5928 O O . ALA A 1 727 ? 14.387 5.339 -2.214 1.00 74.25 727 ALA A O 1
ATOM 5929 N N . SER A 1 728 ? 16.008 6.581 -1.288 1.00 76.56 728 SER A N 1
ATOM 5930 C CA . SER A 1 728 ? 15.131 7.216 -0.299 1.00 76.56 728 SER A CA 1
ATOM 5931 C C . SER A 1 728 ? 14.001 8.021 -0.946 1.00 76.56 728 SER A C 1
ATOM 5933 O O . SER A 1 728 ? 12.876 7.995 -0.454 1.00 76.56 728 SER A O 1
ATOM 5935 N N . SER A 1 729 ? 14.273 8.717 -2.056 1.00 82.75 729 SER A N 1
ATOM 5936 C CA . SER A 1 729 ? 13.254 9.478 -2.782 1.00 82.75 729 SER A CA 1
ATOM 5937 C C . SER A 1 729 ? 12.197 8.564 -3.396 1.00 82.75 729 SER A C 1
ATOM 5939 O O . SER A 1 729 ? 11.014 8.836 -3.229 1.00 82.75 729 SER A O 1
ATOM 5941 N N . ILE A 1 730 ? 12.601 7.504 -4.100 1.00 82.44 730 ILE A N 1
ATOM 5942 C CA . ILE A 1 730 ? 11.661 6.552 -4.704 1.00 82.44 730 ILE A CA 1
ATOM 5943 C C . ILE A 1 730 ? 10.874 5.821 -3.625 1.00 82.44 730 ILE A C 1
ATOM 5945 O O . ILE A 1 730 ? 9.663 5.692 -3.753 1.00 82.44 730 ILE A O 1
ATOM 5949 N N . LYS A 1 731 ? 11.530 5.414 -2.532 1.00 81.94 731 LYS A N 1
ATOM 5950 C CA . LYS A 1 731 ? 10.867 4.784 -1.386 1.00 81.94 731 LYS A CA 1
ATOM 5951 C C . LYS A 1 731 ? 9.742 5.671 -0.876 1.00 81.94 731 LYS A C 1
ATOM 5953 O O . LYS A 1 731 ? 8.602 5.234 -0.817 1.00 81.94 731 LYS A O 1
ATOM 5958 N N . ARG A 1 732 ? 10.063 6.930 -0.573 1.00 83.56 732 ARG A N 1
ATOM 5959 C CA . ARG A 1 732 ? 9.088 7.909 -0.098 1.00 83.56 732 ARG A CA 1
ATOM 5960 C C . ARG A 1 732 ? 7.948 8.102 -1.095 1.00 83.56 732 ARG A C 1
ATOM 5962 O O . ARG A 1 732 ? 6.800 8.172 -0.687 1.00 83.56 732 ARG A O 1
ATOM 5969 N N . GLU A 1 733 ? 8.234 8.147 -2.394 1.00 85.44 733 GLU A N 1
ATOM 5970 C CA . GLU A 1 733 ? 7.174 8.255 -3.400 1.00 85.44 733 GLU A CA 1
ATOM 5971 C C . GLU A 1 733 ? 6.268 7.019 -3.452 1.00 85.44 733 GLU A C 1
ATOM 5973 O O . GLU A 1 733 ? 5.059 7.186 -3.573 1.00 85.44 733 GLU A O 1
ATOM 5978 N N . ILE A 1 734 ? 6.810 5.804 -3.311 1.00 84.69 734 ILE A N 1
ATOM 5979 C CA . ILE A 1 734 ? 6.009 4.568 -3.217 1.00 84.69 734 ILE A CA 1
ATOM 5980 C C . ILE A 1 734 ? 5.160 4.583 -1.936 1.00 84.69 734 ILE A C 1
ATOM 5982 O O . ILE A 1 734 ? 3.989 4.208 -1.960 1.00 84.69 734 ILE A O 1
ATOM 5986 N N . GLU A 1 735 ? 5.719 5.050 -0.819 1.00 84.00 735 GLU A N 1
ATOM 5987 C CA . GLU A 1 735 ? 4.995 5.196 0.447 1.00 84.00 735 GLU A CA 1
ATOM 5988 C C . GLU A 1 735 ? 3.836 6.197 0.337 1.00 84.00 735 GLU A C 1
ATOM 5990 O O . GLU A 1 735 ? 2.712 5.895 0.735 1.00 84.00 735 GLU A O 1
ATOM 5995 N N . GLU A 1 736 ? 4.101 7.384 -0.209 1.00 82.56 736 GLU A N 1
ATOM 5996 C CA . GLU A 1 736 ? 3.141 8.487 -0.257 1.00 82.56 736 GLU A CA 1
ATOM 5997 C C . GLU A 1 736 ? 2.099 8.317 -1.360 1.00 82.56 736 GLU A C 1
ATOM 5999 O O . GLU A 1 736 ? 0.914 8.502 -1.099 1.00 82.56 736 GLU A O 1
ATOM 6004 N N . LYS A 1 737 ? 2.523 7.992 -2.589 1.00 78.25 737 LYS A N 1
ATOM 6005 C CA . LYS A 1 737 ? 1.634 7.868 -3.759 1.00 78.25 737 LYS A CA 1
ATOM 6006 C C . LYS A 1 737 ? 1.034 6.474 -3.897 1.00 78.25 737 LYS A C 1
ATOM 6008 O O . LYS A 1 737 ? 0.010 6.332 -4.552 1.00 78.25 737 LYS A O 1
ATOM 6013 N N . GLY A 1 738 ? 1.671 5.465 -3.308 1.00 81.94 738 GLY A N 1
ATOM 6014 C CA . GLY A 1 738 ? 1.153 4.106 -3.239 1.00 81.94 738 GLY A CA 1
ATOM 6015 C C . GLY A 1 738 ? 0.371 3.885 -1.954 1.00 81.94 738 GLY A C 1
ATOM 6016 O O . GLY A 1 738 ? -0.843 4.054 -1.921 1.00 81.94 738 GLY A O 1
ATOM 6017 N N . MET A 1 739 ? 1.069 3.507 -0.883 1.00 84.06 739 MET A N 1
ATOM 6018 C CA . MET A 1 739 ? 0.439 2.966 0.329 1.00 84.06 739 MET A CA 1
ATOM 6019 C C . MET A 1 739 ? -0.502 3.940 1.037 1.00 84.06 739 MET A C 1
ATOM 6021 O O . MET A 1 739 ? -1.632 3.581 1.359 1.00 84.06 739 MET A O 1
ATOM 6025 N N . LEU A 1 740 ? -0.068 5.178 1.265 1.00 86.31 740 LEU A N 1
ATOM 6026 C CA . LEU A 1 740 ? -0.882 6.144 1.997 1.00 86.31 740 LEU A CA 1
ATOM 6027 C C . LEU A 1 740 ? -2.151 6.530 1.222 1.00 86.31 740 LEU A C 1
ATOM 6029 O O . LEU A 1 740 ? -3.223 6.598 1.817 1.00 86.31 740 LEU A O 1
ATOM 6033 N N . GLN A 1 741 ? -2.060 6.724 -0.098 1.00 84.50 741 GLN A N 1
ATOM 6034 C CA . GLN A 1 741 ? -3.239 7.008 -0.927 1.00 84.50 741 GLN A CA 1
ATOM 6035 C C . GLN A 1 741 ? -4.252 5.859 -0.914 1.00 84.50 741 GLN A C 1
ATOM 6037 O O . GLN A 1 741 ? -5.451 6.123 -0.836 1.00 84.50 741 GLN A O 1
ATOM 6042 N N . LYS A 1 742 ? -3.798 4.597 -0.905 1.00 87.00 742 LYS A N 1
ATOM 6043 C CA . LYS A 1 742 ? -4.698 3.445 -0.722 1.00 87.00 742 LYS A CA 1
ATOM 6044 C C . LYS A 1 742 ? -5.468 3.545 0.583 1.00 87.00 742 LYS A C 1
ATOM 6046 O O . LYS A 1 742 ? -6.687 3.417 0.588 1.00 87.00 742 LYS A O 1
ATOM 6051 N N . PHE A 1 743 ? -4.768 3.805 1.685 1.00 90.06 743 PHE A N 1
ATOM 6052 C CA . PHE A 1 743 ? -5.402 3.896 2.996 1.00 90.06 743 PHE A CA 1
ATOM 6053 C C . PHE A 1 743 ? -6.363 5.068 3.106 1.00 90.06 743 PHE A C 1
ATOM 6055 O O . PHE A 1 743 ? -7.420 4.901 3.701 1.00 90.06 743 PHE A O 1
ATOM 6062 N N . ILE A 1 744 ? -6.059 6.210 2.490 1.00 89.56 744 ILE A N 1
ATOM 6063 C CA . ILE A 1 744 ? -7.001 7.332 2.396 1.00 89.56 744 ILE A CA 1
ATOM 6064 C C . ILE A 1 744 ? -8.240 6.924 1.583 1.00 89.56 744 ILE A C 1
ATOM 6066 O O . ILE A 1 744 ? -9.359 7.162 2.022 1.00 89.56 744 ILE A O 1
ATOM 6070 N N . GLY A 1 745 ? -8.070 6.222 0.458 1.00 88.44 745 GLY A N 1
ATOM 6071 C CA . GLY A 1 745 ? -9.194 5.699 -0.326 1.00 88.44 745 GLY A CA 1
ATOM 6072 C C . GLY A 1 745 ? -10.087 4.746 0.476 1.00 88.44 745 GLY A C 1
ATOM 6073 O O . GLY A 1 745 ? -11.310 4.891 0.478 1.00 88.44 745 GLY A O 1
ATOM 6074 N N . VAL A 1 746 ? -9.488 3.811 1.222 1.00 90.75 746 VAL A N 1
ATOM 6075 C CA . VAL A 1 746 ? -10.228 2.911 2.122 1.00 90.75 746 VAL A CA 1
ATOM 6076 C C . VAL A 1 746 ? -10.907 3.706 3.249 1.00 90.75 746 VAL A C 1
ATOM 6078 O O . VAL A 1 746 ? -12.090 3.485 3.520 1.00 90.75 746 VAL A O 1
ATOM 6081 N N . LYS A 1 747 ? -10.199 4.665 3.862 1.00 93.38 747 LYS A N 1
ATOM 6082 C CA . LYS A 1 747 ? -10.718 5.615 4.861 1.00 93.38 747 LYS A CA 1
ATOM 6083 C C . LYS A 1 747 ? -12.007 6.277 4.388 1.00 93.38 747 LYS A C 1
ATOM 6085 O O . LYS A 1 747 ? -13.038 6.144 5.044 1.00 93.38 747 LYS A O 1
ATOM 6090 N N . ASP A 1 748 ? -11.962 6.929 3.236 1.00 90.69 748 ASP A N 1
ATOM 6091 C CA . ASP A 1 748 ? -13.077 7.716 2.716 1.00 90.69 748 ASP A CA 1
ATOM 6092 C C . ASP A 1 748 ? -14.294 6.844 2.369 1.00 90.69 748 ASP A C 1
ATOM 6094 O O . ASP A 1 748 ? -15.441 7.254 2.576 1.00 90.69 748 ASP A O 1
ATOM 6098 N N . ILE A 1 749 ? -14.064 5.610 1.905 1.00 89.81 749 ILE A N 1
ATOM 6099 C CA . ILE A 1 749 ? -15.132 4.640 1.628 1.00 89.81 749 ILE A CA 1
ATOM 6100 C C . ILE A 1 749 ? -15.907 4.279 2.897 1.00 89.81 749 ILE A C 1
ATOM 6102 O O . ILE A 1 749 ? -17.143 4.260 2.876 1.00 89.81 749 ILE A O 1
ATOM 6106 N N . TRP A 1 750 ? -15.201 3.956 3.979 1.00 91.69 750 TRP A N 1
ATOM 6107 C CA . TRP A 1 750 ? -15.820 3.471 5.212 1.00 91.69 750 TRP A CA 1
ATOM 6108 C C . TRP A 1 750 ? -16.350 4.599 6.095 1.00 91.69 750 TRP A C 1
ATOM 6110 O O . TRP A 1 750 ? -17.448 4.452 6.635 1.00 91.69 750 TRP A O 1
ATOM 6120 N N . ASP A 1 751 ? -15.644 5.732 6.190 1.00 90.12 751 ASP A N 1
ATOM 6121 C CA . ASP A 1 751 ? -16.109 6.912 6.931 1.00 90.12 751 ASP A CA 1
ATOM 6122 C C . ASP A 1 751 ? -17.466 7.379 6.381 1.00 90.12 751 ASP A C 1
ATOM 6124 O O . ASP A 1 751 ? -18.453 7.457 7.118 1.00 90.12 751 ASP A O 1
ATOM 6128 N N . GLY A 1 752 ? -17.553 7.578 5.059 1.00 87.56 752 GLY A N 1
ATOM 6129 C CA . GLY A 1 752 ? -18.797 7.994 4.410 1.00 87.56 752 GLY A CA 1
ATOM 6130 C C . GLY A 1 752 ? -19.916 6.951 4.516 1.00 87.56 752 GLY A C 1
ATOM 6131 O O . GLY A 1 752 ? -21.092 7.305 4.630 1.00 87.56 752 GLY A O 1
ATOM 6132 N N . PHE A 1 753 ? -19.575 5.658 4.510 1.00 91.12 753 PHE A N 1
ATOM 6133 C CA . PHE A 1 753 ? -20.555 4.580 4.637 1.00 91.12 753 PHE A CA 1
ATOM 6134 C C . PHE A 1 753 ? -21.176 4.512 6.037 1.00 91.12 753 PHE A C 1
ATOM 6136 O O . PHE A 1 753 ? -22.405 4.509 6.152 1.00 91.12 753 PHE A O 1
ATOM 6143 N N . PHE A 1 754 ? -20.362 4.476 7.097 1.00 89.75 754 PHE A N 1
ATOM 6144 C CA . PHE A 1 754 ? -20.873 4.346 8.462 1.00 89.75 754 PHE A CA 1
ATOM 6145 C C . PHE A 1 754 ? -21.723 5.545 8.874 1.00 89.75 754 PHE A C 1
ATOM 6147 O O . PHE A 1 754 ? -22.811 5.353 9.424 1.00 89.75 754 PHE A O 1
ATOM 6154 N N . GLU A 1 755 ? -21.277 6.766 8.570 1.00 88.50 755 GLU A N 1
ATOM 6155 C CA . GLU A 1 755 ? -22.051 7.974 8.862 1.00 88.50 755 GLU A CA 1
ATOM 6156 C C . GLU A 1 755 ? -23.413 7.945 8.162 1.00 88.50 755 GLU A C 1
ATOM 6158 O O . GLU A 1 755 ? -24.448 8.153 8.801 1.00 88.50 755 GLU A O 1
ATOM 6163 N N . SER A 1 756 ? -23.436 7.616 6.867 1.00 90.12 756 SER A N 1
ATOM 6164 C CA . SER A 1 756 ? -24.679 7.517 6.099 1.00 90.12 756 SER A CA 1
ATOM 6165 C C . SER A 1 756 ? -25.618 6.452 6.672 1.00 90.12 756 SER A C 1
ATOM 6167 O O . SER A 1 756 ? -26.797 6.732 6.902 1.00 90.12 756 SER A O 1
ATOM 6169 N N . LYS A 1 757 ? -25.114 5.240 6.940 1.00 90.25 757 LYS A N 1
ATOM 6170 C CA . LYS A 1 757 ? -25.960 4.104 7.331 1.00 90.25 757 LYS A CA 1
ATOM 6171 C C . LYS A 1 757 ? -26.512 4.233 8.750 1.00 90.25 757 LYS A C 1
ATOM 6173 O O . LYS A 1 757 ? -27.679 3.923 8.991 1.00 90.25 757 LYS A O 1
ATOM 6178 N N . ILE A 1 758 ? -25.712 4.745 9.689 1.00 90.38 758 ILE A N 1
ATOM 6179 C CA . ILE A 1 758 ? -26.172 5.024 11.058 1.00 90.38 758 ILE A CA 1
ATOM 6180 C C . ILE A 1 758 ? -27.282 6.084 11.035 1.00 90.38 758 ILE A C 1
ATOM 6182 O O . ILE A 1 758 ? -28.283 5.938 11.745 1.00 90.38 758 ILE A O 1
ATOM 6186 N N . ASN A 1 759 ? -27.138 7.127 10.213 1.00 89.50 759 ASN A N 1
ATOM 6187 C CA . ASN A 1 759 ? -28.150 8.173 10.072 1.00 89.50 759 ASN A CA 1
ATOM 6188 C C . ASN A 1 759 ? -29.444 7.643 9.434 1.00 89.50 759 ASN A C 1
ATOM 6190 O O . ASN A 1 759 ? -30.528 7.938 9.938 1.00 89.50 759 ASN A O 1
ATOM 6194 N N . GLU A 1 760 ? -29.336 6.818 8.390 1.00 90.38 760 GLU A N 1
ATOM 6195 C CA . GLU A 1 760 ? -30.465 6.151 7.729 1.00 90.38 760 GLU A CA 1
ATOM 6196 C C . GLU A 1 760 ? -31.286 5.308 8.717 1.00 90.38 760 GLU A C 1
ATOM 6198 O O . GLU A 1 760 ? -32.470 5.585 8.911 1.00 90.38 760 GLU A O 1
ATOM 6203 N N . LEU A 1 761 ? -30.647 4.373 9.435 1.00 87.62 761 LEU A N 1
ATOM 6204 C CA . LEU A 1 761 ? -31.319 3.508 10.418 1.00 87.62 761 LEU A CA 1
ATOM 6205 C C . LEU A 1 761 ? -31.937 4.306 11.573 1.00 87.62 761 LEU A C 1
ATOM 6207 O O . LEU A 1 761 ? -33.001 3.964 12.091 1.00 87.62 761 LEU A O 1
ATOM 6211 N N . THR A 1 762 ? -31.270 5.382 12.004 1.00 87.38 762 THR A N 1
ATOM 6212 C CA . THR A 1 762 ? -31.792 6.265 13.058 1.00 87.38 762 THR A CA 1
ATOM 6213 C C . THR A 1 762 ? -33.050 6.995 12.585 1.00 87.38 762 THR A C 1
ATOM 6215 O O . THR A 1 762 ? -34.021 7.088 13.342 1.00 87.38 762 THR A O 1
ATOM 6218 N N . ARG A 1 763 ? -33.062 7.472 11.333 1.00 90.31 763 ARG A N 1
ATOM 6219 C CA . ARG A 1 763 ? -34.222 8.127 10.722 1.00 90.31 763 ARG A CA 1
ATOM 6220 C C . ARG A 1 763 ? -35.386 7.148 10.566 1.00 90.31 763 ARG A C 1
ATOM 6222 O O . ARG A 1 763 ? -36.465 7.430 11.083 1.00 90.31 763 ARG A O 1
ATOM 6229 N N . GLU A 1 764 ? -35.161 5.988 9.955 1.00 87.50 764 GLU A N 1
ATOM 6230 C CA . GLU A 1 764 ? -36.198 4.961 9.766 1.00 87.50 764 GLU A CA 1
ATOM 6231 C C . GLU A 1 764 ? -36.839 4.538 11.093 1.00 87.50 764 GLU A C 1
ATOM 6233 O O . GLU A 1 764 ? -38.061 4.494 11.219 1.00 87.50 764 GLU A O 1
ATOM 6238 N N . ASN A 1 765 ? -36.033 4.318 12.137 1.00 86.25 765 ASN A N 1
ATOM 6239 C CA . ASN A 1 765 ? -36.565 3.997 13.461 1.00 86.25 765 ASN A CA 1
ATOM 6240 C C . ASN A 1 765 ? -37.404 5.121 14.063 1.00 86.25 765 ASN A C 1
ATOM 6242 O O . ASN A 1 765 ? -38.364 4.848 14.785 1.00 86.25 765 ASN A O 1
ATOM 6246 N N . SER A 1 766 ? -37.052 6.381 13.812 1.00 83.12 766 SER A N 1
ATOM 6247 C CA . SER A 1 766 ? -37.842 7.513 14.297 1.00 83.12 766 SER A CA 1
ATOM 6248 C C . SER A 1 766 ? -39.185 7.626 13.567 1.00 83.12 766 SER A C 1
ATOM 6250 O O . SER A 1 766 ? -40.205 7.855 14.218 1.00 83.12 766 SER A O 1
ATOM 6252 N N . GLU A 1 767 ? -39.206 7.373 12.256 1.00 85.88 767 GLU A N 1
ATOM 6253 C CA . GLU A 1 767 ? -40.421 7.305 11.437 1.00 85.88 767 GLU A CA 1
ATOM 6254 C C . GLU A 1 767 ? -41.330 6.155 11.901 1.00 85.88 767 GLU A C 1
ATOM 6256 O O . GLU A 1 767 ? -42.482 6.395 12.264 1.00 85.88 767 GLU A O 1
ATOM 6261 N N . LEU A 1 768 ? -40.794 4.938 12.050 1.00 84.38 768 LEU A N 1
ATOM 6262 C CA . LEU A 1 768 ? -41.553 3.770 12.521 1.00 84.38 768 LEU A CA 1
ATOM 6263 C C . LEU A 1 768 ? -42.104 3.946 13.946 1.00 84.38 768 LEU A C 1
ATOM 6265 O O . LEU A 1 768 ? -43.228 3.526 14.241 1.00 84.38 768 LEU A O 1
ATOM 6269 N N . LYS A 1 769 ? -41.340 4.583 14.847 1.00 83.12 769 LYS A N 1
ATOM 6270 C CA . LYS A 1 769 ? -41.803 4.911 16.209 1.00 83.12 769 LYS A CA 1
ATOM 6271 C C . LYS A 1 769 ? -42.939 5.933 16.189 1.00 83.12 769 LYS A C 1
ATOM 6273 O O . LYS A 1 769 ? -43.873 5.809 16.983 1.00 83.12 769 LYS A O 1
ATOM 6278 N N . ASN A 1 770 ? -42.880 6.925 15.301 1.00 83.12 770 ASN A N 1
ATOM 6279 C CA . ASN A 1 770 ? -43.956 7.900 15.131 1.00 83.12 770 ASN A CA 1
ATOM 6280 C C . ASN A 1 770 ? -45.220 7.245 14.561 1.00 83.12 770 ASN A C 1
ATOM 6282 O O . ASN A 1 770 ? -46.308 7.471 15.091 1.00 83.12 770 ASN A O 1
ATOM 6286 N N . ASP A 1 771 ? -45.078 6.370 13.566 1.00 78.69 771 ASP A N 1
ATOM 6287 C CA . ASP A 1 771 ? -46.191 5.605 13.001 1.00 78.69 771 ASP A CA 1
ATOM 6288 C C . ASP A 1 771 ? -46.860 4.710 14.044 1.00 78.69 771 ASP A C 1
ATOM 6290 O O . ASP A 1 771 ? -48.088 4.695 14.158 1.00 78.69 771 ASP A O 1
ATOM 6294 N N . LYS A 1 772 ? -46.061 4.019 14.867 1.00 80.50 772 LYS A N 1
ATOM 6295 C CA . LYS A 1 772 ? -46.572 3.214 15.980 1.00 80.50 772 LYS A CA 1
ATOM 6296 C C . LYS A 1 772 ? -47.380 4.057 16.971 1.00 80.50 772 LYS A C 1
ATOM 6298 O O . LYS A 1 772 ? -48.518 3.705 17.273 1.00 80.50 772 LYS A O 1
ATOM 6303 N N . ARG A 1 773 ? -46.840 5.197 17.423 1.00 81.12 773 ARG A N 1
ATOM 6304 C CA . ARG A 1 773 ? -47.544 6.122 18.335 1.00 81.12 773 ARG A CA 1
ATOM 6305 C C . ARG A 1 773 ? -48.848 6.646 17.735 1.00 81.12 773 ARG A C 1
ATOM 6307 O O . ARG A 1 773 ? -49.850 6.753 18.439 1.00 81.12 773 ARG A O 1
ATOM 6314 N N . ASN A 1 774 ? -48.850 6.958 16.439 1.00 80.50 774 ASN A N 1
ATOM 6315 C CA . ASN A 1 774 ? -50.048 7.411 15.736 1.00 80.50 774 ASN A CA 1
ATOM 6316 C C . ASN A 1 774 ? -51.121 6.314 15.687 1.00 80.50 774 ASN A C 1
ATOM 6318 O O . ASN A 1 774 ? -52.284 6.595 15.976 1.00 80.50 774 ASN A O 1
ATOM 6322 N N . ARG A 1 775 ? -50.747 5.063 15.387 1.00 79.44 775 ARG A N 1
ATOM 6323 C CA . ARG A 1 775 ? -51.676 3.920 15.398 1.00 79.44 775 ARG A CA 1
ATOM 6324 C C . ARG A 1 775 ? -52.237 3.638 16.792 1.00 79.44 775 ARG A C 1
ATOM 6326 O O . ARG A 1 775 ? -53.448 3.495 16.931 1.00 79.44 775 ARG A O 1
ATOM 6333 N N . GLU A 1 776 ? -51.393 3.630 17.825 1.00 81.25 776 GLU A N 1
ATOM 6334 C CA . GLU A 1 776 ? -51.816 3.450 19.225 1.00 81.25 776 GLU A CA 1
ATOM 6335 C C . GLU A 1 776 ? -52.816 4.529 19.661 1.00 81.25 776 GLU A C 1
ATOM 6337 O O . GLU A 1 776 ? -53.841 4.222 20.273 1.00 81.25 776 GLU A O 1
ATOM 6342 N N . ARG A 1 777 ? -52.569 5.788 19.279 1.00 81.50 777 ARG A N 1
ATOM 6343 C CA . ARG A 1 777 ? -53.502 6.894 19.518 1.00 81.50 777 ARG A CA 1
ATOM 6344 C C . ARG A 1 777 ? -54.848 6.664 18.827 1.00 81.50 777 ARG A C 1
ATOM 6346 O O . ARG A 1 777 ? -55.882 6.789 19.475 1.00 81.50 777 ARG A O 1
ATOM 6353 N N . ILE A 1 778 ? -54.841 6.271 17.549 1.00 80.25 778 ILE A N 1
ATOM 6354 C CA . ILE A 1 778 ? -56.064 5.955 16.789 1.00 80.25 778 ILE A CA 1
ATOM 6355 C C . ILE A 1 778 ? -56.840 4.803 17.443 1.00 80.25 778 ILE A C 1
ATOM 6357 O O . ILE A 1 778 ? -58.068 4.853 17.509 1.00 80.25 778 ILE A O 1
ATOM 6361 N N . VAL A 1 779 ? -56.157 3.762 17.927 1.00 81.38 779 VAL A N 1
ATOM 6362 C CA . VAL A 1 779 ? -56.800 2.641 18.632 1.00 81.38 779 VAL A CA 1
ATOM 6363 C C . VAL A 1 779 ? -57.445 3.119 19.933 1.00 81.38 779 VAL A C 1
ATOM 6365 O O . VAL A 1 779 ? -58.628 2.854 20.132 1.00 81.38 779 VAL A O 1
ATOM 6368 N N . SER A 1 780 ? -56.721 3.877 20.760 1.00 81.38 780 SER A N 1
ATOM 6369 C CA . SER A 1 780 ? -57.226 4.432 22.025 1.00 81.38 780 SER A CA 1
ATOM 6370 C C . SER A 1 780 ? -58.469 5.311 21.821 1.00 81.38 780 SER A C 1
ATOM 6372 O O . SER A 1 780 ? -59.492 5.121 22.484 1.00 81.38 780 SER A O 1
ATOM 6374 N N . ASP A 1 781 ? -58.426 6.222 20.842 1.00 80.19 781 ASP A N 1
ATOM 6375 C CA . ASP A 1 781 ? -59.550 7.105 20.510 1.00 80.19 781 ASP A CA 1
ATOM 6376 C C . ASP A 1 781 ? -60.786 6.298 20.052 1.00 80.19 781 ASP A C 1
ATOM 6378 O O . ASP A 1 781 ? -61.921 6.586 20.446 1.00 80.19 781 ASP A O 1
ATOM 6382 N N . ASN A 1 782 ? -60.577 5.234 19.267 1.00 79.69 782 ASN A N 1
ATOM 6383 C CA . ASN A 1 782 ? -61.651 4.346 18.818 1.00 79.69 782 ASN A CA 1
ATOM 6384 C C . ASN A 1 782 ? -62.194 3.442 19.937 1.00 79.69 782 ASN A C 1
ATOM 6386 O O . ASN A 1 782 ? -63.397 3.186 19.972 1.00 79.69 782 ASN A O 1
ATOM 6390 N N . GLU A 1 783 ? -61.360 2.960 20.860 1.00 82.56 783 GLU A N 1
ATOM 6391 C CA . GLU A 1 783 ? -61.802 2.183 22.026 1.00 82.56 783 GLU A CA 1
ATOM 6392 C C . GLU A 1 783 ? -62.665 3.032 22.963 1.00 82.56 783 GLU A C 1
ATOM 6394 O O . GLU A 1 783 ? -63.721 2.580 23.422 1.00 82.56 783 GLU A O 1
ATOM 6399 N N . PHE A 1 784 ? -62.277 4.292 23.172 1.00 82.75 784 PHE A N 1
ATOM 6400 C CA . PHE A 1 784 ? -63.094 5.263 23.889 1.00 82.75 784 PHE A CA 1
ATOM 6401 C C . PHE A 1 784 ? -64.454 5.467 23.199 1.00 82.75 784 PHE A C 1
ATOM 6403 O O . PHE A 1 784 ? -65.501 5.339 23.842 1.00 82.75 784 PHE A O 1
ATOM 6410 N N . ALA A 1 785 ? -64.465 5.699 21.880 1.00 78.75 785 ALA A N 1
ATOM 6411 C CA . ALA A 1 785 ? -65.698 5.844 21.100 1.00 78.75 785 ALA A CA 1
ATOM 6412 C C . ALA A 1 785 ? -66.577 4.577 21.126 1.00 78.75 785 ALA A C 1
ATOM 6414 O O . ALA A 1 785 ? -67.805 4.670 21.226 1.00 78.75 785 ALA A O 1
ATOM 6415 N N . LEU A 1 786 ? -65.968 3.387 21.093 1.00 83.06 786 LEU A N 1
ATOM 6416 C CA . LEU A 1 786 ? -66.653 2.098 21.211 1.00 83.06 786 LEU A CA 1
ATOM 6417 C C . LEU A 1 786 ? -67.347 1.957 22.572 1.00 83.06 786 LEU A C 1
ATOM 6419 O O . LEU A 1 786 ? -68.503 1.529 22.627 1.00 83.06 786 LEU A O 1
ATOM 6423 N N . GLY A 1 787 ? -66.660 2.330 23.656 1.00 81.62 787 GLY A N 1
ATOM 6424 C CA . GLY A 1 787 ? -67.212 2.335 25.011 1.00 81.62 787 GLY A CA 1
ATOM 6425 C C . GLY A 1 787 ? -68.418 3.265 25.136 1.00 81.62 787 GLY A C 1
ATOM 6426 O O . GLY A 1 787 ? -69.480 2.841 25.592 1.00 81.62 787 GLY A O 1
ATOM 6427 N N . GLN A 1 788 ? -68.293 4.500 24.639 1.00 82.38 788 GLN A N 1
ATOM 6428 C CA . GLN A 1 788 ? -69.395 5.468 24.616 1.00 82.38 788 GLN A CA 1
ATOM 6429 C C . GLN A 1 788 ? -70.588 4.944 23.803 1.00 82.38 788 GLN A C 1
ATOM 6431 O O . GLN A 1 788 ? -71.712 4.928 24.297 1.00 82.38 788 GLN A O 1
ATOM 6436 N N . THR A 1 789 ? -70.348 4.417 22.598 1.00 81.62 789 THR A N 1
ATOM 6437 C CA . THR A 1 789 ? -71.407 3.901 21.713 1.00 81.62 789 THR A CA 1
ATOM 6438 C C . THR A 1 789 ? -72.165 2.729 22.341 1.00 81.62 789 THR A C 1
ATOM 6440 O O . THR A 1 789 ? -73.393 2.678 22.269 1.00 81.62 789 THR A O 1
ATOM 6443 N N . LYS A 1 790 ? -71.465 1.787 22.993 1.00 80.19 790 LYS A N 1
ATOM 6444 C CA . LYS A 1 790 ? -72.090 0.637 23.675 1.00 80.19 790 LYS A CA 1
ATOM 6445 C C . LYS A 1 790 ? -73.034 1.064 24.799 1.00 80.19 790 LYS A C 1
ATOM 6447 O O . LYS A 1 790 ? -74.081 0.433 24.960 1.00 80.19 790 LYS A O 1
ATOM 6452 N N . ASN A 1 791 ? -72.695 2.132 25.514 1.00 79.62 791 ASN A N 1
ATOM 6453 C CA . ASN A 1 791 ? -73.440 2.602 26.680 1.00 79.62 791 ASN A CA 1
ATOM 6454 C C . ASN A 1 791 ? -74.689 3.421 26.331 1.00 79.62 791 ASN A C 1
ATOM 6456 O O . ASN A 1 791 ? -75.550 3.593 27.188 1.00 79.62 791 ASN A O 1
ATOM 6460 N N . ILE A 1 792 ? -74.836 3.890 25.088 1.00 78.81 792 ILE A N 1
ATOM 6461 C CA . ILE A 1 792 ? -76.051 4.601 24.670 1.00 78.81 792 ILE A CA 1
ATOM 6462 C C . ILE A 1 792 ? -77.180 3.592 24.525 1.00 78.81 792 ILE A C 1
ATOM 6464 O O . ILE A 1 792 ? -77.150 2.729 23.645 1.00 78.81 792 ILE A O 1
ATOM 6468 N N . GLN A 1 793 ? -78.181 3.695 25.382 1.00 77.25 793 GLN A N 1
ATOM 6469 C CA . GLN A 1 793 ? -79.423 2.952 25.254 1.00 77.25 793 GLN A CA 1
ATOM 6470 C C . GLN A 1 793 ? -80.504 3.912 24.781 1.00 77.25 793 GLN A C 1
ATOM 6472 O O . GLN A 1 793 ? -80.529 5.070 25.193 1.00 77.25 793 GLN A O 1
ATOM 6477 N N . MET A 1 794 ? -81.359 3.425 23.889 1.00 79.00 794 MET A N 1
ATOM 6478 C CA . MET A 1 794 ? -82.588 4.131 23.575 1.00 79.00 794 MET A CA 1
ATOM 6479 C C . MET A 1 794 ? -83.469 4.066 24.817 1.00 79.00 794 MET A C 1
ATOM 6481 O O . MET A 1 794 ? -83.564 2.999 25.428 1.00 79.00 794 MET A O 1
ATOM 6485 N N . LEU A 1 795 ? -84.076 5.190 25.191 1.00 76.62 795 LEU A N 1
ATOM 6486 C CA . LEU A 1 795 ? -85.068 5.209 26.267 1.00 76.62 795 LEU A CA 1
ATOM 6487 C C . LEU A 1 795 ? -86.131 4.148 25.987 1.00 76.62 795 LEU A C 1
ATOM 6489 O O . LEU A 1 795 ? -86.578 4.029 24.840 1.00 76.62 795 LEU A O 1
ATOM 6493 N N . ASP A 1 796 ? -86.515 3.375 27.001 1.00 79.56 796 ASP A N 1
ATOM 6494 C CA . ASP A 1 796 ? -87.591 2.405 26.831 1.00 79.56 796 ASP A CA 1
ATOM 6495 C C . ASP A 1 796 ? -88.921 3.125 26.532 1.00 79.56 796 ASP A C 1
ATOM 6497 O O . ASP A 1 796 ? -89.082 4.328 26.779 1.00 79.56 796 ASP A O 1
ATOM 6501 N N . PHE A 1 797 ? -89.876 2.412 25.928 1.00 78.50 797 PHE A N 1
ATOM 6502 C CA . PHE A 1 797 ? -91.133 3.040 25.520 1.00 78.50 797 PHE A CA 1
ATOM 6503 C C . PHE A 1 797 ? -91.901 3.619 26.710 1.00 78.50 797 PHE A C 1
ATOM 6505 O O . PHE A 1 797 ? -92.547 4.655 26.577 1.00 78.50 797 PHE A O 1
ATOM 6512 N N . TYR A 1 798 ? -91.808 2.988 27.880 1.00 78.19 798 TYR A N 1
ATOM 6513 C CA . TYR A 1 798 ? -92.496 3.440 29.079 1.00 78.19 798 TYR A CA 1
ATOM 6514 C C . TYR A 1 798 ? -91.899 4.748 29.610 1.00 78.19 798 TYR A C 1
ATOM 6516 O O . TYR A 1 798 ? -92.640 5.650 29.989 1.00 78.19 798 TYR A O 1
ATOM 6524 N N . GLU A 1 799 ? -90.577 4.901 29.585 1.00 79.19 799 GLU A N 1
ATOM 6525 C CA . GLU A 1 799 ? -89.871 6.132 29.929 1.00 79.19 799 GLU A CA 1
ATOM 6526 C C . GLU A 1 799 ? -90.159 7.259 28.936 1.00 79.19 799 GLU A C 1
ATOM 6528 O O . GLU A 1 799 ? -90.337 8.406 29.352 1.00 79.19 799 GLU A O 1
ATOM 6533 N N . LEU A 1 800 ? -90.246 6.953 27.638 1.00 78.94 800 LEU A N 1
ATOM 6534 C CA . LEU A 1 800 ? -90.669 7.916 26.615 1.00 78.94 800 LEU A CA 1
ATOM 6535 C C . LEU A 1 800 ? -92.124 8.336 26.811 1.00 78.94 800 LEU A C 1
ATOM 6537 O O . LEU A 1 800 ? -92.406 9.532 26.853 1.00 78.94 800 LEU A O 1
ATOM 6541 N N . LYS A 1 801 ? -93.028 7.367 27.001 1.00 76.94 801 LYS A N 1
ATOM 6542 C CA . LYS A 1 801 ? -94.438 7.601 27.328 1.00 76.94 801 LYS A CA 1
ATOM 6543 C C . LYS A 1 801 ? -94.552 8.445 28.588 1.00 76.94 801 LYS A C 1
ATOM 6545 O O . LYS A 1 801 ? -95.298 9.411 28.588 1.00 76.94 801 LYS A O 1
ATOM 6550 N N . LYS A 1 802 ? -93.780 8.146 29.632 1.00 79.75 802 LYS A N 1
ATOM 6551 C CA . LYS A 1 802 ? -93.751 8.924 30.873 1.00 79.75 802 LYS A CA 1
ATOM 6552 C C . LYS A 1 802 ? -93.292 10.360 30.632 1.00 79.75 802 LYS A C 1
ATOM 6554 O O . LYS A 1 802 ? -93.984 11.265 31.068 1.00 79.75 802 LYS A O 1
ATOM 6559 N N . LYS A 1 803 ? -92.181 10.582 29.920 1.00 78.06 803 LYS A N 1
ATOM 6560 C CA . LYS A 1 803 ? -91.689 11.937 29.604 1.00 78.06 803 LYS A CA 1
ATOM 6561 C C . LYS A 1 803 ? -92.689 12.733 28.773 1.00 78.06 803 LYS A C 1
ATOM 6563 O O . LYS A 1 803 ? -92.947 13.889 29.078 1.00 78.06 803 LYS A O 1
ATOM 6568 N N . TYR A 1 804 ? -93.294 12.098 27.775 1.00 77.69 804 TYR A N 1
ATOM 6569 C CA . TYR A 1 804 ? -94.348 12.715 26.981 1.00 77.69 804 TYR A CA 1
ATOM 6570 C C . TYR A 1 804 ? -95.590 13.017 27.830 1.00 77.69 804 TYR A C 1
ATOM 6572 O O . TYR A 1 804 ? -96.153 14.103 27.753 1.00 77.69 804 TYR A O 1
ATOM 6580 N N . MET A 1 805 ? -96.000 12.087 28.695 1.00 74.81 805 MET A N 1
ATOM 6581 C CA . MET A 1 805 ? -97.098 12.309 29.633 1.00 74.81 805 MET A CA 1
ATOM 6582 C C . MET A 1 805 ? -96.766 13.411 30.631 1.00 74.81 805 MET A C 1
ATOM 6584 O O . MET A 1 805 ? -97.654 14.177 30.959 1.00 74.81 805 MET A O 1
ATOM 6588 N N . ASP A 1 806 ? -95.525 13.560 31.083 1.00 78.94 806 ASP A N 1
ATOM 6589 C CA . ASP A 1 806 ? -95.116 14.689 31.922 1.00 78.94 806 ASP A CA 1
ATOM 6590 C C . ASP A 1 806 ? -95.281 16.031 31.178 1.00 78.94 806 ASP A C 1
ATOM 6592 O O . ASP A 1 806 ? -95.659 17.021 31.806 1.00 78.94 806 ASP A O 1
ATOM 6596 N N . GLU A 1 807 ? -95.100 16.057 29.850 1.00 77.00 807 GLU A N 1
ATOM 6597 C CA . GLU A 1 807 ? -95.373 17.226 28.997 1.00 77.00 807 GLU A CA 1
ATOM 6598 C C . GLU A 1 807 ? -96.870 17.441 28.713 1.00 77.00 807 GLU A C 1
ATOM 6600 O O . GLU A 1 807 ? -97.311 18.584 28.630 1.00 77.00 807 GLU A O 1
ATOM 6605 N N . VAL A 1 808 ? -97.675 16.379 28.618 1.00 74.62 808 VAL A N 1
ATOM 6606 C CA . VAL A 1 808 ? -99.127 16.459 28.348 1.00 74.62 808 VAL A CA 1
ATOM 6607 C C . VAL A 1 808 ? -99.977 16.581 29.616 1.00 74.62 808 VAL A C 1
ATOM 6609 O O . VAL A 1 808 ? -101.067 17.144 29.595 1.00 74.62 808 VAL A O 1
ATOM 6612 N N . ASN A 1 809 ? -99.485 16.131 30.764 1.00 77.00 809 ASN A N 1
ATOM 6613 C CA . ASN A 1 809 ? -100.170 16.207 32.054 1.00 77.00 809 ASN A CA 1
ATOM 6614 C C . ASN A 1 809 ? -100.616 17.634 32.425 1.00 77.00 809 ASN A C 1
ATOM 6616 O O . ASN A 1 809 ? -101.721 17.775 32.955 1.00 77.00 809 ASN A O 1
ATOM 6620 N N . PRO A 1 810 ? -99.838 18.703 32.161 1.00 79.25 810 PRO A N 1
ATOM 6621 C CA . PRO A 1 810 ? -100.304 20.076 32.324 1.00 79.25 810 PRO A CA 1
ATOM 6622 C C . PRO A 1 810 ? -101.557 20.387 31.500 1.00 79.25 810 PRO A C 1
ATOM 6624 O O . PRO A 1 810 ? -102.471 21.014 32.030 1.00 79.25 810 PRO A O 1
ATOM 6627 N N . LEU A 1 811 ? -101.645 19.902 30.255 1.00 78.19 811 LEU A N 1
ATOM 6628 C CA . LEU A 1 811 ? -102.844 20.034 29.425 1.00 78.19 811 LEU A CA 1
ATOM 6629 C C . LEU A 1 811 ? -104.027 19.289 30.040 1.00 78.19 811 LEU A C 1
ATOM 6631 O O . LEU A 1 811 ? -105.102 19.866 30.179 1.00 78.19 811 LEU A O 1
ATOM 6635 N N . LEU A 1 812 ? -103.829 18.033 30.446 1.00 76.81 812 LEU A N 1
ATOM 6636 C CA . LEU A 1 812 ? -104.885 17.227 31.066 1.00 76.81 812 LEU A CA 1
ATOM 6637 C C . LEU A 1 812 ? -105.407 17.878 32.355 1.00 76.81 812 LEU A C 1
ATOM 6639 O O . LEU A 1 812 ? -106.616 17.957 32.560 1.00 76.81 812 LEU A O 1
ATOM 6643 N N . ARG A 1 813 ? -104.513 18.420 33.191 1.00 79.00 813 ARG A N 1
ATOM 6644 C CA . ARG A 1 813 ? -104.879 19.183 34.397 1.00 79.00 813 ARG A CA 1
ATOM 6645 C C . ARG A 1 813 ? -105.568 20.498 34.068 1.00 79.00 813 ARG A C 1
ATOM 6647 O O . ARG A 1 813 ? -106.485 20.886 34.783 1.00 79.00 813 ARG A O 1
ATOM 6654 N N . MET A 1 814 ? -105.128 21.190 33.017 1.00 77.69 814 MET A N 1
ATOM 6655 C CA . MET A 1 814 ? -105.778 22.414 32.562 1.00 77.69 814 MET A CA 1
ATOM 6656 C C . MET A 1 814 ? -107.221 22.110 32.170 1.00 77.69 814 MET A C 1
ATOM 6658 O O . MET A 1 814 ? -108.111 22.762 32.696 1.00 77.69 814 MET A O 1
ATOM 6662 N N . VAL A 1 815 ? -107.456 21.082 31.347 1.00 73.81 815 VAL A N 1
ATOM 6663 C CA . VAL A 1 815 ? -108.795 20.622 30.937 1.00 73.81 815 VAL A CA 1
ATOM 6664 C C . VAL A 1 815 ? -109.655 20.221 32.144 1.00 73.81 815 VAL A C 1
ATOM 6666 O O . VAL A 1 815 ? -110.814 20.625 32.226 1.00 73.81 815 VAL A O 1
ATOM 6669 N N . ASP A 1 816 ? -109.086 19.497 33.111 1.00 75.06 816 ASP A N 1
ATOM 6670 C CA . ASP A 1 816 ? -109.766 19.101 34.354 1.00 75.06 816 ASP A CA 1
ATOM 6671 C C . ASP A 1 816 ? -110.080 20.301 35.281 1.00 75.06 816 ASP A C 1
ATOM 6673 O O . ASP A 1 816 ? -111.044 20.308 36.043 1.00 75.06 816 ASP A O 1
ATOM 6677 N N . GLY A 1 817 ? -109.309 21.385 35.198 1.00 74.62 817 GLY A N 1
ATOM 6678 C CA . GLY A 1 817 ? -109.555 22.603 35.972 1.00 74.62 817 GLY A CA 1
ATOM 6679 C C . GLY A 1 817 ? -110.712 23.465 35.452 1.00 74.62 817 GLY A C 1
ATOM 6680 O O . GLY A 1 817 ? -111.199 24.334 36.178 1.00 74.62 817 GLY A O 1
ATOM 6681 N N . LEU A 1 818 ? -111.164 23.260 34.209 1.00 76.94 818 LEU A N 1
ATOM 6682 C CA . LEU A 1 818 ? -112.123 24.156 33.560 1.00 76.94 818 LEU A CA 1
ATOM 6683 C C . LEU A 1 818 ? -113.550 23.920 34.057 1.00 76.94 818 LEU A C 1
ATOM 6685 O O . LEU A 1 818 ? -114.232 22.945 33.733 1.00 76.94 818 LEU A O 1
ATOM 6689 N N . SER A 1 819 ? -114.058 24.887 34.811 1.00 67.31 819 SER A N 1
ATOM 6690 C CA . SER A 1 819 ? -115.269 24.735 35.603 1.00 67.31 819 SER A CA 1
ATOM 6691 C C . SER A 1 819 ? -116.443 25.582 35.082 1.00 67.31 819 SER A C 1
ATOM 6693 O O . SER A 1 819 ? -117.603 25.313 35.415 1.00 67.31 819 SER A O 1
ATOM 6695 N N . SER A 1 820 ? -116.189 26.581 34.237 1.00 67.62 820 SER A N 1
ATOM 6696 C CA . SER A 1 820 ? -117.228 27.462 33.699 1.00 67.62 820 SER A CA 1
ATOM 6697 C C . SER A 1 820 ? -117.139 27.627 32.183 1.00 67.62 820 SER A C 1
ATOM 6699 O O . SER A 1 820 ? -116.065 27.621 31.594 1.00 67.62 820 SER A O 1
ATOM 6701 N N . LYS A 1 821 ? -118.281 27.840 31.511 1.00 65.69 821 LYS A N 1
ATOM 6702 C CA . LYS A 1 821 ? -118.331 28.085 30.052 1.00 65.69 821 LYS A CA 1
ATOM 6703 C C . LYS A 1 821 ? -117.373 29.194 29.599 1.00 65.69 821 LYS A C 1
ATOM 6705 O O . LYS A 1 821 ? -116.862 29.153 28.482 1.00 65.69 821 LYS A O 1
ATOM 6710 N N . LYS A 1 822 ? -117.196 30.211 30.447 1.00 75.81 822 LYS A N 1
ATOM 6711 C CA . LYS A 1 822 ? -116.312 31.346 30.186 1.00 75.81 822 LYS A CA 1
ATOM 6712 C C . LYS A 1 822 ? -114.847 30.906 30.207 1.00 75.81 822 LYS A C 1
ATOM 6714 O O . LYS A 1 822 ? -114.148 31.234 29.259 1.00 75.81 822 LYS A O 1
ATOM 6719 N N . GLU A 1 823 ? -114.439 30.117 31.203 1.00 76.19 823 GLU A N 1
ATOM 6720 C CA . GLU A 1 823 ? -113.101 29.508 31.279 1.00 76.19 823 GLU A CA 1
ATOM 6721 C C . GLU A 1 823 ? -112.819 28.628 30.059 1.00 76.19 823 GLU A C 1
ATOM 6723 O O . GLU A 1 823 ? -111.814 28.835 29.394 1.00 76.19 823 GLU A O 1
ATOM 6728 N N . TRP A 1 824 ? -113.748 27.744 29.674 1.00 74.69 824 TRP A N 1
ATOM 6729 C CA . TRP A 1 824 ? -113.595 26.924 28.464 1.00 74.69 824 TRP A CA 1
ATOM 6730 C C . TRP A 1 824 ? -113.381 27.781 27.207 1.00 74.69 824 TRP A C 1
ATOM 6732 O O . TRP A 1 824 ? -112.453 27.555 26.444 1.00 74.69 824 TRP A O 1
ATOM 6742 N N . LYS A 1 825 ? -114.186 28.829 26.994 1.00 75.12 825 LYS A N 1
ATOM 6743 C CA . LYS A 1 825 ? -113.985 29.713 25.832 1.00 75.12 825 LYS A CA 1
ATOM 6744 C C . LYS A 1 825 ? -112.670 30.492 25.877 1.00 75.12 825 LYS A C 1
ATOM 6746 O O . LYS A 1 825 ? -112.108 30.735 24.818 1.00 75.12 825 LYS A O 1
ATOM 6751 N N . GLN A 1 826 ? -112.231 30.917 27.061 1.00 80.62 826 GLN A N 1
ATOM 6752 C CA . GLN A 1 826 ? -111.008 31.703 27.229 1.00 80.62 826 GLN A CA 1
ATOM 6753 C C . GLN A 1 826 ? -109.748 30.847 27.069 1.00 80.62 826 GLN A C 1
ATOM 6755 O O . GLN A 1 826 ? -108.810 31.296 26.430 1.00 80.62 826 GLN A O 1
ATOM 6760 N N . SER A 1 827 ? -109.752 29.610 27.568 1.00 77.38 827 SER A N 1
ATOM 6761 C CA . SER A 1 827 ? -108.606 28.693 27.498 1.00 77.38 827 SER A CA 1
ATOM 6762 C C . SER A 1 827 ? -108.509 27.914 26.183 1.00 77.38 827 SER A C 1
ATOM 6764 O O . SER A 1 827 ? -107.601 27.106 26.025 1.00 77.38 827 SER A O 1
ATOM 6766 N N . LYS A 1 828 ? -109.435 28.120 25.237 1.00 78.81 828 LYS A N 1
ATOM 6767 C CA . LYS A 1 828 ? 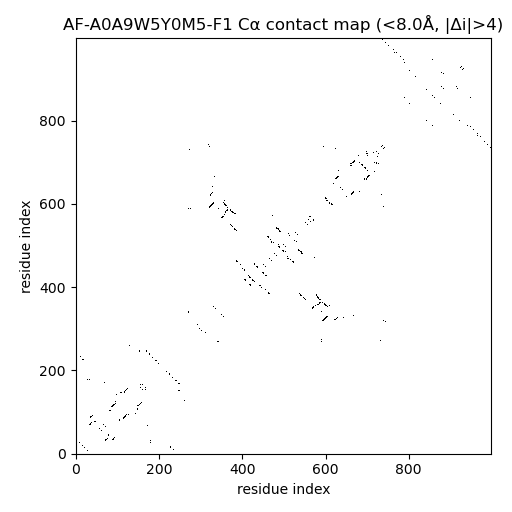-109.483 27.404 23.953 1.00 78.81 828 LYS A CA 1
ATOM 6768 C C . LYS A 1 828 ? -108.190 27.560 23.147 1.00 78.81 828 LYS A C 1
ATOM 6770 O O . LYS A 1 828 ? -107.627 26.562 22.705 1.00 78.81 828 LYS A O 1
ATOM 6775 N N . ASP A 1 829 ? -107.746 28.798 22.950 1.00 78.44 829 ASP A N 1
ATOM 6776 C CA . ASP A 1 829 ? -106.567 29.075 22.127 1.00 78.44 829 ASP A CA 1
ATOM 6777 C C . ASP A 1 829 ? -105.290 28.605 22.840 1.00 78.44 829 ASP A C 1
ATOM 6779 O O . ASP A 1 829 ? -104.442 27.988 22.204 1.00 78.44 829 ASP A O 1
ATOM 6783 N N . ASP A 1 830 ? -105.209 28.762 24.166 1.00 77.94 830 ASP A N 1
ATOM 6784 C CA . ASP A 1 830 ? -104.097 28.252 24.981 1.00 77.94 830 ASP A CA 1
ATOM 6785 C C . ASP A 1 830 ? -104.003 26.717 24.940 1.00 77.94 830 ASP A C 1
ATOM 6787 O O . ASP A 1 830 ? -102.915 26.167 24.796 1.00 77.94 830 ASP A O 1
ATOM 6791 N N . ILE A 1 831 ? -105.139 26.009 25.003 1.00 74.62 831 ILE A N 1
ATOM 6792 C CA . ILE A 1 831 ? -105.214 24.547 24.853 1.00 74.62 831 ILE A CA 1
ATOM 6793 C C . ILE A 1 831 ? -104.699 24.107 23.482 1.00 74.62 831 ILE A C 1
ATOM 6795 O O . ILE A 1 831 ? -103.930 23.150 23.392 1.00 74.62 831 ILE A O 1
ATOM 6799 N N . PHE A 1 832 ? -105.112 24.787 22.412 1.00 79.06 832 PHE A N 1
ATOM 6800 C CA . PHE A 1 832 ? -104.688 24.425 21.061 1.00 79.06 832 PHE A CA 1
ATOM 6801 C C . PHE A 1 832 ? -103.215 24.761 20.807 1.00 79.06 832 PHE A C 1
ATOM 6803 O O . PHE A 1 832 ? -102.510 23.929 20.246 1.00 79.06 832 PHE A O 1
ATOM 6810 N N . VAL A 1 833 ? -102.723 25.909 21.284 1.00 78.25 833 VAL A N 1
ATOM 6811 C CA . VAL A 1 833 ? -101.293 26.255 21.227 1.00 78.25 833 VAL A CA 1
ATOM 6812 C C . VAL A 1 833 ? -100.458 25.263 22.037 1.00 78.25 833 VAL A C 1
ATOM 6814 O O . VAL A 1 833 ? -99.387 24.862 21.588 1.00 78.25 833 VAL A O 1
ATOM 6817 N N . PHE A 1 834 ? -100.938 24.820 23.201 1.00 75.81 834 PHE A N 1
ATOM 6818 C CA . PHE A 1 834 ? -100.246 23.809 23.999 1.00 75.81 834 PHE A CA 1
ATOM 6819 C C . PHE A 1 834 ? -100.177 22.466 23.257 1.00 75.81 834 PHE A C 1
ATOM 6821 O O . PHE A 1 834 ? -99.110 21.871 23.160 1.00 75.81 834 PHE A O 1
ATOM 6828 N N . LEU A 1 835 ? -101.285 22.021 22.656 1.00 69.69 835 LEU A N 1
ATOM 6829 C CA . LEU A 1 835 ? -101.320 20.807 21.830 1.00 69.69 835 LEU A CA 1
ATOM 6830 C C . LEU A 1 835 ? -100.363 20.868 20.633 1.00 69.69 835 LEU A C 1
ATOM 6832 O O . LEU A 1 835 ? -99.755 19.856 20.295 1.00 69.69 835 LEU A O 1
ATOM 6836 N N . ASP A 1 836 ? -100.213 22.044 20.023 1.00 66.94 836 ASP A N 1
ATOM 6837 C CA . ASP A 1 836 ? -99.308 22.248 18.890 1.00 66.94 836 ASP A CA 1
ATOM 6838 C C . ASP A 1 836 ? -97.829 22.429 19.331 1.00 66.94 836 ASP A C 1
ATOM 6840 O O . ASP A 1 836 ? -96.932 22.302 18.497 1.00 66.94 836 ASP A O 1
ATOM 6844 N N . THR A 1 837 ? -97.545 22.700 20.619 1.00 67.75 837 THR A N 1
ATOM 6845 C CA . THR A 1 837 ? -96.175 22.905 21.155 1.00 67.75 837 THR A CA 1
ATOM 6846 C C . THR A 1 837 ? -95.596 21.736 21.955 1.00 67.75 837 THR A C 1
ATOM 6848 O O . THR A 1 837 ? -94.378 21.708 22.145 1.00 67.75 837 THR A O 1
ATOM 6851 N N . VAL A 1 838 ? -96.401 20.765 22.404 1.00 67.00 838 VAL A N 1
ATOM 6852 C CA . VAL A 1 838 ? -95.884 19.545 23.057 1.00 67.00 838 VAL A CA 1
ATOM 6853 C C . VAL A 1 838 ? -94.949 18.805 22.102 1.00 67.00 838 VAL A C 1
ATOM 6855 O O . VAL A 1 838 ? -95.316 18.491 20.966 1.00 67.00 838 VAL A O 1
ATOM 6858 N N . SER A 1 839 ? -93.733 18.516 22.569 1.00 60.09 839 SER A N 1
ATOM 6859 C CA . SER A 1 839 ? -92.731 17.861 21.738 1.00 60.09 839 SER A CA 1
ATOM 6860 C C . SER A 1 839 ? -93.091 16.389 21.535 1.00 60.09 839 SER A C 1
ATOM 6862 O O . SER A 1 839 ? -93.448 15.666 22.466 1.00 60.09 839 SER A O 1
ATOM 6864 N N . GLY A 1 840 ? -93.064 15.937 20.280 1.00 65.44 840 GLY A N 1
ATOM 6865 C CA . GLY A 1 840 ? -93.377 14.550 19.951 1.00 65.44 840 GLY A CA 1
ATOM 6866 C C . GLY A 1 840 ? -92.287 13.604 20.457 1.00 65.44 840 GLY A C 1
ATOM 6867 O O . GLY A 1 840 ? -91.115 13.969 20.544 1.00 65.44 840 GLY A O 1
ATOM 6868 N N . ILE A 1 841 ? -92.642 12.341 20.711 1.00 66.38 841 ILE A N 1
ATOM 6869 C CA . ILE A 1 841 ? -91.668 11.277 21.029 1.00 66.38 841 ILE A CA 1
ATOM 6870 C C . ILE A 1 841 ? -90.554 11.170 19.965 1.00 66.38 841 ILE A C 1
ATOM 6872 O O . ILE A 1 841 ? -89.426 10.796 20.287 1.00 66.38 841 ILE A O 1
ATOM 6876 N N . ASP A 1 842 ? -90.838 11.578 18.726 1.00 67.31 842 ASP A N 1
ATOM 6877 C CA . ASP A 1 842 ? -89.889 11.659 17.612 1.00 67.31 842 ASP A CA 1
ATOM 6878 C C . ASP A 1 842 ? -88.601 12.426 17.944 1.00 67.31 842 ASP A C 1
ATOM 6880 O O . ASP A 1 842 ? -87.515 11.961 17.598 1.00 67.31 842 ASP A O 1
ATOM 6884 N N . ASP A 1 843 ? -88.692 13.551 18.659 1.00 70.62 843 ASP A N 1
ATOM 6885 C CA . ASP A 1 843 ? -87.531 14.397 18.964 1.00 70.62 843 ASP A CA 1
ATOM 6886 C C . ASP A 1 843 ? -86.590 13.726 19.978 1.00 70.62 843 ASP A C 1
ATOM 6888 O O . ASP A 1 843 ? -85.365 13.885 19.922 1.00 70.62 843 ASP A O 1
ATOM 6892 N N . TYR A 1 844 ? -87.147 12.932 20.898 1.00 71.62 844 TYR A N 1
ATOM 6893 C CA . TYR A 1 844 ? -86.373 12.140 21.852 1.00 71.62 844 TYR A CA 1
ATOM 6894 C C . TYR A 1 844 ? -85.648 10.981 21.162 1.00 71.62 844 TYR A C 1
ATOM 6896 O O . TYR A 1 844 ? -84.476 10.734 21.453 1.00 71.62 844 TYR A O 1
ATOM 6904 N N . ILE A 1 845 ? -86.314 10.321 20.211 1.00 72.69 845 ILE A N 1
ATOM 6905 C CA . ILE A 1 845 ? -85.725 9.262 19.385 1.00 72.69 845 ILE A CA 1
ATOM 6906 C C . ILE A 1 845 ? -84.596 9.837 18.519 1.00 72.69 845 ILE A C 1
ATOM 6908 O O . ILE A 1 845 ? -83.477 9.325 18.546 1.00 72.69 845 ILE A O 1
ATOM 6912 N N . GLU A 1 846 ? -84.848 10.938 17.807 1.00 74.88 846 GLU A N 1
ATOM 6913 C CA . GLU A 1 846 ? -83.866 11.597 16.940 1.00 74.88 846 GLU A CA 1
ATOM 6914 C C . GLU A 1 846 ? -82.623 12.049 17.726 1.00 74.88 846 GLU A C 1
ATOM 6916 O O . GLU A 1 846 ? -81.492 11.867 17.270 1.00 74.88 846 GLU A O 1
ATOM 6921 N N . ARG A 1 847 ? -82.799 12.538 18.961 1.00 78.19 847 ARG A N 1
ATOM 6922 C CA . ARG A 1 847 ? -81.686 12.908 19.848 1.00 78.19 847 ARG A CA 1
ATOM 6923 C C . ARG A 1 847 ? -80.764 11.730 20.174 1.00 78.19 847 ARG A C 1
ATOM 6925 O O . ARG A 1 847 ? -79.548 11.915 20.200 1.00 78.19 847 ARG A O 1
ATOM 6932 N N . ASP A 1 848 ? -81.300 10.539 20.430 1.00 76.25 848 ASP A N 1
ATOM 6933 C CA . ASP A 1 848 ? -80.476 9.365 20.747 1.00 76.25 848 ASP A CA 1
ATOM 6934 C C . ASP A 1 848 ? -79.758 8.808 19.506 1.00 76.25 848 ASP A C 1
ATOM 6936 O O . ASP A 1 848 ? -78.581 8.445 19.597 1.00 76.25 848 ASP A O 1
ATOM 6940 N N . TYR A 1 849 ? -80.394 8.846 18.328 1.00 77.31 849 TYR A N 1
ATOM 6941 C CA . TYR A 1 849 ? -79.721 8.578 17.048 1.00 77.31 849 TYR A CA 1
ATOM 6942 C C . TYR A 1 849 ? -78.575 9.562 16.786 1.00 77.31 849 TYR A C 1
ATOM 6944 O O . TYR A 1 849 ? -77.469 9.135 16.448 1.00 77.31 849 TYR A O 1
ATOM 6952 N N . ASN A 1 850 ? -78.808 10.858 17.009 1.00 78.69 850 ASN A N 1
ATOM 6953 C CA . ASN A 1 850 ? -77.804 11.901 16.808 1.00 78.69 850 ASN A CA 1
ATOM 6954 C C . ASN A 1 850 ? -76.611 11.755 17.762 1.00 78.69 850 ASN A C 1
ATOM 6956 O O . ASN A 1 850 ? -75.484 11.995 17.349 1.00 78.69 850 ASN A O 1
ATOM 6960 N N . LYS A 1 851 ? -76.799 11.269 18.998 1.00 80.38 851 LYS A N 1
ATOM 6961 C CA . LYS A 1 851 ? -75.668 10.950 19.894 1.00 80.38 851 LYS A CA 1
ATOM 6962 C C . LYS A 1 851 ? -74.782 9.835 19.334 1.00 80.38 851 LYS A C 1
ATOM 6964 O O . LYS A 1 851 ? -73.558 9.958 19.364 1.00 80.38 851 LYS A O 1
ATOM 6969 N N . VAL A 1 852 ? -75.383 8.748 18.834 1.00 75.56 852 VAL A N 1
ATOM 6970 C CA . VAL A 1 852 ? -74.633 7.641 18.207 1.00 75.56 852 VAL A CA 1
ATOM 6971 C C . VAL A 1 852 ? -73.924 8.131 16.945 1.00 75.56 852 VAL A C 1
ATOM 6973 O O . VAL A 1 852 ? -72.756 7.806 16.738 1.00 75.56 852 VAL A O 1
ATOM 6976 N N . TYR A 1 853 ? -74.602 8.951 16.141 1.00 76.88 853 TYR A N 1
ATOM 6977 C CA . TYR A 1 853 ? -74.041 9.568 14.943 1.00 76.88 853 TYR A CA 1
ATOM 6978 C C . TYR A 1 853 ? -72.863 10.496 15.263 1.00 76.88 853 TYR A C 1
ATOM 6980 O O . TYR A 1 853 ? -71.802 10.347 14.668 1.00 76.88 853 TYR A O 1
ATOM 6988 N N . ASP A 1 854 ? -72.995 11.394 16.239 1.00 79.31 854 ASP A N 1
ATOM 6989 C CA . ASP A 1 854 ? -71.935 12.322 16.643 1.00 79.31 854 ASP A CA 1
ATOM 6990 C C . ASP A 1 854 ? -70.688 11.585 17.132 1.00 79.31 854 ASP A C 1
ATOM 6992 O O . ASP A 1 854 ? -69.565 11.974 16.808 1.00 79.31 854 ASP A O 1
ATOM 6996 N N . ILE A 1 855 ? -70.862 10.504 17.898 1.00 78.00 855 ILE A N 1
ATOM 6997 C CA . ILE A 1 855 ? -69.741 9.680 18.366 1.00 78.00 855 ILE A CA 1
ATOM 6998 C C . ILE A 1 855 ? -69.094 8.931 17.198 1.00 78.00 855 ILE A C 1
ATOM 7000 O O . ILE A 1 855 ? -67.868 8.900 17.101 1.00 78.00 855 ILE A O 1
ATOM 7004 N N . ALA A 1 856 ? -69.891 8.385 16.280 1.00 70.38 856 ALA A N 1
ATOM 7005 C CA . ALA A 1 856 ? -69.385 7.689 15.102 1.00 70.38 856 ALA A CA 1
ATOM 7006 C C . ALA A 1 856 ? -68.673 8.640 14.113 1.00 70.38 856 ALA A C 1
ATOM 7008 O O . ALA A 1 856 ? -67.615 8.307 13.577 1.00 70.38 856 ALA A O 1
ATOM 7009 N N . SER A 1 857 ? -69.191 9.856 13.940 1.00 74.56 857 SER A N 1
ATOM 7010 C CA . SER A 1 857 ? -68.589 10.931 13.147 1.00 74.56 857 SER A CA 1
ATOM 7011 C C . SER A 1 857 ? -67.272 11.415 13.761 1.00 74.56 857 SER A C 1
ATOM 7013 O O . SER A 1 857 ? -66.263 11.514 13.061 1.00 74.56 857 SER A O 1
ATOM 7015 N N . LYS A 1 858 ? -67.221 11.606 15.090 1.00 75.94 858 LYS A N 1
ATOM 7016 C CA . LYS A 1 858 ? -65.976 11.910 15.825 1.00 75.94 858 LYS A CA 1
ATOM 7017 C C . LYS A 1 858 ? -64.953 10.774 15.749 1.00 75.94 858 LYS A C 1
ATOM 7019 O O . LYS A 1 858 ? -63.761 11.050 15.680 1.00 75.94 858 LYS A O 1
ATOM 7024 N N . ALA A 1 859 ? -65.404 9.521 15.664 1.00 63.53 859 ALA A N 1
ATOM 7025 C CA . ALA A 1 859 ? -64.563 8.361 15.347 1.00 63.53 859 ALA A CA 1
ATOM 7026 C C . ALA A 1 859 ? -64.168 8.282 13.852 1.00 63.53 859 ALA A C 1
ATOM 7028 O O . ALA A 1 859 ? -63.553 7.310 13.406 1.00 63.53 859 ALA A O 1
ATOM 7029 N N . GLY A 1 860 ? -64.513 9.299 13.053 1.00 62.59 860 GLY A N 1
ATOM 7030 C CA . GLY A 1 860 ? -64.114 9.474 11.660 1.00 62.59 860 GLY A CA 1
ATOM 7031 C C . GLY A 1 860 ? -64.892 8.620 10.659 1.00 62.59 860 GLY A C 1
ATOM 7032 O O . GLY A 1 860 ? -64.351 8.310 9.593 1.00 62.59 860 GLY A O 1
ATOM 7033 N N . ILE A 1 861 ? -66.093 8.153 10.997 1.00 71.56 861 ILE A N 1
ATOM 7034 C CA . ILE A 1 861 ? -66.948 7.374 10.095 1.00 71.56 861 ILE A CA 1
ATOM 7035 C C . ILE A 1 861 ? -67.808 8.367 9.303 1.00 71.56 861 ILE A C 1
ATOM 7037 O O . ILE A 1 861 ? -68.654 9.043 9.877 1.00 71.56 861 ILE A O 1
ATOM 7041 N N . ARG A 1 862 ? -67.537 8.504 7.998 1.00 61.75 862 ARG A N 1
ATOM 7042 C CA . ARG A 1 862 ? -68.129 9.557 7.148 1.00 61.75 862 ARG A CA 1
ATOM 7043 C C . ARG A 1 862 ? -69.340 9.093 6.337 1.00 61.75 862 ARG A C 1
ATOM 7045 O O . ARG A 1 862 ? -70.200 9.908 6.034 1.00 61.75 862 ARG A O 1
ATOM 7052 N N . ASP A 1 863 ? -69.437 7.796 6.061 1.00 62.41 863 ASP A N 1
ATOM 7053 C CA . ASP A 1 863 ? -70.484 7.214 5.211 1.00 62.41 863 ASP A CA 1
ATOM 7054 C C . ASP A 1 863 ? -71.639 6.670 6.056 1.00 62.41 863 ASP A C 1
ATOM 7056 O O . ASP A 1 863 ? -71.987 5.489 6.002 1.00 62.41 863 ASP A O 1
ATOM 7060 N N . ILE A 1 864 ? -72.175 7.518 6.931 1.00 62.88 864 ILE A N 1
ATOM 7061 C CA . ILE A 1 864 ? -73.307 7.152 7.774 1.00 62.88 864 ILE A CA 1
ATOM 7062 C C . ILE A 1 864 ? -74.562 7.810 7.218 1.00 62.88 864 ILE A C 1
ATOM 7064 O O . ILE A 1 864 ? -74.791 9.000 7.422 1.00 62.88 864 ILE A O 1
ATOM 7068 N N . GLU A 1 865 ? -75.411 7.020 6.570 1.00 61.94 865 GLU A N 1
ATOM 7069 C CA . GLU A 1 865 ? -76.791 7.426 6.331 1.00 61.94 865 GLU A CA 1
ATOM 7070 C C . GLU A 1 865 ? -77.584 7.233 7.626 1.00 61.94 865 GLU A C 1
ATOM 7072 O O . GLU A 1 865 ? -77.770 6.110 8.104 1.00 61.94 865 GLU A O 1
ATOM 7077 N N . ILE A 1 866 ? -78.043 8.339 8.221 1.00 62.16 866 ILE A N 1
ATOM 7078 C CA . ILE A 1 866 ? -79.061 8.271 9.271 1.00 62.16 866 ILE A CA 1
ATOM 7079 C C . ILE A 1 866 ? -80.302 7.662 8.612 1.00 62.16 866 ILE A C 1
ATOM 7081 O O . ILE A 1 866 ? -80.736 8.197 7.587 1.00 62.16 866 ILE A O 1
ATOM 7085 N N . PRO A 1 867 ? -80.878 6.571 9.152 1.00 60.53 867 PRO A N 1
ATOM 7086 C CA . PRO A 1 867 ? -82.065 5.964 8.573 1.00 60.53 867 PRO A CA 1
ATOM 7087 C C . PRO A 1 867 ? -83.147 7.028 8.376 1.00 60.53 867 PRO A C 1
ATOM 7089 O O . PRO A 1 867 ? -83.690 7.561 9.347 1.00 60.53 867 PRO A O 1
ATOM 7092 N N . GLN A 1 868 ? -83.450 7.373 7.121 1.00 59.69 868 GLN A N 1
ATOM 7093 C CA . GLN A 1 868 ? -84.577 8.248 6.843 1.00 59.69 868 GLN A CA 1
ATOM 7094 C C . GLN A 1 868 ? -85.842 7.455 7.129 1.00 59.69 868 GLN A C 1
ATOM 7096 O O . GLN A 1 868 ? -86.226 6.557 6.380 1.00 59.69 868 GLN A O 1
ATOM 7101 N N . ILE A 1 869 ? -86.485 7.772 8.247 1.00 59.97 869 ILE A N 1
ATOM 7102 C CA . ILE A 1 869 ? -87.795 7.228 8.57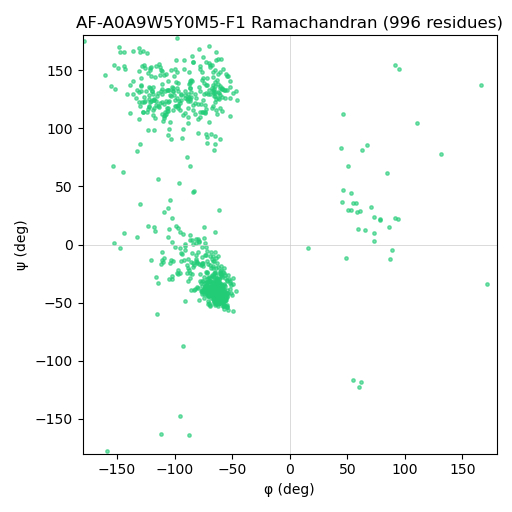6 1.00 59.97 869 ILE A CA 1
ATOM 7103 C C . ILE A 1 869 ? -88.790 7.912 7.630 1.00 59.97 869 ILE A C 1
ATOM 7105 O O . ILE A 1 869 ? -89.318 8.980 7.919 1.00 59.97 869 ILE A O 1
ATOM 7109 N N . SER A 1 870 ? -88.980 7.339 6.442 1.00 50.03 870 SER A N 1
ATOM 7110 C CA . SER A 1 870 ? -89.728 7.945 5.330 1.00 50.03 870 SER A CA 1
ATOM 7111 C C . SER A 1 870 ? -91.233 8.090 5.592 1.00 50.03 870 SER A C 1
ATOM 7113 O O . SER A 1 870 ? -91.901 8.851 4.901 1.00 50.03 870 SER A O 1
ATOM 7115 N N . ASN A 1 871 ? -91.750 7.443 6.640 1.00 54.50 871 ASN A N 1
ATOM 7116 C CA . ASN A 1 871 ? -93.128 7.565 7.111 1.00 54.50 871 ASN A CA 1
ATOM 7117 C C . ASN A 1 871 ? -93.187 8.207 8.507 1.00 54.50 871 ASN A C 1
ATOM 7119 O O . ASN A 1 871 ? -93.747 7.628 9.437 1.00 54.50 871 ASN A O 1
ATOM 7123 N N . ARG A 1 872 ? -92.621 9.413 8.674 1.00 57.69 872 ARG A N 1
ATOM 7124 C CA . ARG A 1 872 ? -92.875 10.246 9.864 1.00 57.69 872 ARG A CA 1
ATOM 7125 C C . ARG A 1 872 ? -94.348 10.678 9.879 1.00 57.69 872 ARG A C 1
ATOM 7127 O O . ARG A 1 872 ? -94.675 11.798 9.492 1.00 57.69 872 ARG A O 1
ATOM 7134 N N . LYS A 1 873 ? -95.261 9.825 10.347 1.00 55.69 873 LYS A N 1
ATOM 7135 C CA . LYS A 1 873 ? -96.487 10.345 10.961 1.00 55.69 873 LYS A CA 1
ATOM 7136 C C . LYS A 1 873 ? -96.049 10.928 12.296 1.00 55.69 873 LYS A C 1
ATOM 7138 O O . LYS A 1 873 ? -95.924 10.183 13.261 1.00 55.69 873 LYS A O 1
ATOM 7143 N N . LYS A 1 874 ? -95.731 12.230 12.308 1.00 57.06 874 LYS A N 1
ATOM 7144 C CA . LYS A 1 874 ? -95.393 12.935 13.547 1.00 57.06 874 LYS A CA 1
ATOM 7145 C C . LYS A 1 874 ? -96.461 12.617 14.582 1.00 57.06 874 LYS A C 1
ATOM 7147 O O . LYS A 1 874 ? -97.650 12.727 14.274 1.00 57.06 874 LYS A O 1
ATOM 7152 N N . PHE A 1 875 ? -96.041 12.222 15.777 1.00 57.00 875 PHE A N 1
ATOM 7153 C CA . PHE A 1 875 ? -96.978 12.034 16.872 1.00 57.00 875 PHE A CA 1
ATOM 7154 C C . PHE A 1 875 ? -97.540 13.386 17.297 1.00 57.00 875 PHE A C 1
ATOM 7156 O O . PHE A 1 875 ? -96.920 14.124 18.058 1.00 57.00 875 PHE A O 1
ATOM 7163 N N . ILE A 1 876 ? -98.700 13.721 16.753 1.00 58.03 876 ILE A N 1
ATOM 7164 C CA . ILE A 1 876 ? -99.462 14.910 17.096 1.00 58.03 876 ILE A CA 1
ATOM 7165 C C . ILE A 1 876 ? -100.806 14.362 17.555 1.00 58.03 876 ILE A C 1
ATOM 7167 O O . ILE A 1 876 ? -101.470 13.669 16.780 1.00 58.03 876 ILE A O 1
ATOM 7171 N N . VAL A 1 877 ? -101.190 14.625 18.811 1.00 58.59 877 VAL A N 1
ATOM 7172 C CA . VAL A 1 877 ? -102.570 14.390 19.274 1.00 58.59 877 VAL A CA 1
ATOM 7173 C C . VAL A 1 877 ? -103.477 14.970 18.195 1.00 58.59 877 VAL A C 1
ATOM 7175 O O . VAL A 1 877 ? -103.246 16.130 17.860 1.00 58.59 877 VAL A O 1
ATOM 7178 N N . PRO A 1 878 ? -104.424 14.214 17.604 1.00 60.25 878 PRO A N 1
ATOM 7179 C CA . PRO A 1 878 ? -105.118 14.644 16.396 1.00 60.25 878 PRO A CA 1
ATOM 7180 C C . PRO A 1 878 ? -105.866 15.953 16.658 1.00 60.25 878 PRO A C 1
ATOM 7182 O O . PRO A 1 878 ? -106.999 15.966 17.143 1.00 60.25 878 PRO A O 1
ATOM 7185 N N . SER A 1 879 ? -105.187 17.076 16.402 1.00 61.38 879 SER A N 1
ATOM 7186 C CA . SER A 1 879 ? -105.598 18.355 16.968 1.00 61.38 879 SER A CA 1
ATOM 7187 C C . SER A 1 879 ? -106.868 18.817 16.284 1.00 61.38 879 SER A C 1
ATOM 7189 O O . SER A 1 879 ? -107.706 19.413 16.940 1.00 61.38 879 SER A O 1
ATOM 7191 N N . GLU A 1 880 ? -107.068 18.446 15.016 1.00 62.09 880 GLU A N 1
ATOM 7192 C CA . GLU A 1 880 ? -108.314 18.642 14.275 1.00 62.09 880 GLU A CA 1
ATOM 7193 C C . GLU A 1 880 ? -109.476 17.834 14.861 1.00 62.09 880 GLU A C 1
ATOM 7195 O O . GLU A 1 880 ? -110.519 18.408 15.154 1.00 62.09 880 GLU A O 1
ATOM 7200 N N . THR A 1 881 ? -109.291 16.542 15.143 1.00 65.44 881 THR A N 1
ATOM 7201 C CA . THR A 1 881 ? -110.350 15.703 15.732 1.00 65.44 881 THR A CA 1
ATOM 7202 C C . THR A 1 881 ? -110.716 16.174 17.141 1.00 65.44 881 THR A C 1
ATOM 7204 O O . THR A 1 881 ? -111.891 16.219 17.506 1.00 65.44 881 THR A O 1
ATOM 7207 N N . PHE A 1 882 ? -109.720 16.605 17.919 1.00 68.25 882 PHE A N 1
ATOM 7208 C CA . PHE A 1 882 ? -109.940 17.228 19.219 1.00 68.25 882 PHE A CA 1
ATOM 7209 C C . PHE A 1 882 ? -110.615 18.604 19.098 1.00 68.25 882 PHE A C 1
ATOM 7211 O O . PHE A 1 882 ? -111.558 18.885 19.836 1.00 68.25 882 PHE A O 1
ATOM 7218 N N . LYS A 1 883 ? -110.183 19.451 18.151 1.00 70.69 883 LYS A N 1
ATOM 7219 C CA . LYS A 1 883 ? -110.776 20.767 17.851 1.00 70.69 883 LYS A CA 1
ATOM 7220 C C . LYS A 1 883 ? -112.251 20.622 17.488 1.00 70.69 883 LYS A C 1
ATOM 7222 O O . LYS A 1 883 ? -113.073 21.374 18.014 1.00 70.69 883 LYS A O 1
ATOM 7227 N N . ASP A 1 884 ? -112.589 19.661 16.636 1.00 69.94 884 ASP A N 1
ATOM 7228 C CA . ASP A 1 884 ? -113.958 19.397 16.194 1.00 69.94 884 ASP A CA 1
ATOM 7229 C C . ASP A 1 884 ? -114.845 18.940 17.349 1.00 69.94 884 ASP A C 1
ATOM 7231 O O . ASP A 1 884 ? -115.922 19.502 17.547 1.00 69.94 884 ASP A O 1
ATOM 7235 N N . LEU A 1 885 ? -114.367 18.001 18.172 1.00 67.88 885 LEU A N 1
ATOM 7236 C CA . LEU A 1 885 ? -115.102 17.517 19.339 1.00 67.88 885 LEU A CA 1
ATOM 7237 C C . LEU A 1 885 ? -115.300 18.644 20.371 1.00 67.88 885 LEU A C 1
ATOM 7239 O O . LEU A 1 885 ? -116.423 18.926 20.791 1.00 67.88 885 LEU A O 1
ATOM 7243 N N . TYR A 1 886 ? -114.229 19.366 20.708 1.00 70.81 886 TYR A N 1
ATOM 7244 C CA . TYR A 1 886 ? -114.257 20.512 21.619 1.00 70.81 886 TYR A CA 1
ATOM 7245 C C . TYR A 1 886 ? -115.251 21.593 21.162 1.00 70.81 886 TYR A C 1
ATOM 7247 O O . TYR A 1 886 ? -116.013 22.139 21.967 1.00 70.81 886 TYR A O 1
ATOM 7255 N N . ASN A 1 887 ? -115.278 21.890 19.857 1.00 71.00 887 ASN A N 1
ATOM 7256 C CA . ASN A 1 887 ? -116.217 22.841 19.271 1.00 71.00 887 ASN A CA 1
ATOM 7257 C C . ASN A 1 887 ? -117.657 22.303 19.272 1.00 71.00 887 ASN A C 1
ATOM 7259 O O . ASN A 1 887 ? -118.536 23.018 19.753 1.00 71.00 887 ASN A O 1
ATOM 7263 N N . ASP A 1 888 ? -117.914 21.079 18.790 1.00 67.94 888 ASP A N 1
ATOM 7264 C CA . ASP A 1 888 ? -119.259 20.472 18.761 1.00 67.94 888 ASP A CA 1
ATOM 7265 C C . ASP A 1 888 ? -119.935 20.576 20.131 1.00 67.94 888 ASP A C 1
ATOM 7267 O O . ASP A 1 888 ? -121.087 21.004 20.264 1.00 67.94 888 ASP A O 1
ATOM 7271 N N . ILE A 1 889 ? -119.177 20.292 21.189 1.00 60.03 889 ILE A N 1
ATOM 7272 C CA . ILE A 1 889 ? -119.723 20.297 22.537 1.00 60.03 889 ILE A CA 1
ATOM 7273 C C . ILE A 1 889 ? -119.977 21.718 23.063 1.00 60.03 889 ILE A C 1
ATOM 7275 O O . ILE A 1 889 ? -121.034 21.972 23.652 1.00 60.03 889 ILE A O 1
ATOM 7279 N N . LEU A 1 890 ? -119.083 22.681 22.807 1.00 63.91 890 LEU A N 1
ATOM 7280 C CA . LEU A 1 890 ? -119.296 24.089 23.179 1.00 63.91 890 LEU A CA 1
ATOM 7281 C C . LEU A 1 890 ? -120.601 24.673 22.596 1.00 63.91 890 LEU A C 1
ATOM 7283 O O . LEU A 1 890 ? -121.175 25.605 23.181 1.00 63.91 890 LEU A O 1
ATOM 7287 N N . TYR A 1 891 ? -121.087 24.130 21.473 1.00 64.06 891 TYR A N 1
ATOM 7288 C CA . TYR A 1 891 ? -122.230 24.654 20.720 1.00 64.06 891 TYR A CA 1
ATOM 7289 C C . TYR A 1 891 ? -123.568 23.908 20.918 1.00 64.06 891 TYR A C 1
ATOM 7291 O O . TYR A 1 891 ? -124.582 24.347 20.364 1.00 64.06 891 TYR A O 1
ATOM 7299 N N . ARG A 1 892 ? -123.655 22.868 21.766 1.00 63.91 892 ARG A N 1
ATOM 7300 C CA . ARG A 1 892 ? -124.934 22.170 22.053 1.00 63.91 892 ARG A CA 1
ATOM 7301 C C . ARG A 1 892 ? -125.978 23.109 22.706 1.00 63.91 892 ARG A C 1
ATOM 7303 O O . ARG A 1 892 ? -125.687 23.844 23.652 1.00 63.91 892 ARG A O 1
ATOM 7310 N N . ARG A 1 893 ? -127.217 23.114 22.176 1.00 48.31 893 ARG A N 1
ATOM 7311 C CA . ARG A 1 893 ? -128.234 24.195 22.305 1.00 48.31 893 ARG A CA 1
ATOM 7312 C C . ARG A 1 893 ? -129.046 24.291 23.618 1.00 48.31 893 ARG A C 1
ATOM 7314 O O . ARG A 1 893 ? -129.855 25.205 23.728 1.00 48.31 893 ARG A O 1
ATOM 7321 N N . SER A 1 894 ? -128.822 23.471 24.649 1.00 54.00 894 SER A N 1
ATOM 7322 C CA . SER A 1 894 ? -129.531 23.610 25.945 1.00 54.00 894 SER A CA 1
ATOM 7323 C C . SER A 1 894 ? -128.586 23.537 27.151 1.00 54.00 894 SER A C 1
ATOM 7325 O O . SER A 1 894 ? -128.472 22.517 27.829 1.00 54.00 894 SER A O 1
ATOM 7327 N N . TRP A 1 895 ? -127.920 24.655 27.448 1.00 55.78 895 TRP A N 1
ATOM 7328 C CA . TRP A 1 895 ? -126.942 24.775 28.541 1.00 55.78 895 TRP A CA 1
ATOM 7329 C C . TRP A 1 895 ? -127.536 24.652 29.960 1.00 55.78 895 TRP A C 1
ATOM 7331 O O . TRP A 1 895 ? -126.793 24.422 30.908 1.00 55.78 895 TRP A O 1
ATOM 7341 N N . GLY A 1 896 ? -128.859 24.743 30.132 1.00 55.69 896 GLY A N 1
ATOM 7342 C CA . GLY A 1 896 ? -129.506 24.497 31.431 1.00 55.69 896 GLY A CA 1
ATOM 7343 C C . GLY A 1 896 ? -129.349 23.048 31.920 1.00 55.69 896 GLY A C 1
ATOM 7344 O O . GLY A 1 896 ? -129.078 22.821 33.093 1.00 55.69 896 GLY A O 1
ATOM 7345 N N . LEU A 1 897 ? -129.408 22.072 31.005 1.00 52.47 897 LEU A N 1
ATOM 7346 C CA . LEU A 1 897 ? -129.182 20.642 31.285 1.00 52.47 897 LEU A CA 1
ATOM 7347 C C . LEU A 1 897 ? -127.694 20.277 31.413 1.00 52.47 897 LEU A C 1
ATOM 7349 O O . LEU A 1 897 ? -127.352 19.229 31.962 1.00 52.47 897 LEU A O 1
ATOM 7353 N N . PHE A 1 898 ? -126.806 21.152 30.940 1.00 54.50 898 PHE A N 1
ATOM 7354 C CA . PHE A 1 898 ? -125.363 20.970 31.042 1.00 54.50 898 PHE A CA 1
ATOM 7355 C C . PHE A 1 898 ? -124.872 21.119 32.486 1.00 54.50 898 PHE A C 1
ATOM 7357 O O . PHE A 1 898 ? -123.997 20.374 32.898 1.00 54.50 898 PHE A O 1
ATOM 7364 N N . TRP A 1 899 ? -125.471 21.992 33.306 1.00 51.69 899 TRP A N 1
ATOM 7365 C CA . TRP A 1 899 ? -125.060 22.145 34.712 1.00 51.69 899 TRP A CA 1
ATOM 7366 C C . TRP A 1 899 ? -125.300 20.893 35.557 1.00 51.69 899 TRP A C 1
ATOM 7368 O O . TRP A 1 899 ? -124.505 20.603 36.446 1.00 51.69 899 TRP A O 1
ATOM 7378 N N . HIS A 1 900 ? -126.337 20.110 35.250 1.00 53.88 900 HIS A N 1
ATOM 7379 C CA . HIS A 1 900 ? -126.563 18.816 35.903 1.00 53.88 900 HIS A CA 1
ATOM 7380 C C . HIS A 1 900 ? -125.629 17.707 35.397 1.00 53.88 900 HIS A C 1
ATOM 7382 O O . HIS A 1 900 ? -125.466 16.703 36.079 1.00 53.88 900 HIS A O 1
ATOM 7388 N N . ASN A 1 901 ? -124.965 17.898 34.252 1.00 54.97 901 ASN A N 1
ATOM 7389 C CA . ASN A 1 901 ? -124.059 16.917 33.648 1.00 54.97 901 ASN A CA 1
ATOM 7390 C C . ASN A 1 901 ? -122.632 17.457 33.420 1.00 54.97 901 ASN A C 1
ATOM 7392 O O . ASN A 1 901 ? -121.858 16.849 32.692 1.00 54.97 901 ASN A O 1
ATOM 7396 N N . LYS A 1 902 ? -122.240 18.574 34.048 1.00 60.81 902 LYS A N 1
ATOM 7397 C CA . LYS A 1 902 ? -120.931 19.223 33.843 1.00 60.81 902 LYS A CA 1
ATOM 7398 C C . LYS A 1 902 ? -119.771 18.296 34.209 1.00 60.81 902 LYS A C 1
ATOM 7400 O O . LYS A 1 902 ? -118.828 18.164 33.439 1.00 60.81 902 LYS A O 1
ATOM 7405 N N . HIS A 1 903 ? -119.863 17.636 35.365 1.00 64.31 903 HIS A N 1
ATOM 7406 C CA . HIS A 1 903 ? -118.870 16.644 35.785 1.00 64.31 903 HIS A CA 1
ATOM 7407 C C . HIS A 1 903 ? -118.801 15.468 34.814 1.00 64.31 903 HIS A C 1
ATOM 7409 O O . HIS A 1 903 ? -117.718 14.969 34.541 1.00 64.31 903 HIS A O 1
ATOM 7415 N N . ARG A 1 904 ? -119.945 15.061 34.250 1.00 66.19 904 ARG A N 1
ATOM 7416 C CA . ARG A 1 904 ? -119.998 14.030 33.213 1.00 66.19 904 ARG A CA 1
ATOM 7417 C C . ARG A 1 904 ? -119.310 14.498 31.929 1.00 66.19 904 ARG A C 1
ATOM 7419 O O . ARG A 1 904 ? -118.602 13.713 31.327 1.00 66.19 904 ARG A O 1
ATOM 7426 N N . PHE A 1 905 ? -119.456 15.765 31.554 1.00 62.56 905 PHE A N 1
ATOM 7427 C CA . PHE A 1 905 ? -118.843 16.324 30.352 1.00 62.56 905 PHE A CA 1
ATOM 7428 C C . PHE A 1 905 ? -117.317 16.492 30.450 1.00 62.56 905 PHE A C 1
ATOM 7430 O O . PHE A 1 905 ? -116.586 16.053 29.569 1.00 62.56 905 PHE A O 1
ATOM 7437 N N . GLN A 1 906 ? -116.840 17.128 31.521 1.00 68.31 906 GLN A N 1
ATOM 7438 C CA . GLN A 1 906 ? -115.408 17.272 31.798 1.00 68.31 906 GLN A CA 1
ATOM 7439 C C . GLN A 1 906 ? -114.730 15.902 31.814 1.00 68.31 906 GLN A C 1
ATOM 7441 O O . GLN A 1 906 ? -113.676 15.721 31.212 1.00 68.31 906 GLN A O 1
ATOM 7446 N N . LYS A 1 907 ? -115.409 14.929 32.429 1.00 71.38 907 LYS A N 1
ATOM 7447 C CA . LYS A 1 907 ? -115.012 13.532 32.408 1.00 71.38 907 LYS A CA 1
ATOM 7448 C C . LYS A 1 907 ? -115.019 12.945 30.992 1.00 71.38 907 LYS A C 1
ATOM 7450 O O . LYS A 1 907 ? -114.014 12.389 30.603 1.00 71.38 907 LYS A O 1
ATOM 7455 N N . GLU A 1 908 ? -116.070 13.128 30.190 1.00 70.00 908 GLU A N 1
ATOM 7456 C CA . GLU A 1 908 ? -116.128 12.624 28.804 1.00 70.00 908 GLU A CA 1
ATOM 7457 C C . GLU A 1 908 ? -114.986 13.161 27.918 1.00 70.00 908 GLU A C 1
ATOM 7459 O O . GLU A 1 908 ? -114.442 12.411 27.112 1.00 70.00 908 GLU A O 1
ATOM 7464 N N . LEU A 1 909 ? -114.588 14.431 28.060 1.00 69.38 909 LEU A N 1
ATOM 7465 C CA . LEU A 1 909 ? -113.479 14.994 27.279 1.00 69.38 909 LEU A CA 1
ATOM 7466 C C . LEU A 1 909 ? -112.104 14.559 27.803 1.00 69.38 909 LEU A C 1
ATOM 7468 O O . LEU A 1 909 ? -111.204 14.294 27.009 1.00 69.38 909 LEU A O 1
ATOM 7472 N N . TYR A 1 910 ? -111.940 14.501 29.126 1.00 75.19 910 TYR A N 1
ATOM 7473 C CA . TYR A 1 910 ? -110.737 13.961 29.755 1.00 75.19 910 TYR A CA 1
ATOM 7474 C C . TYR A 1 910 ? -110.537 12.492 29.367 1.00 75.19 910 TYR A C 1
ATOM 7476 O O . TYR A 1 910 ? -109.446 12.114 28.944 1.00 75.19 910 TYR A O 1
ATOM 7484 N N . ASP A 1 911 ? -111.606 11.697 29.437 1.00 74.75 911 ASP A N 1
ATOM 7485 C CA . ASP A 1 911 ? -111.635 10.294 29.034 1.00 74.75 911 ASP A CA 1
ATOM 7486 C C . ASP A 1 911 ? -111.324 10.180 27.532 1.00 74.75 911 ASP A C 1
ATOM 7488 O O . ASP A 1 911 ? -110.477 9.382 27.162 1.00 74.75 911 ASP A O 1
ATOM 7492 N N . PHE A 1 912 ? -111.890 11.036 26.667 1.00 75.50 912 PHE A N 1
ATOM 7493 C CA . PHE A 1 912 ? -111.562 11.047 25.234 1.00 75.50 912 PHE A CA 1
ATOM 7494 C C . PHE A 1 912 ? -110.088 11.364 24.954 1.00 75.50 912 PHE A C 1
ATOM 7496 O O . PHE A 1 912 ? -109.453 10.673 24.165 1.00 75.50 912 PHE A O 1
ATOM 7503 N N . LEU A 1 913 ? -109.534 12.410 25.577 1.00 69.81 913 LEU A N 1
ATOM 7504 C CA . LEU A 1 913 ? -108.122 12.761 25.407 1.00 69.81 913 LEU A CA 1
ATOM 7505 C C . LEU A 1 913 ? -107.218 11.634 25.887 1.00 69.81 913 LEU A C 1
ATOM 7507 O O . LEU A 1 913 ? -106.260 11.295 25.202 1.00 69.81 913 LEU A O 1
ATOM 7511 N N . THR A 1 914 ? -107.535 11.058 27.043 1.00 73.69 914 THR A N 1
ATOM 7512 C CA . THR A 1 914 ? -106.776 9.948 27.618 1.00 73.69 914 THR A CA 1
ATOM 7513 C C . THR A 1 914 ? -106.860 8.719 26.717 1.00 73.69 914 THR A C 1
ATOM 7515 O O . THR A 1 914 ? -105.821 8.161 26.382 1.00 73.69 914 THR A O 1
ATOM 7518 N N . ASP A 1 915 ? -108.051 8.369 26.224 1.00 75.81 915 ASP A N 1
ATOM 7519 C CA . ASP A 1 915 ? -108.269 7.259 25.292 1.00 75.81 915 ASP A CA 1
ATOM 7520 C C . ASP A 1 915 ? -107.532 7.467 23.965 1.00 75.81 915 ASP A C 1
ATOM 7522 O O . ASP A 1 915 ? -106.920 6.536 23.447 1.00 75.81 915 ASP A O 1
ATOM 7526 N N . GLU A 1 916 ? -107.573 8.667 23.383 1.00 72.88 916 GLU A N 1
ATOM 7527 C CA . GLU A 1 916 ? -106.871 8.949 22.128 1.00 72.88 916 GLU A CA 1
ATOM 7528 C C . GLU A 1 916 ? -105.354 8.986 22.321 1.00 72.88 916 GLU A C 1
ATOM 7530 O O . GLU A 1 916 ? -104.624 8.479 21.469 1.00 72.88 916 GLU A O 1
ATOM 7535 N N . ILE A 1 917 ? -104.864 9.510 23.446 1.00 74.19 917 ILE A N 1
ATOM 7536 C CA . ILE A 1 917 ? -103.448 9.439 23.824 1.00 74.19 917 ILE A CA 1
ATOM 7537 C C . ILE A 1 917 ? -103.026 7.976 24.004 1.00 74.19 917 ILE A C 1
ATOM 7539 O O . ILE A 1 917 ? -102.004 7.571 23.454 1.00 74.19 917 ILE A O 1
ATOM 7543 N N . ASP A 1 918 ? -103.813 7.161 24.708 1.00 75.06 918 ASP A N 1
ATOM 7544 C CA . ASP A 1 918 ? -103.505 5.753 24.958 1.00 75.06 918 ASP A CA 1
ATOM 7545 C C . ASP A 1 918 ? -103.568 4.901 23.686 1.00 75.06 918 ASP A C 1
ATOM 7547 O O . ASP A 1 918 ? -102.640 4.130 23.442 1.00 75.06 918 ASP A O 1
ATOM 7551 N N . LYS A 1 919 ? -104.572 5.088 22.818 1.00 74.00 919 LYS A N 1
ATOM 7552 C CA . LYS A 1 919 ? -104.616 4.447 21.490 1.00 74.00 919 LYS A CA 1
ATOM 7553 C C . LYS A 1 919 ? -103.440 4.871 20.625 1.00 74.00 919 LYS A C 1
ATOM 7555 O O . LYS A 1 919 ? -102.832 4.041 19.951 1.00 74.00 919 LYS A O 1
ATOM 7560 N N . SER A 1 920 ? -103.103 6.159 20.637 1.00 69.88 920 SER A N 1
ATOM 7561 C CA . SER A 1 920 ? -101.981 6.669 19.856 1.00 69.88 920 SER A CA 1
ATOM 7562 C C . SER A 1 920 ? -100.656 6.127 20.398 1.00 69.88 920 SER A C 1
ATOM 7564 O O . SER A 1 920 ? -99.778 5.796 19.605 1.00 69.88 920 SER A O 1
ATOM 7566 N N . PHE A 1 921 ? -100.511 5.954 21.717 1.00 76.88 921 PHE A N 1
ATOM 7567 C CA . PHE A 1 921 ? -99.374 5.247 22.304 1.00 76.88 921 PHE A CA 1
ATOM 7568 C C . PHE A 1 921 ? -99.353 3.771 21.933 1.00 76.88 921 PHE A C 1
ATOM 7570 O O . PHE A 1 921 ? -98.282 3.263 21.639 1.00 76.88 921 PHE A O 1
ATOM 7577 N N . GLU A 1 922 ? -100.494 3.086 21.904 1.00 75.62 922 GLU A N 1
ATOM 7578 C CA . GLU A 1 922 ? -100.556 1.680 21.506 1.00 75.62 922 GLU A CA 1
ATOM 7579 C C . GLU A 1 922 ? -100.110 1.495 20.046 1.00 75.62 922 GLU A C 1
ATOM 7581 O O . GLU A 1 922 ? -99.316 0.602 19.740 1.00 75.62 922 GLU A O 1
ATOM 7586 N N . ILE A 1 923 ? -100.561 2.380 19.149 1.00 71.56 923 ILE A N 1
ATOM 7587 C CA . ILE A 1 923 ? -100.122 2.420 17.747 1.00 71.56 923 ILE A CA 1
ATOM 7588 C C . ILE A 1 923 ? -98.639 2.792 17.668 1.00 71.56 923 ILE A C 1
ATOM 7590 O O . ILE A 1 923 ? -97.880 2.131 16.962 1.00 71.56 923 ILE A O 1
ATOM 7594 N N . MET A 1 924 ? -98.188 3.804 18.412 1.00 71.81 924 MET A N 1
ATOM 7595 C CA . MET A 1 924 ? -96.785 4.216 18.405 1.00 71.81 924 MET A CA 1
ATOM 7596 C C . MET A 1 924 ? -95.869 3.105 18.921 1.00 71.81 924 MET A C 1
ATOM 7598 O O . MET A 1 924 ? -94.842 2.843 18.305 1.00 71.81 924 MET A O 1
ATOM 7602 N N . GLU A 1 925 ? -96.225 2.433 20.012 1.00 77.69 925 GLU A N 1
ATOM 7603 C CA . GLU A 1 925 ? -95.456 1.327 20.578 1.00 77.69 925 GLU A CA 1
ATOM 7604 C C . GLU A 1 925 ? -95.324 0.189 19.567 1.00 77.69 925 GLU A C 1
ATOM 7606 O O . GLU A 1 925 ? -94.216 -0.286 19.301 1.00 77.69 925 GLU A O 1
ATOM 7611 N N . LYS A 1 926 ? -96.454 -0.219 18.970 1.00 71.31 926 LYS A N 1
ATOM 7612 C CA . LYS A 1 926 ? -96.529 -1.377 18.072 1.00 71.31 926 LYS A CA 1
ATOM 7613 C C . LYS A 1 926 ? -95.930 -1.109 16.697 1.00 71.31 926 LYS A C 1
ATOM 7615 O O . LYS A 1 926 ? -95.234 -1.979 16.174 1.00 71.31 926 LYS A O 1
ATOM 7620 N N . GLU A 1 927 ? -96.201 0.055 16.113 1.00 69.62 927 GLU A N 1
ATOM 7621 C CA . GLU A 1 927 ? -95.872 0.348 14.715 1.00 69.62 927 GLU A CA 1
ATOM 7622 C C . GLU A 1 927 ? -94.636 1.229 14.549 1.00 69.62 927 GLU A C 1
ATOM 7624 O O . GLU A 1 927 ? -93.944 1.090 13.549 1.00 69.62 927 GLU A O 1
ATOM 7629 N N . TYR A 1 928 ? -94.315 2.114 15.497 1.00 71.00 928 TYR A N 1
ATOM 7630 C CA . TYR A 1 928 ? -93.289 3.140 15.284 1.00 71.00 928 TYR A CA 1
ATOM 7631 C C . TYR A 1 928 ? -92.063 2.988 16.186 1.00 71.00 928 TYR A C 1
ATOM 7633 O O . TYR A 1 928 ? -90.962 2.769 15.686 1.00 71.00 928 TYR A O 1
ATOM 7641 N N . TYR A 1 929 ? -92.225 3.040 17.510 1.00 76.81 929 TYR A N 1
ATOM 7642 C CA . TYR A 1 929 ? -91.128 2.897 18.466 1.00 76.81 929 TYR A CA 1
ATOM 7643 C C . TYR A 1 929 ? -90.426 1.550 18.306 1.00 76.81 929 TYR A C 1
ATOM 7645 O O . TYR A 1 929 ? -89.199 1.509 18.301 1.00 76.81 929 TYR A O 1
ATOM 7653 N N . LYS A 1 930 ? -91.173 0.457 18.095 1.00 74.50 930 LYS A N 1
ATOM 7654 C CA . LYS A 1 930 ? -90.573 -0.854 17.825 1.00 74.50 930 LYS A CA 1
ATOM 7655 C C . LYS A 1 930 ? -89.685 -0.832 16.577 1.00 74.50 930 LYS A C 1
ATOM 7657 O O . LYS A 1 930 ? -88.553 -1.304 16.638 1.00 74.50 930 LYS A O 1
ATOM 7662 N N . ILE A 1 931 ? -90.145 -0.217 15.483 1.00 74.88 931 ILE A N 1
ATOM 7663 C CA . ILE A 1 931 ? -89.346 -0.059 14.257 1.00 74.88 931 ILE A CA 1
ATOM 7664 C C . ILE A 1 931 ? -88.123 0.826 14.524 1.00 74.88 931 ILE A C 1
ATOM 7666 O O . ILE A 1 931 ? -87.010 0.452 14.164 1.00 74.88 931 ILE A O 1
ATOM 7670 N N . CYS A 1 932 ? -88.294 1.970 15.186 1.00 71.12 932 CYS A N 1
ATOM 7671 C CA . CYS A 1 932 ? -87.206 2.888 15.516 1.00 71.12 932 CYS A CA 1
ATOM 7672 C C . CYS A 1 932 ? -86.175 2.261 16.460 1.00 71.12 932 CYS A C 1
ATOM 7674 O O . CYS A 1 932 ? -84.984 2.489 16.278 1.00 71.12 932 CYS A O 1
ATOM 7676 N N . SER A 1 933 ? -86.602 1.444 17.419 1.00 76.56 933 SER A N 1
ATOM 7677 C CA . SER A 1 933 ? -85.740 0.695 18.335 1.00 76.56 933 SER A CA 1
ATOM 7678 C C . SER A 1 933 ? -84.971 -0.406 17.607 1.00 76.56 933 SER A C 1
ATOM 7680 O O . SER A 1 933 ? -83.755 -0.525 17.764 1.00 76.56 933 SER A O 1
ATOM 7682 N N . GLU A 1 934 ? -85.629 -1.144 16.707 1.00 77.62 934 GLU A N 1
ATOM 7683 C CA . GLU A 1 934 ? -84.965 -2.121 15.840 1.00 77.62 934 GLU A CA 1
ATOM 7684 C C . GLU A 1 934 ? -83.943 -1.461 14.901 1.00 77.62 934 GLU A C 1
ATOM 7686 O O . GLU A 1 934 ? -82.822 -1.954 14.755 1.00 77.62 934 GLU A O 1
ATOM 7691 N N . GLN A 1 935 ? -84.298 -0.333 14.279 1.00 75.75 935 GLN A N 1
ATOM 7692 C CA . GLN A 1 935 ? -83.398 0.441 13.420 1.00 75.75 935 GLN A CA 1
ATOM 7693 C C . GLN A 1 935 ? -82.241 1.055 14.221 1.00 75.75 935 GLN A C 1
ATOM 7695 O O . GLN A 1 935 ? -81.105 1.049 13.750 1.00 75.75 935 GLN A O 1
ATOM 7700 N N . PHE A 1 936 ? -82.480 1.478 15.465 1.00 78.25 936 PHE A N 1
ATOM 7701 C CA . PHE A 1 936 ? -81.461 2.058 16.336 1.00 78.25 936 PHE A CA 1
ATOM 7702 C C . PHE A 1 936 ? -80.472 0.980 16.756 1.00 78.25 936 PHE A C 1
ATOM 7704 O O . PHE A 1 936 ? -79.261 1.172 16.676 1.00 78.25 936 PHE A O 1
ATOM 7711 N N . ALA A 1 937 ? -80.977 -0.197 17.133 1.00 77.44 937 ALA A N 1
ATOM 7712 C CA . ALA A 1 937 ? -80.158 -1.355 17.449 1.00 77.44 937 ALA A CA 1
ATOM 7713 C C . ALA A 1 937 ? -79.309 -1.792 16.243 1.00 77.44 937 ALA A C 1
ATOM 7715 O O . ALA A 1 937 ? -78.117 -2.063 16.407 1.00 77.44 937 ALA A O 1
ATOM 7716 N N . LYS A 1 938 ? -79.882 -1.813 15.029 1.00 77.44 938 LYS A N 1
ATOM 7717 C CA . LYS A 1 938 ? -79.144 -2.091 13.783 1.00 77.44 938 LYS A CA 1
ATOM 7718 C C . LYS A 1 938 ? -78.058 -1.048 13.527 1.00 77.44 938 LYS A C 1
ATOM 7720 O O . LYS A 1 938 ? -76.910 -1.425 13.294 1.00 77.44 938 LYS A O 1
ATOM 7725 N N . PHE A 1 939 ? -78.393 0.235 13.626 1.00 75.56 939 PHE A N 1
ATOM 7726 C CA . PHE A 1 939 ? -77.469 1.345 13.414 1.00 75.56 939 PHE A CA 1
ATOM 7727 C C . PHE A 1 939 ? -76.320 1.340 14.433 1.00 75.56 939 PHE A C 1
ATOM 7729 O O . PHE A 1 939 ? -75.146 1.334 14.063 1.00 75.56 939 PHE A O 1
ATOM 7736 N N . LYS A 1 940 ? -76.639 1.209 15.723 1.00 79.06 940 LYS A N 1
ATOM 7737 C CA . LYS A 1 940 ? -75.665 1.056 16.809 1.00 79.06 940 LYS A CA 1
ATOM 7738 C C . LYS A 1 940 ? -74.754 -0.154 16.586 1.00 79.06 940 LYS A C 1
ATOM 7740 O O . LYS A 1 940 ? -73.540 -0.044 16.751 1.00 79.06 940 LYS A O 1
ATOM 7745 N N . LYS A 1 941 ? -75.311 -1.304 16.186 1.00 80.44 941 LYS A N 1
ATOM 7746 C CA . LYS A 1 941 ? -74.537 -2.520 15.886 1.00 80.44 941 LYS A CA 1
ATOM 7747 C C . LYS A 1 941 ? -73.595 -2.315 14.696 1.00 80.44 941 LYS A C 1
ATOM 7749 O O . LYS A 1 941 ? -72.456 -2.770 14.757 1.00 80.44 941 LYS A O 1
ATOM 7754 N N . TYR A 1 942 ? -74.042 -1.615 13.655 1.00 79.12 942 TYR A N 1
ATOM 7755 C CA . TYR A 1 942 ? -73.210 -1.248 12.510 1.00 79.12 942 TYR A CA 1
ATOM 7756 C C . TYR A 1 942 ? -72.041 -0.345 12.926 1.00 79.12 942 TYR A C 1
ATOM 7758 O O . TYR A 1 942 ? -70.891 -0.691 12.663 1.00 79.12 942 TYR A O 1
ATOM 7766 N N . CYS A 1 943 ? -72.302 0.742 13.661 1.00 75.19 943 CYS A N 1
ATOM 7767 C CA . CYS A 1 943 ? -71.250 1.629 14.169 1.00 75.19 943 CYS A CA 1
ATOM 7768 C C . CYS A 1 943 ? -70.238 0.874 15.040 1.00 75.19 943 CYS A C 1
ATOM 7770 O O . CYS A 1 943 ? -69.034 1.012 14.840 1.00 75.19 943 CYS A O 1
ATOM 7772 N N . ILE A 1 944 ? -70.708 0.010 15.948 1.00 80.62 944 ILE A N 1
ATOM 7773 C CA . ILE A 1 944 ? -69.842 -0.863 16.755 1.00 80.62 944 ILE A CA 1
ATOM 7774 C C . ILE A 1 944 ? -68.950 -1.733 15.861 1.00 80.62 944 ILE A C 1
ATOM 7776 O O . ILE A 1 944 ? -67.743 -1.785 16.084 1.00 80.62 944 ILE A O 1
ATOM 7780 N N . ALA A 1 945 ? -69.514 -2.389 14.845 1.00 79.19 945 ALA A N 1
ATOM 7781 C CA . ALA A 1 945 ? -68.756 -3.253 13.944 1.00 79.19 945 ALA A CA 1
ATOM 7782 C C . ALA A 1 945 ? -67.691 -2.478 13.149 1.00 79.19 945 ALA A C 1
ATOM 7784 O O . ALA A 1 945 ? -66.562 -2.946 13.020 1.00 79.19 945 ALA A O 1
ATOM 7785 N N . VAL A 1 946 ? -68.016 -1.277 12.661 1.00 78.56 946 VAL A N 1
ATOM 7786 C CA . VAL A 1 946 ? -67.074 -0.419 11.925 1.00 78.56 946 VAL A CA 1
ATOM 7787 C C . VAL A 1 946 ? -65.940 0.071 12.830 1.00 78.56 946 VAL A C 1
ATOM 7789 O O . VAL A 1 946 ? -64.775 -0.017 12.437 1.00 78.56 946 VAL A O 1
ATOM 7792 N N . ILE A 1 947 ? -66.249 0.538 14.046 1.00 80.44 947 ILE A N 1
ATOM 7793 C CA . ILE A 1 947 ? -65.235 0.970 15.023 1.00 80.44 947 ILE A CA 1
ATOM 7794 C C . ILE A 1 947 ? -64.337 -0.213 15.415 1.00 80.44 947 ILE A C 1
ATOM 7796 O O . ILE A 1 947 ? -63.116 -0.077 15.421 1.00 80.44 947 ILE A O 1
ATOM 7800 N N . MET A 1 948 ? -64.911 -1.397 15.665 1.00 79.56 948 MET A N 1
ATOM 7801 C CA . MET A 1 948 ? -64.137 -2.609 15.969 1.00 79.56 948 MET A CA 1
ATOM 7802 C C . MET A 1 948 ? -63.217 -3.015 14.817 1.00 79.56 948 MET A C 1
ATOM 7804 O O . MET A 1 948 ? -62.043 -3.286 15.052 1.00 79.56 948 MET A O 1
ATOM 7808 N N . LYS A 1 949 ? -63.707 -2.983 13.573 1.00 81.88 949 LYS A N 1
ATOM 7809 C CA . LYS A 1 949 ? -62.885 -3.254 12.389 1.00 81.88 949 LYS A CA 1
ATOM 7810 C C . LYS A 1 949 ? -61.740 -2.246 12.251 1.00 81.88 949 LYS A C 1
ATOM 7812 O O . LYS A 1 949 ? -60.634 -2.624 11.888 1.00 81.88 949 LYS A O 1
ATOM 7817 N N . ARG A 1 950 ? -61.968 -0.965 12.563 1.00 77.62 950 ARG A N 1
ATOM 7818 C CA . ARG A 1 950 ? -60.904 0.055 12.567 1.00 77.62 950 ARG A CA 1
ATOM 7819 C C . ARG A 1 950 ? -59.866 -0.186 13.656 1.00 77.62 950 ARG A C 1
ATOM 7821 O O . ARG A 1 950 ? -58.682 -0.026 13.374 1.00 77.62 950 ARG A O 1
ATOM 7828 N N . ILE A 1 951 ? -60.285 -0.581 14.857 1.00 80.62 951 ILE A N 1
ATOM 7829 C CA . ILE A 1 951 ? -59.367 -0.996 15.926 1.00 80.62 951 ILE A CA 1
ATOM 7830 C C . ILE A 1 951 ? -58.517 -2.175 15.447 1.00 80.62 951 ILE A C 1
ATOM 7832 O O . ILE A 1 951 ? -57.307 -2.152 15.612 1.00 80.62 951 ILE A O 1
ATOM 7836 N N . GLU A 1 952 ? -59.127 -3.177 14.818 1.00 79.31 952 GLU A N 1
ATOM 7837 C CA . GLU A 1 952 ? -58.430 -4.364 14.314 1.00 79.31 952 GLU A CA 1
ATOM 7838 C C . GLU A 1 952 ? -57.417 -4.035 13.209 1.00 79.31 952 GLU A C 1
ATOM 7840 O O . GLU A 1 952 ? -56.278 -4.476 13.285 1.00 79.31 952 GLU A O 1
ATOM 7845 N N . VAL A 1 953 ? -57.786 -3.192 12.239 1.00 77.19 953 VAL A N 1
ATOM 7846 C CA . VAL A 1 953 ? -56.888 -2.761 11.149 1.00 77.19 953 VAL A CA 1
ATOM 7847 C C . VAL A 1 953 ? -55.719 -1.906 11.653 1.00 77.19 953 VAL A C 1
ATOM 7849 O O . VAL A 1 953 ? -54.640 -1.947 11.073 1.00 77.19 953 VAL A O 1
ATOM 7852 N N . ASN A 1 954 ? -55.922 -1.110 12.708 1.00 75.56 954 ASN A N 1
ATOM 7853 C CA . ASN A 1 954 ? -54.886 -0.224 13.254 1.00 75.56 954 ASN A CA 1
ATOM 7854 C C . ASN A 1 954 ? -54.110 -0.836 14.426 1.00 75.56 954 ASN A C 1
ATOM 7856 O O . ASN A 1 954 ? -53.176 -0.203 14.922 1.00 75.56 954 ASN A O 1
ATOM 7860 N N . LYS A 1 955 ? -54.470 -2.041 14.880 1.00 75.31 955 LYS A N 1
ATOM 7861 C CA . LYS A 1 955 ? -53.692 -2.762 15.886 1.00 75.31 955 LYS A CA 1
ATOM 7862 C C . LYS A 1 955 ? -52.323 -3.104 15.308 1.00 75.31 955 LYS A C 1
ATOM 7864 O O . LYS A 1 955 ? -52.216 -3.604 14.194 1.00 75.31 955 LYS A O 1
ATOM 7869 N N . ASP A 1 956 ? -51.285 -2.797 16.082 1.00 71.44 956 ASP A N 1
ATOM 7870 C CA . ASP A 1 956 ? -49.912 -3.196 15.780 1.00 71.44 956 ASP A CA 1
ATOM 7871 C C . ASP A 1 956 ? -49.872 -4.730 15.702 1.00 71.44 956 ASP A C 1
ATOM 7873 O O . ASP A 1 956 ? -50.138 -5.418 16.689 1.00 71.44 956 ASP A O 1
ATOM 7877 N N . ASP A 1 957 ? -49.581 -5.254 14.516 1.00 73.38 957 ASP A N 1
ATOM 7878 C CA . ASP A 1 957 ? -49.370 -6.681 14.259 1.00 73.38 957 ASP A CA 1
ATOM 7879 C C . ASP A 1 957 ? -47.992 -7.153 14.757 1.00 73.38 957 ASP A C 1
ATOM 7881 O O . ASP A 1 957 ? -47.661 -8.334 14.676 1.00 73.38 957 ASP A O 1
ATOM 7885 N N . GLY A 1 958 ? -47.194 -6.229 15.300 1.00 69.69 958 GLY A N 1
ATOM 7886 C CA . GLY A 1 958 ? -45.843 -6.468 15.777 1.00 69.69 958 GLY A CA 1
ATOM 7887 C C . GLY A 1 958 ? -44.778 -6.284 14.699 1.00 69.69 958 GLY A C 1
ATOM 7888 O O . GLY A 1 958 ? -43.594 -6.305 15.038 1.00 69.69 958 GLY A O 1
ATOM 7889 N N . THR A 1 959 ? -45.155 -6.036 13.440 1.00 75.50 959 THR A N 1
ATOM 7890 C CA . THR A 1 959 ? -44.207 -5.875 12.330 1.00 75.50 959 THR A CA 1
ATOM 7891 C C . THR A 1 959 ? -43.306 -4.659 12.546 1.00 75.50 959 THR A C 1
ATOM 7893 O O . THR A 1 959 ? -42.084 -4.776 12.473 1.00 75.50 959 THR A O 1
ATOM 7896 N N . ASN A 1 960 ? -43.872 -3.503 12.924 1.00 79.50 960 ASN A N 1
ATOM 7897 C CA . ASN A 1 960 ? -43.076 -2.304 13.219 1.00 79.50 960 ASN A CA 1
ATOM 7898 C C . ASN A 1 960 ? -42.159 -2.516 14.425 1.00 79.50 960 ASN A C 1
ATOM 7900 O O . ASN A 1 960 ? -41.021 -2.059 14.419 1.00 79.50 960 ASN A O 1
ATOM 7904 N N . LYS A 1 961 ? -42.636 -3.219 15.459 1.00 78.44 961 LYS A N 1
ATOM 7905 C CA . LYS A 1 961 ? -41.826 -3.540 16.638 1.00 78.44 961 LYS A CA 1
ATOM 7906 C C . LYS A 1 961 ? -40.621 -4.405 16.259 1.00 78.44 961 LYS A C 1
ATOM 7908 O O . LYS A 1 961 ? -39.511 -4.074 16.654 1.00 78.44 961 LYS A O 1
ATOM 7913 N N . TYR A 1 962 ? -40.836 -5.451 15.464 1.00 81.19 962 TYR A N 1
ATOM 7914 C CA . TYR A 1 962 ? -39.770 -6.331 14.992 1.00 81.19 962 TYR A CA 1
ATOM 7915 C C . TYR A 1 962 ? -38.746 -5.586 14.125 1.00 81.19 962 TYR A C 1
ATOM 7917 O O . TYR A 1 962 ? -37.545 -5.736 14.335 1.00 81.19 962 TYR A O 1
ATOM 7925 N N . ILE A 1 963 ? -39.203 -4.736 13.196 1.00 79.88 963 ILE A N 1
ATOM 7926 C CA . ILE A 1 963 ? -38.309 -3.936 12.342 1.00 79.88 963 ILE A CA 1
ATOM 7927 C C . ILE A 1 963 ? -37.511 -2.932 13.181 1.00 79.88 963 ILE A C 1
ATOM 7929 O O . ILE A 1 963 ? -36.304 -2.822 12.995 1.00 79.88 963 ILE A O 1
ATOM 7933 N N . ILE A 1 964 ? -38.144 -2.246 14.143 1.00 82.44 964 ILE A N 1
ATOM 7934 C CA . ILE A 1 964 ? -37.446 -1.329 15.059 1.00 82.44 964 ILE A CA 1
ATOM 7935 C C . ILE A 1 964 ? -36.376 -2.081 15.857 1.00 82.44 964 ILE A C 1
ATOM 7937 O O . ILE A 1 964 ? -35.241 -1.619 15.919 1.00 82.44 964 ILE A O 1
ATOM 7941 N N . GLU A 1 965 ? -36.715 -3.231 16.445 1.00 85.81 965 GLU A N 1
ATOM 7942 C CA . GLU A 1 965 ? -35.770 -4.054 17.211 1.00 85.81 965 GLU A CA 1
ATOM 7943 C C . GLU A 1 965 ? -34.603 -4.530 16.330 1.00 85.81 965 GLU A C 1
ATOM 7945 O O . GLU A 1 965 ? -33.444 -4.422 16.730 1.00 85.81 965 GLU A O 1
ATOM 7950 N N . SER A 1 966 ? -34.885 -4.976 15.102 1.00 85.25 966 SER A N 1
ATOM 7951 C CA . SER A 1 966 ? -33.864 -5.367 14.125 1.00 85.25 966 SER A CA 1
ATOM 7952 C C . SER A 1 966 ? -32.949 -4.193 13.749 1.00 85.25 966 SER A C 1
ATOM 7954 O O . SER A 1 966 ? -31.727 -4.311 13.842 1.00 85.25 966 SER A O 1
ATOM 7956 N N . ASN A 1 967 ? -33.516 -3.028 13.428 1.00 87.06 967 ASN A N 1
ATOM 7957 C CA . ASN A 1 967 ? -32.767 -1.814 13.111 1.00 87.06 967 ASN A CA 1
ATOM 7958 C C . ASN A 1 967 ? -31.952 -1.297 14.305 1.00 87.06 967 ASN A C 1
ATOM 7960 O O . ASN A 1 967 ? -30.859 -0.772 14.116 1.00 87.06 967 ASN A O 1
ATOM 7964 N N . GLU A 1 968 ? -32.451 -1.421 15.539 1.00 87.12 968 GLU A N 1
ATOM 7965 C CA . GLU A 1 968 ? -31.703 -1.063 16.752 1.00 87.12 968 GLU A CA 1
ATOM 7966 C C . GLU A 1 968 ? -30.502 -1.992 16.975 1.00 87.12 968 GLU A C 1
ATOM 7968 O O . GLU A 1 968 ? -29.416 -1.504 17.302 1.00 87.12 968 GLU A O 1
ATOM 7973 N N . ILE A 1 969 ? -30.664 -3.300 16.740 1.00 87.19 969 ILE A N 1
ATOM 7974 C CA . ILE A 1 969 ? -29.558 -4.269 16.759 1.00 87.19 969 ILE A CA 1
ATOM 7975 C C . ILE A 1 969 ? -28.527 -3.904 15.686 1.00 87.19 969 ILE A C 1
ATOM 7977 O O . ILE A 1 969 ? -27.349 -3.749 16.007 1.00 87.19 969 ILE A O 1
ATOM 7981 N N . LEU A 1 970 ? -28.962 -3.678 14.443 1.00 86.25 970 LEU A N 1
ATOM 7982 C CA . LEU A 1 970 ? -28.076 -3.287 13.344 1.00 86.25 970 LEU A CA 1
ATOM 7983 C C . LEU A 1 970 ? -27.342 -1.977 13.642 1.00 86.25 970 LEU A C 1
ATOM 7985 O O . LEU A 1 970 ? -26.125 -1.919 13.517 1.00 86.25 970 LEU A O 1
ATOM 7989 N N . ASN A 1 971 ? -28.042 -0.932 14.090 1.00 87.94 971 ASN A N 1
ATOM 7990 C CA . ASN A 1 971 ? -27.446 0.369 14.411 1.00 87.94 971 ASN A CA 1
ATOM 7991 C C . ASN A 1 971 ? -26.404 0.245 15.535 1.00 87.94 971 ASN A C 1
ATOM 7993 O O . ASN A 1 971 ? -25.334 0.850 15.464 1.00 87.94 971 ASN A O 1
ATOM 7997 N N . LYS A 1 972 ? -26.671 -0.586 16.549 1.00 89.44 972 LYS A N 1
ATOM 7998 C CA . LYS A 1 972 ? -25.703 -0.885 17.610 1.00 89.44 972 LYS A CA 1
ATOM 7999 C C . LYS A 1 972 ? -24.442 -1.556 17.057 1.00 89.44 972 LYS A C 1
ATOM 8001 O O . LYS A 1 972 ? -23.342 -1.137 17.418 1.00 89.44 972 LYS A O 1
ATOM 8006 N N . GLU A 1 973 ? -24.588 -2.550 16.184 1.00 88.19 973 GLU A N 1
ATOM 8007 C CA . GLU A 1 973 ? -23.452 -3.233 15.554 1.00 88.19 973 GLU A CA 1
ATOM 8008 C C . GLU A 1 973 ? -22.677 -2.297 14.606 1.00 88.19 973 GLU A C 1
ATOM 8010 O O . GLU A 1 973 ? -21.454 -2.207 14.700 1.00 88.19 973 GLU A O 1
ATOM 8015 N N . TYR A 1 974 ? -23.365 -1.490 13.791 1.00 89.12 974 TYR A N 1
ATOM 8016 C CA . TYR A 1 974 ? -22.749 -0.459 12.946 1.00 89.12 974 TYR A CA 1
ATOM 8017 C C . TYR A 1 974 ? -21.956 0.569 13.764 1.00 89.12 974 TYR A C 1
ATOM 8019 O O . TYR A 1 974 ? -20.832 0.905 13.404 1.00 89.12 974 TYR A O 1
ATOM 8027 N N . ARG A 1 975 ? -22.485 1.040 14.902 1.00 89.69 975 ARG A N 1
ATOM 8028 C CA . ARG A 1 975 ? -21.762 1.952 15.810 1.00 89.69 975 ARG A CA 1
ATOM 8029 C C . ARG A 1 975 ? -20.545 1.299 16.455 1.00 89.69 975 ARG A C 1
ATOM 8031 O O . ARG A 1 975 ? -19.540 1.975 16.671 1.00 89.69 975 ARG A O 1
ATOM 8038 N N . LYS A 1 976 ? -20.630 0.008 16.785 1.00 90.56 976 LYS A N 1
ATOM 8039 C CA . LYS A 1 976 ? -19.493 -0.759 17.303 1.00 90.56 976 LYS A CA 1
ATOM 8040 C C . LYS A 1 976 ? -18.381 -0.817 16.255 1.00 90.56 976 LYS A C 1
ATOM 8042 O O . LYS A 1 976 ? -17.252 -0.462 16.579 1.00 90.56 976 LYS A O 1
ATOM 8047 N N . PHE A 1 977 ? -18.712 -1.173 15.015 1.00 89.25 977 PHE A N 1
ATOM 8048 C CA . PHE A 1 977 ? -17.742 -1.196 13.922 1.00 89.25 977 PHE A CA 1
ATOM 8049 C C . PHE A 1 977 ? -17.193 0.184 13.584 1.00 89.25 977 PHE A C 1
ATOM 8051 O O . PHE A 1 977 ? -15.985 0.319 13.438 1.00 89.25 977 PHE A O 1
ATOM 8058 N N . TYR A 1 978 ? -18.031 1.221 13.563 1.00 91.50 978 TYR A N 1
ATOM 8059 C CA . TYR A 1 978 ? -17.568 2.593 13.368 1.00 91.50 978 TYR A CA 1
ATOM 8060 C C . TYR A 1 978 ? -16.591 3.029 14.462 1.00 91.50 978 TYR A C 1
ATOM 8062 O O . TYR A 1 978 ? -15.619 3.715 14.177 1.00 91.50 978 TYR A O 1
ATOM 8070 N N . LYS A 1 979 ? -16.786 2.595 15.714 1.00 90.50 979 LYS A N 1
ATOM 8071 C CA . LYS A 1 979 ? -15.826 2.869 16.788 1.00 90.50 979 LYS A CA 1
ATOM 8072 C C . LYS A 1 979 ? -14.478 2.190 16.525 1.00 90.50 979 LYS A C 1
ATOM 8074 O O . LYS A 1 979 ? -13.461 2.870 16.637 1.00 90.50 979 LYS A O 1
ATOM 8079 N N . SER A 1 980 ? -14.463 0.906 16.162 1.00 86.19 980 SER A N 1
ATOM 8080 C CA . SER A 1 980 ? -13.225 0.206 15.774 1.00 86.19 980 SER A CA 1
ATOM 8081 C C . SER A 1 980 ? -12.553 0.905 14.587 1.00 86.19 980 SER A C 1
ATOM 8083 O O . SER A 1 980 ? -11.380 1.262 14.655 1.00 86.19 980 SER A O 1
ATOM 8085 N N . TRP A 1 981 ? -13.335 1.222 13.553 1.00 92.25 981 TRP A N 1
ATOM 8086 C CA . TRP A 1 981 ? -12.881 1.935 12.365 1.00 92.25 981 TRP A CA 1
ATOM 8087 C C . TRP A 1 981 ? -12.331 3.329 12.675 1.00 92.25 981 TRP A C 1
ATOM 8089 O O . TRP A 1 981 ? -11.308 3.718 12.132 1.00 92.25 981 TRP A O 1
ATOM 8099 N N . SER A 1 982 ? -12.948 4.083 13.587 1.00 88.38 982 SER A N 1
ATOM 8100 C CA . SER A 1 982 ? -12.532 5.452 13.918 1.00 88.38 982 SER A CA 1
ATOM 8101 C C . SER A 1 982 ? -11.122 5.528 14.515 1.00 88.38 982 SER A C 1
ATOM 8103 O O . SER A 1 982 ? -10.417 6.516 14.304 1.00 88.38 982 SER A O 1
ATOM 8105 N N . VAL A 1 983 ? -10.680 4.478 15.219 1.00 88.50 983 VAL A N 1
ATOM 8106 C CA . VAL A 1 983 ? -9.304 4.374 15.730 1.00 88.50 983 VAL A CA 1
ATOM 8107 C C . VAL A 1 983 ? -8.324 4.249 14.564 1.00 88.50 983 VAL A C 1
ATOM 8109 O O . VAL A 1 983 ? -7.339 4.985 14.501 1.00 88.50 983 VAL A O 1
ATOM 8112 N N . LEU A 1 984 ? -8.641 3.377 13.608 1.00 87.44 984 LEU A N 1
ATOM 8113 C CA . LEU A 1 984 ? -7.854 3.144 12.402 1.00 87.44 984 LEU A CA 1
ATOM 8114 C C . LEU A 1 984 ? -7.867 4.360 11.458 1.00 87.44 984 LEU A C 1
ATOM 8116 O O . LEU A 1 984 ? -6.816 4.806 11.009 1.00 87.44 984 LEU A O 1
ATOM 8120 N N . SER A 1 985 ? -9.029 4.978 11.244 1.00 89.94 985 SER A N 1
ATOM 8121 C CA . SER A 1 985 ? -9.202 6.225 10.486 1.00 89.94 985 SER A CA 1
ATOM 8122 C C . SER A 1 985 ? -8.389 7.377 11.098 1.00 89.94 985 SER A C 1
ATOM 8124 O O . SER A 1 985 ? -7.727 8.132 10.379 1.00 89.94 985 SER A O 1
ATOM 8126 N N . SER A 1 986 ? -8.332 7.473 12.434 1.00 89.94 986 SER A N 1
ATOM 8127 C CA . SER A 1 986 ? -7.467 8.435 13.130 1.00 89.94 986 SER A CA 1
ATOM 8128 C C . SER A 1 986 ? -5.981 8.138 12.926 1.00 89.94 986 SER A C 1
ATOM 8130 O O . SER A 1 986 ? -5.200 9.071 12.734 1.00 89.94 986 SER A O 1
ATOM 8132 N N . LEU A 1 987 ? -5.578 6.864 12.939 1.00 86.81 987 LEU A N 1
ATOM 8133 C CA . LEU A 1 987 ? -4.201 6.464 12.651 1.00 86.81 987 LEU A CA 1
ATOM 8134 C C . LEU A 1 987 ? -3.803 6.855 11.221 1.00 86.81 987 LEU A C 1
ATOM 8136 O O . LEU A 1 987 ? -2.785 7.519 11.046 1.00 86.81 987 LEU A O 1
ATOM 8140 N N . ILE A 1 988 ? -4.640 6.538 10.228 1.00 88.50 988 ILE A N 1
ATOM 8141 C CA . ILE A 1 988 ? -4.429 6.909 8.818 1.00 88.50 988 ILE A CA 1
ATOM 8142 C C . ILE A 1 988 ? -4.319 8.434 8.674 1.00 88.50 988 ILE A C 1
ATOM 8144 O O . ILE A 1 988 ? -3.398 8.927 8.026 1.00 88.50 988 ILE A O 1
ATOM 8148 N N . SER A 1 989 ? -5.198 9.190 9.339 1.00 89.19 989 SER A N 1
ATOM 8149 C CA . SER A 1 989 ? -5.177 10.660 9.299 1.00 89.19 989 SER A CA 1
ATOM 8150 C C . SER A 1 989 ? -3.883 11.234 9.884 1.00 89.19 989 SER A C 1
ATOM 8152 O O . SER A 1 989 ? -3.266 12.100 9.276 1.00 89.19 989 SER A O 1
ATOM 8154 N N . LYS A 1 990 ? -3.391 10.690 11.008 1.00 85.75 990 LYS A N 1
ATOM 8155 C CA . LYS A 1 990 ? -2.090 11.088 11.575 1.00 85.75 990 LYS A CA 1
ATOM 8156 C C . LYS A 1 990 ? -0.931 10.809 10.618 1.00 85.75 990 LYS A C 1
ATOM 8158 O O . LYS A 1 990 ? 0.041 11.561 10.605 1.00 85.75 990 LYS A O 1
ATOM 8163 N N . MET A 1 991 ? -1.000 9.729 9.838 1.00 82.38 991 MET A N 1
ATOM 8164 C CA . MET A 1 991 ? 0.024 9.420 8.837 1.00 82.38 991 MET A CA 1
ATOM 8165 C C . MET A 1 991 ? 0.024 10.423 7.681 1.00 82.38 991 MET A C 1
ATOM 8167 O O . MET A 1 991 ? 1.102 10.812 7.230 1.00 82.38 991 MET A O 1
ATOM 8171 N N . ASP A 1 992 ? -1.151 10.872 7.238 1.00 85.44 992 ASP A N 1
ATOM 8172 C CA . ASP A 1 992 ? -1.270 11.919 6.217 1.00 85.44 992 ASP A CA 1
ATOM 8173 C C . ASP A 1 992 ? -0.866 13.303 6.755 1.00 85.44 992 ASP A C 1
ATOM 8175 O O . ASP A 1 992 ? -0.153 14.053 6.088 1.00 85.44 992 ASP A O 1
ATOM 8179 N N . ASP A 1 993 ? -1.182 13.610 8.014 1.00 82.38 993 ASP A N 1
ATOM 8180 C CA . ASP A 1 993 ? -0.711 14.833 8.671 1.00 82.38 993 ASP A CA 1
ATOM 8181 C C . ASP A 1 993 ? 0.817 14.867 8.786 1.00 82.38 993 ASP A C 1
ATOM 8183 O O . ASP A 1 993 ? 1.440 15.906 8.558 1.00 82.38 993 ASP A O 1
ATOM 8187 N N . MET A 1 994 ? 1.452 13.735 9.113 1.00 72.94 994 MET A N 1
ATOM 8188 C CA . MET A 1 994 ? 2.914 13.643 9.111 1.00 72.94 994 MET A CA 1
ATOM 8189 C C . MET A 1 994 ? 3.476 13.950 7.722 1.00 72.94 994 MET A C 1
ATOM 8191 O O . MET A 1 994 ? 4.429 14.715 7.632 1.00 72.94 994 MET A O 1
ATOM 8195 N N . ARG A 1 995 ? 2.863 13.439 6.645 1.00 75.00 995 ARG A N 1
ATOM 8196 C CA . ARG A 1 995 ? 3.277 13.740 5.265 1.00 75.00 995 ARG A CA 1
ATOM 8197 C C . ARG A 1 995 ? 3.245 15.239 4.959 1.00 75.00 995 ARG A C 1
ATOM 8199 O O . ARG A 1 995 ? 4.187 15.729 4.355 1.00 75.00 995 ARG A O 1
ATOM 8206 N N . ASN A 1 996 ? 2.205 15.963 5.370 1.00 69.31 996 ASN A N 1
ATOM 8207 C CA . ASN A 1 996 ? 2.076 17.398 5.075 1.00 69.31 996 ASN A CA 1
ATOM 8208 C C . ASN A 1 996 ? 3.075 18.286 5.845 1.00 69.31 996 ASN A C 1
ATOM 8210 O O . ASN A 1 996 ? 3.270 19.445 5.480 1.00 69.31 996 ASN A O 1
ATOM 8214 N N . ASN A 1 997 ? 3.692 17.759 6.907 1.00 57.50 997 ASN A N 1
ATOM 8215 C CA . ASN A 1 997 ? 4.672 18.471 7.729 1.00 57.50 997 ASN A CA 1
ATOM 8216 C C . ASN A 1 997 ? 6.138 18.238 7.299 1.00 57.50 997 ASN A C 1
ATOM 8218 O O . ASN A 1 997 ? 7.025 18.913 7.827 1.00 57.50 997 ASN A O 1
ATOM 8222 N N . TYR A 1 998 ? 6.394 17.308 6.370 1.00 49.78 998 TYR A N 1
ATOM 8223 C CA . TYR A 1 998 ? 7.713 17.018 5.780 1.00 49.78 998 TYR A CA 1
ATOM 8224 C C . TYR A 1 998 ? 7.847 17.607 4.374 1.00 49.78 998 TYR A C 1
ATOM 8226 O O . TYR A 1 998 ? 9.001 17.931 3.998 1.00 49.78 998 TYR A O 1
#

Secondary structure (DSSP, 8-state):
-HHHHHHHHHHHHHHHHHTT-TTHHHHHHTS-EEEEEEE--STTTT-SS--HHHHHHH-HHHHHHHHHTTEEEEEPPTTS-GGG--S-EEEEE-S----HHHHHHHHHHHHTT--EEEEEEE-GGGG---TT-HHHHHHHHHHHHHH-SSPPEEEEHHHHHTT-HHHHHHHHHHHHHHHHHHHHHHHHHHHHHHHHHHHHT--TT--HHHHHHHHHHHHHHHHHHHHHHHHHHHHHHHHHHHHHHHHHHHHHHHHHHHHHHHHHTTS-THHHHHHHHHHHHHHHHHHHHHHHHHHHH-TTTTT-HHHHHHHHHHHHHHH-PEEEEEEEBTTS-HHHHHHHHH--SSPPPPEEE-S-SSEEEEE--SSSSS-EEEEEEPSEEEEEEEEEPPHHHHHHHHS-SSPEEEEEEETTTTEEEEEETTEEEEEE--SSPPB---TT-EEPTT--SBSSS---S--SEEEEPPHHHHHHHHHHHHTT-EEEEEEEEEETTEEEEEETHHHHHHHHHHHHHHTTSSSEEEHHHHHTTT-TTEEEEEEEEEE-PPPEEEESSTTTHHHHBS-SSSSSEEB-HHHHHHEEEEEEE---GGGGTEEEEEPPPBT-S-HHHHHHHHHHHHH--SEEEEEEEESTTTT-HHHHHHHHHHHHHHHH-TT--GGGEEEEEEE-GGGS-HHHHHHHHHHHHHHHHHTT--GGGEEEE-HHHHHHHT-----SSTTS--HHHHHHHHHHHIIIIIIIHHHHHHHHHHHHHHHHHHHHHHHHHHHHHHHHHHHHHHHHHHHHHHHHHHH--PPPHHHHHHHHHHHHHHHHHHHHH--SHHHHHHHHHHHHHHHHHSPPHHHHHHHHHHHHHHHHHHTT---------TT-------HHHHHHHHHHHHT-S-HHHHHHHHHHHHHHHHHHHHHHHHHHHHHIIIIIIHHHHHHHHHHHHHHHHHHHHHHHHHS--SHHHHHHHHHHHHHHHHHHHHHHHHHHHHHHHHHHHHHHH-

InterPro domains:
  IPR027417 P-loop containing nucleoside triphosphate hydrolase [G3DSA:3.40.50.300] (325-475)
  IPR027417 P-loop containing nucleoside triphosphate hydrolase [G3DSA:3.40.50.300] (512-723)
  IPR027417 P-loop containing nucleoside triphosphate hydrolase [SSF52540] (323-649)

Solvent-accessible surface area (backbone atoms only — not comparable to full-atom values): 54659 Å² total; per-residue (Å²): 106,75,73,56,53,47,57,47,46,56,54,37,28,60,45,37,45,74,72,66,43,76,63,45,60,45,52,72,77,70,45,67,33,75,36,37,31,43,63,56,80,64,102,51,66,50,71,70,93,66,48,69,65,57,47,49,66,67,32,67,66,49,45,52,56,42,44,77,57,34,37,40,80,41,71,58,72,52,82,62,82,70,50,77,50,73,58,57,33,38,37,36,34,50,83,68,75,83,59,73,64,65,44,49,37,38,38,51,16,42,75,70,70,32,50,45,42,41,34,33,39,29,51,72,68,76,54,66,69,65,98,79,64,78,59,52,71,57,48,43,48,53,55,48,39,75,33,38,81,38,72,58,35,52,43,47,40,58,46,60,72,69,62,32,74,66,51,54,51,49,48,48,41,54,32,52,48,49,49,43,51,52,51,43,50,51,40,50,52,50,46,52,50,52,52,49,50,60,52,68,74,60,60,96,83,66,58,78,76,59,54,65,68,48,57,65,53,53,57,58,48,56,56,47,48,56,47,38,53,56,36,43,54,45,38,50,56,44,47,55,53,39,52,56,51,50,53,56,51,26,58,55,37,53,56,54,52,59,55,52,44,65,64,62,65,70,82,51,68,14,52,55,57,34,48,53,51,41,71,75,44,37,68,58,50,51,51,50,51,51,50,53,51,55,49,60,68,32,83,88,50,50,80,38,67,67,53,52,54,49,50,54,49,42,51,49,45,72,65,61,46,28,42,40,34,42,39,32,32,55,87,26,48,63,60,60,52,48,37,56,47,39,48,42,96,73,65,75,84,50,43,82,47,74,65,38,74,31,42,34,38,37,33,52,55,92,87,54,99,66,46,31,32,38,40,36,50,34,62,61,43,77,45,65,50,26,36,62,58,49,66,65,58,53,42,52,71,70,33,26,101,52,65,25,33,26,70,39,64,40,76,90,76,31,31,40,30,33,30,45,87,94,44,79,50,78,46,59,54,77,70,100,61,56,70,71,62,54,61,67,39,74,39,52,61,68,62,71,56,49,70,73,88,81,91,70,61,78,76,62,50,31,41,39,59,46,51,66,48,45,50,49,54,52,51,40,45,73,70,63,32,51,40,85,37,28,28,40,37,32,34,99,88,47,78,45,79,34,56,50,74,55,26,52,48,52,54,54,42,51,41,62,48,39,76,76,42,85,64,53,46,47,56,69,62,34,42,80,63,75,44,61,68,55,50,33,30,36,39,38,31,35,38,71,57,75,68,48,79,38,49,71,45,86,68,39,49,47,74,48,17,92,56,87,89,50,86,54,35,45,66,39,53,64,52,52,67,42,35,52,35,34,41,35,32,42,88,26,58,36,30,72,51,25,26,39,33,41,38,19,20,31,73,46,101,44,76,68,33,38,50,53,38,49,51,46,68,73,66,63,90,52,46,42,35,40,29,36,49,37,51,94,67,45,88,42,68,48,53,56,52,48,54,51,52,53,44,52,52,47,74,72,33,90,90,48,59,52,78,61,44,34,35,37,40,28,42,54,63,94,85,40,56,69,69,57,53,52,52,50,49,51,54,52,50,49,55,46,37,77,67,65,33,46,69,95,33,43,33,48,39,40,66,65,59,25,63,78,66,75,42,79,60,57,51,76,49,87,92,39,59,32,41,64,55,51,50,54,51,52,48,50,46,44,45,54,71,20,55,49,46,32,52,50,54,45,39,55,56,50,55,57,45,48,58,50,51,48,52,49,45,54,49,53,43,52,52,49,52,49,53,49,54,52,30,54,49,54,31,52,55,32,52,54,42,45,55,54,53,70,68,62,70,77,77,52,70,67,60,48,51,47,55,44,42,64,64,43,44,61,55,56,49,51,58,70,64,56,82,45,77,64,50,49,64,66,45,46,62,59,52,51,53,47,64,74,62,56,74,35,70,62,60,61,54,50,50,52,52,48,52,50,47,53,45,40,42,73,66,67,52,79,90,68,80,74,83,76,68,86,78,72,74,71,68,59,76,60,57,66,66,50,50,49,51,58,48,56,61,75,64,58,91,59,64,79,64,39,71,83,38,42,72,59,47,53,45,54,54,51,51,48,52,50,51,52,52,50,52,49,48,52,47,35,51,69,68,43,51,47,50,52,50,53,50,46,53,50,50,52,50,49,52,48,51,52,43,50,49,50,35,60,72,41,47,83,86,48,61,64,58,51,51,41,53,51,42,51,54,49,42,53,51,51,52,52,50,44,53,59,46,50,56,53,47,50,52,55,49,52,54,54,53,54,57,78,75,109

Mean predicted aligned error: 19.43 Å

Organism: NCBI:txid2886038

Radius of gyration: 57.42 Å; Cα contacts (8 Å, |Δi|>4): 1306; chains: 1; bounding box: 172×66×160 Å

Nearest PDB structures (foldseek):
  4tql-assembly1_A  TM=2.133E-01  e=1.025E-02  synthetic construct
  4tql-assembly2_B  TM=2.082E-01  e=1.414E-02  synthetic construct
  3ja6-assembly1_H  TM=2.063E-01  e=1.335E+00  Escherichia coli
  8i7r-assembly1_B6  TM=1.674E-01  e=4.830E+00  Mus musculus

pLDDT: mean 76.96, std 13.12, range [36.0, 95.69]